Protein AF-0000000073380178 (afdb_homodimer)

InterPro domains:
  IPR007219 Xylanolytic transcriptional activator, regulatory domain [PF04082] (216-433)
  IPR036864 Zn(2)-C6 fungal-type DNA-binding domain superfamily [G3DSA:4.10.240.10] (5-34)

Radius of gyration: 38.29 Å; Cα contacts (8 Å, |Δi|>4): 1735; chains: 2; bounding box: 85×136×126 Å

Nearest PDB structures (foldseek):
  8cws-assembly1_A  TM=2.207E-01  e=1.247E-02  synthetic construct
  8cwy-assembly1_A  TM=1.959E-01  e=1.857E-02  synthetic construct
  5k7v-assembly1_B  TM=1.737E-01  e=4.680E-01  synthetic construct
  8cws-assembly1_A  TM=2.223E-01  e=2.313E-02  synthetic construct
  8cwy-assembly1_A  TM=2.024E-01  e=2.503E-02  synthetic construct

Foldseek 3Di:
DPPPDPDDCQQPDPPATVVCVPVPVVPVRGNCPPPDDDDDYDDDDDDDDDDDDPDDDDDDDDDDDDDDDDDDDDDPPPPPPPCPPPDDDPDDPVPDPDDDDDDDCCDPPPPPPPPPPPPPPDDQPQQFWLKFWFDDDPPIAIFGLLALCSVVLLVVLLLVLLQVLPVVDPLQLVLVVVLVVLVVVLVVVDDDDADQDLVLLLQLDDDPVLLVVLLVVLCQFVCLALVLDLVVVLVVLVVVCVVPVVPHDSLNSLLSLLSSLLCQLPPDDLLFARRLWTLSLLLSVSSLVNLVVNLVPDDPVDDDSSNLSSLLSSLNSCLLQVPVVSCSLVSLLVNLVVCVVVPLLEQCCVVPPPDAPLRSLSSLSSNLSSLVSNLQSCSNRLHQGPVVVDDGPHDHHQQAASVQRDRVDHPVSDDRPVPAHYSRNLSNLCVVCSVLLNVLSCQLSDPNHDDDLVVLVVSVVVLVVSLVVQDDPPPPPVPDPGDDRDLNSSLVSNLSSLSSLLSSLVSLCLDLDPDPSNLVSLVSNLVSLLSLLVSQLVCVVVPHLSVLSNDLSLLSSLLSLLSSLVSLVVNVVVCVVVVHDPPPRPPPPPVVSLVSLVSSLVSQLVVCSSTSDRLLSNLSSLSSSLSSVCVVPVPPSSVSSNVSSVVSSVSSVVNVVRHDDSVVSCCSSGPPSSCVVCPPPVPPPPPPPPPPVVPPVVVPPPDPPVPPPPCVVRPPVPSCSSSVPGGDNSD/DCPPDPPPPQCPDPPGGPVCVVVPVVVVRDPCPDPPDPPPPDDPDDDDDDDPDPDPPDDDDDDDDDDPDDDDDDDPPPDPPDPPDVPPPPVPPVPPPDPPDDPPPPDPPPPPPVPPPPPPPDPQPQQFWLKFWFDDDPPIAIFGLLALCSCVLLVVVLLVLLQVLPVVDPLQLVLVVVLVVLVVVLVVVDDDDADQDLVLLLQLDDDPVLLVVLLVVLCQFVCLALVLDLVVVLVVLVVVCVVPVVPHDSLNSLLSLLSSLLCQLPPDDLLFARRLWTLSLLLSLSSLVNLVVNLVPDDPVDDDSSNLSSLLSSLNSCLLSVPVVSCSLVSLLVNLVVCVVVPLLEQCCVVPPPDAPLRSLSSLSSNLSSLVSNLQSCSNRLHQGPVVVDDGPHDHHQQAASVQRDSVDHPVSDDRPVPAHYSRNLSNLCVVCSVLLNVLSCQLSDPNHDDDLVVLVVSVVVLVVSLVVQDDPPPPPVPDPGDDRNLNSSLVSNLSSLSSLLSSLVSLCLDLDPDPSNLVSLVSNLVSLLSLLVSQLVCVVVPHLSVLSNDLSLLSSLLSLLSSLVSLVVNVVVCVVVVHDPPPRPPPPPVVSLVSLVSSLVSQLVVCSSTSDRLLSNLSSLSSSLSSVCVVPVPPSSVSSNVSSVVSSVSSVVNVVRHDDSVVSCCSSGPPSSCVVCPPPPPPPPPPPPPPVVPPVVVPPPDPPVPPPPCVVRPPVPSCSSSVPGGDNSD

Secondary structure (DSSP, 8-state):
-------------SSS-HHHHHTS--TT--------------------------------------------------------TTS--------------------------------------------EEEEETTEEEEE-TTSGGGGGGG-HHHHHHHHHHHHH-THHHHHHHHHHHHHHHHHHHS-SPPP-SHHHHHTT---HHHHHHHHHHHHHTGGGTS--S-HHHHHHHHHHHHH-GGG--HHHHHHHHHHHHHHHHHH-SS--EETTEEHHHHHHHHHHHHHHHHHHTS-SSS--HHHHHHHHHHHHHHHHTTTTGGGHHHHHHHHHHHHHHTTTTS-GGGGGGGS-HHHHHHHHHHHHHHHHHHHHHHHHHT---GGGT----PPPPP---GGG--TT--GGG----TTS--TTHHHHHHHHHHHHHHHHHHHHT-TT----HHHHHHHHHHHHHHHHHSPPS----TT----PPPHHHHHHHHHHHHHHHHHHHHHHHT--S--HHHHHHHHHHHHHHHHHHHHHHHHHHTT--HHHHH--HHHHHHHHHHHHHHHHHHHHHHHHHTT--GGGS----HHHHHHHHHHHHHHHHHHHHHHS--HHHHHHHHHHHHHHHHHH-TT-HHHHHHHHHHHHHHHHHHHHHTBPPHHHHHHHHS-HHHHHHS----SS------TTSS-TTSS------TTS--GGGS--SSHHHHH-TT-----/-------------SSS-HHHHHTTTTTT------------------------------------------------------S--SS--------------------------------------------EEEEETTEEEEE-TTSGGGGGGG-HHHHHHHHHHHHH-THHHHHHHHHHHHHHHHHHHS--PPP-SHHHHHTT---HHHHHHHHHHHHHTGGGTS--S-HHHHHHHHHHHHH-GGG--HHHHHHHHHHHHHHHHHH-SS--EETTEEHHHHHHHHHHHHHHHHHHTS-SSS--HHHHHHHHHHHHHHHHTTTTGGGHHHHHHHHHHHHHHTTTTS-GGGGGGGS-HHHHHHHHHHHHHHHHHHHHHHHHHT---GGGT----PPPPP---GGG--TT--GGG----TTS--TTHHHHHHHHHHHHHHHHHHHHT-TT----HHHHHHHHHHHHHHHHTSPPS----TT----PPPHHHHHHHHHHHHHHHHHHHHHHHT--S--HHHHHHHHHHHHHHHHHHHHHHHHHHTT--HHHHH--HHHHHHHHHHHHHHHHHHHHHHHHHTT--GGGS----HHHHHHHHHHHHHHHHHHHHHHS--HHHHHHHHHHHHHHHHHH-TT-HHHHHHHHHHHHHHHHHHHHHTBPPHHHHHHHHS-HHHHHHS----SS------TTSS-TTSS------TTS--GGGS--SSHHHHH-TTB----

Organism: Aspergillus oryzae (strain ATCC 42149 / RIB 40) (NCBI:txid510516)

Solvent-accessible surface area (backbone atoms only — not comparable to full-atom values): 83700 Å² total; per-residue (Å²): 138,84,81,78,79,72,80,83,84,80,69,76,37,86,73,53,28,65,63,47,53,69,71,67,54,45,81,76,52,73,57,88,68,79,77,80,91,81,87,87,89,91,84,89,92,81,91,78,87,88,83,90,79,86,85,74,86,82,78,87,84,88,89,79,86,75,89,78,85,87,85,72,87,71,85,80,78,78,67,81,73,69,85,67,74,75,77,73,89,77,77,71,86,72,80,78,40,72,58,90,80,79,81,77,77,76,65,76,66,74,74,79,76,71,79,65,74,69,78,64,68,65,75,76,73,75,73,70,71,33,39,37,47,30,56,47,74,58,40,31,41,38,29,23,43,55,10,62,73,10,54,50,66,78,32,58,67,58,47,52,51,40,34,52,38,55,71,73,42,76,68,54,44,56,57,41,49,54,39,48,53,38,37,55,54,47,60,69,67,49,82,84,76,72,51,65,49,55,76,49,50,60,25,62,54,73,57,66,68,60,50,51,52,35,52,50,51,37,54,70,47,61,40,42,36,45,38,69,66,55,61,66,66,48,52,53,52,49,51,47,33,72,74,37,60,88,74,47,55,54,66,58,53,44,41,51,40,30,50,36,18,46,44,23,33,73,66,47,79,80,64,37,18,52,41,56,26,9,49,26,23,50,32,20,48,49,34,48,51,28,39,51,55,38,56,70,69,52,61,85,82,71,39,46,67,64,58,57,41,40,55,54,37,49,54,50,20,30,45,40,49,53,50,66,58,94,45,45,47,54,54,30,48,49,52,42,45,53,39,42,45,38,32,45,44,42,38,55,72,61,57,46,91,52,42,51,51,37,54,37,43,52,48,28,26,43,38,54,34,40,52,52,54,26,43,52,32,14,41,60,43,15,38,48,32,71,64,66,44,52,74,66,67,41,56,70,35,68,54,46,38,55,90,74,61,40,77,83,41,53,73,86,71,63,74,73,55,88,89,46,51,34,54,30,32,45,49,34,56,48,54,73,47,40,66,58,51,43,50,51,41,37,53,58,42,33,86,81,58,70,78,52,69,68,53,44,51,51,51,48,51,52,46,52,53,54,59,66,69,48,84,64,86,73,71,60,56,84,79,60,87,57,52,70,72,50,68,66,39,52,50,49,63,47,46,72,47,41,57,49,47,30,60,65,25,42,78,42,34,69,50,69,66,95,41,73,69,27,53,50,23,37,50,49,26,46,54,34,20,51,47,39,27,48,54,53,48,52,39,40,74,71,71,47,59,63,60,62,45,66,50,61,53,30,58,37,14,30,55,51,45,48,51,47,52,52,51,51,52,52,42,50,51,48,34,57,72,69,71,46,81,74,78,78,58,78,80,69,55,63,66,58,55,50,47,52,36,48,50,32,45,51,50,40,50,50,40,26,58,35,36,37,45,64,60,64,66,40,43,55,48,35,41,46,54,33,49,56,48,35,74,76,42,68,88,48,52,68,61,38,42,50,50,27,52,45,57,49,43,49,53,49,47,53,43,64,72,33,50,46,58,67,72,60,46,49,53,72,51,37,31,70,61,40,49,71,74,51,63,72,74,68,76,68,71,65,77,64,72,64,75,66,76,67,43,82,62,74,55,75,62,71,78,73,60,80,78,65,80,59,72,80,75,47,59,56,92,49,46,48,80,67,46,45,78,39,53,35,73,72,126,125,82,85,68,82,73,75,80,77,74,65,74,38,85,82,54,23,62,56,47,52,73,70,68,55,43,80,77,56,68,64,86,70,80,74,75,66,79,76,76,78,76,76,82,79,83,83,92,86,86,76,82,73,79,81,73,81,80,76,82,77,87,80,90,83,91,82,86,65,86,75,78,88,78,80,82,72,79,64,79,71,67,89,65,73,77,71,63,83,70,74,74,77,70,75,78,67,64,35,78,67,79,76,76,71,76,68,70,67,73,69,78,75,73,74,65,74,71,78,65,68,64,76,75,73,76,71,71,72,33,37,37,46,31,56,47,74,58,42,32,40,38,30,22,43,55,11,61,72,10,54,50,66,77,32,60,68,59,48,51,50,40,32,50,37,56,74,73,42,75,66,53,44,56,57,42,50,52,39,49,52,40,37,56,54,47,61,70,65,49,82,84,76,71,54,64,49,56,76,49,50,60,25,61,54,71,58,66,70,59,50,52,52,35,51,50,50,38,54,72,46,62,40,42,36,46,37,70,67,54,61,66,66,48,52,53,52,48,50,46,34,73,74,38,61,87,74,48,56,55,67,57,53,45,40,51,40,31,50,35,17,47,45,22,32,74,66,48,78,81,64,36,16,51,40,57,26,9,50,26,24,50,32,19,48,50,34,49,52,29,40,51,55,38,56,70,70,53,63,85,83,70,39,46,68,63,59,56,40,40,54,54,37,49,54,49,19,30,44,41,48,54,52,66,56,93,45,44,46,54,55,31,45,50,52,44,46,54,38,44,45,37,32,44,41,42,38,55,72,62,57,46,92,51,42,51,51,38,56,38,43,52,48,28,26,42,39,52,34,40,52,52,52,24,44,52,32,15,39,60,42,14,39,47,32,68,63,66,44,53,74,65,67,41,57,72,35,69,56,47,38,55,91,75,60,39,78,85,41,52,72,85,71,63,75,72,55,87,89,46,51,34,55,29,32,44,49,34,54,48,54,75,47,42,66,59,51,42,49,50,42,38,51,59,41,34,87,79,57,69,79,50,68,69,54,44,51,49,50,48,50,52,48,51,52,56,58,66,70,48,83,64,87,73,70,60,57,84,79,58,87,55,50,70,70,50,69,65,38,51,51,50,64,46,47,72,48,42,58,50,46,30,61,64,24,40,77,42,33,69,50,70,64,94,42,72,69,25,52,51,23,36,49,48,25,46,54,32,20,51,44,39,28,49,54,54,50,53,39,41,75,71,71,47,61,66,57,63,46,65,50,61,53,30,56,37,14,30,56,51,47,48,51,48,52,52,51,51,52,52,41,50,52,49,33,57,71,68,71,47,82,74,77,79,57,78,80,70,56,63,67,60,56,51,47,52,37,48,52,30,45,52,50,42,52,50,40,26,58,35,36,38,46,64,62,65,65,40,40,55,49,37,40,45,54,33,51,56,48,35,73,75,42,67,88,48,52,69,61,37,43,50,50,27,52,46,58,48,44,49,54,51,46,53,42,64,73,34,53,46,56,65,72,60,45,47,53,72,51,38,30,72,61,41,50,67,75,52,63,74,77,69,74,69,72,65,78,63,69,64,76,65,74,67,44,80,63,75,54,74,60,71,77,73,57,82,77,66,80,58,70,81,74,47,58,51,89,52,44,49,78,66,47,44,80,38,52,34,72,72,126

pLDDT: mean 75.04, std 28.07, range [15.7, 98.88]

Sequence (1462 aa):
MSDPTAKLACDREYPSCTRCRKTGNSDSCSYDDSPAPSRNKQQRSDVLGQNRPVLTAAPAPENAASSAFLESYRDNHNNRPIVSDLTEHAGTWQLIGGDVDGATTIKERPAIKADVTELTYPPEPKPTEAVVFRGENYKTQYYGSTNPTSLIGHFPELRSYMKETIKHHASLPGVQKELKALDTKWKYEKPHNLPVKTADLLLLLPDQAEMDAAIRLYFDTLETMYRILHRPTFMEEYEQLQQDRTAAKPGFIVLVLLIMATVSCTTATDRTYVGSSSIGRERGSLWIETAEAWLGKQSKKNIYLVIWQIRCLLVLAKQMCRYKKKRMWSVAGDLVREGMAAGFHRDPSRLGGKISFFDQEIRRRLWATMAELELQASVERGMPSALAAIRMDCAPPVDIDDEDLRPECDSTQIQESPSHNTSTSFLHLCRHSLDLRVSLNSRMNDLTSDLPYEDILRYEDMIMSELRKLPSPTESNEDTTDRKLSQMARVVLDLQLRQFLVLLHAPFARKTEINSRYAVSRMVCFNAAASLIDQHWRLVQSGNPMLLLLRHDYFRGALSLTHYAYVSSGIQAFRWLINMSADLCFPVDHNALLQYIQNALTMLEDSITYLGTGFTYHWYISAAISFLRSQSQPAKPSALKQEAINQVVRQYYRVLASQEQFPRAKERIYSSRFRQGNPSEAERHFDVLDPGEMSLDDVGFPQFDPTVPSMDQYFFGDPAAWTFDNLWEVAMSDPTAKLACDREYPSCTRCRKTGNSDSCSYDDSPAPSRNKQQRSDVLGQNRPVLTAAPAPENAASSAFLESYRDNHNNRPIVSDLTEHAGTWQLIGGDVDGATTIKERPAIKADVTELTYPPEPKPTEAVVFRGENYKTQYYGSTNPTSLIGHFPELRSYMKETIKHHASLPGVQKELKALDTKWKYEKPHNLPVKTADLLLLLPDQAEMDAAIRLYFDTLETMYRILHRPTFMEEYEQLQQDRTAAKPGFIVLVLLIMATVSCTTATDRTYVGSSSIGRERGSLWIETAEAWLGKQSKKNIYLVIWQIRCLLVLAKQMCRYKKKRMWSVAGDLVREGMAAGFHRDPSRLGGKISFFDQEIRRRLWATMAELELQASVERGMPSALAAIRMDCAPPVDIDDEDLRPECDSTQIQESPSHNTSTSFLHLCRHSLDLRVSLNSRMNDLTSDLPYEDILRYEDMIMSELRKLPSPTESNEDTTDRKLSQMARVVLDLQLRQFLVLLHAPFARKTEINSRYAVSRMVCFNAAASLIDQHWRLVQSGNPMLLLLRHDYFRGALSLTHYAYVSSGIQAFRWLINMSADLCFPVDHNALLQYIQNALTMLEDSITYLGTGFTYHWYISAAISFLRSQSQPAKPSALKQEAINQVVRQYYRVLASQEQFPRAKERIYSSRFRQGNPSEAERHFDVLDPGEMSLDDVGFPQFDPTVPSMDQYFFGDPAAWTFDNLWEVA

Structure (mmCIF, N/CA/C/O backbone):
data_AF-0000000073380178-model_v1
#
loop_
_entity.id
_entity.type
_entity.pdbx_description
1 polymer 'Transcription factor domain-containing protein'
#
loop_
_atom_site.group_PDB
_atom_site.id
_atom_site.type_symbol
_atom_site.label_atom_id
_atom_site.label_alt_id
_atom_site.label_comp_id
_atom_site.label_asym_id
_atom_site.label_entity_id
_atom_site.label_seq_id
_atom_site.pdbx_PDB_ins_code
_atom_site.Cartn_x
_atom_site.Cartn_y
_atom_site.Cartn_z
_atom_site.occupancy
_atom_site.B_iso_or_equiv
_atom_site.auth_seq_id
_atom_site.auth_comp_id
_atom_site.auth_asym_id
_atom_site.auth_atom_id
_atom_site.pdbx_PDB_model_num
ATOM 1 N N . MET A 1 1 ? -35.906 -56.625 16.297 1 19.55 1 MET A N 1
ATOM 2 C CA . MET A 1 1 ? -34.531 -56.219 16.625 1 19.55 1 MET A CA 1
ATOM 3 C C . MET A 1 1 ? -33.812 -55.75 15.367 1 19.55 1 MET A C 1
ATOM 5 O O . MET A 1 1 ? -32.688 -56.188 15.109 1 19.55 1 MET A O 1
ATOM 9 N N . SER A 1 2 ? -34.344 -55.188 14.391 1 21.64 2 SER A N 1
ATOM 10 C CA . SER A 1 2 ? -34.594 -55.031 12.961 1 21.64 2 SER A CA 1
ATOM 11 C C . SER A 1 2 ? -33.656 -53.969 12.367 1 21.64 2 SER A C 1
ATOM 13 O O . SER A 1 2 ? -33.938 -53.406 11.289 1 21.64 2 SER A O 1
ATOM 15 N N . ASP A 1 3 ? -32.469 -53.75 13.234 1 25.92 3 ASP A N 1
ATOM 16 C CA . ASP A 1 3 ? -31.844 -52.438 13.023 1 25.92 3 ASP A CA 1
ATOM 17 C C . ASP A 1 3 ? -30.797 -52.531 11.914 1 25.92 3 ASP A C 1
ATOM 19 O O . ASP A 1 3 ? -29.828 -53.25 12.023 1 25.92 3 ASP A O 1
ATOM 23 N N . PRO A 1 4 ? -31.016 -52.406 10.602 1 25.81 4 PRO A N 1
ATOM 24 C CA . PRO A 1 4 ? -30.484 -52.75 9.281 1 25.81 4 PRO A CA 1
ATOM 25 C C . PRO A 1 4 ? -29.094 -52.188 9.039 1 25.81 4 PRO A C 1
ATOM 27 O O . PRO A 1 4 ? -28.469 -52.469 8 1 25.81 4 PRO A O 1
ATOM 30 N N . THR A 1 5 ? -28.672 -51.125 9.562 1 25.41 5 THR A N 1
ATOM 31 C CA . THR A 1 5 ? -27.734 -50.219 8.914 1 25.41 5 THR A CA 1
ATOM 32 C C . THR A 1 5 ? -26.297 -50.656 9.125 1 25.41 5 THR A C 1
ATOM 34 O O . THR A 1 5 ? -25.359 -49.875 8.961 1 25.41 5 THR A O 1
ATOM 37 N N . ALA A 1 6 ? -25.984 -51.812 9.609 1 25.22 6 ALA A N 1
ATOM 38 C CA . ALA A 1 6 ? -24.656 -52.156 10.117 1 25.22 6 ALA A CA 1
ATOM 39 C C . ALA A 1 6 ? -23.656 -52.344 8.984 1 25.22 6 ALA A C 1
ATOM 41 O O . ALA A 1 6 ? -23.844 -53.156 8.094 1 25.22 6 ALA A O 1
ATOM 42 N N . LYS A 1 7 ? -22.875 -51.375 8.664 1 27.39 7 LYS A N 1
ATOM 43 C CA . LYS A 1 7 ? -21.875 -51.281 7.598 1 27.39 7 LYS A CA 1
ATOM 44 C C . LYS A 1 7 ? -20.875 -52.438 7.688 1 27.39 7 LYS A C 1
ATOM 46 O O . LYS A 1 7 ? -20.297 -52.688 8.75 1 27.39 7 LYS A O 1
ATOM 51 N N . LEU A 1 8 ? -20.906 -53.688 6.914 1 31.06 8 LEU A N 1
ATOM 52 C CA . LEU A 1 8 ? -20.219 -54.969 6.879 1 31.06 8 LEU A CA 1
ATOM 53 C C . LEU A 1 8 ? -18.734 -54.781 6.609 1 31.06 8 LEU A C 1
ATOM 55 O O . LEU A 1 8 ? -18.344 -54.188 5.59 1 31.06 8 LEU A O 1
ATOM 59 N N . ALA A 1 9 ? -17.766 -54.719 7.512 1 38.88 9 ALA A N 1
ATOM 60 C CA . ALA A 1 9 ? -16.328 -54.5 7.668 1 38.88 9 ALA A CA 1
ATOM 61 C C . ALA A 1 9 ? -15.531 -55.688 7.133 1 38.88 9 ALA A C 1
ATOM 63 O O . ALA A 1 9 ? -15.477 -56.75 7.766 1 38.88 9 ALA A O 1
ATOM 64 N N . CYS A 1 10 ? -15.453 -56.031 5.773 1 36.41 10 CYS A N 1
ATOM 65 C CA . CYS A 1 10 ? -14.758 -57.188 5.23 1 36.41 10 CYS A CA 1
ATOM 66 C C . CYS A 1 10 ? -13.25 -56.969 5.254 1 36.41 10 CYS A C 1
ATOM 68 O O . CYS A 1 10 ? -12.75 -55.938 4.801 1 36.41 10 CYS A O 1
ATOM 70 N N . ASP A 1 11 ? -12.297 -57.469 6.059 1 49.75 11 ASP A N 1
ATOM 71 C CA . ASP A 1 11 ? -10.922 -57.219 6.488 1 49.75 11 ASP A CA 1
ATOM 72 C C . ASP A 1 11 ? -9.922 -57.781 5.465 1 49.75 11 ASP A C 1
ATOM 74 O O . ASP A 1 11 ? -8.719 -57.812 5.727 1 49.75 11 ASP A O 1
ATOM 78 N N . ARG A 1 12 ? -10.109 -58.125 4.258 1 46.31 12 ARG A N 1
ATOM 79 C CA . ARG A 1 12 ? -9.5 -58.594 3.021 1 46.31 12 ARG A CA 1
ATOM 80 C C . ARG A 1 12 ? -8.172 -59.312 3.297 1 46.31 12 ARG A C 1
ATOM 82 O O . ARG A 1 12 ? -7.23 -59.188 2.516 1 46.31 12 ARG A O 1
ATOM 89 N N . GLU A 1 13 ? -7.91 -59.969 4.426 1 54.38 13 GLU A N 1
ATOM 90 C CA . GLU A 1 13 ? -6.695 -60.719 4.758 1 54.38 13 GLU A CA 1
ATOM 91 C C . GLU A 1 13 ? -6.602 -62 3.969 1 54.38 13 GLU A C 1
ATOM 93 O O . GLU A 1 13 ? -7.625 -62.625 3.625 1 54.38 13 GLU A O 1
ATOM 98 N N . TYR A 1 14 ? -5.289 -62.281 3.23 1 56 14 TYR A N 1
ATOM 99 C CA . TYR A 1 14 ? -5.051 -63.5 2.504 1 56 14 TYR A CA 1
ATOM 100 C C . TYR A 1 14 ? -4.82 -64.688 3.465 1 56 14 TYR A C 1
ATOM 102 O O . TYR A 1 14 ? -4.277 -64.5 4.555 1 56 14 TYR A O 1
ATOM 110 N N . PRO A 1 15 ? -5.27 -65.75 3.096 1 50.44 15 PRO A N 1
ATOM 111 C CA . PRO A 1 15 ? -6.039 -66.188 1.933 1 50.44 15 PRO A CA 1
ATOM 112 C C . PRO A 1 15 ? -7.539 -66 2.096 1 50.44 15 PRO A C 1
ATOM 114 O O . PRO A 1 15 ? -8.289 -66.062 1.12 1 50.44 15 PRO A O 1
ATOM 117 N N . SER A 1 16 ? -8.031 -65.938 3.223 1 52.88 16 SER A N 1
ATOM 118 C CA . SER A 1 16 ? -9.445 -65.75 3.516 1 52.88 16 SER A CA 1
ATOM 119 C C . SER A 1 16 ? -9.625 -64.688 4.59 1 52.88 16 SER A C 1
ATOM 121 O O . SER A 1 16 ? -8.742 -64.5 5.43 1 52.88 16 SER A O 1
ATOM 123 N N . CYS A 1 17 ? -10.602 -63.656 4.578 1 58 17 CYS A N 1
ATOM 124 C CA . CYS A 1 17 ? -10.742 -62.562 5.512 1 58 17 CYS A CA 1
ATOM 125 C C . CYS A 1 17 ? -11.07 -63.062 6.91 1 58 17 CYS A C 1
ATOM 127 O O . CYS A 1 17 ? -11.562 -64.188 7.074 1 58 17 CYS A O 1
ATOM 129 N N . THR A 1 18 ? -10.641 -62.5 7.965 1 62.16 18 THR A N 1
ATOM 130 C CA . THR A 1 18 ? -10.711 -62.938 9.359 1 62.16 18 THR A CA 1
ATOM 131 C C . THR A 1 18 ? -12.125 -63.375 9.711 1 62.16 18 THR A C 1
ATOM 133 O O . THR A 1 18 ? -12.312 -64.25 10.539 1 62.16 18 THR A O 1
ATOM 136 N N . ARG A 1 19 ? -13.109 -62.781 9.148 1 54.62 19 ARG A N 1
ATOM 137 C CA . ARG A 1 19 ? -14.492 -63.031 9.555 1 54.62 19 ARG A CA 1
ATOM 138 C C . ARG A 1 19 ? -14.953 -64.375 9.086 1 54.62 19 ARG A C 1
ATOM 140 O O . ARG A 1 19 ? -15.578 -65.125 9.844 1 54.62 19 ARG A O 1
ATOM 147 N N . CYS A 1 20 ? -14.664 -64.562 7.773 1 57.25 20 CYS A N 1
ATOM 148 C CA . CYS A 1 20 ? -15.016 -65.875 7.215 1 57.25 20 CYS A CA 1
ATOM 149 C C . CYS A 1 20 ? -14.328 -67 7.977 1 57.25 20 CYS A C 1
ATOM 151 O O . CYS A 1 20 ? -14.883 -68.062 8.117 1 57.25 20 CYS A O 1
ATOM 153 N N . ARG A 1 21 ? -13.117 -66.688 8.508 1 62.31 21 ARG A N 1
ATOM 154 C CA . ARG A 1 21 ? -12.344 -67.625 9.289 1 62.31 21 ARG A CA 1
ATOM 155 C C . ARG A 1 21 ? -13.102 -68.062 10.539 1 62.31 21 ARG A C 1
ATOM 157 O O . ARG A 1 21 ? -13.117 -69.25 10.883 1 62.31 21 ARG A O 1
ATOM 164 N N . LYS A 1 22 ? -13.602 -67.125 11.32 1 59.72 22 LYS A N 1
ATOM 165 C CA . LYS A 1 22 ? -14.141 -67.375 12.641 1 59.72 22 LYS A CA 1
ATOM 166 C C . LYS A 1 22 ? -15.469 -68.125 12.555 1 59.72 22 LYS A C 1
ATOM 168 O O . LYS A 1 22 ? -15.859 -68.812 13.484 1 59.72 22 LYS A O 1
ATOM 173 N N . THR A 1 23 ? -16.344 -67.688 11.633 1 57.19 23 THR A N 1
ATOM 174 C CA . THR A 1 23 ? -17.703 -68.188 11.625 1 57.19 23 THR A CA 1
ATOM 175 C C . THR A 1 23 ? -17.703 -69.625 11.047 1 57.19 23 THR A C 1
ATOM 177 O O . THR A 1 23 ? -18.766 -70.188 10.859 1 57.19 23 THR A O 1
ATOM 180 N N . GLY A 1 24 ? -16.859 -70.5 10.945 1 52.91 24 GLY A N 1
ATOM 181 C CA . GLY A 1 24 ? -16.656 -71.875 10.578 1 52.91 24 GLY A CA 1
ATOM 182 C C . GLY A 1 24 ? -16.672 -72.125 9.078 1 52.91 24 GLY A C 1
ATOM 183 O O . GLY A 1 24 ? -16.75 -73.25 8.617 1 52.91 24 GLY A O 1
ATOM 184 N N . ASN A 1 25 ? -17.5 -71.25 8.43 1 46.16 25 ASN A N 1
ATOM 185 C CA . ASN A 1 25 ? -17.672 -71.438 6.988 1 46.16 25 ASN A CA 1
ATOM 186 C C . ASN A 1 25 ? -16.375 -71.125 6.23 1 46.16 25 ASN A C 1
ATOM 188 O O . ASN A 1 25 ? -16.359 -70.375 5.281 1 46.16 25 ASN A O 1
ATOM 192 N N . SER A 1 26 ? -15.281 -71.438 6.906 1 48.16 26 SER A N 1
ATOM 193 C CA . SER A 1 26 ? -13.906 -71.188 6.477 1 48.16 26 SER A CA 1
ATOM 194 C C . SER A 1 26 ? -13.695 -71.625 5.027 1 48.16 26 SER A C 1
ATOM 196 O O . SER A 1 26 ? -12.945 -71 4.289 1 48.16 26 SER A O 1
ATOM 198 N N . ASP A 1 27 ? -14.344 -72.812 4.793 1 48.66 27 ASP A N 1
ATOM 199 C CA . ASP A 1 27 ? -14.031 -73.625 3.627 1 48.66 27 ASP A CA 1
ATOM 200 C C . ASP A 1 27 ? -14.523 -73 2.342 1 48.66 27 ASP A C 1
ATOM 202 O O . ASP A 1 27 ? -14.023 -73.312 1.255 1 48.66 27 ASP A O 1
ATOM 206 N N . SER A 1 28 ? -15.758 -72.438 2.451 1 44.97 28 SER A N 1
ATOM 207 C CA . SER A 1 28 ? 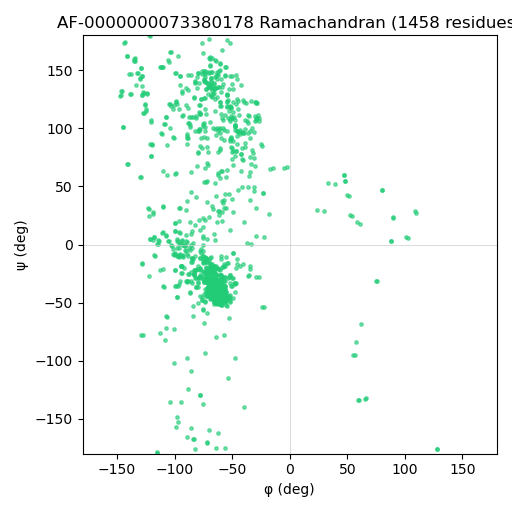-16.469 -72 1.246 1 44.97 28 SER A CA 1
ATOM 208 C C . SER A 1 28 ? -16 -70.625 0.788 1 44.97 28 SER A C 1
ATOM 210 O O . SER A 1 28 ? -16.641 -70 -0.054 1 44.97 28 SER A O 1
ATOM 212 N N . CYS A 1 29 ? -15.18 -69.875 1.589 1 40.22 29 CYS A N 1
ATOM 213 C CA . CYS A 1 29 ? -14.695 -68.5 1.384 1 40.22 29 CYS A CA 1
ATOM 214 C C . CYS A 1 29 ? -13.625 -68.5 0.294 1 40.22 29 CYS A C 1
ATOM 216 O O . CYS A 1 29 ? -12.531 -69 0.469 1 40.22 29 CYS A O 1
ATOM 218 N N . SER A 1 30 ? -13.805 -68.812 -1.072 1 39.34 30 SER A N 1
ATOM 219 C CA . SER A 1 30 ? -12.789 -69.125 -2.084 1 39.34 30 SER A CA 1
ATOM 220 C C . SER A 1 30 ? -12.078 -67.812 -2.51 1 39.34 30 SER A C 1
ATOM 222 O O . SER A 1 30 ? -12.695 -66.75 -2.613 1 39.34 30 SER A O 1
ATOM 224 N N . TYR A 1 31 ? -10.922 -67.5 -2.119 1 33.12 31 TYR A N 1
ATOM 225 C CA . TYR A 1 31 ? -10.148 -66.438 -2.807 1 33.12 31 TYR A CA 1
ATOM 226 C C . TYR A 1 31 ? -9.789 -66.875 -4.219 1 33.12 31 TYR A C 1
ATOM 228 O O . TYR A 1 31 ? -9.359 -68 -4.434 1 33.12 31 TYR A O 1
ATOM 236 N N . ASP A 1 32 ? -10.359 -66.562 -5.328 1 28.47 32 ASP A N 1
ATOM 237 C CA . ASP A 1 32 ? -10.016 -67.125 -6.629 1 28.47 32 ASP A CA 1
ATOM 238 C C . ASP A 1 32 ? -8.508 -67.062 -6.883 1 28.47 32 ASP A C 1
ATOM 240 O O . ASP A 1 32 ? -7.953 -66 -7.008 1 28.47 32 ASP A O 1
ATOM 244 N N . ASP A 1 33 ? -7.574 -67.938 -6.449 1 28 33 ASP A N 1
ATOM 245 C CA . ASP A 1 33 ? -6.152 -68.188 -6.719 1 28 33 ASP A CA 1
ATOM 246 C C . ASP A 1 33 ? -5.914 -68.5 -8.195 1 28 33 ASP A C 1
ATOM 248 O O . ASP A 1 33 ? -4.832 -68.938 -8.57 1 28 33 ASP A O 1
ATOM 252 N N . SER A 1 34 ? -6.574 -68.125 -9.125 1 20.86 34 SER A N 1
ATOM 253 C CA . SER A 1 34 ? -6.496 -69.062 -10.188 1 20.86 34 SER A CA 1
ATOM 254 C C . SER A 1 34 ? -5.047 -69.375 -10.602 1 20.86 34 SER A C 1
ATOM 256 O O . SER A 1 34 ? -4.254 -68.438 -10.703 1 20.86 34 SER A O 1
ATOM 258 N N . PRO A 1 35 ? -4.613 -70.625 -10.711 1 20.84 35 PRO A N 1
ATOM 259 C CA . PRO A 1 35 ? -3.363 -71.312 -11.102 1 20.84 35 PRO A CA 1
ATOM 260 C C . PRO A 1 35 ? -2.871 -70.875 -12.477 1 20.84 35 PRO A C 1
ATOM 262 O O . PRO A 1 35 ? -1.697 -71.062 -12.805 1 20.84 35 PRO A O 1
ATOM 265 N N . ALA A 1 36 ? -3.271 -70.312 -13.453 1 19.31 36 ALA A N 1
ATOM 266 C CA . ALA A 1 36 ? -3.547 -71.25 -14.555 1 19.31 36 ALA A CA 1
ATOM 267 C C . ALA A 1 36 ? -2.254 -71.812 -15.117 1 19.31 36 ALA A C 1
ATOM 269 O O . ALA A 1 36 ? -1.179 -71.25 -14.945 1 19.31 36 ALA A O 1
ATOM 270 N N . PRO A 1 37 ? -2.361 -72.812 -16.172 1 19.19 37 PRO A N 1
ATOM 271 C CA . PRO A 1 37 ? -1.705 -73.938 -16.828 1 19.19 37 PRO A CA 1
ATOM 272 C C . PRO A 1 37 ? -0.482 -73.5 -17.641 1 19.19 37 PRO A C 1
ATOM 274 O O . PRO A 1 37 ? -0.254 -72.312 -17.844 1 19.19 37 PRO A O 1
ATOM 277 N N . SER A 1 38 ? -0.125 -74.438 -18.609 1 17.31 38 SER A N 1
ATOM 278 C CA . SER A 1 38 ? 0.863 -75.125 -19.453 1 17.31 38 SER A CA 1
ATOM 279 C C . SER A 1 38 ? 1.21 -74.25 -20.672 1 17.31 38 SER A C 1
ATOM 281 O O . SER A 1 38 ? 2.287 -74.438 -21.25 1 17.31 38 SER A O 1
ATOM 283 N N . ARG A 1 39 ? 0.437 -73.625 -21.562 1 17.27 39 ARG A N 1
ATOM 284 C CA . ARG A 1 39 ? 0.466 -74.125 -22.922 1 17.27 39 ARG A CA 1
ATOM 285 C C . ARG A 1 39 ? 1.737 -73.688 -23.641 1 17.27 39 ARG A C 1
ATOM 287 O O . ARG A 1 39 ? 2.328 -72.688 -23.297 1 17.27 39 ARG A O 1
ATOM 294 N N . ASN A 1 40 ? 1.876 -74.25 -24.891 1 16.86 40 ASN A N 1
ATOM 295 C CA . ASN A 1 40 ? 2.807 -74.688 -25.906 1 16.86 40 ASN A CA 1
ATOM 296 C C . ASN A 1 40 ? 3.471 -73.562 -26.641 1 16.86 40 ASN A C 1
ATOM 298 O O . ASN A 1 40 ? 4.699 -73.5 -26.766 1 16.86 40 ASN A O 1
ATOM 302 N N . LYS A 1 41 ? 2.846 -73.062 -27.969 1 16.86 41 LYS A N 1
ATOM 303 C CA . LYS A 1 41 ? 3.258 -73.312 -29.344 1 16.86 41 LYS A CA 1
ATOM 304 C C . LYS A 1 41 ? 4.168 -72.188 -29.875 1 16.86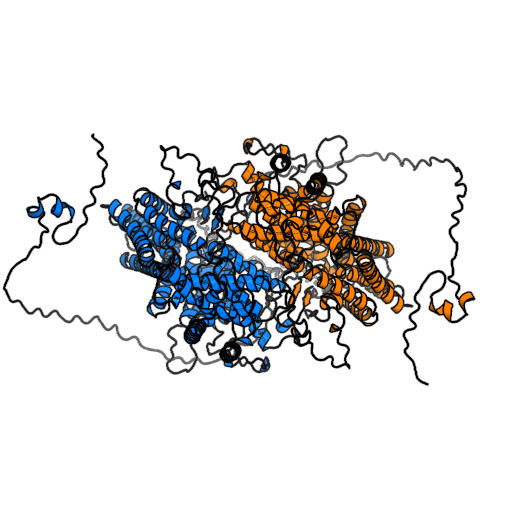 41 LYS A C 1
ATOM 306 O O . LYS A 1 41 ? 4.227 -71.125 -29.297 1 16.86 41 LYS A O 1
ATOM 311 N N . GLN A 1 42 ? 3.875 -71.688 -31.281 1 16.17 42 GLN A N 1
ATOM 312 C CA . GLN A 1 42 ? 4.543 -71.812 -32.562 1 16.17 42 GLN A CA 1
ATOM 313 C C . GLN A 1 42 ? 5.262 -70.5 -32.906 1 16.17 42 GLN A C 1
ATOM 315 O O . GLN A 1 42 ? 5.023 -69.438 -32.281 1 16.17 42 GLN A O 1
ATOM 320 N N . GLN A 1 43 ? 5.102 -70 -34.312 1 15.7 43 GLN A N 1
ATOM 321 C CA . GLN A 1 43 ? 5.961 -69.875 -35.5 1 15.7 43 GLN A CA 1
ATOM 322 C C . GLN A 1 43 ? 6.324 -68.438 -35.781 1 15.7 43 GLN A C 1
ATOM 324 O O . GLN A 1 43 ? 7.488 -68.125 -36.031 1 15.7 43 GLN A O 1
ATOM 329 N N . ARG A 1 44 ? 5.367 -67.375 -36.312 1 16 44 ARG A N 1
ATOM 330 C CA . ARG A 1 44 ? 5.492 -67 -37.719 1 16 44 ARG A CA 1
ATOM 331 C C . ARG A 1 44 ? 6.457 -65.875 -37.906 1 16 44 ARG A C 1
ATOM 333 O O . ARG A 1 44 ? 6.727 -65.125 -36.969 1 16 44 ARG A O 1
ATOM 340 N N . SER A 1 45 ? 6.41 -65.188 -39.25 1 16.77 45 SER A N 1
ATOM 341 C CA . SER A 1 45 ? 7.262 -64.812 -40.375 1 16.77 45 SER A CA 1
ATOM 342 C C . SER A 1 45 ? 7.723 -63.406 -40.312 1 16.77 45 SER A C 1
ATOM 344 O O . SER A 1 45 ? 7.18 -62.594 -39.531 1 16.77 45 SER A O 1
ATOM 346 N N . ASP A 1 46 ? 7.961 -62.625 -41.594 1 16.28 46 ASP A N 1
ATOM 347 C CA . ASP A 1 46 ? 9.008 -62.094 -42.438 1 16.28 46 ASP A CA 1
ATOM 348 C C . ASP A 1 46 ? 8.852 -60.562 -42.594 1 16.28 46 ASP A C 1
ATOM 350 O O . ASP A 1 46 ? 9.82 -59.875 -42.906 1 16.28 46 ASP A O 1
ATOM 354 N N . VAL A 1 47 ? 7.637 -59.812 -42.5 1 17.09 47 VAL A N 1
ATOM 355 C CA . VAL A 1 47 ? 7.43 -58.969 -43.656 1 17.09 47 VAL A CA 1
ATOM 356 C C . VAL A 1 47 ? 8.328 -57.719 -43.594 1 17.09 47 VAL A C 1
ATOM 358 O O . VAL A 1 47 ? 8.531 -57.156 -42.5 1 17.09 47 VAL A O 1
ATOM 361 N N . LEU A 1 48 ? 8.844 -57.062 -44.875 1 16.98 48 LEU A N 1
ATOM 362 C CA . LEU A 1 48 ? 9.883 -56.375 -45.625 1 16.98 48 LEU A CA 1
ATOM 363 C C . LEU A 1 48 ? 9.641 -54.875 -45.625 1 16.98 48 LEU A C 1
ATOM 365 O O . LEU A 1 48 ? 10.445 -54.094 -46.188 1 16.98 48 LEU A O 1
ATOM 369 N N . GLY A 1 49 ? 8.68 -54.188 -45 1 16.69 49 GLY A N 1
ATOM 370 C CA . GLY A 1 49 ? 8.109 -53.094 -45.75 1 16.69 49 GLY A CA 1
ATOM 371 C C . GLY A 1 49 ? 9.117 -52 -46.062 1 16.69 49 GLY A C 1
ATOM 372 O O . GLY A 1 49 ? 10.086 -51.812 -45.344 1 16.69 49 GLY A O 1
ATOM 373 N N . GLN A 1 50 ? 8.992 -51.219 -47.312 1 16.77 50 GLN A N 1
ATOM 374 C CA . GLN A 1 50 ? 9.586 -50.469 -48.406 1 16.77 50 GLN A CA 1
ATOM 375 C C . GLN A 1 50 ? 9.883 -49.031 -48 1 16.77 50 GLN A C 1
ATOM 377 O O . GLN A 1 50 ? 9.328 -48.531 -47.031 1 16.77 50 GLN A O 1
ATOM 382 N N . ASN A 1 51 ? 10.43 -48.031 -49 1 17.33 51 ASN A N 1
ATOM 383 C CA . ASN A 1 51 ? 11.484 -47.125 -49.438 1 17.33 51 ASN A CA 1
ATOM 384 C C . ASN A 1 51 ? 11.039 -45.656 -49.375 1 17.33 51 ASN A C 1
ATOM 386 O O . ASN A 1 51 ? 11.867 -44.75 -49.281 1 17.33 51 ASN A O 1
ATOM 390 N N . ARG A 1 52 ? 9.695 -45 -49.375 1 18.83 52 ARG A N 1
ATOM 391 C CA . ARG A 1 52 ? 9.492 -44.031 -50.469 1 18.83 52 ARG A CA 1
ATOM 392 C C . ARG A 1 52 ? 10.133 -42.688 -50.125 1 18.83 52 ARG A C 1
ATOM 394 O O . ARG A 1 52 ? 10.008 -42.188 -49 1 18.83 52 ARG A O 1
ATOM 401 N N . PRO A 1 53 ? 10.969 -41.906 -51.094 1 18.89 53 PRO A N 1
ATOM 402 C CA . PRO A 1 53 ? 11.977 -40.875 -51.281 1 18.89 53 PRO A CA 1
ATOM 403 C C . PRO A 1 53 ? 11.383 -39.469 -51.219 1 18.89 53 PRO A C 1
ATOM 405 O O . PRO A 1 53 ? 10.461 -39.125 -51.969 1 18.89 53 PRO A O 1
ATOM 408 N N . VAL A 1 54 ? 10.852 -38.844 -50.188 1 19.72 54 VAL A N 1
ATOM 409 C CA . VAL A 1 54 ? 10.141 -37.594 -50.312 1 19.72 54 VAL A CA 1
ATOM 410 C C . VAL A 1 54 ? 11.031 -36.562 -51.031 1 19.72 54 VAL A C 1
ATOM 412 O O . VAL A 1 54 ? 12.203 -36.406 -50.688 1 19.72 54 VAL A O 1
ATOM 415 N N . LEU A 1 55 ? 10.688 -35.906 -52.188 1 17.08 55 LEU A N 1
ATOM 416 C CA . LEU A 1 55 ? 11.188 -35.156 -53.312 1 17.08 55 LEU A CA 1
ATOM 417 C C . LEU A 1 55 ? 11.836 -33.844 -52.875 1 17.08 55 LEU A C 1
ATOM 419 O O . LEU A 1 55 ? 11.344 -33.188 -51.938 1 17.08 55 LEU A O 1
ATOM 423 N N . THR A 1 56 ? 13.156 -33.5 -53.281 1 17.8 56 THR A N 1
ATOM 424 C CA . THR A 1 56 ? 14.32 -32.594 -53.281 1 17.8 56 THR A CA 1
ATOM 425 C C . THR A 1 56 ? 13.992 -31.266 -53.938 1 17.8 56 THR A C 1
ATOM 427 O O . THR A 1 56 ? 14.875 -30.422 -54.094 1 17.8 56 THR A O 1
ATOM 430 N N . ALA A 1 57 ? 12.922 -30.453 -53.594 1 18.73 57 ALA A N 1
ATOM 431 C CA . ALA A 1 57 ? 12.711 -29.406 -54.594 1 18.73 57 ALA A CA 1
ATOM 432 C C . ALA A 1 57 ? 13.961 -28.547 -54.75 1 18.73 57 ALA A C 1
ATOM 434 O O . ALA A 1 57 ? 14.625 -28.203 -53.781 1 18.73 57 ALA A O 1
ATOM 435 N N . ALA A 1 58 ? 14.422 -28.188 -55.906 1 17.17 58 ALA A N 1
ATOM 436 C CA . ALA A 1 58 ? 15.609 -27.812 -56.688 1 17.17 58 ALA A CA 1
ATOM 437 C C . ALA A 1 58 ? 16 -26.375 -56.406 1 17.17 58 ALA A C 1
ATOM 439 O O . ALA A 1 58 ? 15.25 -25.625 -55.781 1 17.17 58 ALA A O 1
ATOM 440 N N . PRO A 1 59 ? 16.234 -25.406 -57.469 1 16.98 59 PRO A N 1
ATOM 441 C CA . PRO A 1 59 ? 17.469 -24.812 -57.969 1 16.98 59 PRO A CA 1
ATOM 442 C C . PRO A 1 59 ? 17.594 -23.328 -57.625 1 16.98 59 PRO A C 1
ATOM 444 O O . PRO A 1 59 ? 18.703 -22.797 -57.562 1 16.98 59 PRO A O 1
ATOM 447 N N . ALA A 1 60 ? 16.641 -22.375 -57.281 1 18.39 60 ALA A N 1
ATOM 448 C CA . ALA A 1 60 ? 16.719 -21.266 -58.219 1 18.39 60 ALA A CA 1
ATOM 449 C C . ALA A 1 60 ? 17.938 -20.391 -57.938 1 18.39 60 ALA A C 1
ATOM 451 O O . ALA A 1 60 ? 18.391 -20.297 -56.781 1 18.39 60 ALA A O 1
ATOM 452 N N . PRO A 1 61 ? 18.469 -19.453 -58.812 1 17.19 61 PRO A N 1
ATOM 453 C CA . PRO A 1 61 ? 19.797 -18.969 -59.219 1 17.19 61 PRO A CA 1
ATOM 454 C C . PRO A 1 61 ? 20.297 -17.812 -58.344 1 17.19 61 PRO A C 1
ATOM 456 O O . PRO A 1 61 ? 21.391 -17.875 -57.781 1 17.19 61 PRO A O 1
ATOM 459 N N . GLU A 1 62 ? 20.156 -16.453 -58.75 1 16.75 62 GLU A N 1
ATOM 460 C CA . GLU A 1 62 ? 21.25 -15.672 -59.344 1 16.75 62 GLU A CA 1
ATOM 461 C C . GLU A 1 62 ? 21.875 -14.75 -58.281 1 16.75 62 GLU A C 1
ATOM 463 O O . GLU A 1 62 ? 23.078 -14.781 -58.062 1 16.75 62 GLU A O 1
ATOM 468 N N . ASN A 1 63 ? 21.5 -13.289 -58.281 1 17.58 63 ASN A N 1
ATOM 469 C CA . ASN A 1 63 ? 22.406 -12.188 -58.562 1 17.58 63 ASN A CA 1
ATOM 470 C C . ASN A 1 63 ? 22.969 -11.547 -57.312 1 17.58 63 ASN A C 1
ATOM 472 O O . ASN A 1 63 ? 22.344 -11.617 -56.25 1 17.58 63 ASN A O 1
ATOM 476 N N . ALA A 1 64 ? 24.156 -10.703 -57.312 1 18.09 64 ALA A N 1
ATOM 477 C CA . ALA A 1 64 ? 25.391 -10.391 -56.625 1 18.09 64 ALA A CA 1
ATOM 478 C C . ALA A 1 64 ? 25.203 -9.219 -55.656 1 18.09 64 ALA A C 1
ATOM 480 O O . ALA A 1 64 ? 25.938 -9.078 -54.688 1 18.09 64 ALA A O 1
ATOM 481 N N . ALA A 1 65 ? 24.312 -8.133 -55.812 1 18.67 65 ALA A N 1
ATOM 482 C CA . ALA A 1 65 ? 25 -6.848 -55.812 1 18.67 65 ALA A CA 1
ATOM 483 C C . ALA A 1 65 ? 25.297 -6.359 -54.406 1 18.67 65 ALA A C 1
ATOM 485 O O . ALA A 1 65 ? 24.5 -6.559 -53.5 1 18.67 65 ALA A O 1
ATOM 486 N N . SER A 1 66 ? 26.484 -5.719 -54.031 1 17.64 66 SER A N 1
ATOM 487 C CA . SER A 1 66 ? 27.406 -5.441 -52.938 1 17.64 66 SER A CA 1
ATOM 488 C C . SER A 1 66 ? 26.938 -4.242 -52.094 1 17.64 66 SER A C 1
ATOM 490 O O . SER A 1 66 ? 27.578 -3.885 -51.094 1 17.64 66 SER A O 1
ATOM 492 N N . SER A 1 67 ? 25.766 -3.553 -52.344 1 17.52 67 SER A N 1
ATOM 493 C CA . SER A 1 67 ? 26 -2.125 -52.156 1 17.52 67 SER A CA 1
ATOM 494 C C . SER A 1 67 ? 26.266 -1.794 -50.688 1 17.52 67 SER A C 1
ATOM 496 O O . SER A 1 67 ? 25.562 -2.289 -49.781 1 17.52 67 SER A O 1
ATOM 498 N N . ALA A 1 68 ? 27.312 -1.135 -50.281 1 17.44 68 ALA A N 1
ATOM 499 C CA . ALA A 1 68 ? 28.266 -0.854 -49.219 1 17.44 68 ALA A CA 1
ATOM 500 C C . ALA A 1 68 ? 27.625 0.011 -48.125 1 17.44 68 ALA A C 1
ATOM 502 O O . ALA A 1 68 ? 27.766 -0.278 -46.938 1 17.44 68 ALA A O 1
ATOM 503 N N . PHE A 1 69 ? 27.234 1.398 -48.406 1 16.8 69 PHE A N 1
ATOM 504 C CA . PHE A 1 69 ? 27.984 2.482 -47.781 1 16.8 69 PHE A CA 1
ATOM 505 C C . PHE A 1 69 ? 27.438 2.785 -46.375 1 16.8 69 PHE A C 1
ATOM 507 O O . PHE A 1 69 ? 28.188 2.77 -45.406 1 16.8 69 PHE A O 1
ATOM 514 N N . LEU A 1 70 ? 26.688 4.055 -46.188 1 17.03 70 LEU A N 1
ATOM 515 C CA . LEU A 1 70 ? 27.156 5.277 -45.531 1 17.03 70 LEU A CA 1
ATOM 516 C C . LEU A 1 70 ? 26.688 5.348 -44.094 1 17.03 70 LEU A C 1
ATOM 518 O O . LEU A 1 70 ? 25.781 4.605 -43.688 1 17.03 70 LEU A O 1
ATOM 522 N N . GLU A 1 71 ? 26.5 6.625 -43.438 1 18.89 71 GLU A N 1
ATOM 523 C CA . GLU A 1 71 ? 27.031 7.566 -42.469 1 18.89 71 GLU A CA 1
ATOM 524 C C . GLU A 1 71 ? 26.031 7.781 -41.312 1 18.89 71 GLU A C 1
ATOM 526 O O . GLU A 1 71 ? 26.25 8.633 -40.469 1 18.89 71 GLU A O 1
ATOM 531 N N . SER A 1 72 ? 24.828 7.012 -41.281 1 16.94 72 SER A N 1
ATOM 532 C CA . SER A 1 72 ? 23.641 7.707 -40.812 1 16.94 72 SER A CA 1
ATOM 533 C C . SER A 1 72 ? 23.734 8.016 -39.312 1 16.94 72 SER A C 1
ATOM 535 O O . SER A 1 72 ? 23.078 8.938 -38.812 1 16.94 72 SER A O 1
ATOM 537 N N . TYR A 1 73 ? 24.109 7.113 -38.406 1 17.59 73 TYR A N 1
ATOM 538 C CA . TYR A 1 73 ? 23.203 6.961 -37.281 1 17.59 73 TYR A CA 1
ATOM 539 C C . TYR A 1 73 ? 23.5 7.977 -36.188 1 17.59 73 TYR A C 1
ATOM 541 O O . TYR A 1 73 ? 24.266 7.688 -35.25 1 17.59 73 TYR A O 1
ATOM 549 N N . ARG A 1 74 ? 23.703 9.242 -36.562 1 17.55 74 ARG A N 1
ATOM 550 C CA . ARG A 1 74 ? 24.344 10.156 -35.594 1 17.55 74 ARG A CA 1
ATOM 551 C C . ARG A 1 74 ? 23.609 10.156 -34.281 1 17.55 74 ARG A C 1
ATOM 553 O O . ARG A 1 74 ? 24.219 9.93 -33.219 1 17.55 74 ARG A O 1
ATOM 560 N N . ASP A 1 75 ? 22.906 11.43 -33.812 1 19.45 75 ASP A N 1
ATOM 561 C CA . ASP A 1 75 ? 23.047 12.32 -32.688 1 19.45 75 ASP A CA 1
ATOM 562 C C . ASP A 1 75 ? 22.047 11.961 -31.578 1 19.45 75 ASP A C 1
ATOM 564 O O . ASP A 1 75 ? 20.875 11.664 -31.875 1 19.45 75 ASP A O 1
ATOM 568 N N . ASN A 1 76 ? 22.469 11.578 -30.438 1 20.5 76 ASN A N 1
ATOM 569 C CA . ASN A 1 76 ? 21.969 11 -29.188 1 20.5 76 ASN A CA 1
ATOM 570 C C . ASN A 1 76 ? 21 11.945 -28.484 1 20.5 76 ASN A C 1
ATOM 572 O O . ASN A 1 76 ? 20.766 11.828 -27.281 1 20.5 76 ASN A O 1
ATOM 576 N N . HIS A 1 77 ? 20.391 12.977 -29.234 1 21.14 77 HIS A N 1
ATOM 577 C CA . HIS A 1 77 ? 19.859 14.047 -28.391 1 21.14 77 HIS A CA 1
ATOM 578 C C . HIS A 1 77 ? 18.719 13.547 -27.516 1 21.14 77 HIS A C 1
ATOM 580 O O . HIS A 1 77 ? 17.844 12.805 -27.984 1 21.14 77 HIS A O 1
ATOM 586 N N . ASN A 1 78 ? 18.953 13.555 -26.172 1 21.16 78 ASN A N 1
ATOM 587 C CA . ASN A 1 78 ? 18.25 13.078 -24.984 1 21.16 78 ASN A CA 1
ATOM 588 C C . ASN A 1 78 ? 16.828 13.625 -24.922 1 21.16 78 ASN A C 1
ATOM 590 O O . ASN A 1 78 ? 16.141 13.438 -23.922 1 21.16 78 ASN A O 1
ATOM 594 N N . ASN A 1 79 ? 16.531 14.703 -25.75 1 22.48 79 ASN A N 1
ATOM 595 C CA . ASN A 1 79 ? 15.477 15.547 -25.203 1 22.48 79 ASN A CA 1
ATOM 596 C C . ASN A 1 79 ? 14.102 14.906 -25.391 1 22.48 79 ASN A C 1
ATOM 598 O O . ASN A 1 79 ? 13.711 14.578 -26.516 1 22.48 79 ASN A O 1
ATOM 602 N N . ARG A 1 80 ? 13.711 14.18 -24.406 1 21.86 80 ARG A N 1
ATOM 603 C CA . ARG A 1 80 ? 12.406 13.547 -24.562 1 21.86 80 ARG A CA 1
ATOM 604 C C . ARG A 1 80 ? 11.352 14.562 -24.984 1 21.86 80 ARG A C 1
ATOM 606 O O . ARG A 1 80 ? 10.961 15.422 -24.188 1 21.86 80 ARG A O 1
ATOM 613 N N . PRO A 1 81 ? 11.453 15.047 -26.469 1 21.48 81 PRO A N 1
ATOM 614 C CA . PRO A 1 81 ? 10.578 16.156 -26.875 1 21.48 81 PRO A CA 1
ATOM 615 C C . PRO A 1 81 ? 9.117 15.906 -26.516 1 21.48 81 PRO A C 1
ATOM 617 O O . PRO A 1 81 ? 8.617 14.797 -26.688 1 21.48 81 PRO A O 1
ATOM 620 N N . ILE A 1 82 ? 8.656 16.594 -25.562 1 23.78 82 ILE A N 1
ATOM 621 C CA . ILE A 1 82 ? 7.23 16.688 -25.281 1 23.78 82 ILE A CA 1
ATOM 622 C C . ILE A 1 82 ? 6.477 17.078 -26.547 1 23.78 82 ILE A C 1
ATOM 624 O O . ILE A 1 82 ? 6.891 17.984 -27.266 1 23.78 82 ILE A O 1
ATOM 628 N N . VAL A 1 83 ? 5.789 16.297 -27.203 1 20.86 83 VAL A N 1
ATOM 629 C CA . VAL A 1 83 ? 4.977 16.438 -28.406 1 20.86 83 VAL A CA 1
ATOM 630 C C . VAL A 1 83 ? 4.18 17.734 -28.328 1 20.86 83 VAL A C 1
ATOM 632 O O . VAL A 1 83 ? 3.24 17.859 -27.547 1 20.86 83 VAL A O 1
ATOM 635 N N . SER A 1 84 ? 4.988 18.953 -28.297 1 21.16 84 SER A N 1
ATOM 636 C CA . SER A 1 84 ? 4.242 20.203 -28.391 1 21.16 84 SER A CA 1
ATOM 637 C C . SER A 1 84 ? 3.445 20.281 -29.688 1 21.16 84 SER A C 1
ATOM 639 O O . SER A 1 84 ? 2.912 21.328 -30.031 1 21.16 84 SER A O 1
ATOM 641 N N . ASP A 1 85 ? 3.662 19.328 -30.672 1 21.06 85 ASP A N 1
ATOM 642 C CA . ASP A 1 85 ? 3.559 19.875 -32.031 1 21.06 85 ASP A CA 1
ATOM 643 C C . ASP A 1 85 ? 2.131 20.328 -32.312 1 21.06 85 ASP A C 1
ATOM 645 O O . ASP A 1 85 ? 1.703 20.312 -33.469 1 21.06 85 ASP A O 1
ATOM 649 N N . LEU A 1 86 ? 1.188 20.391 -31.391 1 18.86 86 LEU A N 1
ATOM 650 C CA . LEU A 1 86 ? -0.086 20.375 -32.094 1 18.86 86 LEU A CA 1
ATOM 651 C C . LEU A 1 86 ? -0.204 21.562 -33.062 1 18.86 86 LEU A C 1
ATOM 653 O O . LEU A 1 86 ? -0.703 21.422 -34.188 1 18.86 86 LEU A O 1
ATOM 657 N N . THR A 1 87 ? 0.018 22.812 -32.625 1 18.86 87 THR A N 1
ATOM 658 C CA . THR A 1 87 ? -0.995 23.781 -33.062 1 18.86 87 THR A CA 1
ATOM 659 C C . THR A 1 87 ? -0.674 24.312 -34.469 1 18.86 87 THR A C 1
ATOM 661 O O . THR A 1 87 ? -1.576 24.5 -35.281 1 18.86 87 THR A O 1
ATOM 664 N N . GLU A 1 88 ? 0.562 24.875 -34.844 1 18.81 88 GLU A N 1
ATOM 665 C CA . GLU A 1 88 ? 0.399 26.203 -35.438 1 18.81 88 GLU A CA 1
ATOM 666 C C . GLU A 1 88 ? 0.074 26.109 -36.906 1 18.81 88 GLU A C 1
ATOM 668 O O . GLU A 1 88 ? -0.724 26.891 -37.438 1 18.81 88 GLU A O 1
ATOM 673 N N . HIS A 1 89 ? 0.906 25.531 -37.906 1 17.39 89 HIS A N 1
ATOM 674 C CA . HIS A 1 89 ? 1.074 26.344 -39.094 1 17.39 89 HIS A CA 1
ATOM 675 C C . HIS A 1 89 ? -0.14 26.234 -40 1 17.39 89 HIS A C 1
ATOM 677 O O . HIS A 1 89 ? -0.478 25.156 -40.469 1 17.39 89 HIS A O 1
ATOM 683 N N . ALA A 1 90 ? -1.111 27.219 -39.938 1 19.47 90 ALA A N 1
ATOM 684 C CA . ALA A 1 90 ? -2.264 27.625 -40.75 1 19.47 90 ALA A CA 1
ATOM 685 C C . ALA A 1 90 ? -1.852 27.938 -42.188 1 19.47 90 ALA A C 1
ATOM 687 O O . ALA A 1 90 ? -1.799 29.109 -42.594 1 19.47 90 ALA A O 1
ATOM 688 N N . GLY A 1 91 ? -0.71 27.203 -42.812 1 16.94 91 GLY A N 1
ATOM 689 C CA . GLY A 1 91 ? -0.335 27.719 -44.125 1 16.94 91 GLY A CA 1
ATOM 690 C C . GLY A 1 91 ? -1.495 27.766 -45.094 1 16.94 91 GLY A C 1
ATOM 691 O O . GLY A 1 91 ? -2.357 26.875 -45.094 1 16.94 91 GLY A O 1
ATOM 692 N N . THR A 1 92 ? -1.731 28.922 -45.75 1 19.83 92 THR A N 1
ATOM 693 C CA . THR A 1 92 ? -2.639 29.656 -46.656 1 19.83 92 THR A CA 1
ATOM 694 C C . THR A 1 92 ? -2.559 29.109 -48.062 1 19.83 92 THR A C 1
ATOM 696 O O . THR A 1 92 ? -2.639 29.875 -49.031 1 19.83 92 THR A O 1
ATOM 699 N N . TRP A 1 93 ? -2.385 27.719 -48.406 1 16.72 93 TRP A N 1
ATOM 700 C CA . TRP A 1 93 ? -2.273 27.453 -49.812 1 16.72 93 TRP A CA 1
ATOM 701 C C . TRP A 1 93 ? -3.492 27.969 -50.594 1 16.72 93 TRP A C 1
ATOM 703 O O . TRP A 1 93 ? -4.621 27.547 -50.312 1 16.72 93 TRP A O 1
ATOM 713 N N . GLN A 1 94 ? -3.383 29.234 -51.031 1 18.31 94 GLN A N 1
ATOM 714 C CA . GLN A 1 94 ? -4.281 30.031 -51.875 1 18.31 94 GLN A CA 1
ATOM 715 C C . GLN A 1 94 ? -4.406 29.453 -53.281 1 18.31 94 GLN A C 1
ATOM 717 O O . GLN A 1 94 ? -3.535 29.656 -54.125 1 18.31 94 GLN A O 1
ATOM 722 N N . LEU A 1 95 ? -4.527 28.094 -53.438 1 17.17 95 LEU A N 1
ATOM 723 C CA . LEU A 1 95 ? -4.664 27.672 -54.844 1 17.17 95 LEU A CA 1
ATOM 724 C C . LEU A 1 95 ? -5.758 28.484 -55.531 1 17.17 95 LEU A C 1
ATOM 726 O O . LEU A 1 95 ? -6.895 28.531 -55.062 1 17.17 95 LEU A O 1
ATOM 730 N N . ILE A 1 96 ? -5.375 29.422 -56.469 1 18.69 96 ILE A N 1
ATOM 731 C CA . ILE A 1 96 ? -5.934 30.406 -57.375 1 18.69 96 ILE A CA 1
ATOM 732 C C . ILE A 1 96 ? -6.793 29.719 -58.438 1 18.69 96 ILE A C 1
ATOM 734 O O . ILE A 1 96 ? -6.297 28.891 -59.188 1 18.69 96 ILE A O 1
ATOM 738 N N . GLY A 1 97 ? -8.156 29.547 -58.344 1 18.75 97 GLY A N 1
ATOM 739 C CA . GLY A 1 97 ? -9.172 29.016 -59.219 1 18.75 97 GLY A CA 1
ATOM 740 C C . GLY A 1 97 ? -9.273 29.781 -60.531 1 18.75 97 GLY A C 1
ATOM 741 O O . GLY A 1 97 ? -9.922 30.828 -60.594 1 18.75 97 GLY A O 1
ATOM 742 N N . GLY A 1 98 ? -8.141 29.938 -61.438 1 17.69 98 GLY A N 1
ATOM 743 C CA . GLY A 1 98 ? -8.398 30.547 -62.75 1 17.69 98 GLY A CA 1
ATOM 744 C C . GLY A 1 98 ? -9.531 29.891 -63.5 1 17.69 98 GLY A C 1
ATOM 745 O O . GLY A 1 98 ? -9.945 28.781 -63.156 1 17.69 98 GLY A O 1
ATOM 746 N N . ASP A 1 99 ? -9.992 30.578 -64.875 1 20.48 99 ASP A N 1
ATOM 747 C CA . ASP A 1 99 ? -11.203 30.609 -65.75 1 20.48 99 ASP A CA 1
ATOM 748 C C . ASP A 1 99 ? -11.305 29.375 -66.625 1 20.48 99 ASP A C 1
ATOM 750 O O . ASP A 1 99 ? -12.281 29.203 -67.312 1 20.48 99 ASP A O 1
ATOM 754 N N . VAL A 1 100 ? -10.148 28.828 -67.125 1 21.05 100 VAL A N 1
ATOM 755 C CA . VAL A 1 100 ? -10.266 28.281 -68.438 1 21.05 100 VAL A CA 1
ATOM 756 C C . VAL A 1 100 ? -11.461 27.344 -68.562 1 21.05 100 VAL A C 1
ATOM 758 O O . VAL A 1 100 ? -11.703 26.562 -67.625 1 21.05 100 VAL A O 1
ATOM 761 N N . ASP A 1 101 ? -12.266 27.422 -69.75 1 20.89 101 ASP A N 1
ATOM 762 C CA . ASP A 1 101 ? -13.578 27.062 -70.312 1 20.89 101 ASP A CA 1
ATOM 763 C C . ASP A 1 101 ? -13.688 25.562 -70.562 1 20.89 101 ASP A C 1
ATOM 765 O O . ASP A 1 1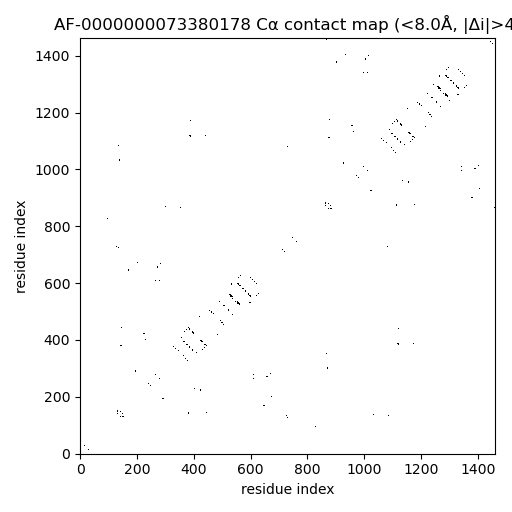01 ? -14.789 25 -70.5 1 20.89 101 ASP A O 1
ATOM 769 N N . GLY A 1 102 ? -12.664 25.219 -71.438 1 20.06 102 GLY A N 1
ATOM 770 C CA . GLY A 1 102 ? -13.016 24.219 -72.438 1 20.06 102 GLY A CA 1
ATOM 771 C C . GLY A 1 102 ? -13.727 23.016 -71.875 1 20.06 102 GLY A C 1
ATOM 772 O O . GLY A 1 102 ? -14.773 22.609 -72.375 1 20.06 102 GLY A O 1
ATOM 773 N N . ALA A 1 103 ? -12.812 22.047 -71.688 1 19.66 103 ALA A N 1
ATOM 774 C CA . ALA A 1 103 ? -12.742 20.656 -72.062 1 19.66 103 ALA A CA 1
ATOM 775 C C . ALA A 1 103 ? -13.836 19.828 -71.438 1 19.66 103 ALA A C 1
ATOM 777 O O . ALA A 1 103 ? -14.398 20.234 -70.375 1 19.66 103 ALA A O 1
ATOM 778 N N . THR A 1 104 ? -13.703 18.406 -71.375 1 21.36 104 THR A N 1
ATOM 779 C CA . THR A 1 104 ? -14.445 17.172 -71.625 1 21.36 104 THR A CA 1
ATOM 780 C C . THR A 1 104 ? -15.367 16.875 -70.438 1 21.36 104 THR A C 1
ATOM 782 O O . THR A 1 104 ? -15.094 17.312 -69.312 1 21.36 104 THR A O 1
ATOM 785 N N . THR A 1 105 ? -16.625 16.297 -70.688 1 23.14 105 THR A N 1
ATOM 786 C CA . THR A 1 105 ? -17.75 15.766 -69.938 1 23.14 105 THR A CA 1
ATOM 787 C C . THR A 1 105 ? -17.266 14.992 -68.75 1 23.14 105 THR A C 1
ATOM 789 O O . THR A 1 105 ? -17.156 13.766 -68.75 1 23.14 105 THR A O 1
ATOM 792 N N . ILE A 1 106 ? -16.141 15.156 -68.312 1 24.08 106 ILE A N 1
ATOM 793 C CA . ILE A 1 106 ? -15.547 13.922 -67.812 1 24.08 106 ILE A CA 1
ATOM 794 C C . ILE A 1 106 ? -16.547 13.172 -66.938 1 24.08 106 ILE A C 1
ATOM 796 O O . ILE A 1 106 ? -16.172 12.25 -66.188 1 24.08 106 ILE A O 1
ATOM 800 N N . LYS A 1 107 ? -17.703 13.75 -66.5 1 27.45 107 LYS A N 1
ATOM 801 C CA . LYS A 1 107 ? -17.812 15.094 -65.938 1 27.45 107 LYS A CA 1
ATOM 802 C C . LYS A 1 107 ? -17.578 15.078 -64.438 1 27.45 107 LYS A C 1
ATOM 804 O O . LYS A 1 107 ? -16.938 15.977 -63.906 1 27.45 107 LYS A O 1
ATOM 809 N N . GLU A 1 108 ? -18.438 15.539 -63.656 1 22.27 108 GLU A N 1
ATOM 810 C CA . GLU A 1 108 ? -18.703 15.281 -62.25 1 22.27 108 GLU A CA 1
ATOM 811 C C . GLU A 1 108 ? -18.891 13.789 -62 1 22.27 108 GLU A C 1
ATOM 813 O O . GLU A 1 108 ? -19.828 13.18 -62.5 1 22.27 108 GLU A O 1
ATOM 818 N N . ARG A 1 109 ? -18.078 12.742 -62.125 1 24.97 109 ARG A N 1
ATOM 819 C CA . ARG A 1 109 ? -18.594 11.383 -62.188 1 24.97 109 ARG A CA 1
ATOM 820 C C . ARG A 1 109 ? -19.5 11.078 -61 1 24.97 109 ARG A C 1
ATOM 822 O O . ARG A 1 109 ? -19.234 11.5 -59.875 1 24.97 109 ARG A O 1
ATOM 829 N N . PRO A 1 110 ? -20.734 10.656 -61.125 1 22.45 110 PRO A N 1
ATOM 830 C CA . PRO A 1 110 ? -21.719 10.375 -60.094 1 22.45 110 PRO A CA 1
ATOM 831 C C . PRO A 1 110 ? -21.141 9.547 -58.938 1 22.45 110 PRO A C 1
ATOM 833 O O . PRO A 1 110 ? -20.438 8.555 -59.156 1 22.45 110 PRO A O 1
ATOM 836 N N . ALA A 1 111 ? -20.609 10.031 -58.031 1 25.42 111 ALA A N 1
ATOM 837 C CA . ALA A 1 111 ? -20.094 9.211 -56.938 1 25.42 111 ALA A CA 1
ATOM 838 C C . ALA A 1 111 ? -20.984 8 -56.688 1 25.42 111 ALA A C 1
ATOM 840 O O . ALA A 1 111 ? -22.172 8.148 -56.344 1 25.42 111 ALA A O 1
ATOM 841 N N . ILE A 1 112 ? -21 7.004 -57.438 1 22.98 112 ILE A N 1
ATOM 842 C CA . ILE A 1 112 ? -21.844 5.836 -57.188 1 22.98 112 ILE A CA 1
ATOM 843 C C . ILE A 1 112 ? -21.938 5.578 -55.688 1 22.98 112 ILE A C 1
ATOM 845 O O . ILE A 1 112 ? -20.922 5.391 -55 1 22.98 112 ILE A O 1
ATOM 849 N N . LYS A 1 113 ? -22.953 6.035 -55 1 25 113 LYS A N 1
ATOM 850 C CA . LYS A 1 113 ? -23.781 5.609 -53.875 1 25 113 LYS A CA 1
ATOM 851 C C . LYS A 1 113 ? -23.875 4.09 -53.812 1 25 113 LYS A C 1
ATOM 853 O O . LYS A 1 113 ? -24.844 3.506 -54.312 1 25 113 LYS A O 1
ATOM 858 N N . ALA A 1 114 ? -22.875 3.344 -54.219 1 24.14 114 ALA A N 1
ATOM 859 C CA . ALA A 1 114 ? -23.125 1.907 -54.156 1 24.14 114 ALA A CA 1
ATOM 860 C C . ALA A 1 114 ? -23.719 1.511 -52.812 1 24.14 114 ALA A C 1
ATOM 862 O O . ALA A 1 114 ? -23.219 1.939 -51.781 1 24.14 114 ALA A O 1
ATOM 863 N N . ASP A 1 115 ? -24.969 1.264 -52.625 1 25.03 115 ASP A N 1
ATOM 864 C CA . ASP A 1 115 ? -25.875 0.527 -51.75 1 25.03 115 ASP A CA 1
ATOM 865 C C . ASP A 1 115 ? -25.188 -0.708 -51.188 1 25.03 115 ASP A C 1
ATOM 867 O O . ASP A 1 115 ? -25.781 -1.785 -51.125 1 25.03 115 ASP A O 1
ATOM 871 N N . VAL A 1 116 ? -23.953 -0.87 -51.406 1 28.8 116 VAL A N 1
ATOM 872 C CA . VAL A 1 116 ? -23.484 -2.096 -50.75 1 28.8 116 VAL A CA 1
ATOM 873 C C . VAL A 1 116 ? -23.875 -2.096 -49.281 1 28.8 116 VAL A C 1
ATOM 875 O O . VAL A 1 116 ? -23.781 -1.068 -48.594 1 28.8 116 VAL A O 1
ATOM 878 N N . THR A 1 117 ? -24.719 -3 -48.844 1 27.22 117 THR A N 1
ATOM 879 C CA . THR A 1 117 ? -25.125 -3.312 -47.469 1 27.22 117 THR A CA 1
ATOM 880 C C . THR A 1 117 ? -24.047 -2.902 -46.469 1 27.22 117 THR A C 1
ATOM 882 O O . THR A 1 117 ? -22.875 -3.219 -46.656 1 27.22 117 THR A O 1
ATOM 885 N N . GLU A 1 118 ? -24 -1.709 -46 1 31.31 118 GLU A N 1
ATOM 886 C CA . GLU A 1 118 ? -23.328 -1.246 -44.781 1 31.31 118 GLU A CA 1
ATOM 887 C C . GLU A 1 118 ? -22.75 -2.414 -44 1 31.31 118 GLU A C 1
ATOM 889 O O . GLU A 1 118 ? -23.5 -3.221 -43.438 1 31.31 118 GLU A O 1
ATOM 894 N N . LEU A 1 119 ? -21.828 -3.066 -44.5 1 32.75 119 LEU A N 1
ATOM 895 C CA . LEU A 1 119 ? -21.203 -4.07 -43.656 1 32.75 119 LEU A CA 1
ATOM 896 C C . LEU A 1 119 ? -21.25 -3.65 -42.188 1 32.75 119 LEU A C 1
ATOM 898 O O . LEU A 1 119 ? -20.484 -2.785 -41.75 1 32.75 119 LEU A O 1
ATOM 902 N N . THR A 1 120 ? -22.328 -3.242 -41.625 1 32.44 120 THR A N 1
ATOM 903 C CA . THR A 1 120 ? -22.688 -3.1 -40.219 1 32.44 120 THR A CA 1
ATOM 904 C C . THR A 1 120 ? -21.734 -3.896 -39.312 1 32.44 120 THR A C 1
ATOM 906 O O . THR A 1 120 ? -21.797 -5.129 -39.281 1 32.44 120 THR A O 1
ATOM 909 N N . TYR A 1 121 ? -20.484 -3.477 -39.312 1 35.44 121 TYR A N 1
ATOM 910 C CA . TYR A 1 121 ? -19.812 -4.141 -38.219 1 35.44 121 TYR A CA 1
ATOM 911 C C . TYR A 1 121 ? -20.734 -4.238 -37 1 35.44 121 TYR A C 1
ATOM 913 O O . TYR A 1 121 ? -21.391 -3.266 -36.625 1 35.44 121 TYR A O 1
ATOM 921 N N . PRO A 1 122 ? -21.328 -5.305 -36.781 1 38.5 122 PRO A N 1
ATOM 922 C CA . PRO A 1 122 ? -22.141 -5.426 -35.562 1 38.5 122 PRO A CA 1
ATOM 923 C C . PRO A 1 122 ? -21.609 -4.582 -34.406 1 38.5 122 PRO A C 1
ATOM 925 O O . PRO A 1 122 ? -20.422 -4.281 -34.375 1 38.5 122 PRO A O 1
ATOM 928 N N . PRO A 1 123 ? -22.422 -3.684 -33.875 1 41.25 123 PRO A N 1
ATOM 929 C CA . PRO A 1 123 ? -22 -2.984 -32.656 1 41.25 123 PRO A CA 1
ATOM 930 C C . PRO A 1 123 ? -21.016 -3.791 -31.812 1 41.25 123 PRO A C 1
ATOM 932 O O . PRO A 1 123 ? -21.156 -5.008 -31.672 1 41.25 123 PRO A O 1
ATOM 935 N N . GLU A 1 124 ? -19.781 -3.379 -31.844 1 44.34 124 GLU A N 1
ATOM 936 C CA . GLU A 1 124 ? -18.797 -4.031 -30.984 1 44.34 124 GLU A CA 1
ATOM 937 C C . GLU A 1 124 ? -19.406 -4.391 -29.641 1 44.34 124 GLU A C 1
ATOM 939 O O . GLU A 1 124 ? -20.141 -3.592 -29.047 1 44.34 124 GLU A O 1
ATOM 944 N N . PRO A 1 125 ? -19.672 -5.559 -29.375 1 44.34 125 PRO A N 1
ATOM 945 C CA . PRO A 1 125 ? -20.219 -5.992 -28.094 1 44.34 125 PRO A CA 1
ATOM 946 C C . PRO A 1 125 ? -19.578 -5.277 -26.906 1 44.34 125 PRO A C 1
ATOM 948 O O . PRO A 1 125 ? -18.391 -4.941 -26.953 1 44.34 125 PRO A O 1
ATOM 951 N N . LYS A 1 126 ? -20.375 -4.66 -26.109 1 47.19 126 LYS A N 1
ATOM 952 C CA . LYS A 1 126 ? -19.969 -4.07 -24.844 1 47.19 126 LYS A CA 1
ATOM 953 C C . LYS A 1 126 ? -19.125 -5.051 -24.031 1 47.19 126 LYS A C 1
ATOM 955 O O . LYS A 1 126 ? -19.562 -6.176 -23.781 1 47.19 126 LYS A O 1
ATOM 960 N N . PRO A 1 127 ? -17.859 -4.824 -24.047 1 51.41 127 PRO A N 1
ATOM 961 C CA . PRO A 1 127 ? -17 -5.758 -23.328 1 51.41 127 PRO A CA 1
ATOM 962 C C . PRO A 1 127 ? -17.5 -6.078 -21.922 1 51.41 127 PRO A C 1
ATOM 964 O O . PRO A 1 127 ? -17.828 -5.168 -21.156 1 51.41 127 PRO A O 1
ATOM 967 N N . THR A 1 128 ? -18.125 -7.289 -21.75 1 56.78 128 THR A N 1
ATOM 968 C CA . THR A 1 128 ? -18.453 -7.754 -20.406 1 56.78 128 THR A CA 1
ATOM 969 C C . THR A 1 128 ? -17.203 -7.898 -19.562 1 56.78 128 THR A C 1
ATOM 971 O O . THR A 1 128 ? -16.203 -8.461 -20.016 1 56.78 128 THR A O 1
ATOM 974 N N . GLU A 1 129 ? -17.078 -7.195 -18.484 1 65.69 129 GLU A N 1
ATOM 975 C CA . GLU A 1 129 ? -15.961 -7.246 -17.531 1 65.69 129 GLU A CA 1
ATOM 976 C C . GLU A 1 129 ? -15.68 -8.68 -17.094 1 65.69 129 GLU A C 1
ATOM 978 O O . GLU A 1 129 ? -16.594 -9.445 -16.828 1 65.69 129 GLU A O 1
ATOM 983 N N . ALA A 1 130 ? -14.484 -9.18 -17.406 1 74.38 130 ALA A N 1
ATOM 984 C CA . ALA A 1 130 ? -14.039 -10.445 -16.844 1 74.38 130 ALA A CA 1
ATOM 985 C C . ALA A 1 130 ? -13.516 -10.266 -15.43 1 74.38 130 ALA A C 1
ATOM 987 O O . ALA A 1 130 ? -12.32 -10.047 -15.219 1 74.38 130 ALA A O 1
ATOM 988 N N . VAL A 1 131 ? -14.477 -10.156 -14.477 1 83.06 131 VAL A N 1
ATOM 989 C CA . VAL A 1 131 ? -14.094 -9.914 -13.094 1 83.06 131 VAL A CA 1
ATOM 990 C C . VAL A 1 131 ? -14.766 -10.945 -12.18 1 83.06 131 VAL A C 1
ATOM 992 O O . VAL A 1 131 ? -15.82 -11.484 -12.516 1 83.06 131 VAL A O 1
ATOM 995 N N . VAL A 1 132 ? -13.977 -11.258 -11.188 1 82.69 132 VAL A N 1
ATOM 996 C CA . VAL A 1 132 ? -14.57 -12.039 -10.109 1 82.69 132 VAL A CA 1
ATOM 997 C C . VAL A 1 132 ? -14.758 -11.164 -8.867 1 82.69 132 VAL A C 1
ATOM 999 O O . VAL A 1 132 ? -13.781 -10.664 -8.305 1 82.69 132 VAL A O 1
ATOM 1002 N N . PHE A 1 133 ? -15.93 -10.867 -8.555 1 84.5 133 PHE A N 1
ATOM 1003 C CA . PHE A 1 133 ? -16.328 -10.172 -7.332 1 84.5 133 PHE A CA 1
ATOM 1004 C C . PHE A 1 133 ? -17.281 -11.031 -6.516 1 84.5 133 PHE A C 1
ATOM 1006 O O . PHE A 1 133 ? -18.453 -11.188 -6.887 1 84.5 133 PHE A O 1
ATOM 1013 N N . ARG A 1 134 ? -16.703 -11.57 -5.441 1 82.31 134 ARG A N 1
ATOM 1014 C CA . ARG A 1 134 ? -17.516 -12.555 -4.727 1 82.31 134 ARG A CA 1
ATOM 1015 C C . ARG A 1 134 ? -17.469 -12.312 -3.221 1 82.31 134 ARG A C 1
ATOM 1017 O O . ARG A 1 134 ? -16.562 -11.625 -2.727 1 82.31 134 ARG A O 1
ATOM 1024 N N . GLY A 1 135 ? -18.438 -12.852 -2.516 1 81.75 135 GLY A N 1
ATOM 1025 C CA . GLY A 1 135 ? -18.516 -12.773 -1.064 1 81.75 135 GLY A CA 1
ATOM 1026 C C . GLY A 1 135 ? -19.859 -12.25 -0.566 1 81.75 135 GLY A C 1
ATOM 1027 O O . GLY A 1 135 ? -20.812 -12.117 -1.341 1 81.75 135 GLY A O 1
ATOM 1028 N N . GLU A 1 136 ? -19.812 -12.125 0.784 1 80.12 136 GLU A N 1
ATOM 1029 C CA . GLU A 1 136 ? -21.016 -11.641 1.448 1 80.12 136 GLU A CA 1
ATOM 1030 C C . GLU A 1 136 ? -20.703 -10.469 2.377 1 80.12 136 GLU A C 1
ATOM 1032 O O . GLU A 1 136 ? -19.766 -10.539 3.174 1 80.12 136 GLU A O 1
ATOM 1037 N N . ASN A 1 137 ? -21.422 -9.398 2.232 1 84 137 ASN A N 1
ATOM 1038 C CA . ASN A 1 137 ? -21.344 -8.211 3.082 1 84 137 ASN A CA 1
ATOM 1039 C C . ASN A 1 137 ? -19.938 -7.645 3.123 1 84 137 ASN A C 1
ATOM 1041 O O . ASN A 1 137 ? -19.5 -6.965 2.188 1 84 137 ASN A O 1
ATOM 1045 N N . TYR A 1 138 ? -19.219 -8.039 4.117 1 88.94 138 TYR A N 1
ATOM 1046 C CA . TYR A 1 138 ? -17.922 -7.402 4.285 1 88.94 138 TYR A CA 1
ATOM 1047 C C . TYR A 1 138 ? -16.797 -8.406 4.086 1 88.94 138 TYR A C 1
ATOM 1049 O O . TYR A 1 138 ? -15.617 -8.047 4.156 1 88.94 138 TYR A O 1
ATOM 1057 N N . LYS A 1 139 ? -17.156 -9.656 3.783 1 87 139 LYS A N 1
ATOM 1058 C CA . LYS A 1 139 ? -16.203 -10.711 3.438 1 87 139 LYS A CA 1
ATOM 1059 C C . LYS A 1 139 ? -16.125 -10.898 1.926 1 87 139 LYS A C 1
ATOM 1061 O O . LYS A 1 139 ? -16.422 -11.984 1.417 1 87 139 LYS A O 1
ATOM 1066 N N . THR A 1 140 ? -15.742 -9.883 1.259 1 89.81 140 THR A N 1
ATOM 1067 C CA . THR A 1 140 ? -15.719 -9.93 -0.198 1 89.81 140 THR A CA 1
ATOM 1068 C C . THR A 1 140 ? -14.289 -9.938 -0.717 1 89.81 140 THR A C 1
ATOM 1070 O O . THR A 1 140 ? -13.359 -9.555 -0.003 1 89.81 140 THR A O 1
ATOM 1073 N N . GLN A 1 141 ? -14.086 -10.492 -1.85 1 90.25 141 GLN A N 1
ATOM 1074 C CA . GLN A 1 141 ? -12.82 -10.523 -2.578 1 90.25 141 GLN A CA 1
ATOM 1075 C C . GLN A 1 141 ? -13.008 -10.086 -4.027 1 90.25 141 GLN A C 1
ATOM 1077 O O . GLN A 1 141 ? -14.023 -10.406 -4.648 1 90.25 141 GLN A O 1
ATOM 1082 N N . TYR A 1 142 ? -12.062 -9.391 -4.52 1 92.94 142 TYR A N 1
ATOM 1083 C CA . TYR A 1 142 ? -12.125 -8.891 -5.891 1 92.94 142 TYR A CA 1
ATOM 1084 C C . TYR A 1 142 ? -10.914 -9.352 -6.691 1 92.94 142 TYR A C 1
ATOM 1086 O O . TYR A 1 142 ? -9.773 -9.188 -6.254 1 92.94 142 TYR A O 1
ATOM 1094 N N . TYR A 1 143 ? -11.094 -9.906 -7.848 1 93.56 143 TYR A N 1
ATOM 1095 C CA . TYR A 1 143 ? -10.102 -10.258 -8.859 1 93.56 143 TYR A CA 1
ATOM 1096 C C . TYR A 1 143 ? -10.461 -9.648 -10.211 1 93.56 143 TYR A C 1
ATOM 1098 O O . TYR A 1 143 ? -11.516 -9.953 -10.773 1 93.56 143 TYR A O 1
ATOM 1106 N N . GLY A 1 144 ? -9.578 -8.812 -10.758 1 93.81 144 GLY A N 1
ATOM 1107 C CA . GLY A 1 144 ? -9.867 -8.094 -11.992 1 93.81 144 GLY A CA 1
ATOM 1108 C C . GLY A 1 144 ? -9.594 -8.914 -13.234 1 93.81 144 GLY A C 1
ATOM 1109 O O . GLY A 1 144 ? -9.406 -10.133 -13.156 1 93.81 144 GLY A O 1
ATOM 1110 N N . SER A 1 145 ? -9.578 -8.32 -14.289 1 92 145 SER A N 1
ATOM 1111 C CA . SER A 1 145 ? -9.617 -8.969 -15.594 1 92 145 SER A CA 1
ATOM 1112 C C . SER A 1 145 ? -8.328 -9.734 -15.875 1 92 145 SER A C 1
ATOM 1114 O O . SER A 1 145 ? -8.336 -10.734 -16.594 1 92 145 SER A O 1
ATOM 1116 N N . THR A 1 146 ? -7.258 -9.258 -15.336 1 96.06 146 THR A N 1
ATOM 1117 C CA . THR A 1 146 ? -6 -9.906 -15.688 1 96.06 146 THR A CA 1
ATOM 1118 C C . THR A 1 146 ? -5.754 -11.133 -14.82 1 96.06 146 THR A C 1
ATOM 1120 O O . THR A 1 146 ? -4.82 -11.898 -15.062 1 96.06 146 THR A O 1
ATOM 1123 N N . ASN A 1 147 ? -6.516 -11.289 -13.773 1 95.75 147 ASN A N 1
ATOM 1124 C CA . ASN A 1 147 ? -6.434 -12.547 -13.031 1 95.75 147 ASN A CA 1
ATOM 1125 C C . ASN A 1 147 ? -6.895 -13.727 -13.875 1 95.75 147 ASN A C 1
ATOM 1127 O O . ASN A 1 147 ? -7.93 -13.656 -14.539 1 95.75 147 ASN A O 1
ATOM 1131 N N . PRO A 1 148 ? -6.184 -14.789 -13.859 1 94.69 148 PRO A N 1
ATOM 1132 C CA . PRO A 1 148 ? -6.527 -15.906 -14.75 1 94.69 148 PRO A CA 1
ATOM 1133 C C . PRO A 1 148 ? -7.895 -16.5 -14.438 1 94.69 148 PRO A C 1
ATOM 1135 O O . PRO A 1 148 ? -8.594 -16.969 -15.344 1 94.69 148 PRO A O 1
ATOM 1138 N N . THR A 1 149 ? -8.32 -16.484 -13.234 1 92.88 149 THR A N 1
ATOM 1139 C CA . THR A 1 149 ? -9.578 -17.109 -12.852 1 92.88 149 THR A CA 1
ATOM 1140 C C . THR A 1 149 ? -10.766 -16.281 -13.352 1 92.88 149 THR A C 1
ATOM 1142 O O . THR A 1 149 ? -11.891 -16.797 -13.422 1 92.88 149 THR A O 1
ATOM 1145 N N . SER A 1 150 ? -10.547 -15.094 -13.727 1 90.38 150 SER A N 1
ATOM 1146 C CA . SER A 1 150 ? -11.641 -14.211 -14.133 1 90.38 150 SER A CA 1
ATOM 1147 C C . SER A 1 150 ? -12.258 -14.672 -15.453 1 90.38 150 SER A C 1
ATOM 1149 O O . SER A 1 150 ? -13.406 -14.344 -15.75 1 90.38 150 SER A O 1
ATOM 1151 N N . LEU A 1 151 ? -11.523 -15.461 -16.172 1 91.94 151 LEU A N 1
ATOM 1152 C CA . LEU A 1 151 ? -12.031 -16.016 -17.422 1 91.94 151 LEU A CA 1
ATOM 1153 C C . LEU A 1 151 ? -13.281 -16.844 -17.172 1 91.94 151 LEU A C 1
ATOM 1155 O O . LEU A 1 151 ? -14.148 -16.953 -18.047 1 91.94 151 LEU A O 1
ATOM 1159 N N . ILE A 1 152 ? -13.414 -17.375 -16 1 89.56 152 ILE A N 1
ATOM 1160 C CA . ILE A 1 152 ? -14.531 -18.25 -15.656 1 89.56 152 ILE A CA 1
ATOM 1161 C C . ILE A 1 152 ? -15.836 -17.453 -15.727 1 89.56 152 ILE A C 1
ATOM 1163 O O . ILE A 1 152 ? -16.891 -18.031 -16 1 89.56 152 ILE A O 1
ATOM 1167 N N . GLY A 1 153 ? -15.727 -16.172 -15.547 1 84.5 153 GLY A N 1
ATOM 1168 C CA . GLY A 1 153 ? -16.891 -15.32 -15.695 1 84.5 153 GLY A CA 1
ATOM 1169 C C . GLY A 1 153 ? -17.5 -15.359 -17.078 1 84.5 153 GLY A C 1
ATOM 1170 O O . GLY A 1 153 ? -18.703 -15.172 -17.25 1 84.5 153 GLY A O 1
ATOM 1171 N N . HIS A 1 154 ? -16.734 -15.742 -18.047 1 88.12 154 HIS A N 1
ATOM 1172 C CA . HIS A 1 154 ? -17.172 -15.805 -19.438 1 88.12 154 HIS A CA 1
ATOM 1173 C C . HIS A 1 154 ? -17.297 -17.25 -19.906 1 88.12 154 HIS A C 1
ATOM 1175 O O . HIS A 1 154 ? -17.406 -17.5 -21.109 1 88.12 154 HIS A O 1
ATOM 1181 N N . PHE A 1 155 ? -17.219 -18.109 -19 1 91.56 155 PHE A N 1
ATOM 1182 C CA . PHE A 1 155 ? -17.25 -19.531 -19.312 1 91.56 155 PHE A CA 1
ATOM 1183 C C . PHE A 1 155 ? -18.281 -20.25 -18.438 1 91.56 155 PHE A C 1
ATOM 1185 O O . PHE A 1 155 ? -17.938 -21.188 -17.703 1 91.56 155 PHE A O 1
ATOM 1192 N N . PRO A 1 156 ? -19.547 -19.797 -18.531 1 90.06 156 PRO A N 1
ATOM 1193 C CA . PRO A 1 156 ? -20.578 -20.359 -17.656 1 90.06 156 PRO A CA 1
ATOM 1194 C C . PRO A 1 156 ? -20.75 -21.875 -17.828 1 90.06 156 PRO A C 1
ATOM 1196 O O . PRO A 1 156 ? -21.125 -22.562 -16.875 1 90.06 156 PRO A O 1
ATOM 1199 N N . GLU A 1 157 ? -20.484 -22.438 -19.016 1 91.94 157 GLU A N 1
ATOM 1200 C CA . GLU A 1 157 ? -20.625 -23.875 -19.266 1 91.94 157 GLU A CA 1
ATOM 1201 C C . GLU A 1 157 ? -19.672 -24.688 -18.375 1 91.94 157 GLU A C 1
ATOM 1203 O O . GLU A 1 157 ? -20.078 -25.672 -17.781 1 91.94 157 GLU A O 1
ATOM 1208 N N . LEU A 1 158 ? -18.453 -24.188 -18.359 1 93.94 158 LEU A N 1
ATOM 1209 C CA . LEU A 1 158 ? -17.5 -24.875 -17.484 1 93.94 158 LEU A CA 1
ATOM 1210 C C . LEU A 1 158 ? -17.891 -24.719 -16.016 1 93.94 158 LEU A C 1
ATOM 1212 O O . LEU A 1 158 ? -17.766 -25.656 -15.234 1 93.94 158 LEU A O 1
ATOM 1216 N N . ARG A 1 159 ? -18.297 -23.531 -15.625 1 90.12 159 ARG A N 1
ATOM 1217 C CA . ARG A 1 159 ? -18.719 -23.266 -14.25 1 90.12 159 ARG A CA 1
ATOM 1218 C C . ARG A 1 159 ? -19.828 -24.219 -13.828 1 90.12 159 ARG A C 1
ATOM 1220 O O . ARG A 1 159 ? -19.781 -24.781 -12.734 1 90.12 159 ARG A O 1
ATOM 1227 N N . SER A 1 160 ? -20.812 -24.312 -14.695 1 90.69 160 SER A N 1
ATOM 1228 C CA . SER A 1 160 ? -21.938 -25.203 -14.414 1 90.69 160 SER A CA 1
ATOM 1229 C C . SER A 1 160 ? -21.469 -26.656 -14.305 1 90.69 160 SER A C 1
ATOM 1231 O O . SER A 1 160 ? -21.938 -27.406 -13.453 1 90.69 160 SER A O 1
ATOM 1233 N N . TYR A 1 161 ? -20.594 -27.016 -15.242 1 92.31 161 TYR A N 1
ATOM 1234 C CA . TYR A 1 161 ? -20.031 -28.375 -15.219 1 92.31 161 TYR A CA 1
ATOM 1235 C C . TYR A 1 161 ? -19.328 -28.641 -13.898 1 92.31 161 TYR A C 1
ATOM 1237 O O . TYR A 1 161 ? -19.484 -29.719 -13.312 1 92.31 161 TYR A O 1
ATOM 1245 N N . MET A 1 162 ? -18.531 -27.703 -13.383 1 92.31 162 MET A N 1
ATOM 1246 C CA . MET A 1 162 ? -17.781 -27.812 -12.133 1 92.31 162 MET A CA 1
ATOM 1247 C C . MET A 1 162 ? -18.734 -27.938 -10.945 1 92.31 162 MET A C 1
ATOM 1249 O O . MET A 1 162 ? -18.562 -28.797 -10.086 1 92.31 162 MET A O 1
ATOM 1253 N N . LYS A 1 163 ? -19.688 -27.062 -10.875 1 87.56 163 LYS A N 1
ATOM 1254 C CA . LYS A 1 163 ? -20.672 -27.047 -9.789 1 87.56 163 LYS A CA 1
ATOM 1255 C C . LYS A 1 163 ? -21.406 -28.375 -9.711 1 87.56 163 LYS A C 1
ATOM 1257 O O . LYS A 1 163 ? -21.547 -28.953 -8.625 1 87.56 163 LYS A O 1
ATOM 1262 N N . GLU A 1 164 ? -21.844 -28.844 -10.836 1 88.62 164 GLU A N 1
ATOM 1263 C CA . GLU A 1 164 ? -22.578 -30.109 -10.898 1 88.62 164 GLU A CA 1
ATOM 1264 C C . GLU A 1 164 ? -21.703 -31.281 -10.477 1 88.62 164 GLU A C 1
ATOM 1266 O O . GLU A 1 164 ? -22.188 -32.219 -9.805 1 88.62 164 GLU A O 1
ATOM 1271 N N . THR A 1 165 ? -20.5 -31.188 -10.914 1 89.56 165 THR A N 1
ATOM 1272 C CA . THR A 1 165 ? -19.594 -32.281 -10.609 1 89.56 165 THR A CA 1
ATOM 1273 C C . THR A 1 165 ? -19.359 -32.375 -9.109 1 89.56 165 THR A C 1
ATOM 1275 O O . THR A 1 165 ? -19.375 -33.469 -8.539 1 89.56 165 THR A O 1
ATOM 1278 N N . ILE A 1 166 ? -19.156 -31.297 -8.469 1 87.44 166 ILE A N 1
ATOM 1279 C CA . ILE A 1 166 ? -18.875 -31.281 -7.035 1 87.44 166 ILE A CA 1
ATOM 1280 C C . ILE A 1 166 ? -20.125 -31.688 -6.262 1 87.44 166 ILE A C 1
ATOM 1282 O O . ILE A 1 166 ? -20.031 -32.375 -5.246 1 87.44 166 ILE A O 1
ATOM 1286 N N . LYS A 1 167 ? -21.25 -31.312 -6.699 1 82.12 167 LYS A N 1
ATOM 1287 C CA . LYS A 1 167 ? -22.516 -31.625 -6.035 1 82.12 167 LYS A CA 1
ATOM 1288 C C . LYS A 1 167 ? -22.812 -33.125 -6.078 1 82.12 167 LYS A C 1
ATOM 1290 O O . LYS A 1 167 ? -23.359 -33.656 -5.133 1 82.12 167 LYS A O 1
ATOM 1295 N N . HIS A 1 168 ? -22.406 -33.75 -7.105 1 82.81 168 HIS A N 1
ATOM 1296 C CA . HIS A 1 168 ? -22.828 -35.125 -7.332 1 82.81 168 HIS A CA 1
ATOM 1297 C C . HIS A 1 168 ? -21.781 -36.125 -6.816 1 82.81 168 HIS A C 1
ATOM 1299 O O . HIS A 1 168 ? -22.062 -37.312 -6.684 1 82.81 168 HIS A O 1
ATOM 1305 N N . HIS A 1 169 ? -20.672 -35.625 -6.492 1 77.94 169 HIS A N 1
ATOM 1306 C CA . HIS A 1 169 ? -19.594 -36.531 -6.074 1 77.94 169 HIS A CA 1
ATOM 1307 C C . HIS A 1 169 ? -19.062 -36.156 -4.695 1 77.94 169 HIS A C 1
ATOM 1309 O O . HIS A 1 169 ? -18.406 -35.125 -4.547 1 77.94 169 HIS A O 1
ATOM 1315 N N . ALA A 1 170 ? -19.234 -37.062 -3.732 1 77.62 170 ALA A N 1
ATOM 1316 C CA . ALA A 1 170 ? -19.047 -36.719 -2.322 1 77.62 170 ALA A CA 1
ATOM 1317 C C . ALA A 1 170 ? -17.641 -37.094 -1.854 1 77.62 170 ALA A C 1
ATOM 1319 O O . ALA A 1 170 ? -17.312 -36.938 -0.674 1 77.62 170 ALA A O 1
ATOM 1320 N N . SER A 1 171 ? -16.766 -37.438 -2.684 1 83.38 171 SER A N 1
ATOM 1321 C CA . SER A 1 171 ? -15.469 -37.906 -2.238 1 83.38 171 SER A CA 1
ATOM 1322 C C . SER A 1 171 ? -14.562 -36.75 -1.826 1 83.38 171 SER A C 1
ATOM 1324 O O . SER A 1 171 ? -13.695 -36.906 -0.968 1 83.38 171 SER A O 1
ATOM 1326 N N . LEU A 1 172 ? -14.719 -35.625 -2.357 1 88.06 172 LEU A N 1
ATOM 1327 C CA . LEU A 1 172 ? -13.828 -34.5 -2.166 1 88.06 172 LEU A CA 1
ATOM 1328 C C . LEU A 1 172 ? -13.977 -33.906 -0.759 1 88.06 172 LEU A C 1
ATOM 1330 O O . LEU A 1 172 ? -12.977 -33.719 -0.067 1 88.06 172 LEU A O 1
ATOM 1334 N N . PRO A 1 173 ? -15.117 -33.75 -0.146 1 84.19 173 PRO A N 1
ATOM 1335 C CA . PRO A 1 173 ? -15.266 -33.188 1.197 1 84.19 173 PRO A CA 1
ATOM 1336 C C . PRO A 1 173 ? -14.562 -34 2.268 1 84.19 173 PRO A C 1
ATOM 1338 O O . PRO A 1 173 ? -14.008 -33.469 3.221 1 84.19 173 PRO A O 1
ATOM 1341 N N . GLY A 1 174 ? -14.617 -35.281 2.127 1 85.44 174 GLY A N 1
ATOM 1342 C CA . GLY A 1 174 ? -14 -36.125 3.119 1 85.44 174 GLY A CA 1
ATOM 1343 C C . GLY A 1 174 ? -12.508 -35.906 3.264 1 85.44 174 GLY A C 1
ATOM 1344 O O . GLY A 1 174 ? -12.008 -35.719 4.375 1 85.44 174 GLY A O 1
ATOM 1345 N N . VAL A 1 175 ? -11.844 -35.938 2.164 1 90.62 175 VAL A N 1
ATOM 1346 C CA . VAL A 1 175 ? -10.391 -35.75 2.197 1 90.62 175 VAL A CA 1
ATOM 1347 C C . VAL A 1 175 ? -10.047 -34.344 2.602 1 90.62 175 VAL A C 1
ATOM 1349 O O . VAL A 1 175 ? -8.992 -34.094 3.188 1 90.62 175 VAL A O 1
ATOM 1352 N N . GLN A 1 176 ? -10.844 -33.375 2.244 1 90 176 GLN A N 1
ATOM 1353 C CA . GLN A 1 176 ? -10.633 -31.984 2.639 1 90 176 GLN A CA 1
ATOM 1354 C C . GLN A 1 176 ? -10.758 -31.812 4.148 1 90 176 GLN A C 1
ATOM 1356 O O . GLN A 1 176 ? -9.969 -31.094 4.77 1 90 176 GLN A O 1
ATOM 1361 N N . LYS A 1 177 ? -11.758 -32.406 4.719 1 87.88 177 LYS A N 1
ATOM 1362 C CA . LYS A 1 177 ? -11.969 -32.375 6.164 1 87.88 177 LYS A CA 1
ATOM 1363 C C . LYS A 1 177 ? -10.797 -32.969 6.914 1 87.88 177 LYS A C 1
ATOM 1365 O O . LYS A 1 177 ? -10.375 -32.469 7.953 1 87.88 177 LYS A O 1
ATOM 1370 N N . GLU A 1 178 ? -10.383 -34.062 6.355 1 91.38 178 GLU A N 1
ATOM 1371 C CA . GLU A 1 178 ? -9.258 -34.719 6.992 1 91.38 178 GLU A CA 1
ATOM 1372 C C . GLU A 1 178 ? -8.008 -33.844 6.996 1 91.38 178 GLU A C 1
ATOM 1374 O O . GLU A 1 178 ? -7.305 -33.75 8 1 91.38 178 GLU A O 1
ATOM 1379 N N . LEU A 1 179 ? -7.738 -33.281 5.891 1 93.31 179 LEU A N 1
ATOM 1380 C CA . LEU A 1 179 ? -6.566 -32.438 5.789 1 93.31 179 LEU A CA 1
ATOM 1381 C C . LEU A 1 179 ? -6.719 -31.203 6.68 1 93.31 179 LEU A C 1
ATOM 1383 O O . LEU A 1 179 ? -5.75 -30.766 7.309 1 93.31 179 LEU A O 1
ATOM 1387 N N . LYS A 1 180 ? -7.867 -30.625 6.73 1 90.75 180 LYS A N 1
ATOM 1388 C CA . LYS A 1 180 ? -8.133 -29.469 7.586 1 90.75 180 LYS A CA 1
ATOM 1389 C C . LYS A 1 180 ? -7.926 -29.812 9.055 1 90.75 180 LYS A C 1
ATOM 1391 O O . LYS A 1 180 ? -7.434 -28.984 9.828 1 90.75 180 LYS A O 1
ATOM 1396 N N . ALA A 1 181 ? -8.375 -30.953 9.445 1 91.31 181 ALA A N 1
ATOM 1397 C CA . ALA A 1 181 ? -8.18 -31.406 10.82 1 91.31 181 ALA A CA 1
ATOM 1398 C C . ALA A 1 181 ? -6.699 -31.453 11.18 1 91.31 181 ALA A C 1
ATOM 1400 O O . ALA A 1 181 ? -6.309 -31.078 12.289 1 91.31 181 ALA A O 1
ATOM 1401 N N . LEU A 1 182 ? -5.918 -31.953 10.242 1 93.69 182 LEU A N 1
ATOM 1402 C CA . LEU A 1 182 ? -4.477 -32 10.461 1 93.69 182 LEU A CA 1
ATOM 1403 C C . LEU A 1 182 ? -3.893 -30.609 10.562 1 93.69 182 LEU A C 1
ATOM 1405 O O . LEU A 1 182 ? -3.002 -30.359 11.383 1 93.69 182 LEU A O 1
ATOM 1409 N N . ASP A 1 183 ? -4.344 -29.703 9.727 1 92.44 183 ASP A N 1
ATOM 1410 C CA . ASP A 1 183 ? -3.908 -28.312 9.781 1 92.44 183 ASP A CA 1
ATOM 1411 C C . ASP A 1 183 ? -4.191 -27.719 11.156 1 92.44 183 ASP A C 1
ATOM 1413 O O . ASP A 1 183 ? -3.35 -27 11.711 1 92.44 183 ASP A O 1
ATOM 1417 N N . THR A 1 184 ? -5.371 -27.922 11.656 1 89.5 184 THR A N 1
ATOM 1418 C CA . THR A 1 184 ? -5.789 -27.375 12.938 1 89.5 184 THR A CA 1
ATOM 1419 C C . THR A 1 184 ? -4.922 -27.922 14.07 1 89.5 184 THR A C 1
ATOM 1421 O O . THR A 1 184 ? -4.5 -27.172 14.953 1 89.5 184 THR A O 1
ATOM 1424 N N . LYS A 1 185 ? -4.68 -29.156 14.039 1 91.06 185 LYS A N 1
ATOM 1425 C CA . LYS A 1 185 ? -3.83 -29.781 15.055 1 91.06 185 LYS A CA 1
ATOM 1426 C C . LYS A 1 185 ? -2.416 -29.219 15.008 1 91.06 185 LYS A C 1
ATOM 1428 O O . LYS A 1 185 ? -1.806 -28.969 16.047 1 91.06 185 LYS A O 1
ATOM 1433 N N . TRP A 1 186 ? -1.943 -29.078 13.797 1 92.06 186 TRP A N 1
ATOM 1434 C CA . TRP A 1 186 ? -0.594 -28.547 13.633 1 92.06 186 TRP A CA 1
ATOM 1435 C C . TRP A 1 186 ? -0.503 -27.125 14.156 1 92.06 186 TRP A C 1
ATOM 1437 O O . TRP A 1 186 ? 0.514 -26.734 14.734 1 92.06 186 TRP A O 1
ATOM 1447 N N . LYS A 1 187 ? -1.495 -26.328 13.914 1 86.69 187 LYS A N 1
ATOM 1448 C CA . LYS A 1 187 ? -1.531 -24.953 14.391 1 86.69 187 LYS A CA 1
ATOM 1449 C C . LYS A 1 187 ? -1.366 -24.891 15.906 1 86.69 187 LYS A C 1
ATOM 1451 O O . LYS A 1 187 ? -0.74 -23.969 16.422 1 86.69 187 LYS A O 1
ATOM 1456 N N . TYR A 1 188 ? -1.867 -25.766 16.547 1 83.69 188 TYR A N 1
ATOM 1457 C CA . TYR A 1 188 ? -1.793 -25.797 18 1 83.69 188 TYR A CA 1
ATOM 1458 C C . TYR A 1 188 ? -0.415 -26.266 18.469 1 83.69 188 TYR A C 1
ATOM 1460 O O . TYR A 1 188 ? 0.044 -25.875 19.547 1 83.69 188 TYR A O 1
ATOM 1468 N N . GLU A 1 189 ? 0.173 -27.047 17.609 1 82.12 189 GLU A N 1
ATOM 1469 C CA . GLU A 1 189 ? 1.466 -27.625 17.969 1 82.12 189 GLU A CA 1
ATOM 1470 C C . GLU A 1 189 ? 2.602 -26.641 17.703 1 82.12 189 GLU A C 1
ATOM 1472 O O . GLU A 1 189 ? 3.67 -26.734 18.312 1 82.12 189 GLU A O 1
ATOM 1477 N N . LYS A 1 190 ? 2.373 -25.703 16.828 1 79.81 190 LYS A N 1
ATOM 1478 C CA . LYS A 1 190 ? 3.414 -24.766 16.422 1 79.81 190 LYS A CA 1
ATOM 1479 C C . LYS A 1 190 ? 3.762 -23.812 17.562 1 79.81 190 LYS A C 1
ATOM 1481 O O . LYS A 1 190 ? 2.875 -23.344 18.281 1 79.81 190 LYS A O 1
ATOM 1486 N N . PRO A 1 191 ? 5.066 -23.609 17.703 1 71.44 191 PRO A N 1
ATOM 1487 C CA . PRO A 1 191 ? 5.438 -22.625 18.734 1 71.44 191 PRO A CA 1
ATOM 1488 C C . PRO A 1 191 ? 4.922 -21.234 18.422 1 71.44 191 PRO A C 1
ATOM 1490 O O . PRO A 1 191 ? 4.855 -20.828 17.25 1 71.44 191 PRO A O 1
ATOM 1493 N N . HIS A 1 192 ? 4.582 -20.5 19.453 1 68.38 192 HIS A N 1
ATOM 1494 C CA . HIS A 1 192 ? 3.963 -19.188 19.281 1 68.38 192 HIS A CA 1
ATOM 1495 C C . HIS A 1 192 ? 5.008 -18.078 19.297 1 68.38 192 HIS A C 1
ATOM 1497 O O . HIS A 1 192 ? 4.766 -16.984 18.797 1 68.38 192 HIS A O 1
ATOM 1503 N N . ASN A 1 193 ? 6.145 -18.328 19.781 1 67.75 193 ASN A N 1
ATOM 1504 C CA . ASN A 1 193 ? 7.102 -17.25 19.938 1 67.75 193 ASN A CA 1
ATOM 1505 C C . ASN A 1 193 ? 8.172 -17.297 18.844 1 67.75 193 ASN A C 1
ATOM 1507 O O . ASN A 1 193 ? 8.914 -18.266 18.734 1 67.75 193 ASN A O 1
ATOM 1511 N N . LEU A 1 194 ? 8.164 -16.203 18.109 1 74.88 194 LEU A N 1
ATOM 1512 C CA . LEU A 1 194 ? 9.156 -16.109 17.047 1 74.88 194 LEU A CA 1
ATOM 1513 C C . LEU A 1 194 ? 10.445 -15.461 17.562 1 74.88 194 LEU A C 1
ATOM 1515 O O . LEU A 1 194 ? 10.398 -14.523 18.359 1 74.88 194 LEU A O 1
ATOM 1519 N N . PRO A 1 195 ? 11.539 -16 17.25 1 73.75 195 PRO A N 1
ATOM 1520 C CA . PRO A 1 195 ? 12.82 -15.43 17.672 1 73.75 195 PRO A CA 1
ATOM 1521 C C . PRO A 1 195 ? 13.117 -14.086 17 1 73.75 195 PRO A C 1
ATOM 1523 O O . PRO A 1 195 ? 12.984 -13.961 15.781 1 73.75 195 PRO A O 1
ATOM 1526 N N . VAL A 1 196 ? 13.508 -13.148 17.766 1 75.25 196 VAL A N 1
ATOM 1527 C CA . VAL A 1 196 ? 13.891 -11.859 17.203 1 75.25 196 VAL A CA 1
ATOM 1528 C C . VAL A 1 196 ? 15.281 -11.469 17.719 1 75.25 196 VAL A C 1
ATOM 1530 O O . VAL A 1 196 ? 15.984 -10.68 17.078 1 75.25 196 VAL A O 1
ATOM 1533 N N . LYS A 1 197 ? 15.695 -12.102 18.75 1 81.56 197 LYS A N 1
ATOM 1534 C CA . LYS A 1 197 ? 17.016 -11.812 19.281 1 81.56 197 LYS A CA 1
ATOM 1535 C C . LYS A 1 197 ? 18.109 -12.523 18.469 1 81.56 197 LYS A C 1
ATOM 1537 O O . LYS A 1 197 ? 17.891 -13.625 17.969 1 81.56 197 LYS A O 1
ATOM 1542 N N . THR A 1 198 ? 19.25 -11.938 18.359 1 82.69 198 THR A N 1
ATOM 1543 C CA . THR A 1 198 ? 20.328 -12.438 17.516 1 82.69 198 THR A CA 1
ATOM 1544 C C . THR A 1 198 ? 20.688 -13.875 17.875 1 82.69 198 THR A C 1
ATOM 1546 O O . THR A 1 198 ? 20.844 -14.719 16.984 1 82.69 198 THR A O 1
ATOM 1549 N N . ALA A 1 199 ? 20.812 -14.125 19.156 1 81.62 199 ALA A N 1
ATOM 1550 C CA . ALA A 1 199 ? 21.188 -15.453 19.609 1 81.62 199 ALA A CA 1
ATOM 1551 C C . ALA A 1 199 ? 20.172 -16.5 19.141 1 81.62 199 ALA A C 1
ATOM 1553 O O . ALA A 1 199 ? 20.547 -17.609 18.781 1 81.62 199 ALA A O 1
ATOM 1554 N N . ASP A 1 200 ? 18.969 -16.094 19.094 1 85.31 200 ASP A N 1
ATOM 1555 C CA . ASP A 1 200 ? 17.922 -17.016 18.672 1 85.31 200 ASP A CA 1
ATOM 1556 C C . ASP A 1 200 ? 17.891 -17.156 17.156 1 85.31 200 ASP A C 1
ATOM 1558 O O . ASP A 1 200 ? 17.562 -18.234 16.641 1 85.31 200 ASP A O 1
ATOM 1562 N N . LEU A 1 201 ? 18.234 -16.094 16.484 1 91.88 201 LEU A N 1
ATOM 1563 C CA . LEU A 1 201 ? 18.266 -16.141 15.023 1 91.88 201 LEU A CA 1
ATOM 1564 C C . LEU A 1 201 ? 19.297 -17.141 14.539 1 91.88 201 LEU A C 1
ATOM 1566 O O . LEU A 1 201 ? 19.062 -17.859 13.57 1 91.88 201 LEU A O 1
ATOM 1570 N N . LEU A 1 202 ? 20.422 -17.188 15.258 1 90.69 202 LEU A N 1
ATOM 1571 C CA . LEU A 1 202 ? 21.516 -18.078 14.883 1 90.69 202 LEU A CA 1
ATOM 1572 C C . LEU A 1 202 ? 21.094 -19.531 14.984 1 90.69 202 LEU A C 1
ATOM 1574 O O . LEU A 1 202 ? 21.562 -20.375 14.227 1 90.69 202 LEU A O 1
ATOM 1578 N N . LEU A 1 203 ? 20.172 -19.75 15.836 1 87.88 203 LEU A N 1
ATOM 1579 C CA . LEU A 1 203 ? 19.734 -21.125 16.078 1 87.88 203 LEU A CA 1
ATOM 1580 C C . LEU A 1 203 ? 18.859 -21.625 14.938 1 87.88 203 LEU A C 1
ATOM 1582 O O . LEU A 1 203 ? 18.625 -22.828 14.805 1 87.88 203 LEU A O 1
ATOM 1586 N N . LEU A 1 204 ? 18.391 -20.75 14.117 1 91.75 204 LEU A N 1
ATOM 1587 C CA . LEU A 1 204 ? 17.516 -21.109 13.016 1 91.75 204 LEU A CA 1
ATOM 1588 C C . LEU A 1 204 ? 18.328 -21.531 11.797 1 91.75 204 LEU A C 1
ATOM 1590 O O . LEU A 1 204 ? 17.781 -22.125 10.859 1 91.75 204 LEU A O 1
ATOM 1594 N N . LEU A 1 205 ? 19.609 -21.219 11.805 1 92.19 205 LEU A N 1
ATOM 1595 C CA . LEU A 1 205 ? 20.453 -21.547 10.648 1 92.19 205 LEU A CA 1
ATOM 1596 C C . LEU A 1 205 ? 20.734 -23.031 10.586 1 92.19 205 LEU A C 1
ATOM 1598 O O . LEU A 1 205 ? 21.188 -23.625 11.57 1 92.19 205 LEU A O 1
ATOM 1602 N N . PRO A 1 206 ? 20.453 -23.656 9.469 1 90.62 206 PRO A N 1
ATOM 1603 C CA . PRO A 1 206 ? 20.812 -25.062 9.328 1 90.62 206 PRO A CA 1
ATOM 1604 C C . PRO A 1 206 ? 22.312 -25.281 9.18 1 90.62 206 PRO A C 1
ATOM 1606 O O . PRO A 1 206 ? 23.094 -24.375 9.438 1 90.62 206 PRO A O 1
ATOM 1609 N N . ASP A 1 207 ? 22.672 -26.562 8.836 1 90.06 207 ASP A N 1
ATOM 1610 C CA . ASP A 1 207 ? 24.094 -26.859 8.664 1 90.06 207 ASP A CA 1
ATOM 1611 C C . ASP A 1 207 ? 24.656 -26.172 7.418 1 90.06 207 ASP A C 1
ATOM 1613 O O . ASP A 1 207 ? 23.891 -25.766 6.535 1 90.06 207 ASP A O 1
ATOM 1617 N N . GLN A 1 208 ? 25.906 -26.047 7.355 1 93.31 208 GLN A N 1
ATOM 1618 C CA . GLN A 1 208 ? 26.594 -25.266 6.328 1 93.31 208 GLN A CA 1
ATOM 1619 C C . GLN A 1 208 ? 26.328 -25.828 4.938 1 93.31 208 GLN A C 1
ATOM 1621 O O . GLN A 1 208 ? 26.172 -25.078 3.975 1 93.31 208 GLN A O 1
ATOM 1626 N N . ALA A 1 209 ? 26.328 -27.141 4.863 1 93.62 209 ALA A N 1
ATOM 1627 C CA . ALA A 1 209 ? 26.125 -27.766 3.562 1 93.62 209 ALA A CA 1
ATOM 1628 C C . ALA A 1 209 ? 24.766 -27.391 2.988 1 93.62 209 ALA A C 1
ATOM 1630 O O . ALA A 1 209 ? 24.641 -27.109 1.793 1 93.62 209 ALA A O 1
ATOM 1631 N N . GLU A 1 210 ? 23.766 -27.422 3.838 1 92.12 210 GLU A N 1
ATOM 1632 C CA . GLU A 1 210 ? 22.422 -27.031 3.424 1 92.12 210 GLU A CA 1
ATOM 1633 C C . GLU A 1 210 ? 22.359 -25.562 3.033 1 92.12 210 GLU A C 1
ATOM 1635 O O . GLU A 1 210 ? 21.719 -25.188 2.053 1 92.12 210 GLU A O 1
ATOM 1640 N N . MET A 1 211 ? 22.969 -24.688 3.797 1 95.81 211 MET A N 1
ATOM 1641 C CA . MET A 1 211 ? 23 -23.266 3.49 1 95.81 211 MET A CA 1
ATOM 1642 C C . MET A 1 211 ? 23.703 -23 2.16 1 95.81 211 MET A C 1
ATOM 1644 O O . MET A 1 211 ? 23.203 -22.25 1.324 1 95.81 211 MET A O 1
ATOM 1648 N N . ASP A 1 212 ? 24.828 -23.688 1.968 1 97.25 212 ASP A N 1
ATOM 1649 C CA . ASP A 1 212 ? 25.594 -23.531 0.726 1 97.25 212 ASP A CA 1
ATOM 1650 C C . ASP A 1 212 ? 24.734 -23.922 -0.481 1 97.25 212 ASP A C 1
ATOM 1652 O O . ASP A 1 212 ? 24.734 -23.234 -1.502 1 97.25 212 ASP A O 1
ATOM 1656 N N . ALA A 1 213 ? 24.094 -25.047 -0.339 1 96.56 213 ALA A N 1
ATOM 1657 C CA . ALA A 1 213 ? 23.266 -25.547 -1.437 1 96.56 213 ALA A CA 1
ATOM 1658 C C . ALA A 1 213 ? 22.125 -24.578 -1.748 1 96.56 213 ALA A C 1
ATOM 1660 O O . ALA A 1 213 ? 21.828 -24.297 -2.916 1 96.56 213 ALA A O 1
ATOM 1661 N N . ALA A 1 214 ? 21.469 -24.125 -0.716 1 97.38 214 ALA A N 1
ATOM 1662 C CA . ALA A 1 214 ? 20.359 -23.188 -0.892 1 97.38 214 ALA A CA 1
ATOM 1663 C C . ALA A 1 214 ? 20.828 -21.875 -1.517 1 97.38 214 ALA A C 1
ATOM 1665 O O . ALA A 1 214 ? 20.188 -21.344 -2.42 1 97.38 214 ALA A O 1
ATOM 1666 N N . ILE A 1 215 ? 21.891 -21.344 -1.033 1 98.25 215 ILE A N 1
ATOM 1667 C CA . ILE A 1 215 ? 22.453 -20.094 -1.532 1 98.25 215 ILE A CA 1
ATOM 1668 C C . ILE A 1 215 ? 22.859 -20.25 -2.994 1 98.25 215 ILE A C 1
ATOM 1670 O O . ILE A 1 215 ? 22.609 -19.375 -3.822 1 98.25 215 ILE A O 1
ATOM 1674 N N . ARG A 1 216 ? 23.469 -21.359 -3.277 1 97.62 216 ARG A N 1
ATOM 1675 C CA . ARG A 1 216 ? 23.859 -21.641 -4.656 1 97.62 216 ARG A CA 1
ATOM 1676 C C . ARG A 1 216 ? 22.641 -21.688 -5.57 1 97.62 216 ARG A C 1
ATOM 1678 O O . ARG A 1 216 ? 22.641 -21.109 -6.656 1 97.62 216 ARG A O 1
ATOM 1685 N N . LEU A 1 217 ? 21.656 -22.391 -5.117 1 97.44 217 LEU A N 1
ATOM 1686 C CA . LEU A 1 217 ? 20.453 -22.5 -5.926 1 97.44 217 LEU A CA 1
ATOM 1687 C C . LEU A 1 217 ? 19.812 -21.141 -6.148 1 97.44 217 LEU A C 1
ATOM 1689 O O . LEU A 1 217 ? 19.359 -20.828 -7.254 1 97.44 217 LEU A O 1
ATOM 1693 N N . TYR A 1 218 ? 19.766 -20.375 -5.098 1 98.12 218 TYR A N 1
ATOM 1694 C CA . TYR A 1 218 ? 19.219 -19.016 -5.203 1 98.12 218 TYR A CA 1
ATOM 1695 C C . TYR A 1 218 ? 19.969 -18.219 -6.262 1 98.12 218 TYR A C 1
ATOM 1697 O O . TYR A 1 218 ? 19.344 -17.609 -7.137 1 98.12 218 TYR A O 1
ATOM 1705 N N . PHE A 1 219 ? 21.234 -18.188 -6.27 1 97.38 219 PHE A N 1
ATOM 1706 C CA . PHE A 1 219 ? 22.062 -17.391 -7.176 1 97.38 219 PHE A CA 1
ATOM 1707 C C . PHE A 1 219 ? 21.969 -17.938 -8.594 1 97.38 219 PHE A C 1
ATOM 1709 O O . PHE A 1 219 ? 22.078 -17.172 -9.562 1 97.38 219 PHE A O 1
ATOM 1716 N N . ASP A 1 220 ? 21.641 -19.188 -8.727 1 95.5 220 ASP A N 1
ATOM 1717 C CA . ASP A 1 220 ? 21.594 -19.812 -10.047 1 95.5 220 ASP A CA 1
ATOM 1718 C C . ASP A 1 220 ? 20.219 -19.641 -10.688 1 95.5 220 ASP A C 1
ATOM 1720 O O . ASP A 1 220 ? 20.047 -19.906 -11.875 1 95.5 220 ASP A O 1
ATOM 1724 N N . THR A 1 221 ? 19.312 -19.188 -9.953 1 96.69 221 THR A N 1
ATOM 1725 C CA . THR A 1 221 ? 17.969 -19.109 -10.484 1 96.69 221 THR A CA 1
ATOM 1726 C C . THR A 1 221 ? 17.391 -17.703 -10.305 1 96.69 221 THR A C 1
ATOM 1728 O O . THR A 1 221 ? 17.609 -16.828 -11.148 1 96.69 221 THR A O 1
ATOM 1731 N N . LEU A 1 222 ? 16.938 -17.359 -9.047 1 98 222 LEU A N 1
ATOM 1732 C CA . LEU A 1 222 ? 16.203 -16.125 -8.805 1 98 222 LEU A CA 1
ATOM 1733 C C . LEU A 1 222 ? 17.125 -14.914 -8.953 1 98 222 LEU A C 1
ATOM 1735 O O . LEU A 1 222 ? 16.703 -13.875 -9.469 1 98 222 LEU A O 1
ATOM 1739 N N . GLU A 1 223 ? 18.344 -15.031 -8.508 1 97.69 223 GLU A N 1
ATOM 1740 C CA . GLU A 1 223 ? 19.297 -13.922 -8.555 1 97.69 223 GLU A CA 1
ATOM 1741 C C . GLU A 1 223 ? 19.766 -13.648 -9.984 1 97.69 223 GLU A C 1
ATOM 1743 O O . GLU A 1 223 ? 20.359 -12.609 -10.266 1 97.69 223 GLU A O 1
ATOM 1748 N N . THR A 1 224 ? 19.484 -14.547 -10.898 1 95.19 224 THR A N 1
ATOM 1749 C CA . THR A 1 224 ? 19.781 -14.297 -12.305 1 95.19 224 THR A CA 1
ATOM 1750 C C . THR A 1 224 ? 18.797 -13.305 -12.906 1 95.19 224 THR A C 1
ATOM 1752 O O . THR A 1 224 ? 19.031 -12.758 -13.977 1 95.19 224 THR A O 1
ATOM 1755 N N . MET A 1 225 ? 17.703 -13.039 -12.211 1 96.38 225 MET A N 1
ATOM 1756 C CA . MET A 1 225 ? 16.672 -12.125 -12.68 1 96.38 225 MET A CA 1
ATOM 1757 C C . MET A 1 225 ? 16.688 -10.82 -11.883 1 96.38 225 MET A C 1
ATOM 1759 O O . MET A 1 225 ? 17.078 -9.773 -12.414 1 96.38 225 MET A O 1
ATOM 1763 N N . TYR A 1 226 ? 16.469 -10.75 -10.578 1 95.31 226 TYR A N 1
ATOM 1764 C CA . TYR A 1 226 ? 16.125 -9.562 -9.812 1 95.31 226 TYR A CA 1
ATOM 1765 C C . TYR A 1 226 ? 17.359 -8.914 -9.219 1 95.31 226 TYR A C 1
ATOM 1767 O O . TYR A 1 226 ? 17.359 -7.719 -8.914 1 95.31 226 TYR A O 1
ATOM 1775 N N . ARG A 1 227 ? 18.406 -9.539 -9.102 1 94.88 227 ARG A N 1
ATOM 1776 C CA . ARG A 1 227 ? 19.688 -9.016 -8.633 1 94.88 227 ARG A CA 1
ATOM 1777 C C . ARG A 1 227 ? 19.516 -8.219 -7.348 1 94.88 227 ARG A C 1
ATOM 1779 O O . ARG A 1 227 ? 19.906 -7.051 -7.273 1 94.88 227 ARG A O 1
ATOM 1786 N N . ILE A 1 228 ? 18.953 -8.734 -6.324 1 98.5 228 ILE A N 1
ATOM 1787 C CA . ILE A 1 228 ? 18.719 -8.117 -5.023 1 98.5 228 ILE A CA 1
ATOM 1788 C C . ILE A 1 228 ? 20.031 -7.988 -4.258 1 98.5 228 ILE A C 1
ATOM 1790 O O . ILE A 1 228 ? 20.25 -7.004 -3.553 1 98.5 228 ILE A O 1
ATOM 1794 N N . LEU A 1 229 ? 20.938 -8.938 -4.496 1 98.12 229 LEU A N 1
ATOM 1795 C CA . LEU A 1 229 ? 22.219 -8.992 -3.801 1 98.12 229 LEU A CA 1
ATOM 1796 C C . LEU A 1 229 ? 23.359 -8.719 -4.762 1 98.12 229 LEU A C 1
ATOM 1798 O O . LEU A 1 229 ? 23.219 -8.875 -5.977 1 98.12 229 LEU A O 1
ATOM 1802 N N . HIS A 1 230 ? 24.406 -8.211 -4.262 1 96.75 230 HIS A N 1
ATOM 1803 C CA . HIS A 1 230 ? 25.703 -8.203 -4.934 1 96.75 230 HIS A CA 1
ATOM 1804 C C . HIS A 1 230 ? 26.531 -9.414 -4.531 1 96.75 230 HIS A C 1
ATOM 1806 O O . HIS A 1 230 ? 27 -9.5 -3.391 1 96.75 230 HIS A O 1
ATOM 1812 N N . ARG A 1 231 ? 26.766 -10.328 -5.395 1 96.62 231 ARG A N 1
ATOM 1813 C CA . ARG A 1 231 ? 27.297 -11.656 -5.086 1 96.62 231 ARG A CA 1
ATOM 1814 C C . ARG A 1 231 ? 28.641 -11.562 -4.367 1 96.62 231 ARG A C 1
ATOM 1816 O O . ARG A 1 231 ? 28.828 -12.172 -3.311 1 96.62 231 ARG A O 1
ATOM 1823 N N . PRO A 1 232 ? 29.625 -10.727 -4.844 1 95.69 232 PRO A N 1
ATOM 1824 C CA . PRO A 1 232 ? 30.922 -10.711 -4.172 1 95.69 232 PRO A CA 1
ATOM 1825 C C . PRO A 1 232 ? 30.828 -10.219 -2.73 1 95.69 232 PRO A C 1
ATOM 1827 O O . PRO A 1 232 ? 31.406 -10.844 -1.828 1 95.69 232 PRO A O 1
ATOM 1830 N N . THR A 1 233 ? 30.094 -9.133 -2.521 1 95.94 233 THR A N 1
ATOM 1831 C CA . THR A 1 233 ? 30.016 -8.594 -1.17 1 95.94 233 THR A CA 1
ATOM 1832 C C . THR A 1 233 ? 29.234 -9.531 -0.253 1 95.94 233 THR A C 1
ATOM 1834 O O . THR A 1 233 ? 29.562 -9.672 0.927 1 95.94 233 THR A O 1
ATOM 1837 N N . PHE A 1 234 ? 28.25 -10.219 -0.724 1 97.69 234 PHE A N 1
ATOM 1838 C CA . PHE A 1 234 ? 27.5 -11.18 0.054 1 97.69 234 PHE A CA 1
ATOM 1839 C C . PHE A 1 234 ? 28.359 -12.367 0.451 1 97.69 234 PHE A C 1
ATOM 1841 O O . PHE A 1 234 ? 28.344 -12.797 1.606 1 97.69 234 PHE A O 1
ATOM 1848 N N . MET A 1 235 ? 29.031 -12.898 -0.571 1 97.5 235 MET A N 1
ATOM 1849 C CA . MET A 1 235 ? 29.828 -14.094 -0.319 1 97.5 235 MET A CA 1
ATOM 1850 C C . MET A 1 235 ? 30.938 -13.797 0.694 1 97.5 235 MET A C 1
ATOM 1852 O O . MET A 1 235 ? 31.297 -14.664 1.488 1 97.5 235 MET A O 1
ATOM 1856 N N . GLU A 1 236 ? 31.453 -12.57 0.655 1 96.31 236 GLU A N 1
ATOM 1857 C CA . GLU A 1 236 ? 32.438 -12.164 1.646 1 96.31 236 GLU A CA 1
ATOM 1858 C C . GLU A 1 236 ? 31.844 -12.18 3.055 1 96.31 236 GLU A C 1
ATOM 1860 O O . GLU A 1 236 ? 32.469 -12.719 3.98 1 96.31 236 GLU A O 1
ATOM 1865 N N . GLU A 1 237 ? 30.688 -11.602 3.182 1 96.75 237 GLU A N 1
ATOM 1866 C CA . GLU A 1 237 ? 30.031 -11.578 4.488 1 96.75 237 GLU A CA 1
ATOM 1867 C C . GLU A 1 237 ? 29.609 -12.977 4.918 1 96.75 237 GLU A C 1
ATOM 1869 O O . GLU A 1 237 ? 29.625 -13.305 6.105 1 96.75 237 GLU A O 1
ATOM 1874 N N . TYR A 1 238 ? 29.219 -13.805 4.004 1 97.88 238 TYR A N 1
ATOM 1875 C CA . TYR A 1 238 ? 28.812 -15.172 4.285 1 97.88 238 TYR A CA 1
ATOM 1876 C C . TYR A 1 238 ? 29.984 -16 4.781 1 97.88 238 TYR A C 1
ATOM 1878 O O . TYR A 1 238 ? 29.844 -16.812 5.691 1 97.88 238 TYR A O 1
ATOM 1886 N N . GLU A 1 239 ? 31.125 -15.789 4.195 1 97 239 GLU A N 1
ATOM 1887 C CA . GLU A 1 239 ? 32.344 -16.453 4.66 1 97 239 GLU A CA 1
ATOM 1888 C C . GLU A 1 239 ? 32.656 -16.047 6.09 1 97 239 GLU A C 1
ATOM 1890 O O . GLU A 1 239 ? 33.094 -16.875 6.895 1 97 239 GLU A O 1
ATOM 1895 N N . GLN A 1 240 ? 32.469 -14.797 6.359 1 96.38 240 GLN A N 1
ATOM 1896 C CA . GLN A 1 240 ? 32.719 -14.312 7.719 1 96.38 240 GLN A CA 1
ATOM 1897 C C . GLN A 1 240 ? 31.734 -14.969 8.703 1 96.38 240 GLN A C 1
ATOM 1899 O O . GLN A 1 240 ? 32.125 -15.312 9.82 1 96.38 240 GLN A O 1
ATOM 1904 N N . LEU A 1 241 ? 30.484 -15.086 8.273 1 95.75 241 LEU A N 1
ATOM 1905 C CA . LEU A 1 241 ? 29.484 -15.758 9.094 1 95.75 241 LEU A CA 1
ATOM 1906 C C . LEU A 1 241 ? 29.906 -17.203 9.383 1 95.75 241 LEU A C 1
ATOM 1908 O O . LEU A 1 241 ? 29.734 -17.688 10.5 1 95.75 241 LEU A O 1
ATOM 1912 N N . GLN A 1 242 ? 30.438 -17.891 8.398 1 94.44 242 GLN A N 1
ATOM 1913 C CA . GLN A 1 242 ? 30.875 -19.281 8.555 1 94.44 242 GLN A CA 1
ATOM 1914 C C . GLN A 1 242 ? 32.062 -19.391 9.484 1 94.44 242 GLN A C 1
ATOM 1916 O O . GLN A 1 242 ? 32.219 -20.375 10.203 1 94.44 242 GLN A O 1
ATOM 1921 N N . GLN A 1 243 ? 32.875 -18.344 9.477 1 94.12 243 GLN A N 1
ATOM 1922 C CA . GLN A 1 243 ? 34.062 -18.328 10.312 1 94.12 243 GLN A CA 1
ATOM 1923 C C . GLN A 1 243 ? 33.688 -18.062 11.773 1 94.12 243 GLN A C 1
ATOM 1925 O O . GLN A 1 243 ? 34.25 -18.688 12.68 1 94.12 243 GLN A O 1
ATOM 1930 N N . ASP A 1 244 ? 32.781 -17.047 11.922 1 93.12 244 ASP A N 1
ATOM 1931 C CA . ASP A 1 244 ? 32.344 -16.672 13.266 1 93.12 244 ASP A CA 1
ATOM 1932 C C . ASP A 1 244 ? 30.891 -16.25 13.273 1 93.12 244 ASP A C 1
ATOM 1934 O O . ASP A 1 244 ? 30.562 -15.086 13.078 1 93.12 244 ASP A O 1
ATOM 1938 N N . ARG A 1 245 ? 30.109 -17.125 13.688 1 88.75 245 ARG A N 1
ATOM 1939 C CA . ARG A 1 245 ? 28.672 -16.891 13.664 1 88.75 245 ARG A CA 1
ATOM 1940 C C . ARG A 1 245 ? 28.266 -15.898 14.742 1 88.75 245 ARG A C 1
ATOM 1942 O O . ARG A 1 245 ? 27.297 -15.164 14.578 1 88.75 245 ARG A O 1
ATOM 1949 N N . THR A 1 246 ? 28.922 -15.836 15.781 1 87 246 THR A N 1
ATOM 1950 C CA . THR A 1 246 ? 28.547 -15 16.922 1 87 246 THR A CA 1
ATOM 1951 C C . THR A 1 246 ? 28.797 -13.523 16.594 1 87 246 THR A C 1
ATOM 1953 O O . THR A 1 246 ? 28.188 -12.641 17.203 1 87 246 THR A O 1
ATOM 1956 N N . ALA A 1 247 ? 29.641 -13.305 15.594 1 90.75 247 ALA A N 1
ATOM 1957 C CA . ALA A 1 247 ? 29.969 -11.93 15.227 1 90.75 247 ALA A CA 1
ATOM 1958 C C . ALA A 1 247 ? 29.047 -11.422 14.125 1 90.75 247 ALA A C 1
ATOM 1960 O O . ALA A 1 247 ? 29.078 -10.234 13.773 1 90.75 247 ALA A O 1
ATOM 1961 N N . ALA A 1 248 ? 28.188 -12.219 13.711 1 91.44 248 ALA A N 1
ATOM 1962 C CA . ALA A 1 248 ? 27.375 -11.867 12.555 1 91.44 248 ALA A CA 1
ATOM 1963 C C . ALA A 1 248 ? 26.312 -10.828 12.93 1 91.44 248 ALA A C 1
ATOM 1965 O O . ALA A 1 248 ? 25.734 -10.875 14.016 1 91.44 248 ALA A O 1
ATOM 1966 N N . LYS A 1 249 ? 26.109 -9.914 12.023 1 92.81 249 LYS A N 1
ATOM 1967 C CA . LYS A 1 249 ? 25.031 -8.938 12.195 1 92.81 249 LYS A CA 1
ATOM 1968 C C . LYS A 1 249 ? 23.656 -9.594 12.039 1 92.81 249 LYS A C 1
ATOM 1970 O O . LYS A 1 249 ? 23.453 -10.406 11.133 1 92.81 249 LYS A O 1
ATOM 1975 N N . PRO A 1 250 ? 22.703 -9.297 12.898 1 93.88 250 PRO A N 1
ATOM 1976 C CA . PRO A 1 250 ? 21.391 -9.938 12.828 1 93.88 250 PRO A CA 1
ATOM 1977 C C . PRO A 1 250 ? 20.719 -9.758 11.469 1 93.88 250 PRO A C 1
ATOM 1979 O O . PRO A 1 250 ? 20.062 -10.68 10.969 1 93.88 250 PRO A O 1
ATOM 1982 N N . GLY A 1 251 ? 20.891 -8.562 10.93 1 95.25 251 GLY A N 1
ATOM 1983 C CA . GLY A 1 251 ? 20.312 -8.328 9.617 1 95.25 251 GLY A CA 1
ATOM 1984 C C . GLY A 1 251 ? 20.812 -9.305 8.562 1 95.25 251 GLY A C 1
ATOM 1985 O O . GLY A 1 251 ? 20.062 -9.734 7.699 1 95.25 251 GLY A O 1
ATOM 1986 N N . PHE A 1 252 ? 22.094 -9.602 8.641 1 96.88 252 PHE A N 1
ATOM 1987 C CA . PHE A 1 252 ? 22.656 -10.531 7.664 1 96.88 252 PHE A CA 1
ATOM 1988 C C . PHE A 1 252 ? 22.125 -11.938 7.883 1 96.88 252 PHE A C 1
ATOM 1990 O O . PHE A 1 252 ? 21.891 -12.68 6.922 1 96.88 252 PHE A O 1
ATOM 1997 N N . ILE A 1 253 ? 21.953 -12.344 9.133 1 97.12 253 ILE A N 1
ATOM 1998 C CA . ILE A 1 253 ? 21.375 -13.648 9.438 1 97.12 253 ILE A CA 1
ATOM 1999 C C . ILE A 1 253 ? 19.969 -13.75 8.836 1 97.12 253 ILE A C 1
ATOM 2001 O O . ILE A 1 253 ? 19.641 -14.742 8.18 1 97.12 253 ILE A O 1
ATOM 2005 N N . VAL A 1 254 ? 19.141 -12.703 9.047 1 97.81 254 VAL A N 1
ATOM 2006 C CA . VAL A 1 254 ? 17.781 -12.656 8.516 1 97.81 254 VAL A CA 1
ATOM 2007 C C . VAL A 1 254 ? 17.828 -12.727 6.988 1 97.81 254 VAL A C 1
ATOM 2009 O O . VAL A 1 254 ? 16.984 -13.391 6.371 1 97.81 254 VAL A O 1
ATOM 2012 N N . LEU A 1 255 ? 18.781 -12.062 6.414 1 98.44 255 LEU A N 1
ATOM 2013 C CA . LEU A 1 255 ? 18.969 -12.086 4.969 1 98.44 255 LEU A CA 1
ATOM 2014 C C . LEU A 1 255 ? 19.219 -13.508 4.473 1 98.44 255 LEU A C 1
ATOM 2016 O O . LEU A 1 255 ? 18.609 -13.938 3.488 1 98.44 255 LEU A O 1
ATOM 2020 N N . VAL A 1 256 ? 20.062 -14.211 5.137 1 98.38 256 VAL A N 1
ATOM 2021 C CA . VAL A 1 256 ? 20.375 -15.578 4.766 1 98.38 256 VAL A CA 1
ATOM 2022 C C . VAL A 1 256 ? 19.141 -16.469 4.918 1 98.38 256 VAL A C 1
ATOM 2024 O O . VAL A 1 256 ? 18.859 -17.297 4.051 1 98.38 256 VAL A O 1
ATOM 2027 N N . LEU A 1 257 ? 18.438 -16.281 6.02 1 97.69 257 LEU A N 1
ATOM 2028 C CA . LEU A 1 257 ? 17.219 -17.047 6.23 1 97.69 257 LEU A CA 1
ATOM 2029 C C . LEU A 1 257 ? 16.234 -16.828 5.074 1 97.69 257 LEU A C 1
ATOM 2031 O O . LEU A 1 257 ? 15.625 -17.797 4.594 1 97.69 257 LEU A O 1
ATOM 2035 N N . LEU A 1 258 ? 16.094 -15.633 4.625 1 98.75 258 LEU A N 1
ATOM 2036 C CA . LEU A 1 258 ? 15.148 -15.328 3.561 1 98.75 258 LEU A CA 1
ATOM 2037 C C . LEU A 1 258 ? 15.617 -15.906 2.23 1 98.75 258 LEU A C 1
ATOM 2039 O O . LEU A 1 258 ? 14.797 -16.359 1.428 1 98.75 258 LEU A O 1
ATOM 2043 N N . ILE A 1 259 ? 16.906 -15.805 2.014 1 98.75 259 ILE A N 1
ATOM 2044 C CA . ILE A 1 259 ? 17.438 -16.438 0.812 1 98.75 259 ILE A CA 1
ATOM 2045 C C . ILE A 1 259 ? 17.062 -17.922 0.797 1 98.75 259 ILE A C 1
ATOM 2047 O O . ILE A 1 259 ? 16.562 -18.438 -0.21 1 98.75 259 ILE A O 1
ATOM 2051 N N . MET A 1 260 ? 17.266 -18.547 1.869 1 98.12 260 MET A N 1
ATOM 2052 C CA . MET A 1 260 ? 16.922 -19.953 1.964 1 98.12 260 MET A CA 1
ATOM 2053 C C . MET A 1 260 ? 15.414 -20.172 1.831 1 98.12 260 MET A C 1
ATOM 2055 O O . MET A 1 260 ? 14.977 -21.156 1.239 1 98.12 260 MET A O 1
ATOM 2059 N N . ALA A 1 261 ? 14.602 -19.281 2.354 1 98.44 261 ALA A N 1
ATOM 2060 C CA . ALA A 1 261 ? 13.148 -19.391 2.266 1 98.44 261 ALA A CA 1
ATOM 2061 C C . ALA A 1 261 ? 12.688 -19.391 0.812 1 98.44 261 ALA A C 1
ATOM 2063 O O . ALA A 1 261 ? 11.703 -20.047 0.464 1 98.44 261 ALA A O 1
ATOM 2064 N N . THR A 1 262 ? 13.352 -18.734 -0.051 1 98.62 262 THR A N 1
ATOM 2065 C CA . THR A 1 262 ? 12.93 -18.609 -1.442 1 98.62 262 THR A CA 1
ATOM 2066 C C . THR A 1 262 ? 13.07 -19.938 -2.166 1 98.62 262 THR A C 1
ATOM 2068 O O . THR A 1 262 ? 12.43 -20.172 -3.197 1 98.62 262 THR A O 1
ATOM 2071 N N . VAL A 1 263 ? 13.914 -20.812 -1.649 1 98.25 263 VAL A N 1
ATOM 2072 C CA . VAL A 1 263 ? 14.164 -22.047 -2.389 1 98.25 263 VAL A CA 1
ATOM 2073 C C . VAL A 1 263 ? 13.805 -23.25 -1.525 1 98.25 263 VAL A C 1
ATOM 2075 O O . VAL A 1 263 ? 13.961 -24.391 -1.951 1 98.25 263 VAL A O 1
ATOM 2078 N N . SER A 1 264 ? 13.273 -23.031 -0.357 1 96.94 264 SER A N 1
ATOM 2079 C CA . SER A 1 264 ? 13.055 -24.094 0.622 1 96.94 264 SER A CA 1
ATOM 2080 C C . SER A 1 264 ? 12.062 -25.125 0.105 1 96.94 264 SER A C 1
ATOM 2082 O O . SER A 1 264 ? 12.195 -26.312 0.387 1 96.94 264 SER A O 1
ATOM 2084 N N . CYS A 1 265 ? 11.094 -24.75 -0.671 1 96.81 265 CYS A N 1
ATOM 2085 C CA . CYS A 1 265 ? 10.055 -25.656 -1.151 1 96.81 265 CYS A CA 1
ATOM 2086 C C . CYS A 1 265 ? 10.609 -26.625 -2.182 1 96.81 265 CYS A C 1
ATOM 2088 O O . CYS A 1 265 ? 10.109 -27.75 -2.322 1 96.81 265 CYS A O 1
ATOM 2090 N N . THR A 1 266 ? 11.633 -26.266 -2.879 1 95 266 THR A N 1
ATOM 2091 C CA . THR A 1 266 ? 12.148 -27.109 -3.959 1 95 266 THR A CA 1
ATOM 2092 C C . THR A 1 266 ? 13.367 -27.906 -3.498 1 95 266 THR A C 1
ATOM 2094 O O . THR A 1 266 ? 13.703 -28.922 -4.09 1 95 266 THR A O 1
ATOM 2097 N N . THR A 1 267 ? 14.016 -27.453 -2.492 1 89 267 THR A N 1
ATOM 2098 C CA . THR A 1 267 ? 15.242 -28.109 -2.055 1 89 267 THR A CA 1
ATOM 2099 C C . THR A 1 267 ? 14.922 -29.312 -1.163 1 89 267 THR A C 1
ATOM 2101 O O . THR A 1 267 ? 15.727 -30.234 -1.039 1 89 267 THR A O 1
ATOM 2104 N N . ALA A 1 268 ? 13.805 -29.344 -0.585 1 75.44 268 ALA A N 1
ATOM 2105 C CA . ALA A 1 268 ? 13.461 -30.484 0.265 1 75.44 268 ALA A CA 1
ATOM 2106 C C . ALA A 1 268 ? 13.266 -31.75 -0.564 1 75.44 268 ALA A C 1
ATOM 2108 O O . ALA A 1 268 ? 12.492 -31.75 -1.53 1 75.44 268 ALA A O 1
ATOM 2109 N N . THR A 1 269 ? 13.906 -32.781 -0.231 1 72.25 269 THR A N 1
ATOM 2110 C CA . THR A 1 269 ? 13.945 -33.969 -1.067 1 72.25 269 THR A CA 1
ATOM 2111 C C . THR A 1 269 ? 12.906 -34.969 -0.608 1 72.25 269 THR A C 1
ATOM 2113 O O . THR A 1 269 ? 12.406 -35.781 -1.412 1 72.25 269 THR A O 1
ATOM 2116 N N . ASP A 1 270 ? 12.609 -35.094 0.618 1 77.44 270 ASP A N 1
ATOM 2117 C CA . ASP A 1 270 ? 11.742 -36.156 1.136 1 77.44 270 ASP A CA 1
ATOM 2118 C C . ASP A 1 270 ? 10.281 -35.875 0.824 1 77.44 270 ASP A C 1
ATOM 2120 O O . ASP A 1 270 ? 9.438 -36.781 0.875 1 77.44 270 ASP A O 1
ATOM 2124 N N . ARG A 1 271 ? 9.922 -34.844 0.304 1 88.06 271 ARG A N 1
ATOM 2125 C CA . ARG A 1 271 ? 8.57 -34.469 -0.097 1 88.06 271 ARG A CA 1
ATOM 2126 C C . ARG A 1 271 ? 7.539 -34.938 0.926 1 88.06 271 ARG A C 1
ATOM 2128 O O . ARG A 1 271 ? 6.555 -35.594 0.57 1 88.06 271 ARG A O 1
ATOM 2135 N N . THR A 1 272 ? 7.684 -34.656 2.174 1 95.06 272 THR A N 1
ATOM 2136 C CA . THR A 1 272 ? 6.734 -34.938 3.246 1 95.06 272 THR A CA 1
ATOM 2137 C C . THR A 1 272 ? 5.996 -33.656 3.654 1 95.06 272 THR A C 1
ATOM 2139 O O . THR A 1 272 ? 6.395 -32.562 3.268 1 95.06 272 THR A O 1
ATOM 2142 N N . TYR A 1 273 ? 4.918 -33.906 4.395 1 96.94 273 TYR A N 1
ATOM 2143 C CA . TYR A 1 273 ? 4.016 -32.812 4.676 1 96.94 273 TYR A CA 1
ATOM 2144 C C . TYR A 1 273 ? 3.613 -32.781 6.148 1 96.94 273 TYR A C 1
ATOM 2146 O O . TYR A 1 273 ? 3.791 -33.781 6.855 1 96.94 273 TYR A O 1
ATOM 2154 N N . VAL A 1 274 ? 3.211 -31.734 6.605 1 95.56 274 VAL A N 1
ATOM 2155 C CA . VAL A 1 274 ? 2.455 -31.562 7.84 1 95.56 274 VAL A CA 1
ATOM 2156 C C . VAL A 1 274 ? 1.188 -30.75 7.562 1 95.56 274 VAL A C 1
ATOM 2158 O O . VAL A 1 274 ? 1.261 -29.562 7.227 1 95.56 274 VAL A O 1
ATOM 2161 N N . GLY A 1 275 ? 0.051 -31.438 7.711 1 94.69 275 GLY A N 1
ATOM 2162 C CA . GLY A 1 275 ? -1.168 -30.844 7.199 1 94.69 275 GLY A CA 1
ATOM 2163 C C . GLY A 1 275 ? -1.117 -30.562 5.707 1 94.69 275 GLY A C 1
ATOM 2164 O O . GLY A 1 275 ? -0.749 -31.453 4.926 1 94.69 275 GLY A O 1
ATOM 2165 N N . SER A 1 276 ? -1.54 -29.391 5.328 1 94.88 276 SER A N 1
ATOM 2166 C CA . SER A 1 276 ? -1.565 -29 3.92 1 94.88 276 SER A CA 1
ATOM 2167 C C . SER A 1 276 ? -0.319 -28.219 3.543 1 94.88 276 SER A C 1
ATOM 2169 O O . SER A 1 276 ? -0.401 -27.234 2.789 1 94.88 276 SER A O 1
ATOM 2171 N N . SER A 1 277 ? 0.783 -28.516 4.176 1 96 277 SER A N 1
ATOM 2172 C CA . SER A 1 277 ? 2.029 -27.797 3.922 1 96 277 SER A CA 1
ATOM 2173 C C . SER A 1 277 ? 3.217 -28.75 3.877 1 96 277 SER A C 1
ATOM 2175 O O . SER A 1 277 ? 3.363 -29.609 4.75 1 96 277 SER A O 1
ATOM 2177 N N . SER A 1 278 ? 4.039 -28.656 2.811 1 97 278 SER A N 1
ATOM 2178 C CA . SER A 1 278 ? 5.277 -29.422 2.801 1 97 278 SER A CA 1
ATOM 2179 C C . SER A 1 278 ? 6.223 -28.969 3.904 1 97 278 SER A C 1
ATOM 2181 O O . SER A 1 278 ? 6.113 -27.844 4.398 1 97 278 SER A O 1
ATOM 2183 N N . ILE A 1 279 ? 7.105 -29.812 4.273 1 95.12 279 ILE A N 1
ATOM 2184 C CA . ILE A 1 279 ? 8.07 -29.469 5.312 1 95.12 279 ILE A CA 1
ATOM 2185 C C . ILE A 1 279 ? 8.922 -28.281 4.848 1 95.12 279 ILE A C 1
ATOM 2187 O O . ILE A 1 279 ? 9.234 -27.391 5.637 1 95.12 279 ILE A O 1
ATOM 2191 N N . GLY A 1 280 ? 9.344 -28.312 3.541 1 95.31 280 GLY A N 1
ATOM 2192 C CA . GLY A 1 280 ? 10.086 -27.203 2.986 1 95.31 280 GLY A CA 1
ATOM 2193 C C . GLY A 1 280 ? 9.328 -25.891 3.066 1 95.31 280 GLY A C 1
ATOM 2194 O O . GLY A 1 280 ? 9.922 -24.844 3.35 1 95.31 280 GLY A O 1
ATOM 2195 N N . ARG A 1 281 ? 8.062 -25.906 2.832 1 96.81 281 ARG A N 1
ATOM 2196 C CA . ARG A 1 281 ? 7.227 -24.719 2.898 1 96.81 281 ARG A CA 1
ATOM 2197 C C . ARG A 1 281 ? 7.082 -24.234 4.336 1 96.81 281 ARG A C 1
ATOM 2199 O O . ARG A 1 281 ? 7.117 -23.016 4.59 1 96.81 281 ARG A O 1
ATOM 2206 N N . GLU A 1 282 ? 6.918 -25.141 5.293 1 94.75 282 GLU A N 1
ATOM 2207 C CA . GLU A 1 282 ? 6.805 -24.781 6.699 1 94.75 282 GLU A CA 1
ATOM 2208 C C . GLU A 1 282 ? 8.086 -24.125 7.207 1 94.75 282 GLU A C 1
ATOM 2210 O O . GLU A 1 282 ? 8.039 -23.172 7.984 1 94.75 282 GLU A O 1
ATOM 2215 N N . ARG A 1 283 ? 9.164 -24.672 6.773 1 93.81 283 ARG A N 1
ATOM 2216 C CA . ARG A 1 283 ? 10.445 -24.078 7.129 1 93.81 283 ARG A CA 1
ATOM 2217 C C . ARG A 1 283 ? 10.57 -22.672 6.555 1 93.81 283 ARG A C 1
ATOM 2219 O O . ARG A 1 283 ? 10.984 -21.75 7.254 1 93.81 283 ARG A O 1
ATOM 2226 N N . GLY A 1 284 ? 10.281 -22.594 5.262 1 96.56 284 GLY A N 1
ATOM 2227 C CA . GLY A 1 284 ? 10.273 -21.266 4.648 1 96.56 284 GLY A CA 1
ATOM 2228 C C . GLY A 1 284 ? 9.352 -20.297 5.352 1 96.56 284 GLY A C 1
ATOM 2229 O O . GLY A 1 284 ? 9.719 -19.125 5.559 1 96.56 284 GLY A O 1
ATOM 2230 N N . SER A 1 285 ? 8.148 -20.734 5.773 1 95.94 285 SER A N 1
ATOM 2231 C CA . SER A 1 285 ? 7.184 -19.875 6.469 1 95.94 285 SER A CA 1
ATOM 2232 C C . SER A 1 285 ? 7.734 -19.406 7.809 1 95.94 285 SER A C 1
ATOM 2234 O O . SER A 1 285 ? 7.527 -18.25 8.188 1 95.94 285 SER A O 1
ATOM 2236 N N . LEU A 1 286 ? 8.375 -20.281 8.484 1 94.69 286 LEU A N 1
ATOM 2237 C CA . LEU A 1 286 ? 9.016 -19.906 9.734 1 94.69 286 LEU A CA 1
ATOM 2238 C C . LEU A 1 286 ? 10.031 -18.797 9.523 1 94.69 286 LEU A C 1
ATOM 2240 O O . LEU A 1 286 ? 10.062 -17.828 10.273 1 94.69 286 LEU A O 1
ATOM 2244 N N . TRP A 1 287 ? 10.898 -18.969 8.539 1 96.81 287 TRP A N 1
ATOM 2245 C CA . TRP A 1 287 ? 11.93 -17.984 8.242 1 96.81 287 TRP A CA 1
ATOM 2246 C C . TRP A 1 287 ? 11.305 -16.656 7.82 1 96.81 287 TRP A C 1
ATOM 2248 O O . TRP A 1 287 ? 11.797 -15.594 8.188 1 96.81 287 TRP A O 1
ATOM 2258 N N . ILE A 1 288 ? 10.219 -16.688 7.039 1 97.69 288 ILE A N 1
ATOM 2259 C CA . ILE A 1 288 ? 9.484 -15.492 6.629 1 97.69 288 ILE A CA 1
ATOM 2260 C C . ILE A 1 288 ? 8.93 -14.781 7.855 1 97.69 288 ILE A C 1
ATOM 2262 O O . ILE A 1 288 ? 9.109 -13.57 8.016 1 97.69 288 ILE A O 1
ATOM 2266 N N . GLU A 1 289 ? 8.258 -15.523 8.734 1 95 289 GLU A N 1
ATOM 2267 C CA . GLU A 1 289 ? 7.664 -14.953 9.938 1 95 289 GLU A CA 1
ATOM 2268 C C . GLU A 1 289 ? 8.727 -14.336 10.844 1 95 289 GLU A C 1
ATOM 2270 O O . GLU A 1 289 ? 8.516 -13.266 11.422 1 95 289 GLU A O 1
ATOM 2275 N N . THR A 1 290 ? 9.812 -15.016 10.945 1 95.19 290 THR A N 1
ATOM 2276 C CA . THR A 1 290 ? 10.93 -14.508 11.727 1 95.19 290 THR A CA 1
ATOM 2277 C C . THR A 1 290 ? 11.445 -13.195 11.148 1 95.19 290 THR A C 1
ATOM 2279 O O . THR A 1 290 ? 11.695 -12.234 11.883 1 95.19 290 THR A O 1
ATOM 2282 N N . ALA A 1 291 ? 11.641 -13.203 9.828 1 97.12 291 ALA A N 1
ATOM 2283 C CA . ALA A 1 291 ? 12.125 -12 9.156 1 97.12 291 ALA A CA 1
ATOM 2284 C C . ALA A 1 291 ? 11.148 -10.836 9.344 1 97.12 291 ALA A C 1
ATOM 2286 O O . ALA A 1 291 ? 11.57 -9.703 9.594 1 97.12 291 ALA A O 1
ATOM 2287 N N . GLU A 1 292 ? 9.859 -11.086 9.266 1 95.12 292 GLU A N 1
ATOM 2288 C CA . GLU A 1 292 ? 8.844 -10.055 9.461 1 95.12 292 GLU A CA 1
ATOM 2289 C C . GLU A 1 292 ? 8.883 -9.508 10.883 1 95.12 292 GLU A C 1
ATOM 2291 O O . GLU A 1 292 ? 8.789 -8.297 11.094 1 95.12 292 GLU A O 1
ATOM 2296 N N . ALA A 1 293 ? 8.977 -10.43 11.82 1 91.44 293 ALA A N 1
ATOM 2297 C CA . ALA A 1 293 ? 9.031 -10.023 13.227 1 91.44 293 ALA A CA 1
ATOM 2298 C C . ALA A 1 293 ? 10.266 -9.164 13.492 1 91.44 293 ALA A C 1
ATOM 2300 O O . ALA A 1 293 ? 10.18 -8.133 14.164 1 91.44 293 ALA A O 1
ATOM 2301 N N . TRP A 1 294 ? 11.383 -9.602 12.977 1 93.81 294 TRP A N 1
ATOM 2302 C CA . TRP A 1 294 ? 12.625 -8.844 13.148 1 93.81 294 TRP A CA 1
ATOM 2303 C C . TRP A 1 294 ? 12.523 -7.477 12.477 1 93.81 294 TRP A C 1
ATOM 2305 O O . TRP A 1 294 ? 12.906 -6.461 13.07 1 93.81 294 TRP A O 1
ATOM 2315 N N . LEU A 1 295 ? 12.086 -7.438 11.219 1 93.69 295 LEU A N 1
ATOM 2316 C CA . LEU A 1 295 ? 11.961 -6.195 10.469 1 93.69 295 LEU A CA 1
ATOM 2317 C C . LEU A 1 295 ? 11.039 -5.215 11.18 1 93.69 295 LEU A C 1
ATOM 2319 O O . LEU A 1 295 ? 11.289 -4.008 11.188 1 93.69 295 LEU A O 1
ATOM 2323 N N . GLY A 1 296 ? 9.977 -5.758 11.781 1 87.81 296 GLY A N 1
ATOM 2324 C CA . GLY A 1 296 ? 9.023 -4.93 12.492 1 87.81 296 GLY A CA 1
ATOM 2325 C C . GLY A 1 296 ? 9.625 -4.227 13.695 1 87.81 296 GLY A C 1
ATOM 2326 O O . GLY A 1 296 ? 9.125 -3.182 14.125 1 87.81 296 GLY A O 1
ATOM 2327 N N . LYS A 1 297 ? 10.703 -4.695 14.148 1 85.62 297 LYS A N 1
ATOM 2328 C CA . LYS A 1 297 ? 11.344 -4.137 15.336 1 85.62 297 LYS A CA 1
ATOM 2329 C C . LYS A 1 297 ? 12.453 -3.162 14.945 1 85.62 297 LYS A C 1
ATOM 2331 O O . LYS A 1 297 ? 13.023 -2.48 15.805 1 85.62 297 LYS A O 1
ATOM 2336 N N . GLN A 1 298 ? 12.672 -3.043 13.625 1 86.88 298 GLN A N 1
ATOM 2337 C CA . GLN A 1 298 ? 13.75 -2.158 13.18 1 86.88 298 GLN A CA 1
ATOM 2338 C C . GLN A 1 298 ? 13.281 -0.707 13.133 1 86.88 298 GLN A C 1
ATOM 2340 O O . GLN A 1 298 ? 12.141 -0.43 12.766 1 86.88 298 GLN A O 1
ATOM 2345 N N . SER A 1 299 ? 14.234 0.145 13.586 1 80.25 299 SER A N 1
ATOM 2346 C CA . SER A 1 299 ? 13.953 1.573 13.484 1 80.25 299 SER A CA 1
ATOM 2347 C C . SER A 1 299 ? 13.984 2.045 12.031 1 80.25 299 SER A C 1
ATOM 2349 O O . SER A 1 299 ? 14.805 1.567 11.242 1 80.25 299 SER A O 1
ATOM 2351 N N . LYS A 1 300 ? 13.195 2.99 11.703 1 77.44 300 LYS A N 1
ATOM 2352 C CA . LYS A 1 300 ? 13.203 3.562 10.359 1 77.44 300 LYS A CA 1
ATOM 2353 C C . LYS A 1 300 ? 14.188 4.727 10.266 1 77.44 300 LYS A C 1
ATOM 2355 O O . LYS A 1 300 ? 14.367 5.309 9.195 1 77.44 300 LYS A O 1
ATOM 2360 N N . LYS A 1 301 ? 14.828 4.957 11.305 1 74.75 301 LYS A N 1
ATOM 2361 C CA . LYS A 1 301 ? 15.805 6.043 11.32 1 74.75 301 LYS A CA 1
ATOM 2362 C C . LYS A 1 301 ? 17.172 5.559 10.844 1 74.75 301 LYS A C 1
ATOM 2364 O O . LYS A 1 301 ? 18.016 6.359 10.422 1 74.75 301 LYS A O 1
ATOM 2369 N N . ASN A 1 302 ? 17.406 4.258 11.016 1 77.56 302 ASN A N 1
ATOM 2370 C CA . ASN A 1 302 ? 18.688 3.703 10.594 1 77.56 302 ASN A CA 1
ATOM 2371 C C . ASN A 1 302 ? 18.5 2.604 9.547 1 77.56 302 ASN A C 1
ATOM 2373 O O . ASN A 1 302 ? 18.672 1.422 9.852 1 77.56 302 ASN A O 1
ATOM 2377 N N . ILE A 1 303 ? 18.234 3.066 8.438 1 86.12 303 ILE A N 1
ATOM 2378 C CA . ILE A 1 303 ? 18.016 2.121 7.348 1 86.12 303 ILE A CA 1
ATOM 2379 C C . ILE A 1 303 ? 19.281 1.987 6.512 1 86.12 303 ILE A C 1
ATOM 2381 O O . ILE A 1 303 ? 19.891 2.99 6.129 1 86.12 303 ILE A O 1
ATOM 2385 N N . TYR A 1 304 ? 19.734 0.839 6.418 1 90.19 304 TYR A N 1
ATOM 2386 C CA . TYR A 1 304 ? 20.891 0.55 5.574 1 90.19 304 TYR A CA 1
ATOM 2387 C C . TYR A 1 304 ? 20.531 -0.483 4.512 1 90.19 304 TYR A C 1
ATOM 2389 O O . TYR A 1 304 ? 19.391 -0.909 4.402 1 90.19 304 TYR A O 1
ATOM 2397 N N . LEU A 1 305 ? 21.438 -0.82 3.697 1 95.25 305 LEU A N 1
ATOM 2398 C CA . LEU A 1 305 ? 21.234 -1.602 2.482 1 95.25 305 LEU A CA 1
ATOM 2399 C C . LEU A 1 305 ? 20.484 -2.896 2.791 1 95.25 305 LEU A C 1
ATOM 2401 O O . LEU A 1 305 ? 19.5 -3.232 2.119 1 95.25 305 LEU A O 1
ATOM 2405 N N . VAL A 1 306 ? 20.828 -3.594 3.812 1 96.5 306 VAL A N 1
ATOM 2406 C CA . VAL A 1 306 ? 20.344 -4.934 4.117 1 96.5 306 VAL A CA 1
ATOM 2407 C C . VAL A 1 306 ? 18.828 -4.883 4.379 1 96.5 306 VAL A C 1
ATOM 2409 O O . VAL A 1 306 ? 18.109 -5.824 4.043 1 96.5 306 VAL A O 1
ATOM 2412 N N . ILE A 1 307 ? 18.344 -3.797 4.898 1 96.69 307 ILE A N 1
ATOM 2413 C CA . ILE A 1 307 ? 16.922 -3.654 5.18 1 96.69 307 ILE A CA 1
ATOM 2414 C C . ILE A 1 307 ? 16.125 -3.701 3.875 1 96.69 307 ILE A C 1
ATOM 2416 O O . ILE A 1 307 ? 15.078 -4.348 3.801 1 96.69 307 ILE A O 1
ATOM 2420 N N . TRP A 1 308 ? 16.609 -3.041 2.883 1 97.56 308 TRP A N 1
ATOM 2421 C CA . TRP A 1 308 ? 15.93 -3.014 1.595 1 97.56 308 TRP A CA 1
ATOM 2422 C C . TRP A 1 308 ? 16.016 -4.371 0.903 1 97.56 308 TRP A C 1
ATOM 2424 O O . TRP A 1 308 ? 15.07 -4.801 0.244 1 97.56 308 TRP A O 1
ATOM 2434 N N . GLN A 1 309 ? 17.172 -4.988 1.023 1 98.62 309 GLN A N 1
ATOM 2435 C CA . GLN A 1 309 ? 17.312 -6.336 0.482 1 98.62 309 GLN A CA 1
ATOM 2436 C C . GLN A 1 309 ? 16.328 -7.305 1.146 1 98.62 309 GLN A C 1
ATOM 2438 O O . GLN A 1 309 ? 15.703 -8.117 0.469 1 98.62 309 GLN A O 1
ATOM 2443 N N . ILE A 1 310 ? 16.203 -7.184 2.428 1 98.31 310 ILE A N 1
ATOM 2444 C CA . ILE A 1 310 ? 15.281 -8.016 3.188 1 98.31 310 ILE A CA 1
ATOM 2445 C C . ILE A 1 310 ? 13.852 -7.758 2.717 1 98.31 310 ILE A C 1
ATOM 2447 O O . ILE A 1 310 ? 13.078 -8.695 2.521 1 98.31 310 ILE A O 1
ATOM 2451 N N . ARG A 1 311 ? 13.492 -6.551 2.512 1 98.06 311 ARG A N 1
ATOM 2452 C CA . ARG A 1 311 ? 12.148 -6.211 2.053 1 98.06 311 ARG A CA 1
ATOM 2453 C C . ARG A 1 311 ? 11.859 -6.852 0.699 1 98.06 311 ARG A C 1
ATOM 2455 O O . ARG A 1 311 ? 10.766 -7.391 0.485 1 98.06 311 ARG A O 1
ATOM 2462 N N . CYS A 1 312 ? 12.758 -6.793 -0.208 1 98.75 312 CYS A N 1
ATOM 2463 C CA . CYS A 1 312 ? 12.586 -7.402 -1.521 1 98.75 312 CYS A CA 1
ATOM 2464 C C . CYS A 1 312 ? 12.492 -8.922 -1.412 1 98.75 312 CYS A C 1
ATOM 2466 O O . CYS A 1 312 ? 11.602 -9.539 -2.008 1 98.75 312 CYS A O 1
ATOM 2468 N N . LEU A 1 313 ? 13.383 -9.461 -0.62 1 98.88 313 LEU A N 1
ATOM 2469 C CA . LEU A 1 313 ? 13.422 -10.914 -0.479 1 98.88 313 LEU A CA 1
ATOM 2470 C C . LEU A 1 313 ? 12.164 -11.43 0.216 1 98.88 313 LEU A C 1
ATOM 2472 O O . LEU A 1 313 ? 11.695 -12.531 -0.067 1 98.88 313 LEU A O 1
ATOM 2476 N N . LEU A 1 314 ? 11.633 -10.641 1.085 1 98.69 314 LEU A N 1
ATOM 2477 C CA . LEU A 1 314 ? 10.398 -11.031 1.756 1 98.69 314 LEU A CA 1
ATOM 2478 C C . LEU A 1 314 ? 9.273 -11.227 0.749 1 98.69 314 LEU A C 1
ATOM 2480 O O . LEU A 1 314 ? 8.516 -12.195 0.831 1 98.69 314 LEU A O 1
ATOM 2484 N N . VAL A 1 315 ? 9.133 -10.352 -0.2 1 98.56 315 VAL A N 1
ATOM 2485 C CA . VAL A 1 315 ? 8.094 -10.461 -1.218 1 98.56 315 VAL A CA 1
ATOM 2486 C C . VAL A 1 315 ? 8.32 -11.719 -2.057 1 98.56 315 VAL A C 1
ATOM 2488 O O . VAL A 1 315 ? 7.391 -12.484 -2.316 1 98.56 315 VAL A O 1
ATOM 2491 N N . LEU A 1 316 ? 9.555 -11.922 -2.367 1 98.56 316 LEU A N 1
ATOM 2492 C CA . LEU A 1 316 ? 9.906 -13.062 -3.201 1 98.56 316 LEU A CA 1
ATOM 2493 C C . LEU A 1 316 ? 9.672 -14.375 -2.457 1 98.56 316 LEU A C 1
ATOM 2495 O O . LEU A 1 316 ? 9.102 -15.312 -3.012 1 98.56 316 LEU A O 1
ATOM 2499 N N . ALA A 1 317 ? 10.133 -14.414 -1.223 1 98.75 317 ALA A N 1
ATOM 2500 C CA . ALA A 1 317 ? 9.977 -15.617 -0.419 1 98.75 317 ALA A CA 1
ATOM 2501 C C . ALA A 1 317 ? 8.5 -15.938 -0.194 1 98.75 317 ALA A C 1
ATOM 2503 O O . ALA A 1 317 ? 8.094 -17.094 -0.251 1 98.75 317 ALA A O 1
ATOM 2504 N N . LYS A 1 318 ? 7.719 -14.945 0.049 1 98.56 318 LYS A N 1
ATOM 2505 C CA . LYS A 1 318 ? 6.281 -15.148 0.232 1 98.56 318 LYS A CA 1
ATOM 2506 C C . LYS A 1 318 ? 5.641 -15.711 -1.033 1 98.56 318 LYS A C 1
ATOM 2508 O O . LYS A 1 318 ? 4.754 -16.562 -0.958 1 98.56 318 LYS A O 1
ATOM 2513 N N . GLN A 1 319 ? 6.062 -15.227 -2.119 1 98.06 319 GLN A N 1
ATOM 2514 C CA . GLN A 1 319 ? 5.547 -15.734 -3.387 1 98.06 319 GLN A CA 1
ATOM 2515 C C . GLN A 1 319 ? 5.938 -17.188 -3.594 1 98.06 319 GLN A C 1
ATOM 2517 O O . GLN A 1 319 ? 5.098 -18.016 -3.959 1 98.06 319 GLN A O 1
ATOM 2522 N N . MET A 1 320 ? 7.172 -17.484 -3.297 1 98.31 320 MET A N 1
ATOM 2523 C CA . MET A 1 320 ? 7.695 -18.828 -3.537 1 98.31 320 MET A CA 1
ATOM 2524 C C . MET A 1 320 ? 7.047 -19.844 -2.6 1 98.31 320 MET A C 1
ATOM 2526 O O . MET A 1 320 ? 6.797 -20.984 -2.988 1 98.31 320 MET A O 1
ATOM 2530 N N . CYS A 1 321 ? 6.719 -19.406 -1.421 1 98 321 CYS A N 1
ATOM 2531 C CA . CYS A 1 321 ? 6.141 -20.297 -0.428 1 98 321 CYS A CA 1
ATOM 2532 C C . CYS A 1 321 ? 4.621 -20.203 -0.431 1 98 321 CYS A C 1
ATOM 2534 O O . CYS A 1 321 ? 3.953 -20.875 0.359 1 98 321 CYS A O 1
ATOM 2536 N N . ARG A 1 322 ? 4.109 -19.406 -1.278 1 97.06 322 ARG A N 1
ATOM 2537 C CA . ARG A 1 322 ? 2.676 -19.156 -1.28 1 97.06 322 ARG A CA 1
ATOM 2538 C C . ARG A 1 322 ? 2.184 -18.781 0.115 1 97.06 322 ARG A C 1
ATOM 2540 O O . ARG A 1 322 ? 1.201 -19.344 0.602 1 97.06 322 ARG A O 1
ATOM 2547 N N . TYR A 1 323 ? 2.973 -17.969 0.746 1 96.5 323 TYR A N 1
ATOM 2548 C CA . TYR A 1 323 ? 2.672 -17.516 2.1 1 96.5 323 TYR A CA 1
ATOM 2549 C C . TYR A 1 323 ? 1.616 -16.422 2.088 1 96.5 323 TYR A C 1
ATOM 2551 O O . TYR A 1 323 ? 1.865 -15.32 1.596 1 96.5 323 TYR A O 1
ATOM 2559 N N . LYS A 1 324 ? 0.448 -16.688 2.59 1 93.06 324 LYS A N 1
ATOM 2560 C CA . LYS A 1 324 ? -0.664 -15.742 2.57 1 93.06 324 LYS A CA 1
ATOM 2561 C C . LYS A 1 324 ? -0.836 -15.125 1.186 1 93.06 324 LYS A C 1
ATOM 2563 O O . LYS A 1 324 ? -0.833 -13.898 1.041 1 93.06 324 LYS A O 1
ATOM 2568 N N . LYS A 1 325 ? -1.08 -15.992 0.264 1 92.44 325 LYS A N 1
ATOM 2569 C CA . LYS A 1 325 ? -1.056 -15.68 -1.163 1 92.44 325 LYS A CA 1
ATOM 2570 C C . LYS A 1 325 ? -2.066 -14.586 -1.505 1 92.44 325 LYS A C 1
ATOM 2572 O O . LYS A 1 325 ? -1.827 -13.773 -2.396 1 92.44 325 LYS A O 1
ATOM 2577 N N . LYS A 1 326 ? -3.221 -14.484 -0.877 1 90.62 326 LYS A N 1
ATOM 2578 C CA . LYS A 1 326 ? -4.266 -13.508 -1.193 1 90.62 326 LYS A CA 1
ATOM 2579 C C . LYS A 1 326 ? -3.826 -12.094 -0.835 1 90.62 326 LYS A C 1
ATOM 2581 O O . LYS A 1 326 ? -4.453 -11.117 -1.253 1 90.62 326 LYS A O 1
ATOM 2586 N N . ARG A 1 327 ? -2.732 -11.961 -0.116 1 93.75 327 ARG A N 1
ATOM 2587 C CA . ARG A 1 327 ? -2.252 -10.648 0.327 1 93.75 327 ARG A CA 1
ATOM 2588 C C . ARG A 1 327 ? -1.079 -10.18 -0.527 1 93.75 327 ARG A C 1
ATOM 2590 O O . ARG A 1 327 ? -0.565 -9.078 -0.33 1 93.75 327 ARG A O 1
ATOM 2597 N N . MET A 1 328 ? -0.677 -10.945 -1.453 1 96.38 328 MET A N 1
ATOM 2598 C CA . MET A 1 328 ? 0.563 -10.695 -2.182 1 96.38 328 MET A CA 1
ATOM 2599 C C . MET A 1 328 ? 0.517 -9.344 -2.891 1 96.38 328 MET A C 1
ATOM 2601 O O . MET A 1 328 ? 1.522 -8.633 -2.947 1 96.38 328 MET A O 1
ATOM 2605 N N . TRP A 1 329 ? -0.619 -9.008 -3.467 1 97 329 TRP A N 1
ATOM 2606 C CA . TRP A 1 329 ? -0.734 -7.734 -4.168 1 97 329 TRP A CA 1
ATOM 2607 C C . TRP A 1 329 ? -0.491 -6.562 -3.221 1 97 329 TRP A C 1
ATOM 2609 O O . TRP A 1 329 ? 0.237 -5.625 -3.557 1 97 329 TRP A O 1
ATOM 2619 N N . SER A 1 330 ? -1.06 -6.602 -2.025 1 94.81 330 SER A N 1
ATOM 2620 C CA . SER A 1 330 ? -0.884 -5.547 -1.032 1 94.81 330 SER A CA 1
ATOM 2621 C C . SER A 1 330 ? 0.553 -5.496 -0.525 1 94.81 330 SER A C 1
ATOM 2623 O O . SER A 1 330 ? 1.116 -4.418 -0.342 1 94.81 330 SER A O 1
ATOM 2625 N N . VAL A 1 331 ? 1.146 -6.652 -0.337 1 96.5 331 VAL A N 1
ATOM 2626 C CA . VAL A 1 331 ? 2.518 -6.73 0.156 1 96.5 331 VAL A CA 1
ATOM 2627 C C . VAL A 1 331 ? 3.471 -6.105 -0.861 1 96.5 331 VAL A C 1
ATOM 2629 O O . VAL A 1 331 ? 4.348 -5.32 -0.498 1 96.5 331 VAL A O 1
ATOM 2632 N N . ALA A 1 332 ? 3.305 -6.449 -2.094 1 97.88 332 ALA A N 1
ATOM 2633 C CA . ALA A 1 332 ? 4.152 -5.898 -3.146 1 97.88 332 ALA A CA 1
ATOM 2634 C C . ALA A 1 332 ? 3.932 -4.395 -3.297 1 97.88 332 ALA A C 1
ATOM 2636 O O . ALA A 1 332 ? 4.879 -3.643 -3.539 1 97.88 332 ALA A O 1
ATOM 2637 N N . GLY A 1 333 ? 2.674 -3.973 -3.215 1 96.75 333 GLY A N 1
ATOM 2638 C CA . GLY A 1 333 ? 2.373 -2.551 -3.271 1 96.75 333 GLY A CA 1
ATOM 2639 C C . GLY A 1 333 ? 3.027 -1.758 -2.156 1 96.75 333 GLY A C 1
ATOM 2640 O O . GLY A 1 333 ? 3.514 -0.646 -2.379 1 96.75 333 GLY A O 1
ATOM 2641 N N . ASP A 1 334 ? 2.988 -2.307 -0.968 1 95.69 334 ASP A N 1
ATOM 2642 C CA . ASP A 1 334 ? 3.625 -1.668 0.18 1 95.69 334 ASP A CA 1
ATOM 2643 C C . ASP A 1 334 ? 5.125 -1.493 -0.05 1 95.69 334 ASP A C 1
ATOM 2645 O O . ASP A 1 334 ? 5.711 -0.492 0.369 1 95.69 334 ASP A O 1
ATOM 2649 N N . LEU A 1 335 ? 5.742 -2.473 -0.624 1 97.69 335 LEU A N 1
ATOM 2650 C CA . LEU A 1 335 ? 7.164 -2.404 -0.937 1 97.69 335 LEU A CA 1
ATOM 2651 C C . LEU A 1 335 ? 7.469 -1.204 -1.826 1 97.69 335 LEU A C 1
ATOM 2653 O O . LEU A 1 335 ? 8.391 -0.436 -1.546 1 97.69 335 LEU A O 1
ATOM 2657 N N . VAL A 1 336 ? 6.703 -0.995 -2.854 1 97.62 336 VAL A N 1
ATOM 2658 C CA . VAL A 1 336 ? 6.906 0.099 -3.797 1 97.62 336 VAL A CA 1
ATOM 2659 C C . VAL A 1 336 ? 6.652 1.435 -3.104 1 97.62 336 VAL A C 1
ATOM 2661 O O . VAL A 1 336 ? 7.391 2.4 -3.311 1 97.62 336 VAL A O 1
ATOM 2664 N N . ARG A 1 337 ? 5.652 1.497 -2.281 1 96.19 337 ARG A N 1
ATOM 2665 C CA . ARG A 1 337 ? 5.34 2.738 -1.581 1 96.19 337 ARG A CA 1
ATOM 2666 C C . ARG A 1 337 ? 6.461 3.121 -0.62 1 96.19 337 ARG A C 1
ATOM 2668 O O . ARG A 1 337 ? 6.824 4.297 -0.518 1 96.19 337 ARG A O 1
ATOM 2675 N N . GLU A 1 338 ? 6.984 2.117 0.071 1 95.69 338 GLU A N 1
ATOM 2676 C CA . GLU A 1 338 ? 8.125 2.383 0.944 1 95.69 338 GLU A CA 1
ATOM 2677 C C . GLU A 1 338 ? 9.336 2.855 0.144 1 95.69 338 GLU A C 1
ATOM 2679 O O . GLU A 1 338 ? 10.062 3.746 0.583 1 95.69 338 GLU A O 1
ATOM 2684 N N . GLY A 1 339 ? 9.562 2.201 -0.98 1 96.94 339 GLY A N 1
ATOM 2685 C CA . GLY A 1 339 ? 10.641 2.643 -1.851 1 96.94 339 GLY A CA 1
ATOM 2686 C C . GLY A 1 339 ? 10.477 4.074 -2.322 1 96.94 339 GLY A C 1
ATOM 2687 O O . GLY A 1 339 ? 11.438 4.844 -2.334 1 96.94 339 GLY A O 1
ATOM 2688 N N . MET A 1 340 ? 9.281 4.453 -2.641 1 96.5 340 MET A N 1
ATOM 2689 C CA . MET A 1 340 ? 9.008 5.809 -3.104 1 96.5 340 MET A CA 1
ATOM 2690 C C . MET A 1 340 ? 9.211 6.82 -1.98 1 96.5 340 MET A C 1
ATOM 2692 O O . MET A 1 340 ? 9.773 7.895 -2.199 1 96.5 340 MET A O 1
ATOM 2696 N N . ALA A 1 341 ? 8.719 6.457 -0.793 1 94.94 341 ALA A N 1
ATOM 2697 C CA . ALA A 1 341 ? 8.891 7.34 0.357 1 94.94 341 ALA A CA 1
ATOM 2698 C C . ALA A 1 341 ? 10.367 7.605 0.624 1 94.94 341 ALA A C 1
ATOM 2700 O O . ALA A 1 341 ? 10.734 8.688 1.091 1 94.94 341 ALA A O 1
ATOM 2701 N N . ALA A 1 342 ? 11.18 6.625 0.258 1 94.62 342 ALA A N 1
ATOM 2702 C CA . ALA A 1 342 ? 12.625 6.762 0.432 1 94.62 342 ALA A CA 1
ATOM 2703 C C . ALA A 1 342 ? 13.273 7.363 -0.813 1 94.62 342 ALA A C 1
ATOM 2705 O O . ALA A 1 342 ? 14.484 7.566 -0.852 1 94.62 342 ALA A O 1
ATOM 2706 N N . GLY A 1 343 ? 12.555 7.59 -1.886 1 95.06 343 GLY A N 1
ATOM 2707 C CA . GLY A 1 343 ? 13.047 8.289 -3.064 1 95.06 343 GLY A CA 1
ATOM 2708 C C . GLY A 1 343 ? 13.688 7.367 -4.082 1 95.06 343 GLY A C 1
ATOM 2709 O O . GLY A 1 343 ? 14.461 7.816 -4.93 1 95.06 343 GLY A O 1
ATOM 2710 N N . PHE A 1 344 ? 13.344 6.074 -4.062 1 97.06 344 PHE A N 1
ATOM 2711 C CA . PHE A 1 344 ? 13.969 5.117 -4.973 1 97.06 344 PHE A CA 1
ATOM 2712 C C . PHE A 1 344 ? 13.531 5.375 -6.41 1 97.06 344 PHE A C 1
ATOM 2714 O O . PHE A 1 344 ? 14.211 4.957 -7.352 1 97.06 344 PHE A O 1
ATOM 2721 N N . HIS A 1 345 ? 12.375 5.977 -6.648 1 96 345 HIS A N 1
ATOM 2722 C CA . HIS A 1 345 ? 11.891 6.262 -7.996 1 96 345 HIS A CA 1
ATOM 2723 C C . HIS A 1 345 ? 12.672 7.406 -8.633 1 96 345 HIS A C 1
ATOM 2725 O O . HIS A 1 345 ? 12.547 7.656 -9.828 1 96 345 HIS A O 1
ATOM 2731 N N . ARG A 1 346 ? 13.453 8.078 -7.797 1 94.31 346 ARG A N 1
ATOM 2732 C CA . ARG A 1 346 ? 14.352 9.117 -8.273 1 94.31 346 ARG A CA 1
ATOM 2733 C C . ARG A 1 346 ? 15.758 8.562 -8.508 1 94.31 346 ARG A C 1
ATOM 2735 O O . ARG A 1 346 ? 16.234 7.742 -7.727 1 94.31 346 ARG A O 1
ATOM 2742 N N . ASP A 1 347 ? 16.438 9.086 -9.539 1 94.25 347 ASP A N 1
ATOM 2743 C CA . ASP A 1 347 ? 17.781 8.586 -9.805 1 94.25 347 ASP A CA 1
ATOM 2744 C C . ASP A 1 347 ? 18.75 8.945 -8.672 1 94.25 347 ASP A C 1
ATOM 2746 O O . ASP A 1 347 ? 18.828 10.109 -8.266 1 94.25 347 ASP A O 1
ATOM 2750 N N . PRO A 1 348 ? 19.453 7.996 -8.188 1 92.88 348 PRO A N 1
ATOM 2751 C CA . PRO A 1 348 ? 20.312 8.242 -7.027 1 92.88 348 PRO A CA 1
ATOM 2752 C C . PRO A 1 348 ? 21.469 9.195 -7.34 1 92.88 348 PRO A C 1
ATOM 2754 O O . PRO A 1 348 ? 22.078 9.742 -6.422 1 92.88 348 PRO A O 1
ATOM 2757 N N . SER A 1 349 ? 21.812 9.391 -8.641 1 89.44 349 SER A N 1
ATOM 2758 C CA . SER A 1 349 ? 22.844 10.352 -8.984 1 89.44 349 SER A CA 1
ATOM 2759 C C . SER A 1 349 ? 22.5 11.75 -8.5 1 89.44 349 SER A C 1
ATOM 2761 O O . SER A 1 349 ? 23.375 12.602 -8.336 1 89.44 349 SER A O 1
ATOM 2763 N N . ARG A 1 350 ? 21.219 11.969 -8.219 1 86.62 350 ARG A N 1
ATOM 2764 C CA . ARG A 1 350 ? 20.75 13.25 -7.719 1 86.62 350 ARG A CA 1
ATOM 2765 C C . ARG A 1 350 ? 21.266 13.516 -6.309 1 86.62 350 ARG A C 1
ATOM 2767 O O . ARG A 1 350 ? 21.266 14.656 -5.84 1 86.62 350 ARG A O 1
ATOM 2774 N N . LEU A 1 351 ? 21.625 12.414 -5.613 1 84.88 351 LEU A N 1
ATOM 2775 C CA . LEU A 1 351 ? 22.156 12.555 -4.266 1 84.88 351 LEU A CA 1
ATOM 2776 C C . LEU A 1 351 ? 23.594 13.055 -4.305 1 84.88 351 LEU A C 1
ATOM 2778 O O . LEU A 1 351 ? 24.172 13.406 -3.266 1 84.88 351 LEU A O 1
ATOM 2782 N N . GLY A 1 352 ? 24.203 13.086 -5.461 1 78.81 352 GLY A N 1
ATOM 2783 C CA . GLY A 1 352 ? 25.531 13.664 -5.645 1 78.81 352 GLY A CA 1
ATOM 2784 C C . GLY A 1 352 ? 26.625 12.883 -4.926 1 78.81 352 GLY A C 1
ATOM 2785 O O . GLY A 1 352 ? 26.688 11.664 -5.043 1 78.81 352 GLY A O 1
ATOM 2786 N N . GLY A 1 353 ? 27.438 13.609 -4.234 1 77.31 353 GLY A N 1
ATOM 2787 C CA . GLY A 1 353 ? 28.594 13.047 -3.566 1 77.31 353 GLY A CA 1
ATOM 2788 C C . GLY A 1 353 ? 28.234 12.273 -2.311 1 77.31 353 GLY A C 1
ATOM 2789 O O . GLY A 1 353 ? 29.109 11.633 -1.704 1 77.31 353 GLY A O 1
ATOM 2790 N N . LYS A 1 354 ? 27.031 12.086 -2.027 1 80.12 354 LYS A N 1
ATOM 2791 C CA . LYS A 1 354 ? 26.625 11.461 -0.772 1 80.12 354 LYS A CA 1
ATOM 2792 C C . LYS A 1 354 ? 26.344 9.977 -0.965 1 80.12 354 LYS A C 1
ATOM 2794 O O . LYS A 1 354 ? 25.875 9.297 -0.048 1 80.12 354 LYS A O 1
ATOM 2799 N N . ILE A 1 355 ? 26.594 9.508 -2.145 1 89 355 ILE A N 1
ATOM 2800 C CA . ILE A 1 355 ? 26.391 8.102 -2.445 1 89 355 ILE A CA 1
ATOM 2801 C C . ILE A 1 355 ? 27.438 7.629 -3.453 1 89 355 ILE A C 1
ATOM 2803 O O . ILE A 1 355 ? 27.766 8.352 -4.398 1 89 355 ILE A O 1
ATOM 2807 N N . SER A 1 356 ? 28.031 6.551 -3.178 1 91.06 356 SER A N 1
ATOM 2808 C CA . SER A 1 356 ? 29.016 5.984 -4.082 1 91.06 356 SER A CA 1
ATOM 2809 C C . SER A 1 356 ? 28.375 5.465 -5.359 1 91.06 356 SER A C 1
ATOM 2811 O O . SER A 1 356 ? 27.172 5.223 -5.395 1 91.06 356 SER A O 1
ATOM 2813 N N . PHE A 1 357 ? 29.188 5.336 -6.352 1 91.81 357 PHE A N 1
ATOM 2814 C CA . PHE A 1 357 ? 28.672 4.781 -7.598 1 91.81 357 PHE A CA 1
ATOM 2815 C C . PHE A 1 357 ? 28.125 3.371 -7.379 1 91.81 357 PHE A C 1
ATOM 2817 O O . PHE A 1 357 ? 27.094 3.002 -7.945 1 91.81 357 PHE A O 1
ATOM 2824 N N . PHE A 1 358 ? 28.875 2.529 -6.582 1 93.62 358 PHE A N 1
ATOM 2825 C CA . PHE A 1 358 ? 28.422 1.188 -6.219 1 93.62 358 PHE A CA 1
ATOM 2826 C C . PHE A 1 358 ? 27.016 1.222 -5.637 1 93.62 358 PHE A C 1
ATOM 2828 O O . PHE A 1 358 ? 26.141 0.48 -6.082 1 93.62 358 PHE A O 1
ATOM 2835 N N . ASP A 1 359 ? 26.781 2.143 -4.738 1 94.25 359 ASP A N 1
ATOM 2836 C CA . ASP A 1 359 ? 25.5 2.213 -4.062 1 94.25 359 ASP A CA 1
ATOM 2837 C C . ASP A 1 359 ? 24.422 2.77 -4.988 1 94.25 359 ASP A C 1
ATOM 2839 O O . ASP A 1 359 ? 23.25 2.42 -4.859 1 94.25 359 ASP A O 1
ATOM 2843 N N . GLN A 1 360 ? 24.781 3.619 -5.852 1 94.88 360 GLN A N 1
ATOM 2844 C CA . GLN A 1 360 ? 23.828 4.09 -6.855 1 94.88 360 GLN A CA 1
ATOM 2845 C C . GLN A 1 360 ? 23.281 2.93 -7.684 1 94.88 360 GLN A C 1
ATOM 2847 O O . GLN A 1 360 ? 22.078 2.809 -7.867 1 94.88 360 GLN A O 1
ATOM 2852 N N . GLU A 1 361 ? 24.203 2.07 -8.086 1 94.44 361 GLU A N 1
ATOM 2853 C CA . GLU A 1 361 ? 23.812 0.946 -8.93 1 94.44 361 GLU A CA 1
ATOM 2854 C C . GLU A 1 361 ? 22.969 -0.059 -8.148 1 94.44 361 GLU A C 1
ATOM 2856 O O . GLU A 1 361 ? 22 -0.601 -8.672 1 94.44 361 GLU A O 1
ATOM 2861 N N . ILE A 1 362 ? 23.344 -0.321 -6.949 1 96.56 362 ILE A N 1
ATOM 2862 C CA . ILE A 1 362 ? 22.578 -1.244 -6.121 1 96.56 362 ILE A CA 1
ATOM 2863 C C . ILE A 1 362 ? 21.172 -0.689 -5.902 1 96.56 362 ILE A C 1
ATOM 2865 O O . ILE A 1 362 ? 20.188 -1.435 -5.938 1 96.56 362 ILE A O 1
ATOM 2869 N N . ARG A 1 363 ? 21.078 0.594 -5.664 1 96.56 363 ARG A N 1
ATOM 2870 C CA . ARG A 1 363 ? 19.781 1.245 -5.488 1 96.56 363 ARG A CA 1
ATOM 2871 C C . ARG A 1 363 ? 18.922 1.115 -6.746 1 96.56 363 ARG A C 1
ATOM 2873 O O . ARG A 1 363 ? 17.719 0.852 -6.664 1 96.56 363 ARG A O 1
ATOM 2880 N N . ARG A 1 364 ? 19.547 1.326 -7.918 1 97.06 364 ARG A N 1
ATOM 2881 C CA . ARG A 1 364 ? 18.844 1.166 -9.18 1 97.06 364 ARG A CA 1
ATOM 2882 C C . ARG A 1 364 ? 18.312 -0.257 -9.336 1 97.06 364 ARG A C 1
ATOM 2884 O O . ARG A 1 364 ? 17.172 -0.46 -9.758 1 97.06 364 ARG A O 1
ATOM 2891 N N . ARG A 1 365 ? 19.125 -1.214 -8.992 1 97.69 365 ARG A N 1
ATOM 2892 C CA . ARG A 1 365 ? 18.734 -2.619 -9.086 1 97.69 365 ARG A CA 1
ATOM 2893 C C . ARG A 1 365 ? 17.562 -2.93 -8.164 1 97.69 365 ARG A C 1
ATOM 2895 O O . ARG A 1 365 ? 16.625 -3.625 -8.562 1 97.69 365 ARG A O 1
ATOM 2902 N N . LEU A 1 366 ? 17.625 -2.418 -7 1 98.31 366 LEU A N 1
ATOM 2903 C CA . LEU A 1 366 ? 16.562 -2.658 -6.031 1 98.31 366 LEU A CA 1
ATOM 2904 C C . LEU A 1 366 ? 15.25 -2.043 -6.504 1 98.31 366 LEU A C 1
ATOM 2906 O O . LEU A 1 366 ? 14.195 -2.682 -6.43 1 98.31 366 LEU A O 1
ATOM 2910 N N . TRP A 1 367 ? 15.305 -0.82 -6.988 1 98 367 TRP A N 1
ATOM 2911 C CA . TRP A 1 367 ? 14.086 -0.184 -7.473 1 98 367 TRP A CA 1
ATOM 2912 C C . TRP A 1 367 ? 13.5 -0.958 -8.648 1 98 367 TRP A C 1
ATOM 2914 O O . TRP A 1 367 ? 12.281 -1.169 -8.719 1 98 367 TRP A O 1
ATOM 2924 N N . ALA A 1 368 ? 14.383 -1.344 -9.555 1 98.19 368 ALA A N 1
ATOM 2925 C CA . ALA A 1 368 ? 13.922 -2.141 -10.695 1 98.19 368 ALA A CA 1
ATOM 2926 C C . ALA A 1 368 ? 13.25 -3.426 -10.227 1 98.19 368 ALA A C 1
ATOM 2928 O O . ALA A 1 368 ? 12.219 -3.832 -10.781 1 98.19 368 ALA A O 1
ATOM 2929 N N . THR A 1 369 ? 13.812 -4.043 -9.258 1 98.62 369 THR A N 1
ATOM 2930 C CA . THR A 1 369 ? 13.258 -5.266 -8.695 1 98.62 369 THR A CA 1
ATOM 2931 C C . THR A 1 369 ? 11.883 -5.004 -8.078 1 98.62 369 THR A C 1
ATOM 2933 O O . THR A 1 369 ? 10.938 -5.754 -8.32 1 98.62 369 THR A O 1
ATOM 2936 N N . MET A 1 370 ? 11.805 -3.93 -7.309 1 98.44 370 MET A N 1
ATOM 2937 C CA . MET A 1 370 ? 10.531 -3.572 -6.691 1 98.44 370 MET A CA 1
ATOM 2938 C C . MET A 1 370 ? 9.445 -3.383 -7.75 1 98.44 370 MET A C 1
ATOM 2940 O O . MET A 1 370 ? 8.328 -3.879 -7.594 1 98.44 370 MET A O 1
ATOM 2944 N N . ALA A 1 371 ? 9.773 -2.709 -8.766 1 98 371 ALA A N 1
ATOM 2945 C CA . ALA A 1 371 ? 8.828 -2.416 -9.836 1 98 371 ALA A CA 1
ATOM 2946 C C . ALA A 1 371 ? 8.344 -3.699 -10.508 1 98 371 ALA A C 1
ATOM 2948 O O . ALA A 1 371 ? 7.145 -3.871 -10.734 1 98 371 ALA A O 1
ATOM 2949 N N . GLU A 1 372 ? 9.25 -4.605 -10.742 1 98.38 372 GLU A N 1
ATOM 2950 C CA . GLU A 1 372 ? 8.914 -5.852 -11.422 1 98.38 372 GLU A CA 1
ATOM 2951 C C . GLU A 1 372 ? 8.016 -6.73 -10.547 1 98.38 372 GLU A C 1
ATOM 2953 O O . GLU A 1 372 ? 7.051 -7.316 -11.031 1 98.38 372 GLU A O 1
ATOM 2958 N N . LEU A 1 373 ? 8.383 -6.82 -9.32 1 98.31 373 LEU A N 1
ATOM 2959 C CA . LEU A 1 373 ? 7.605 -7.641 -8.398 1 98.31 373 LEU A CA 1
ATOM 2960 C C . LEU A 1 373 ? 6.188 -7.098 -8.25 1 98.31 373 LEU A C 1
ATOM 2962 O O . LEU A 1 373 ? 5.223 -7.867 -8.258 1 98.31 373 LEU A O 1
ATOM 2966 N N . GLU A 1 374 ? 6.082 -5.832 -8.148 1 98.12 374 GLU A N 1
ATOM 2967 C CA . GLU A 1 374 ? 4.77 -5.215 -7.965 1 98.12 374 GLU A CA 1
ATOM 2968 C C . GLU A 1 374 ? 3.918 -5.34 -9.227 1 98.12 374 GLU A C 1
ATOM 2970 O O . GLU A 1 374 ? 2.715 -5.59 -9.141 1 98.12 374 GLU A O 1
ATOM 2975 N N . LEU A 1 375 ? 4.469 -5.117 -10.344 1 98.44 375 LEU A N 1
ATOM 2976 C CA . LEU A 1 375 ? 3.725 -5.219 -11.594 1 98.44 375 LEU A CA 1
ATOM 2977 C C . LEU A 1 375 ? 3.188 -6.633 -11.797 1 98.44 375 LEU A C 1
ATOM 2979 O O . LEU A 1 375 ? 2.021 -6.812 -12.148 1 98.44 375 LEU A O 1
ATOM 2983 N N . GLN A 1 376 ? 4.047 -7.578 -11.547 1 98.19 376 GLN A N 1
ATOM 2984 C CA . GLN A 1 376 ? 3.594 -8.953 -11.742 1 98.19 376 GLN A CA 1
ATOM 2985 C C . GLN A 1 376 ? 2.516 -9.32 -10.727 1 98.19 376 GLN A C 1
ATOM 2987 O O . GLN A 1 376 ? 1.565 -10.039 -11.055 1 98.19 376 GLN A O 1
ATOM 2992 N N . ALA A 1 377 ? 2.684 -8.898 -9.508 1 98.19 377 ALA A N 1
ATOM 2993 C CA . ALA A 1 377 ? 1.646 -9.125 -8.508 1 98.19 377 ALA A CA 1
ATOM 2994 C C . ALA A 1 377 ? 0.322 -8.5 -8.938 1 98.19 377 ALA A C 1
ATOM 2996 O O . ALA A 1 377 ? -0.746 -9.07 -8.695 1 98.19 377 ALA A O 1
ATOM 2997 N N . SER A 1 378 ? 0.369 -7.344 -9.539 1 97.88 378 SER A N 1
ATOM 2998 C CA . SER A 1 378 ? -0.827 -6.656 -10.016 1 97.88 378 SER A CA 1
ATOM 2999 C C . SER A 1 378 ? -1.505 -7.438 -11.133 1 97.88 378 SER A C 1
ATOM 3001 O O . SER A 1 378 ? -2.73 -7.562 -11.156 1 97.88 378 SER A O 1
ATOM 3003 N N . VAL A 1 379 ? -0.741 -8.008 -12.008 1 97.94 379 VAL A N 1
ATOM 3004 C CA . VAL A 1 379 ? -1.287 -8.82 -13.086 1 97.94 379 VAL A CA 1
ATOM 3005 C C . VAL A 1 379 ? -1.983 -10.055 -12.5 1 97.94 379 VAL A C 1
ATOM 3007 O O . VAL A 1 379 ? -3.104 -10.383 -12.898 1 97.94 379 VAL A O 1
ATOM 3010 N N . GLU A 1 380 ? -1.341 -10.664 -11.578 1 97.06 380 GLU A N 1
ATOM 3011 C CA . GLU A 1 380 ? -1.853 -11.906 -11.008 1 97.06 380 GLU A CA 1
ATOM 3012 C C . GLU A 1 380 ? -3.135 -11.664 -10.219 1 97.06 380 GLU A C 1
ATOM 3014 O O . GLU A 1 380 ? -4.023 -12.523 -10.188 1 97.06 380 GLU A O 1
ATOM 3019 N N . ARG A 1 381 ? -3.209 -10.531 -9.602 1 96.62 381 ARG A N 1
ATOM 3020 C CA . ARG A 1 381 ? -4.398 -10.203 -8.82 1 96.62 381 ARG A CA 1
ATOM 3021 C C . ARG A 1 381 ? -5.504 -9.648 -9.711 1 96.62 381 ARG A C 1
ATOM 3023 O O . ARG A 1 381 ? -6.688 -9.797 -9.406 1 96.62 381 ARG A O 1
ATOM 3030 N N . GLY A 1 382 ? -5.18 -9.094 -10.789 1 96.31 382 GLY A N 1
ATOM 3031 C CA . GLY A 1 382 ? -6.133 -8.367 -11.617 1 96.31 382 GLY A CA 1
ATOM 3032 C C . GLY A 1 382 ? -6.406 -6.965 -11.117 1 96.31 382 GLY A C 1
ATOM 3033 O O . GLY A 1 382 ? -7.566 -6.574 -10.945 1 96.31 382 GLY A O 1
ATOM 3034 N N . MET A 1 383 ? -5.324 -6.273 -10.805 1 96.69 383 MET A N 1
ATOM 3035 C CA . MET A 1 383 ? -5.414 -4.902 -10.305 1 96.69 383 MET A CA 1
ATOM 3036 C C . MET A 1 383 ? -4.492 -3.979 -11.094 1 96.69 383 MET A C 1
ATOM 3038 O O . MET A 1 383 ? -3.502 -4.426 -11.672 1 96.69 383 MET A O 1
ATOM 3042 N N . PRO A 1 384 ? -4.852 -2.703 -11.172 1 94.69 384 PRO A N 1
ATOM 3043 C CA . PRO A 1 384 ? -3.889 -1.783 -11.781 1 94.69 384 PRO A CA 1
ATOM 3044 C C . PRO A 1 384 ? -2.611 -1.63 -10.961 1 94.69 384 PRO A C 1
ATOM 3046 O O . PRO A 1 384 ? -2.67 -1.586 -9.727 1 94.69 384 PRO A O 1
ATOM 3049 N N . SER A 1 385 ? -1.529 -1.619 -11.68 1 96.94 385 SER A N 1
ATOM 3050 C CA . SER A 1 385 ? -0.246 -1.397 -11.016 1 96.94 385 SER A CA 1
ATOM 3051 C C . SER A 1 385 ? -0.141 0.024 -10.477 1 96.94 385 SER A C 1
ATOM 3053 O O . SER A 1 385 ? -0.61 0.972 -11.109 1 96.94 385 SER A O 1
ATOM 3055 N N . ALA A 1 386 ? 0.492 0.189 -9.32 1 94.69 386 ALA A N 1
ATOM 3056 C CA . ALA A 1 386 ? 0.786 1.506 -8.758 1 94.69 386 ALA A CA 1
ATOM 3057 C C . ALA A 1 386 ? 1.679 2.314 -9.695 1 94.69 386 ALA A C 1
ATOM 3059 O O . ALA A 1 386 ? 1.647 3.547 -9.688 1 94.69 386 ALA A O 1
ATOM 3060 N N . LEU A 1 387 ? 2.453 1.641 -10.516 1 95.5 387 LEU A N 1
ATOM 3061 C CA . LEU A 1 387 ? 3.422 2.271 -11.406 1 95.5 387 LEU A CA 1
ATOM 3062 C C . LEU A 1 387 ? 2.721 3.123 -12.461 1 95.5 387 LEU A C 1
ATOM 3064 O O . LEU A 1 387 ? 3.344 3.984 -13.086 1 95.5 387 LEU A O 1
ATOM 3068 N N . ALA A 1 388 ? 1.471 2.861 -12.641 1 93.56 388 ALA A N 1
ATOM 3069 C CA . ALA A 1 388 ? 0.718 3.631 -13.625 1 93.56 388 ALA A CA 1
ATOM 3070 C C . ALA A 1 388 ? 0.596 5.094 -13.203 1 93.56 388 ALA A C 1
ATOM 3072 O O . ALA A 1 388 ? 0.497 5.984 -14.055 1 93.56 388 ALA A O 1
ATOM 3073 N N . ALA A 1 389 ? 0.616 5.328 -11.883 1 89.81 389 ALA A N 1
ATOM 3074 C CA . ALA A 1 389 ? 0.484 6.688 -11.359 1 89.81 389 ALA A CA 1
ATOM 3075 C C . ALA A 1 389 ? 1.845 7.262 -10.984 1 89.81 389 ALA A C 1
ATOM 3077 O O . ALA A 1 389 ? 1.948 8.438 -10.617 1 89.81 389 ALA A O 1
ATOM 3078 N N . ILE A 1 390 ? 2.828 6.488 -11.039 1 88.31 390 ILE A N 1
ATOM 3079 C CA . ILE A 1 390 ? 4.145 6.891 -10.555 1 88.31 390 ILE A CA 1
ATOM 3080 C C . ILE A 1 390 ? 5.012 7.348 -11.727 1 88.31 390 ILE A C 1
ATOM 3082 O O . ILE A 1 390 ? 5.211 6.602 -12.688 1 88.31 390 ILE A O 1
ATOM 3086 N N . ARG A 1 391 ? 5.41 8.531 -11.625 1 87.81 391 ARG A N 1
ATOM 3087 C CA . ARG A 1 391 ? 6.449 9 -12.539 1 87.81 391 ARG A CA 1
ATOM 3088 C C . ARG A 1 391 ? 7.832 8.844 -11.922 1 87.81 391 ARG A C 1
ATOM 3090 O O . ARG A 1 391 ? 8.023 9.133 -10.734 1 87.81 391 ARG A O 1
ATOM 3097 N N . MET A 1 392 ? 8.727 8.25 -12.695 1 92.31 392 MET A N 1
ATOM 3098 C CA . MET A 1 392 ? 10.07 8.008 -12.164 1 92.31 392 MET A CA 1
ATOM 3099 C C . MET A 1 392 ? 11.133 8.461 -13.148 1 92.31 392 MET A C 1
ATOM 3101 O O . MET A 1 392 ? 10.906 8.461 -14.359 1 92.31 392 MET A O 1
ATOM 3105 N N . ASP A 1 393 ? 12.281 8.93 -12.664 1 92.44 393 ASP A N 1
ATOM 3106 C CA . ASP A 1 393 ? 13.43 9.258 -13.5 1 92.44 393 ASP A CA 1
ATOM 3107 C C . ASP A 1 393 ? 14.633 8.383 -13.141 1 92.44 393 ASP A C 1
ATOM 3109 O O . ASP A 1 393 ? 15.75 8.633 -13.602 1 92.44 393 ASP A O 1
ATOM 3113 N N . CYS A 1 394 ? 14.398 7.441 -12.281 1 95.06 394 CYS A N 1
ATOM 3114 C CA . CYS A 1 394 ? 15.469 6.504 -11.945 1 95.06 394 CYS A CA 1
ATOM 3115 C C . CYS A 1 394 ? 15.93 5.742 -13.18 1 95.06 394 CYS A C 1
ATOM 3117 O O . CYS A 1 394 ? 15.133 5.055 -13.828 1 95.06 394 CYS A O 1
ATOM 3119 N N . ALA A 1 395 ? 17.172 5.828 -13.477 1 94.44 395 ALA A N 1
ATOM 3120 C CA . ALA A 1 395 ? 17.734 5.164 -14.648 1 94.44 395 ALA A CA 1
ATOM 3121 C C . ALA A 1 395 ? 17.734 3.65 -14.477 1 94.44 395 ALA A C 1
ATOM 3123 O O . ALA A 1 395 ? 17.734 3.15 -13.344 1 94.44 395 ALA A O 1
ATOM 3124 N N . PRO A 1 396 ? 17.703 2.885 -15.617 1 94.44 396 PRO A N 1
ATOM 3125 C CA . PRO A 1 396 ? 17.891 1.438 -15.5 1 94.44 396 PRO A CA 1
ATOM 3126 C C . PRO A 1 396 ? 19.25 1.062 -14.922 1 94.44 396 PRO A C 1
ATOM 3128 O O . PRO A 1 396 ? 20.219 1.807 -15.078 1 94.44 396 PRO A O 1
ATOM 3131 N N . PRO A 1 397 ? 19.281 -0.062 -14.227 1 94 397 PRO A N 1
ATOM 3132 C CA . PRO A 1 397 ? 20.609 -0.522 -13.797 1 94 397 PRO A CA 1
ATOM 3133 C C . PRO A 1 397 ? 21.578 -0.696 -14.961 1 94 397 PRO A C 1
ATOM 3135 O O . PRO A 1 397 ? 21.172 -1.121 -16.047 1 94 397 PRO A O 1
ATOM 3138 N N . VAL A 1 398 ? 22.812 -0.41 -14.695 1 91.19 398 VAL A N 1
ATOM 3139 C CA . VAL A 1 398 ? 23.844 -0.613 -15.711 1 91.19 398 VAL A CA 1
ATOM 3140 C C . VAL A 1 398 ? 24.031 -2.107 -15.961 1 91.19 398 VAL A C 1
ATOM 3142 O O . VAL A 1 398 ? 24 -2.908 -15.023 1 91.19 398 VAL A O 1
ATOM 3145 N N . ASP A 1 399 ? 24.125 -2.502 -17.203 1 90.56 399 ASP A N 1
ATOM 3146 C CA . ASP A 1 399 ? 24.312 -3.902 -17.562 1 90.56 399 ASP A CA 1
ATOM 3147 C C . ASP A 1 399 ? 25.75 -4.352 -17.328 1 90.56 399 ASP A C 1
ATOM 3149 O O . ASP A 1 399 ? 26.547 -4.422 -18.266 1 90.56 399 ASP A O 1
ATOM 3153 N N . ILE A 1 400 ? 26.062 -4.707 -16.125 1 89.62 400 ILE A N 1
ATOM 3154 C CA . ILE A 1 400 ? 27.422 -5.039 -15.688 1 89.62 400 ILE A CA 1
ATOM 3155 C C . ILE A 1 400 ? 27.375 -6.266 -14.773 1 89.62 400 ILE A C 1
ATOM 3157 O O . ILE A 1 400 ? 26.391 -6.488 -14.062 1 89.62 400 ILE A O 1
ATOM 3161 N N . ASP A 1 401 ? 28.406 -7.051 -14.859 1 90.25 401 ASP A N 1
ATOM 3162 C CA . ASP A 1 401 ? 28.531 -8.195 -13.961 1 90.25 401 ASP A CA 1
ATOM 3163 C C . ASP A 1 401 ? 28.891 -7.746 -12.547 1 90.25 401 ASP A C 1
ATOM 3165 O O . ASP A 1 401 ? 29.609 -6.762 -12.367 1 90.25 401 ASP A O 1
ATOM 3169 N N . ASP A 1 402 ? 28.469 -8.469 -11.586 1 91.25 402 ASP A N 1
ATOM 3170 C CA . ASP A 1 402 ? 28.75 -8.156 -10.188 1 91.25 402 ASP A CA 1
ATOM 3171 C C . ASP A 1 402 ? 30.25 -8.07 -9.93 1 91.25 402 ASP A C 1
ATOM 3173 O O . ASP A 1 402 ? 30.703 -7.246 -9.133 1 91.25 402 ASP A O 1
ATOM 3177 N N . GLU A 1 403 ? 30.984 -8.898 -10.578 1 89.19 403 GLU A N 1
ATOM 3178 C CA . GLU A 1 403 ? 32.438 -8.969 -10.375 1 89.19 403 GLU A CA 1
ATOM 3179 C C . GLU A 1 403 ? 33.125 -7.688 -10.852 1 89.19 403 GLU A C 1
ATOM 3181 O O . GLU A 1 403 ? 34.188 -7.34 -10.375 1 89.19 403 GLU A O 1
ATOM 3186 N N . ASP A 1 404 ? 32.406 -7.031 -11.703 1 89 404 ASP A N 1
ATOM 3187 C CA . ASP A 1 404 ? 32.969 -5.816 -12.258 1 89 404 ASP A CA 1
ATOM 3188 C C . ASP A 1 404 ? 32.469 -4.574 -11.531 1 89 404 ASP A C 1
ATOM 3190 O O . ASP A 1 404 ? 32.938 -3.467 -11.758 1 89 404 ASP A O 1
ATOM 3194 N N . LEU A 1 405 ? 31.516 -4.734 -10.703 1 91.06 405 LEU A N 1
ATOM 3195 C CA . LEU A 1 405 ? 30.984 -3.646 -9.891 1 91.06 405 LEU A CA 1
ATOM 3196 C C . LEU A 1 405 ? 31.531 -3.705 -8.469 1 91.06 405 LEU A C 1
ATOM 3198 O O . LEU A 1 405 ? 30.953 -4.344 -7.594 1 91.06 405 LEU A O 1
ATOM 3202 N N . ARG A 1 406 ? 32.656 -2.99 -8.266 1 87.81 406 ARG A N 1
ATOM 3203 C CA . ARG A 1 406 ? 33.281 -2.998 -6.953 1 87.81 406 ARG A CA 1
ATOM 3204 C C . ARG A 1 406 ? 32.906 -1.757 -6.152 1 87.81 406 ARG A C 1
ATOM 3206 O O . ARG A 1 406 ? 32.625 -0.702 -6.73 1 87.81 406 ARG A O 1
ATOM 3213 N N . PRO A 1 407 ? 32.812 -1.933 -4.82 1 85.81 407 PRO A N 1
ATOM 3214 C CA . PRO A 1 407 ? 32.438 -0.797 -3.977 1 85.81 407 PRO A CA 1
ATOM 3215 C C . PRO A 1 407 ? 33.281 0.434 -4.219 1 85.81 407 PRO A C 1
ATOM 3217 O O . PRO A 1 407 ? 32.844 1.564 -4.027 1 85.81 407 PRO A O 1
ATOM 3220 N N . GLU A 1 408 ? 34.469 0.223 -4.672 1 80.88 408 GLU A N 1
ATOM 3221 C CA . GLU A 1 408 ? 35.406 1.333 -4.887 1 80.88 408 GLU A CA 1
ATOM 3222 C C . GLU A 1 408 ? 35.281 1.877 -6.309 1 80.88 408 GLU A C 1
ATOM 3224 O O . GLU A 1 408 ? 35.938 2.883 -6.645 1 80.88 408 GLU A O 1
ATOM 3229 N N . CYS A 1 409 ? 34.438 1.309 -7.09 1 73.56 409 CYS A N 1
ATOM 3230 C CA . CYS A 1 409 ? 34.312 1.652 -8.5 1 73.56 409 CYS A CA 1
ATOM 3231 C C . CYS A 1 409 ? 33.75 3.051 -8.68 1 73.56 409 CYS A C 1
ATOM 3233 O O . CYS A 1 409 ? 32.906 3.492 -7.879 1 73.56 409 CYS A O 1
ATOM 3235 N N . ASP A 1 410 ? 34.281 3.76 -9.648 1 72.62 410 ASP A N 1
ATOM 3236 C CA . ASP A 1 410 ? 33.719 5.02 -10.109 1 72.62 410 ASP A CA 1
ATOM 3237 C C . ASP A 1 410 ? 33 4.852 -11.453 1 72.62 410 ASP A C 1
ATOM 3239 O O . ASP A 1 410 ? 33.219 3.852 -12.141 1 72.62 410 ASP A O 1
ATOM 3243 N N . SER A 1 411 ? 32.094 5.719 -11.781 1 68 411 SER A N 1
ATOM 3244 C CA . SER A 1 411 ? 31.25 5.645 -12.977 1 68 411 SER A CA 1
ATOM 3245 C C . SER A 1 411 ? 32.094 5.559 -14.242 1 68 411 SER A C 1
ATOM 3247 O O . SER A 1 411 ? 31.672 4.969 -15.234 1 68 411 SER A O 1
ATOM 3249 N N . THR A 1 412 ? 33.156 6.141 -14.172 1 60.66 412 THR A N 1
ATOM 3250 C CA . THR A 1 412 ? 34.031 6.242 -15.344 1 60.66 412 THR A CA 1
ATOM 3251 C C . THR A 1 412 ? 34.594 4.883 -15.703 1 60.66 412 THR A C 1
ATOM 3253 O O . THR A 1 412 ? 35.094 4.684 -16.828 1 60.66 412 THR A O 1
ATOM 3256 N N . GLN A 1 413 ? 34.562 4.027 -14.859 1 59.22 413 GLN A N 1
ATOM 3257 C CA . GLN A 1 413 ? 35.25 2.744 -15.031 1 59.22 413 GLN A CA 1
ATOM 3258 C C . GLN A 1 413 ? 34.312 1.708 -15.633 1 59.22 413 GLN A C 1
ATOM 3260 O O . GLN A 1 413 ? 34.719 0.59 -15.945 1 59.22 413 GLN A O 1
ATOM 3265 N N . ILE A 1 414 ? 33.062 2.062 -15.719 1 64.62 414 ILE A N 1
ATOM 3266 C CA . ILE A 1 414 ? 32.094 1.063 -16.172 1 64.62 414 ILE A CA 1
ATOM 3267 C C . ILE A 1 414 ? 31.984 1.11 -17.688 1 64.62 414 ILE A C 1
ATOM 3269 O O . ILE A 1 414 ? 31.688 2.162 -18.266 1 64.62 414 ILE A O 1
ATOM 3273 N N . GLN A 1 415 ? 32.781 0.251 -18.406 1 56.44 415 GLN A N 1
ATOM 3274 C CA . GLN A 1 415 ? 32.625 0.091 -19.844 1 56.44 415 GLN A CA 1
ATOM 3275 C C . GLN A 1 415 ? 31.422 -0.804 -20.172 1 56.44 415 GLN A C 1
ATOM 3277 O O . GLN A 1 415 ? 31.344 -1.932 -19.688 1 56.44 415 GLN A O 1
ATOM 3282 N N . GLU A 1 416 ? 30.312 -0.19 -20.516 1 58.47 416 GLU A N 1
ATOM 3283 C CA . GLU A 1 416 ? 29.203 -1.013 -20.984 1 58.47 416 GLU A CA 1
ATOM 3284 C C . GLU A 1 416 ? 29.578 -1.797 -22.25 1 58.47 416 GLU A C 1
ATOM 3286 O O . GLU A 1 416 ? 30.188 -1.245 -23.172 1 58.47 416 GLU A O 1
ATOM 3291 N N . SER A 1 417 ? 29.922 -3.016 -22.188 1 54.69 417 SER A N 1
ATOM 3292 C CA . SER A 1 417 ? 30.047 -3.74 -23.438 1 54.69 417 SER A CA 1
ATOM 3293 C C . SER A 1 417 ? 28.703 -4.188 -23.969 1 54.69 417 SER A C 1
ATOM 3295 O O . SER A 1 417 ? 28.031 -5.02 -23.359 1 54.69 417 SER A O 1
ATOM 3297 N N . PRO A 1 418 ? 28.156 -3.426 -24.891 1 54.03 418 PRO A N 1
ATOM 3298 C CA . PRO A 1 418 ? 26.812 -3.693 -25.406 1 54.03 418 PRO A CA 1
ATOM 3299 C C . PRO A 1 418 ? 26.625 -5.145 -25.844 1 54.03 418 PRO A C 1
ATOM 3301 O O . PRO A 1 418 ? 25.484 -5.609 -25.984 1 54.03 418 PRO A O 1
ATOM 3304 N N . SER A 1 419 ? 27.688 -5.781 -26.266 1 55.19 419 SER A N 1
ATOM 3305 C CA . SER A 1 419 ? 27.469 -6.984 -27.062 1 55.19 419 SER A CA 1
ATOM 3306 C C . SER A 1 419 ? 27.328 -8.219 -26.172 1 55.19 419 SER A C 1
ATOM 3308 O O . SER A 1 419 ? 26.938 -9.289 -26.656 1 55.19 419 SER A O 1
ATOM 3310 N N . HIS A 1 420 ? 27.5 -8.008 -24.812 1 66.62 420 HIS A N 1
ATOM 3311 C CA . HIS A 1 420 ? 27.5 -9.234 -24.031 1 66.62 420 HIS A CA 1
ATOM 3312 C C . HIS A 1 420 ? 26.5 -9.156 -22.875 1 66.62 420 HIS A C 1
ATOM 3314 O O . HIS A 1 420 ? 26.328 -8.094 -22.281 1 66.62 420 HIS A O 1
ATOM 3320 N N . ASN A 1 421 ? 25.672 -10.266 -22.781 1 79.38 421 ASN A N 1
ATOM 3321 C CA . ASN A 1 421 ? 24.75 -10.359 -21.641 1 79.38 421 ASN A CA 1
ATOM 3322 C C . ASN A 1 421 ? 25.5 -10.5 -20.328 1 79.38 421 ASN A C 1
ATOM 3324 O O . ASN A 1 421 ? 26.516 -11.188 -20.25 1 79.38 421 ASN A O 1
ATOM 3328 N N . THR A 1 422 ? 25.062 -9.75 -19.391 1 84.56 422 THR A N 1
ATOM 3329 C CA . THR A 1 422 ? 25.672 -9.766 -18.062 1 84.56 422 THR A CA 1
ATOM 3330 C C . THR A 1 422 ? 24.688 -10.281 -17.016 1 84.56 422 THR A C 1
ATOM 3332 O O . THR A 1 422 ? 23.578 -10.695 -17.359 1 84.56 422 THR A O 1
ATOM 3335 N N . SER A 1 423 ? 25.141 -10.312 -15.773 1 83.56 423 SER A N 1
ATOM 3336 C CA . SER A 1 423 ? 24.312 -10.742 -14.656 1 83.56 423 SER A CA 1
ATOM 3337 C C . SER A 1 423 ? 23.125 -9.805 -14.469 1 83.56 423 SER A C 1
ATOM 3339 O O . SER A 1 423 ? 22.094 -10.203 -13.922 1 83.56 423 SER A O 1
ATOM 3341 N N . THR A 1 424 ? 23.188 -8.625 -14.969 1 90.69 424 THR A N 1
ATOM 3342 C CA . THR A 1 424 ? 22.156 -7.641 -14.719 1 90.69 424 THR A CA 1
ATOM 3343 C C . THR A 1 424 ? 21.312 -7.422 -15.969 1 90.69 424 THR A C 1
ATOM 3345 O O . THR A 1 424 ? 20.422 -6.562 -15.984 1 90.69 424 THR A O 1
ATOM 3348 N N . SER A 1 425 ? 21.516 -8.203 -16.984 1 92.06 425 SER A N 1
ATOM 3349 C CA . SER A 1 425 ? 20.859 -8.016 -18.266 1 92.06 425 SER A CA 1
ATOM 3350 C C . SER A 1 425 ? 19.344 -8.164 -18.141 1 92.06 425 SER A C 1
ATOM 3352 O O . SER A 1 425 ? 18.594 -7.453 -18.812 1 92.06 425 SER A O 1
ATOM 3354 N N . PHE A 1 426 ? 18.938 -9.117 -17.312 1 95.81 426 PHE A N 1
ATOM 3355 C CA . PHE A 1 426 ? 17.5 -9.336 -17.141 1 95.81 426 PHE A CA 1
ATOM 3356 C C . PHE A 1 426 ? 16.812 -8.039 -16.734 1 95.81 426 PHE A C 1
ATOM 3358 O O . PHE A 1 426 ? 15.844 -7.621 -17.375 1 95.81 426 PHE A O 1
ATOM 3365 N N . LEU A 1 427 ? 17.266 -7.348 -15.695 1 95.31 427 LEU A N 1
ATOM 3366 C CA . LEU A 1 427 ? 16.641 -6.125 -15.195 1 95.31 427 LEU A CA 1
ATOM 3367 C C . LEU A 1 427 ? 16.766 -5 -16.219 1 95.31 427 LEU A C 1
ATOM 3369 O O . LEU A 1 427 ? 15.852 -4.18 -16.344 1 95.31 427 LEU A O 1
ATOM 3373 N N . HIS A 1 428 ? 17.875 -5.023 -16.797 1 89.88 428 HIS A N 1
ATOM 3374 C CA . HIS A 1 428 ? 18.094 -4.004 -17.828 1 89.88 428 HIS A CA 1
ATOM 3375 C C . HIS A 1 428 ? 17.062 -4.129 -18.953 1 89.88 428 HIS A C 1
ATOM 3377 O O . HIS A 1 428 ? 16.469 -3.135 -19.375 1 89.88 428 HIS A O 1
ATOM 3383 N N . LEU A 1 429 ? 16.844 -5.301 -19.406 1 91.81 429 LEU A N 1
ATOM 3384 C CA . LEU A 1 429 ? 15.906 -5.566 -20.5 1 91.81 429 LEU A CA 1
ATOM 3385 C C . LEU A 1 429 ? 14.461 -5.352 -20.047 1 91.81 429 LEU A C 1
ATOM 3387 O O . LEU A 1 429 ? 13.633 -4.883 -20.828 1 91.81 429 LEU A O 1
ATOM 3391 N N . CYS A 1 430 ? 14.172 -5.707 -18.797 1 95.69 430 CYS A N 1
ATOM 3392 C CA . CYS A 1 430 ? 12.844 -5.484 -18.25 1 95.69 430 CYS A CA 1
ATOM 3393 C C . CYS A 1 430 ? 12.461 -4.008 -18.312 1 95.69 430 CYS A C 1
ATOM 3395 O O . CYS A 1 430 ? 11.305 -3.67 -18.562 1 95.69 430 CYS A O 1
ATOM 3397 N N . ARG A 1 431 ? 13.43 -3.18 -18.094 1 94.06 431 ARG A N 1
ATOM 3398 C CA . ARG A 1 431 ? 13.172 -1.744 -18.062 1 94.06 431 ARG A CA 1
ATOM 3399 C C . ARG A 1 431 ? 12.727 -1.235 -19.438 1 94.06 431 ARG A C 1
ATOM 3401 O O . ARG A 1 431 ? 11.914 -0.312 -19.516 1 94.06 431 ARG A O 1
ATOM 3408 N N . HIS A 1 432 ? 13.094 -1.89 -20.453 1 91.5 432 HIS A N 1
ATOM 3409 C CA . HIS A 1 432 ? 12.773 -1.444 -21.797 1 91.5 432 HIS A CA 1
ATOM 3410 C C . HIS A 1 432 ? 11.289 -1.634 -22.109 1 91.5 432 HIS A C 1
ATOM 3412 O O . HIS A 1 432 ? 10.703 -0.857 -22.859 1 91.5 432 HIS A O 1
ATOM 3418 N N . SER A 1 433 ? 10.727 -2.607 -21.578 1 96.56 433 SER A N 1
ATOM 3419 C CA . SER A 1 433 ? 9.328 -2.898 -21.875 1 96.56 433 SER A CA 1
ATOM 3420 C C . SER A 1 433 ? 8.422 -2.508 -20.703 1 96.56 433 SER A C 1
ATOM 3422 O O . SER A 1 433 ? 7.215 -2.74 -20.75 1 96.56 433 SER A O 1
ATOM 3424 N N . LEU A 1 434 ? 8.961 -1.944 -19.688 1 97.5 434 LEU A N 1
ATOM 3425 C CA . LEU A 1 434 ? 8.219 -1.697 -18.453 1 97.5 434 LEU A CA 1
ATOM 3426 C C . LEU A 1 434 ? 7.02 -0.789 -18.719 1 97.5 434 LEU A C 1
ATOM 3428 O O . LEU A 1 434 ? 5.906 -1.083 -18.281 1 97.5 434 LEU A O 1
ATOM 3432 N N . ASP A 1 435 ? 7.184 0.316 -19.406 1 95.94 435 ASP A N 1
ATOM 3433 C CA . ASP A 1 435 ? 6.109 1.274 -19.641 1 95.94 435 ASP A CA 1
ATOM 3434 C C . ASP A 1 435 ? 4.969 0.632 -20.438 1 95.94 435 ASP A C 1
ATOM 3436 O O . ASP A 1 435 ? 3.793 0.878 -20.141 1 95.94 435 ASP A O 1
ATOM 3440 N N . LEU A 1 436 ? 5.371 -0.134 -21.422 1 97.69 436 LEU A N 1
ATOM 3441 C CA . LEU A 1 436 ? 4.363 -0.844 -22.203 1 97.69 436 LEU A CA 1
ATOM 3442 C C . LEU A 1 436 ? 3.562 -1.796 -21.312 1 97.69 436 LEU A C 1
ATOM 3444 O O . LEU A 1 436 ? 2.33 -1.807 -21.375 1 97.69 436 LEU A O 1
ATOM 3448 N N . ARG A 1 437 ? 4.227 -2.576 -20.531 1 98.38 437 ARG A N 1
ATOM 3449 C CA . ARG A 1 437 ? 3.562 -3.564 -19.688 1 98.38 437 ARG A CA 1
ATOM 3450 C C . ARG A 1 437 ? 2.674 -2.889 -18.641 1 98.38 437 ARG A C 1
ATOM 3452 O O . ARG A 1 437 ? 1.575 -3.367 -18.359 1 98.38 437 ARG A O 1
ATOM 3459 N N . VAL A 1 438 ? 3.139 -1.798 -18.078 1 97.81 438 VAL A N 1
ATOM 3460 C CA . VAL A 1 438 ? 2.342 -1.039 -17.125 1 97.81 438 VAL A CA 1
ATOM 3461 C C . VAL A 1 438 ? 1.085 -0.502 -17.812 1 97.81 438 VAL A C 1
ATOM 3463 O O . VAL A 1 438 ? -0.013 -0.583 -17.25 1 97.81 438 VAL A O 1
ATOM 3466 N N . SER A 1 439 ? 1.232 0.023 -18.984 1 96.19 439 SER A N 1
ATOM 3467 C CA . SER A 1 439 ? 0.102 0.551 -19.75 1 96.19 439 SER A CA 1
ATOM 3468 C C . SER A 1 439 ? -0.908 -0.546 -20.062 1 96.19 439 SER A C 1
ATOM 3470 O O . SER A 1 439 ? -2.115 -0.346 -19.922 1 96.19 439 SER A O 1
ATOM 3472 N N . LEU A 1 440 ? -0.402 -1.638 -20.5 1 97 440 LEU A N 1
ATOM 3473 C CA . LEU A 1 440 ? -1.265 -2.77 -20.828 1 97 440 LEU A CA 1
ATOM 3474 C C . LEU A 1 440 ? -2.029 -3.236 -19.594 1 97 440 LEU A C 1
ATOM 3476 O O . LEU A 1 440 ? -3.238 -3.469 -19.656 1 97 440 LEU A O 1
ATOM 3480 N N . ASN A 1 441 ? -1.313 -3.373 -18.469 1 96.94 441 ASN A N 1
ATOM 3481 C CA . ASN A 1 441 ? -1.956 -3.77 -17.234 1 96.94 441 ASN A CA 1
ATOM 3482 C C . ASN A 1 441 ? -3.084 -2.814 -16.844 1 96.94 441 ASN A C 1
ATOM 3484 O O . ASN A 1 441 ? -4.16 -3.25 -16.438 1 96.94 441 ASN A O 1
ATOM 3488 N N . SER A 1 442 ? -2.785 -1.524 -17 1 93.81 442 SER A N 1
ATOM 3489 C CA . SER A 1 442 ? -3.771 -0.501 -16.672 1 93.81 442 SER A CA 1
ATOM 3490 C C . SER A 1 442 ? -4.992 -0.593 -17.578 1 93.81 442 SER A C 1
ATOM 3492 O O . SER A 1 442 ? -6.129 -0.544 -17.109 1 93.81 442 SER A O 1
ATOM 3494 N N . ARG A 1 443 ? -4.777 -0.756 -18.797 1 92.38 443 ARG A N 1
ATOM 3495 C CA . ARG A 1 443 ? -5.863 -0.795 -19.781 1 92.38 443 ARG A CA 1
ATOM 3496 C C . ARG A 1 443 ? -6.727 -2.039 -19.578 1 92.38 443 ARG A C 1
ATOM 3498 O O . ARG A 1 443 ? -7.953 -1.975 -19.703 1 92.38 443 ARG A O 1
ATOM 3505 N N . MET A 1 444 ? -6.109 -3.072 -19.297 1 93.12 444 MET A N 1
ATOM 3506 C CA . MET A 1 444 ? -6.832 -4.336 -19.172 1 93.12 444 MET A CA 1
ATOM 3507 C C . MET A 1 444 ? -7.66 -4.375 -17.891 1 93.12 444 MET A C 1
ATOM 3509 O O . MET A 1 444 ? -8.672 -5.074 -17.828 1 93.12 444 MET A O 1
ATOM 3513 N N . ASN A 1 445 ? -7.199 -3.676 -16.906 1 92.94 445 ASN A N 1
ATOM 3514 C CA . ASN A 1 445 ? -7.918 -3.676 -15.633 1 92.94 445 ASN A CA 1
ATOM 3515 C C . ASN A 1 445 ? -8.781 -2.426 -15.484 1 92.94 445 ASN A C 1
ATOM 3517 O O . ASN A 1 445 ? -9.25 -2.121 -14.383 1 92.94 445 ASN A O 1
ATOM 3521 N N . ASP A 1 446 ? -8.922 -1.735 -16.562 1 88 446 ASP A N 1
ATOM 3522 C CA . ASP A 1 446 ? -9.828 -0.592 -16.594 1 88 446 ASP A CA 1
ATOM 3523 C C . ASP A 1 446 ? -11.281 -1.048 -16.703 1 88 446 ASP A C 1
ATOM 3525 O O . ASP A 1 446 ? -11.633 -1.79 -17.625 1 88 446 ASP A O 1
ATOM 3529 N N . LEU A 1 447 ? -12.141 -0.648 -15.852 1 81.69 447 LEU A N 1
ATOM 3530 C CA . LEU A 1 447 ? -13.523 -1.1 -15.766 1 81.69 447 LEU A CA 1
ATOM 3531 C C . LEU A 1 447 ? -14.328 -0.608 -16.969 1 81.69 447 LEU A C 1
ATOM 3533 O O . LEU A 1 447 ? -15.367 -1.185 -17.297 1 81.69 447 LEU A O 1
ATOM 3537 N N . THR A 1 448 ? -13.898 0.438 -17.641 1 74.44 448 THR A N 1
ATOM 3538 C CA . THR A 1 448 ? -14.672 1.081 -18.688 1 74.44 448 THR A CA 1
ATOM 3539 C C . THR A 1 448 ? -14 0.896 -20.047 1 74.44 448 THR A C 1
ATOM 3541 O O . THR A 1 448 ? -14.508 1.359 -21.078 1 74.44 448 THR A O 1
ATOM 3544 N N . SER A 1 449 ? -12.961 0.181 -20.016 1 69.38 449 SER A N 1
ATOM 3545 C CA . SER A 1 449 ? -12.148 0.18 -21.234 1 69.38 449 SER A CA 1
ATOM 3546 C C . SER A 1 449 ? -12.742 -0.736 -22.297 1 69.38 449 SER A C 1
ATOM 3548 O O . SER A 1 449 ? -13.07 -1.892 -22.016 1 69.38 449 SER A O 1
ATOM 3550 N N . ASP A 1 450 ? -13.125 -0.137 -23.266 1 78.69 450 ASP A N 1
ATOM 3551 C CA . ASP A 1 450 ? -13.438 -0.853 -24.5 1 78.69 450 ASP A CA 1
ATOM 3552 C C . ASP A 1 450 ? -12.43 -0.52 -25.594 1 78.69 450 ASP A C 1
ATOM 3554 O O . ASP A 1 450 ? -12.609 0.451 -26.328 1 78.69 450 ASP A O 1
ATOM 3558 N N . LEU A 1 451 ? -11.469 -1.414 -25.672 1 85.06 451 LEU A N 1
ATOM 3559 C CA . LEU A 1 451 ? -10.414 -1.158 -26.656 1 85.06 451 LEU A CA 1
ATOM 3560 C C . LEU A 1 451 ? -10.891 -1.505 -28.062 1 85.06 451 LEU A C 1
ATOM 3562 O O . LEU A 1 451 ? -11.281 -2.645 -28.328 1 85.06 451 LEU A O 1
ATOM 3566 N N . PRO A 1 452 ? -10.891 -0.5 -28.922 1 89.56 452 PRO A N 1
ATOM 3567 C CA . PRO A 1 452 ? -11.18 -0.843 -30.312 1 89.56 452 PRO A CA 1
ATOM 3568 C C . PRO A 1 452 ? -10.172 -1.827 -30.891 1 89.56 452 PRO A C 1
ATOM 3570 O O . PRO A 1 452 ? -9.039 -1.912 -30.422 1 89.56 452 PRO A O 1
ATOM 3573 N N . TYR A 1 453 ? -10.578 -2.553 -31.875 1 92.5 453 TYR A N 1
ATOM 3574 C CA . TYR A 1 453 ? -9.734 -3.598 -32.438 1 92.5 453 TYR A CA 1
ATOM 3575 C C . TYR A 1 453 ? -8.43 -3.016 -32.969 1 92.5 453 TYR A C 1
ATOM 3577 O O . TYR A 1 453 ? -7.379 -3.652 -32.906 1 92.5 453 TYR A O 1
ATOM 3585 N N . GLU A 1 454 ? -8.477 -1.746 -33.469 1 92.81 454 GLU A N 1
ATOM 3586 C CA . GLU A 1 454 ? -7.281 -1.096 -34 1 92.81 454 GLU A CA 1
ATOM 3587 C C . GLU A 1 454 ? -6.234 -0.911 -32.906 1 92.81 454 GLU A C 1
ATOM 3589 O O . GLU A 1 454 ? -5.035 -1.062 -33.156 1 92.81 454 GLU A O 1
ATOM 3594 N N . ASP A 1 455 ? -6.723 -0.604 -31.781 1 93.31 455 ASP A N 1
ATOM 3595 C CA . ASP A 1 455 ? -5.816 -0.447 -30.656 1 93.31 455 ASP A CA 1
ATOM 3596 C C . ASP A 1 455 ? -5.227 -1.79 -30.219 1 93.31 455 ASP A C 1
ATOM 3598 O O . ASP A 1 455 ? -4.07 -1.863 -29.812 1 93.31 455 ASP A O 1
ATOM 3602 N N . ILE A 1 456 ? -6.008 -2.838 -30.328 1 95.62 456 ILE A N 1
ATOM 3603 C CA . ILE A 1 456 ? -5.535 -4.18 -30 1 95.62 456 ILE A CA 1
ATOM 3604 C C . ILE A 1 456 ? -4.375 -4.551 -30.922 1 95.62 456 ILE A C 1
ATOM 3606 O O . ILE A 1 456 ? -3.344 -5.047 -30.469 1 95.62 456 ILE A O 1
ATOM 3610 N N . LEU A 1 457 ? -4.574 -4.238 -32.156 1 96.19 457 LEU A N 1
ATOM 3611 C CA . LEU A 1 457 ? -3.535 -4.551 -33.125 1 96.19 457 LEU A CA 1
ATOM 3612 C C . LEU A 1 457 ? -2.289 -3.707 -32.906 1 96.19 457 LEU A C 1
ATOM 3614 O O . LEU A 1 457 ? -1.166 -4.191 -33.031 1 96.19 457 LEU A O 1
ATOM 3618 N N . ARG A 1 458 ? -2.527 -2.469 -32.531 1 96.62 458 ARG A N 1
ATOM 3619 C CA . ARG A 1 458 ? -1.399 -1.591 -32.25 1 96.62 458 ARG A CA 1
ATOM 3620 C C . ARG A 1 458 ? -0.597 -2.111 -31.047 1 96.62 458 ARG A C 1
ATOM 3622 O O . ARG A 1 458 ? 0.633 -2.18 -31.109 1 96.62 458 ARG A O 1
ATOM 3629 N N . TYR A 1 459 ? -1.249 -2.461 -30.016 1 97 459 TYR A N 1
ATOM 3630 C CA . TYR A 1 459 ? -0.579 -3.004 -28.844 1 97 459 TYR A CA 1
ATOM 3631 C C . TYR A 1 459 ? 0.105 -4.324 -29.172 1 97 459 TYR A C 1
ATOM 3633 O O . TYR A 1 459 ? 1.188 -4.613 -28.656 1 97 459 TYR A O 1
ATOM 3641 N N . GLU A 1 460 ? -0.544 -5.184 -29.922 1 97.62 460 GLU A N 1
ATOM 3642 C CA . GLU A 1 460 ? 0.084 -6.434 -30.344 1 97.62 460 GLU A CA 1
ATOM 3643 C C . GLU A 1 460 ? 1.413 -6.168 -31.047 1 97.62 460 GLU A C 1
ATOM 3645 O O . GLU A 1 460 ? 2.41 -6.836 -30.766 1 97.62 460 GLU A O 1
ATOM 3650 N N . ASP A 1 461 ? 1.342 -5.195 -31.906 1 97.38 461 ASP A N 1
ATOM 3651 C CA . ASP A 1 461 ? 2.557 -4.844 -32.625 1 97.38 461 ASP A CA 1
ATOM 3652 C C . ASP A 1 461 ? 3.66 -4.395 -31.672 1 97.38 461 ASP A C 1
ATOM 3654 O O . ASP A 1 461 ? 4.828 -4.738 -31.859 1 97.38 461 ASP A O 1
ATOM 3658 N N . MET A 1 462 ? 3.27 -3.633 -30.75 1 97.56 462 MET A N 1
ATOM 3659 C CA . MET A 1 462 ? 4.238 -3.162 -29.766 1 97.56 462 MET A CA 1
ATOM 3660 C C . MET A 1 462 ? 4.816 -4.328 -28.969 1 97.56 462 MET A C 1
ATOM 3662 O O . MET A 1 462 ? 6.02 -4.379 -28.719 1 97.56 462 MET A O 1
ATOM 3666 N N . ILE A 1 463 ? 3.992 -5.27 -28.562 1 98.12 463 ILE A N 1
ATOM 3667 C CA . ILE A 1 463 ? 4.426 -6.445 -27.812 1 98.12 463 ILE A CA 1
ATOM 3668 C C . ILE A 1 463 ? 5.387 -7.273 -28.656 1 98.12 463 ILE A C 1
ATOM 3670 O O . ILE A 1 463 ? 6.457 -7.668 -28.188 1 98.12 463 ILE A O 1
ATOM 3674 N N . MET A 1 464 ? 4.953 -7.473 -29.875 1 97.44 464 MET A N 1
ATOM 3675 C CA . MET A 1 464 ? 5.77 -8.281 -30.781 1 97.44 464 MET A CA 1
ATOM 3676 C C . MET A 1 464 ? 7.113 -7.617 -31.047 1 97.44 464 MET A C 1
ATOM 3678 O O . MET A 1 464 ? 8.133 -8.297 -31.172 1 97.44 464 MET A O 1
ATOM 3682 N N . SER A 1 465 ? 7.086 -6.316 -31.156 1 96.44 465 SER A N 1
ATOM 3683 C CA . SER A 1 465 ? 8.328 -5.578 -31.344 1 96.44 465 SER A CA 1
ATOM 3684 C C . SER A 1 465 ? 9.266 -5.781 -30.156 1 96.44 465 SER A C 1
ATOM 3686 O O . SER A 1 465 ? 10.469 -6.004 -30.328 1 96.44 465 SER A O 1
ATOM 3688 N N . GLU A 1 466 ? 8.75 -5.738 -28.969 1 96.5 466 GLU A N 1
ATOM 3689 C CA . GLU A 1 466 ? 9.562 -5.957 -27.781 1 96.5 466 GLU A CA 1
ATOM 3690 C C . GLU A 1 466 ? 10.062 -7.398 -27.703 1 96.5 466 GLU A C 1
ATOM 3692 O O . GLU A 1 466 ? 11.188 -7.648 -27.266 1 96.5 466 GLU A O 1
ATOM 3697 N N . LEU A 1 467 ? 9.258 -8.383 -28.078 1 96.06 467 LEU A N 1
ATOM 3698 C CA . LEU A 1 467 ? 9.641 -9.789 -28.078 1 96.06 467 LEU A CA 1
ATOM 3699 C C . LEU A 1 467 ? 10.789 -10.039 -29.047 1 96.06 467 LEU A C 1
ATOM 3701 O O . LEU A 1 467 ? 11.695 -10.82 -28.75 1 96.06 467 LEU A O 1
ATOM 3705 N N . ARG A 1 468 ? 10.781 -9.32 -30.109 1 93.94 468 ARG A N 1
ATOM 3706 C CA . ARG A 1 468 ? 11.82 -9.492 -31.125 1 93.94 468 ARG A CA 1
ATOM 3707 C C . ARG A 1 468 ? 13.156 -8.945 -30.641 1 93.94 468 ARG A C 1
ATOM 3709 O O . ARG A 1 468 ? 14.219 -9.406 -31.062 1 93.94 468 ARG A O 1
ATOM 3716 N N . LYS A 1 469 ? 13.078 -8 -29.719 1 90.12 469 LYS A N 1
ATOM 3717 C CA . LYS A 1 469 ? 14.289 -7.387 -29.188 1 90.12 469 LYS A CA 1
ATOM 3718 C C . LYS A 1 469 ? 14.969 -8.297 -28.172 1 90.12 469 LYS A C 1
ATOM 3720 O O . LYS A 1 469 ? 16.141 -8.086 -27.828 1 90.12 469 LYS A O 1
ATOM 3725 N N . LEU A 1 470 ? 14.273 -9.336 -27.75 1 90.88 470 LEU A N 1
ATOM 3726 C CA . LEU A 1 470 ? 14.836 -10.227 -26.734 1 90.88 470 LEU A CA 1
ATOM 3727 C C . LEU A 1 470 ? 15.938 -11.102 -27.328 1 90.88 470 LEU A C 1
ATOM 3729 O O . LEU A 1 470 ? 15.875 -11.461 -28.516 1 90.88 470 LEU A O 1
ATOM 3733 N N . PRO A 1 471 ? 16.922 -11.422 -26.562 1 83.25 471 PRO A N 1
ATOM 3734 C CA . PRO A 1 471 ? 18 -12.289 -27.062 1 83.25 471 PRO A CA 1
ATOM 3735 C C . PRO A 1 471 ? 17.5 -13.672 -27.484 1 83.25 471 PRO A C 1
ATOM 3737 O O . PRO A 1 471 ? 16.625 -14.227 -26.828 1 83.25 471 PRO A O 1
ATOM 3740 N N . SER A 1 472 ? 17.938 -14.18 -28.609 1 76.5 472 SER A N 1
ATOM 3741 C CA . SER A 1 472 ? 17.516 -15.477 -29.156 1 76.5 472 SER A CA 1
ATOM 3742 C C . SER A 1 472 ? 18.109 -16.625 -28.344 1 76.5 472 SER A C 1
ATOM 3744 O O . SER A 1 472 ? 19.219 -16.5 -27.797 1 76.5 472 SER A O 1
ATOM 3746 N N . PRO A 1 473 ? 17.234 -17.656 -28.125 1 67.5 473 PRO A N 1
ATOM 3747 C CA . PRO A 1 473 ? 17.766 -18.812 -27.391 1 67.5 473 PRO A CA 1
ATOM 3748 C C . PRO A 1 473 ? 18.984 -19.422 -28.078 1 67.5 473 PRO A C 1
ATOM 3750 O O . PRO A 1 473 ? 19.828 -20.031 -27.422 1 67.5 473 PRO A O 1
ATOM 3753 N N . THR A 1 474 ? 18.969 -19.609 -29.5 1 58.06 474 THR A N 1
ATOM 3754 C CA . THR A 1 474 ? 19.969 -20.312 -30.281 1 58.06 474 THR A CA 1
ATOM 3755 C C . THR A 1 474 ? 21.266 -19.531 -30.328 1 58.06 474 THR A C 1
ATOM 3757 O O . THR A 1 474 ? 22.266 -20 -30.875 1 58.06 474 THR A O 1
ATOM 3760 N N . GLU A 1 475 ? 21.219 -18.406 -30.016 1 51.03 475 GLU A N 1
ATOM 3761 C CA . GLU A 1 475 ? 22.484 -17.734 -30.203 1 51.03 475 GLU A CA 1
ATOM 3762 C C . GLU A 1 475 ? 23.578 -18.359 -29.344 1 51.03 475 GLU A C 1
ATOM 3764 O O . GLU A 1 475 ? 23.828 -17.906 -28.219 1 51.03 475 GLU A O 1
ATOM 3769 N N . SER A 1 476 ? 23.469 -19.594 -29.062 1 43.16 476 SER A N 1
ATOM 3770 C CA . SER A 1 476 ? 24.688 -20.297 -28.656 1 43.16 476 SER A CA 1
ATOM 3771 C C . SER A 1 476 ? 25.797 -20.094 -29.672 1 43.16 476 SER A C 1
ATOM 3773 O O . SER A 1 476 ? 25.906 -20.844 -30.641 1 43.16 476 SER A O 1
ATOM 3775 N N . ASN A 1 477 ? 26.047 -19.094 -30.156 1 40.53 477 ASN A N 1
ATOM 3776 C CA . ASN A 1 477 ? 27.344 -19.141 -30.828 1 40.53 477 ASN A CA 1
ATOM 3777 C C . ASN A 1 477 ? 28.391 -19.859 -29.984 1 40.53 477 ASN A C 1
ATOM 3779 O O . ASN A 1 477 ? 28.672 -19.438 -28.859 1 40.53 477 ASN A O 1
ATOM 3783 N N . GLU A 1 478 ? 28.641 -21.125 -30.203 1 43.91 478 GLU A N 1
ATOM 3784 C CA . GLU A 1 478 ? 29.75 -21.906 -29.672 1 43.91 478 GLU A CA 1
ATOM 3785 C C . GLU A 1 478 ? 30.922 -21.016 -29.25 1 43.91 478 GLU A C 1
ATOM 3787 O O . GLU A 1 478 ? 31.688 -21.375 -28.359 1 43.91 478 GLU A O 1
ATOM 3792 N N . ASP A 1 479 ? 31.391 -20.203 -30.078 1 40.25 479 ASP A N 1
ATOM 3793 C CA . ASP A 1 479 ? 32.719 -19.641 -29.922 1 40.25 479 ASP A CA 1
ATOM 3794 C C . ASP A 1 479 ? 32.75 -18.594 -28.812 1 40.25 479 ASP A C 1
ATOM 3796 O O . ASP A 1 479 ? 33.781 -18.016 -28.5 1 40.25 479 ASP A O 1
ATOM 3800 N N . THR A 1 480 ? 31.734 -17.688 -28.703 1 43.5 480 THR A N 1
ATOM 3801 C CA . THR A 1 480 ? 32.062 -16.547 -27.859 1 43.5 480 THR A CA 1
ATOM 3802 C C . THR A 1 480 ? 31.719 -16.844 -26.406 1 43.5 480 THR A C 1
ATOM 3804 O O . THR A 1 480 ? 30.719 -17.484 -26.109 1 43.5 480 THR A O 1
ATOM 3807 N N . THR A 1 481 ? 32.656 -16.859 -25.531 1 43.34 481 THR A N 1
ATOM 3808 C CA . THR A 1 481 ? 32.75 -16.812 -24.078 1 43.34 481 THR A CA 1
ATOM 3809 C C . THR A 1 481 ? 31.625 -15.945 -23.484 1 43.34 481 THR A C 1
ATOM 3811 O O . THR A 1 481 ? 31.672 -15.578 -22.312 1 43.34 481 THR A O 1
ATOM 3814 N N . ASP A 1 482 ? 30.828 -15.445 -24.266 1 50.28 482 ASP A N 1
ATOM 3815 C CA . ASP A 1 482 ? 29.891 -14.453 -23.766 1 50.28 482 ASP A CA 1
ATOM 3816 C C . ASP A 1 482 ? 28.812 -15.094 -22.906 1 50.28 482 ASP A C 1
ATOM 3818 O O . ASP A 1 482 ? 28.219 -16.094 -23.297 1 50.28 482 ASP A O 1
ATOM 3822 N N . ARG A 1 483 ? 28.875 -14.773 -21.641 1 59.19 483 ARG A N 1
ATOM 3823 C CA . ARG A 1 483 ? 27.938 -15.281 -20.641 1 59.19 483 ARG A CA 1
ATOM 3824 C C . ARG A 1 483 ? 26.5 -15.109 -21.109 1 59.19 483 ARG A C 1
ATOM 3826 O O . ARG A 1 483 ? 26.094 -14.008 -21.484 1 59.19 483 ARG A O 1
ATOM 3833 N N . LYS A 1 484 ? 25.75 -16.141 -21.375 1 68.81 484 LYS A N 1
ATOM 3834 C CA . LYS A 1 484 ? 24.375 -16.234 -21.844 1 68.81 484 LYS A CA 1
ATOM 3835 C C . LYS A 1 484 ? 23.391 -16 -20.703 1 68.81 484 LYS A C 1
ATOM 3837 O O . LYS A 1 484 ? 23.719 -16.219 -19.531 1 68.81 484 LYS A O 1
ATOM 3842 N N . LEU A 1 485 ? 22.297 -15.227 -21.047 1 85.94 485 LEU A N 1
ATOM 3843 C CA . LEU A 1 485 ? 21.172 -15.141 -20.125 1 85.94 485 LEU A CA 1
ATOM 3844 C C . LEU A 1 485 ? 20.734 -16.531 -19.672 1 85.94 485 LEU A C 1
ATOM 3846 O O . LEU A 1 485 ? 20.703 -17.469 -20.484 1 85.94 485 LEU A O 1
ATOM 3850 N N . SER A 1 486 ? 20.547 -16.609 -18.406 1 90.06 486 SER A N 1
ATOM 3851 C CA . SER A 1 486 ? 20.016 -17.891 -17.938 1 90.06 486 SER A CA 1
ATOM 3852 C C . SER A 1 486 ? 18.719 -18.266 -18.656 1 90.06 486 SER A C 1
ATOM 3854 O O . SER A 1 486 ? 17.984 -17.375 -19.094 1 90.06 486 SER A O 1
ATOM 3856 N N . GLN A 1 487 ? 18.469 -19.516 -18.75 1 92 487 GLN A N 1
ATOM 3857 C CA . GLN A 1 487 ? 17.25 -19.984 -19.391 1 92 487 GLN A CA 1
ATOM 3858 C C . GLN A 1 487 ? 16.016 -19.406 -18.688 1 92 487 GLN A C 1
ATOM 3860 O O . GLN A 1 487 ? 15.062 -18.969 -19.344 1 92 487 GLN A O 1
ATOM 3865 N N . MET A 1 488 ? 16.047 -19.422 -17.406 1 94.69 488 MET A N 1
ATOM 3866 C CA . MET A 1 488 ? 14.914 -18.906 -16.641 1 94.69 488 MET A CA 1
ATOM 3867 C C . MET A 1 488 ? 14.688 -17.422 -16.922 1 94.69 488 MET A C 1
ATOM 3869 O O . MET A 1 488 ? 13.555 -16.984 -17.109 1 94.69 488 MET A O 1
ATOM 3873 N N . ALA A 1 489 ? 15.727 -16.641 -16.922 1 95.38 489 ALA A N 1
ATOM 3874 C CA . ALA A 1 489 ? 15.625 -15.203 -17.203 1 95.38 489 ALA A CA 1
ATOM 3875 C C . ALA A 1 489 ? 15.023 -14.961 -18.578 1 95.38 489 ALA A C 1
ATOM 3877 O O . ALA A 1 489 ? 14.172 -14.086 -18.75 1 95.38 489 ALA A O 1
ATOM 3878 N N . ARG A 1 490 ? 15.445 -15.711 -19.531 1 93.88 490 ARG A N 1
ATOM 3879 C CA . ARG A 1 490 ? 14.938 -15.57 -20.891 1 93.88 490 ARG A CA 1
ATOM 3880 C C . ARG A 1 490 ? 13.453 -15.898 -20.969 1 93.88 490 ARG A C 1
ATOM 3882 O O . ARG A 1 490 ? 12.688 -15.18 -21.625 1 93.88 490 ARG A O 1
ATOM 3889 N N . VAL A 1 491 ? 13.117 -16.984 -20.328 1 96.12 491 VAL A N 1
ATOM 3890 C CA . VAL A 1 491 ? 11.727 -17.422 -20.328 1 96.12 491 VAL A CA 1
ATOM 3891 C C . VAL A 1 491 ? 10.844 -16.344 -19.703 1 96.12 491 VAL A C 1
ATOM 3893 O O . VAL A 1 491 ? 9.789 -16 -20.234 1 96.12 491 VAL A O 1
ATOM 3896 N N . VAL A 1 492 ? 11.273 -15.758 -18.609 1 97.56 492 VAL A N 1
ATOM 3897 C CA . VAL A 1 492 ? 10.461 -14.781 -17.906 1 97.56 492 VAL A CA 1
ATOM 3898 C C . VAL A 1 492 ? 10.352 -13.5 -18.734 1 97.56 492 VAL A C 1
ATOM 3900 O O . VAL A 1 492 ? 9.305 -12.859 -18.75 1 97.56 492 VAL A O 1
ATOM 3903 N N . LEU A 1 493 ? 11.438 -13.094 -19.406 1 96.94 493 LEU A N 1
ATOM 3904 C CA . LEU A 1 493 ? 11.398 -11.93 -20.281 1 96.94 493 LEU A CA 1
ATOM 3905 C C . LEU A 1 493 ? 10.336 -12.094 -21.359 1 96.94 493 LEU A C 1
ATOM 3907 O O . LEU A 1 493 ? 9.633 -11.133 -21.688 1 96.94 493 LEU A O 1
ATOM 3911 N N . ASP A 1 494 ? 10.234 -13.273 -21.812 1 97 494 ASP A N 1
ATOM 3912 C CA . ASP A 1 494 ? 9.258 -13.562 -22.859 1 97 494 ASP A CA 1
ATOM 3913 C C . ASP A 1 494 ? 7.844 -13.633 -22.297 1 97 494 ASP A C 1
ATOM 3915 O O . ASP A 1 494 ? 6.926 -12.992 -22.812 1 97 494 ASP A O 1
ATOM 3919 N N . LEU A 1 495 ? 7.672 -14.359 -21.203 1 98.06 495 LEU A N 1
ATOM 3920 C CA . LEU A 1 495 ? 6.371 -14.617 -20.594 1 98.06 495 LEU A CA 1
ATOM 3921 C C . LEU A 1 495 ? 5.699 -13.305 -20.188 1 98.06 495 LEU A C 1
ATOM 3923 O O . LEU A 1 495 ? 4.484 -13.164 -20.312 1 98.06 495 LEU A O 1
ATOM 3927 N N . GLN A 1 496 ? 6.465 -12.383 -19.688 1 97.69 496 GLN A N 1
ATOM 3928 C CA . GLN A 1 496 ? 5.887 -11.156 -19.141 1 97.69 496 GLN A CA 1
ATOM 3929 C C . GLN A 1 496 ? 5.277 -10.305 -20.266 1 97.69 496 GLN A C 1
ATOM 3931 O O . GLN A 1 496 ? 4.465 -9.422 -20 1 97.69 496 GLN A O 1
ATOM 3936 N N . LEU A 1 497 ? 5.641 -10.586 -21.5 1 97.94 497 LEU A N 1
ATOM 3937 C CA . LEU A 1 497 ? 5.062 -9.898 -22.656 1 97.94 497 LEU A CA 1
ATOM 3938 C C . LEU A 1 497 ? 3.947 -10.734 -23.281 1 97.94 497 LEU A C 1
ATOM 3940 O O . LEU A 1 497 ? 2.857 -10.219 -23.547 1 97.94 497 LEU A O 1
ATOM 3944 N N . ARG A 1 498 ? 4.168 -12 -23.453 1 97.88 498 ARG A N 1
ATOM 3945 C CA . ARG A 1 498 ? 3.236 -12.883 -24.156 1 97.88 498 ARG A CA 1
ATOM 3946 C C . ARG A 1 498 ? 1.928 -13.016 -23.391 1 97.88 498 ARG A C 1
ATOM 3948 O O . ARG A 1 498 ? 0.864 -13.188 -23.984 1 97.88 498 ARG A O 1
ATOM 3955 N N . GLN A 1 499 ? 1.98 -12.969 -22.078 1 98.19 499 GLN A N 1
ATOM 3956 C CA . GLN A 1 499 ? 0.759 -13.062 -21.281 1 98.19 499 GLN A CA 1
ATOM 3957 C C . GLN A 1 499 ? -0.236 -11.977 -21.672 1 98.19 499 GLN A C 1
ATOM 3959 O O . GLN A 1 499 ? -1.449 -12.188 -21.625 1 98.19 499 GLN A O 1
ATOM 3964 N N . PHE A 1 500 ? 0.262 -10.844 -22.156 1 98 500 PHE A N 1
ATOM 3965 C CA . PHE A 1 500 ? -0.615 -9.734 -22.516 1 98 500 PHE A CA 1
ATOM 3966 C C . PHE A 1 500 ? -1.237 -9.961 -23.891 1 98 500 PHE A C 1
ATOM 3968 O O . PHE A 1 500 ? -2.258 -9.352 -24.234 1 98 500 PHE A O 1
ATOM 3975 N N . LEU A 1 501 ? -0.637 -10.805 -24.719 1 98.12 501 LEU A N 1
ATOM 3976 C CA . LEU A 1 501 ? -1.28 -11.156 -25.984 1 98.12 501 LEU A CA 1
ATOM 3977 C C . LEU A 1 501 ? -2.574 -11.93 -25.734 1 98.12 501 LEU A C 1
ATOM 3979 O O . LEU A 1 501 ? -3.586 -11.68 -26.391 1 98.12 501 LEU A O 1
ATOM 3983 N N . VAL A 1 502 ? -2.492 -12.828 -24.766 1 97.19 502 VAL A N 1
ATOM 3984 C CA . VAL A 1 502 ? -3.68 -13.594 -24.406 1 97.19 502 VAL A CA 1
ATOM 3985 C C . VAL A 1 502 ? -4.766 -12.656 -23.891 1 97.19 502 VAL A C 1
ATOM 3987 O O . VAL A 1 502 ? -5.922 -12.734 -24.328 1 97.19 502 VAL A O 1
ATOM 3990 N N . LEU A 1 503 ? -4.383 -11.734 -23.078 1 95.69 503 LEU A N 1
ATOM 3991 C CA . LEU A 1 503 ? -5.324 -10.844 -22.391 1 95.69 503 LEU A CA 1
ATOM 3992 C C . LEU A 1 503 ? -5.91 -9.828 -23.375 1 95.69 503 LEU A C 1
ATOM 3994 O O . LEU A 1 503 ? -7.109 -9.547 -23.328 1 95.69 503 LEU A O 1
ATOM 3998 N N . LEU A 1 504 ? -5.078 -9.32 -24.219 1 95.31 504 LEU A N 1
ATOM 3999 C CA . LEU A 1 504 ? -5.457 -8.273 -25.172 1 95.31 504 LEU A CA 1
ATOM 4000 C C . LEU A 1 504 ? -6.492 -8.789 -26.172 1 95.31 504 LEU A C 1
ATOM 4002 O O . LEU A 1 504 ? -7.445 -8.078 -26.5 1 95.31 504 LEU A O 1
ATOM 4006 N N . HIS A 1 505 ? -6.391 -9.984 -26.609 1 95.31 505 HIS A N 1
ATOM 4007 C CA . HIS A 1 505 ? -7.215 -10.523 -27.688 1 95.31 505 HIS A CA 1
ATOM 4008 C C . HIS A 1 505 ? -8.414 -11.289 -27.125 1 95.31 505 HIS A C 1
ATOM 4010 O O . HIS A 1 505 ? -9.352 -11.602 -27.859 1 95.31 505 HIS A O 1
ATOM 4016 N N . ALA A 1 506 ? -8.461 -11.523 -25.828 1 93.25 506 ALA A N 1
ATOM 4017 C CA . ALA A 1 506 ? -9.461 -12.383 -25.203 1 93.25 506 ALA A CA 1
ATOM 4018 C C . ALA A 1 506 ? -10.875 -11.883 -25.484 1 93.25 506 ALA A C 1
ATOM 4020 O O . ALA A 1 506 ? -11.766 -12.672 -25.812 1 93.25 506 ALA A O 1
ATOM 4021 N N . PRO A 1 507 ? -11.117 -10.531 -25.422 1 91 507 PRO A N 1
ATOM 4022 C CA . PRO A 1 507 ? -12.484 -10.062 -25.641 1 91 507 PRO A CA 1
ATOM 4023 C C . PRO A 1 507 ? -12.992 -10.375 -27.047 1 91 507 PRO A C 1
ATOM 4025 O O . PRO A 1 507 ? -14.18 -10.672 -27.219 1 91 507 PRO A O 1
ATOM 4028 N N . PHE A 1 508 ? -12.172 -10.422 -28.047 1 92.31 508 PHE A N 1
ATOM 4029 C CA . PHE A 1 508 ? -12.562 -10.719 -29.422 1 92.31 508 PHE A CA 1
ATOM 4030 C C . PHE A 1 508 ? -12.531 -12.219 -29.688 1 92.31 508 PHE A C 1
ATOM 4032 O O . PHE A 1 508 ? -13.328 -12.734 -30.469 1 92.31 508 PHE A O 1
ATOM 4039 N N . ALA A 1 509 ? -11.625 -12.859 -29 1 92.94 509 ALA A N 1
ATOM 4040 C CA . ALA A 1 509 ? -11.477 -14.305 -29.188 1 92.94 509 ALA A CA 1
ATOM 4041 C C . ALA A 1 509 ? -12.703 -15.055 -28.656 1 92.94 509 ALA A C 1
ATOM 4043 O O . ALA A 1 509 ? -13.016 -16.141 -29.125 1 92.94 509 ALA A O 1
ATOM 4044 N N . ARG A 1 510 ? -13.43 -14.477 -27.75 1 90.81 510 ARG A N 1
ATOM 4045 C CA . ARG A 1 510 ? -14.547 -15.156 -27.109 1 90.81 510 ARG A CA 1
ATOM 4046 C C . ARG A 1 510 ? -15.82 -15.039 -27.953 1 90.81 510 ARG A C 1
ATOM 4048 O O . ARG A 1 510 ? -16.781 -15.789 -27.75 1 90.81 510 ARG A O 1
ATOM 4055 N N . LYS A 1 511 ? -15.75 -14.18 -28.906 1 88.44 511 LYS A N 1
ATOM 4056 C CA . LYS A 1 511 ? -16.922 -13.992 -29.75 1 88.44 511 LYS A CA 1
ATOM 4057 C C . LYS A 1 511 ? -17.125 -15.172 -30.688 1 88.44 511 LYS A C 1
ATOM 4059 O O . LYS A 1 511 ? -16.156 -15.719 -31.219 1 88.44 511 LYS A O 1
ATOM 4064 N N . THR A 1 512 ? -18.344 -15.547 -30.859 1 87.38 512 THR A N 1
ATOM 4065 C CA . THR A 1 512 ? -18.641 -16.781 -31.578 1 87.38 512 THR A CA 1
ATOM 4066 C C . THR A 1 512 ? -19.062 -16.484 -33 1 87.38 512 THR A C 1
ATOM 4068 O O . THR A 1 512 ? -19.156 -17.391 -33.844 1 87.38 512 THR A O 1
ATOM 4071 N N . GLU A 1 513 ? -19.266 -15.258 -33.312 1 85 513 GLU A N 1
ATOM 4072 C CA . GLU A 1 513 ? -19.672 -14.891 -34.656 1 85 513 GLU A CA 1
ATOM 4073 C C . GLU A 1 513 ? -18.547 -15.156 -35.656 1 85 513 GLU A C 1
ATOM 4075 O O . GLU A 1 513 ? -17.359 -15.102 -35.312 1 85 513 GLU A O 1
ATOM 4080 N N . ILE A 1 514 ? -19 -15.484 -36.844 1 83.12 514 ILE A N 1
ATOM 4081 C CA . ILE A 1 514 ? -18.031 -15.656 -37.938 1 83.12 514 ILE A CA 1
ATOM 4082 C C . ILE A 1 514 ? -17.531 -14.289 -38.375 1 83.12 514 ILE A C 1
ATOM 4084 O O . ILE A 1 514 ? -18.25 -13.562 -39.062 1 83.12 514 ILE A O 1
ATOM 4088 N N . ASN A 1 515 ? -16.406 -13.969 -37.938 1 87.38 515 ASN A N 1
ATOM 4089 C CA . ASN A 1 515 ? -15.742 -12.695 -38.188 1 87.38 515 ASN A CA 1
ATOM 4090 C C . ASN A 1 515 ? -14.227 -12.867 -38.281 1 87.38 515 ASN A C 1
ATOM 4092 O O . ASN A 1 515 ? -13.633 -13.547 -37.438 1 87.38 515 ASN A O 1
ATOM 4096 N N . SER A 1 516 ? -13.672 -12.352 -39.344 1 88.38 516 SER A N 1
ATOM 4097 C CA . SER A 1 516 ? -12.242 -12.523 -39.594 1 88.38 516 SER A CA 1
ATOM 4098 C C . SER A 1 516 ? -11.422 -11.977 -38.406 1 88.38 516 SER A C 1
ATOM 4100 O O . SER A 1 516 ? -10.398 -12.547 -38.062 1 88.38 516 SER A O 1
ATOM 4102 N N . ARG A 1 517 ? -11.828 -10.836 -37.844 1 91.81 517 ARG A N 1
ATOM 4103 C CA . ARG A 1 517 ? -11.133 -10.242 -36.719 1 91.81 517 ARG A CA 1
ATOM 4104 C C . ARG A 1 517 ? -11.164 -11.18 -35.5 1 91.81 517 ARG A C 1
ATOM 4106 O O . ARG A 1 517 ? -10.164 -11.32 -34.812 1 91.81 517 ARG A O 1
ATOM 4113 N N . TYR A 1 518 ? -12.242 -11.773 -35.312 1 92.88 518 TYR A N 1
ATOM 4114 C CA . TYR A 1 518 ? -12.383 -12.695 -34.188 1 92.88 518 TYR A CA 1
ATOM 4115 C C . TYR A 1 518 ? -11.523 -13.938 -34.406 1 92.88 518 TYR A C 1
ATOM 4117 O O . TYR A 1 518 ? -10.93 -14.453 -33.438 1 92.88 518 TYR A O 1
ATOM 4125 N N . ALA A 1 519 ? -11.477 -14.406 -35.625 1 90.38 519 ALA A N 1
ATOM 4126 C CA . ALA A 1 519 ? -10.68 -15.594 -35.938 1 90.38 519 ALA A CA 1
ATOM 4127 C C . ALA A 1 519 ? -9.195 -15.328 -35.719 1 90.38 519 ALA A C 1
ATOM 4129 O O . ALA A 1 519 ? -8.484 -16.188 -35.188 1 90.38 519 ALA A O 1
ATOM 4130 N N . VAL A 1 520 ? -8.766 -14.156 -36.125 1 93.06 520 VAL A N 1
ATOM 4131 C CA . VAL A 1 520 ? -7.371 -13.789 -35.906 1 93.06 520 VAL A CA 1
ATOM 4132 C C . VAL A 1 520 ? -7.066 -13.719 -34.438 1 93.06 520 VAL A C 1
ATOM 4134 O O . VAL A 1 520 ? -6.039 -14.227 -33.969 1 93.06 520 VAL A O 1
ATOM 4137 N N . SER A 1 521 ? -7.934 -13.07 -33.688 1 95.56 521 SER A N 1
ATOM 4138 C CA . SER A 1 521 ? -7.754 -12.969 -32.25 1 95.56 521 SER A CA 1
ATOM 4139 C C . SER A 1 521 ? -7.719 -14.344 -31.594 1 95.56 521 SER A C 1
ATOM 4141 O O . SER A 1 521 ? -6.949 -14.578 -30.656 1 95.56 521 SER A O 1
ATOM 4143 N N . ARG A 1 522 ? -8.547 -15.266 -32 1 94.06 522 ARG A N 1
ATOM 4144 C CA . ARG A 1 522 ? -8.523 -16.625 -31.484 1 94.06 522 ARG A CA 1
ATOM 4145 C C . ARG A 1 522 ? -7.18 -17.297 -31.75 1 94.06 522 ARG A C 1
ATOM 4147 O O . ARG A 1 522 ? -6.637 -17.984 -30.891 1 94.06 522 ARG A O 1
ATOM 4154 N N . MET A 1 523 ? -6.699 -17.016 -32.906 1 93.56 523 MET A N 1
ATOM 4155 C CA . MET A 1 523 ? -5.422 -17.609 -33.281 1 93.56 523 MET A CA 1
ATOM 4156 C C . MET A 1 523 ? -4.289 -17.062 -32.406 1 93.56 523 MET A C 1
ATOM 4158 O O . MET A 1 523 ? -3.43 -17.812 -31.953 1 93.56 523 MET A O 1
ATOM 4162 N N . VAL A 1 524 ? -4.297 -15.789 -32.25 1 95.69 524 VAL A N 1
ATOM 4163 C CA . VAL A 1 524 ? -3.26 -15.148 -31.453 1 95.69 524 VAL A CA 1
ATOM 4164 C C . VAL A 1 524 ? -3.346 -15.656 -30.016 1 95.69 524 VAL A C 1
ATOM 4166 O O . VAL A 1 524 ? -2.324 -15.969 -29.406 1 95.69 524 VAL A O 1
ATOM 4169 N N . CYS A 1 525 ? -4.523 -15.75 -29.5 1 95.12 525 CYS A N 1
ATOM 4170 C CA . CYS A 1 525 ? -4.734 -16.25 -28.141 1 95.12 525 CYS A CA 1
ATOM 4171 C C . CYS A 1 525 ? -4.238 -17.688 -28 1 95.12 525 CYS A C 1
ATOM 4173 O O . CYS A 1 525 ? -3.59 -18.031 -27.016 1 95.12 525 CYS A O 1
ATOM 4175 N N . PHE A 1 526 ? -4.578 -18.469 -29 1 94.31 526 PHE A N 1
ATOM 4176 C CA . PHE A 1 526 ? -4.164 -19.875 -28.984 1 94.31 526 PHE A CA 1
ATOM 4177 C C . PHE A 1 526 ? -2.645 -19.984 -28.938 1 94.31 526 PHE A C 1
ATOM 4179 O O . PHE A 1 526 ? -2.094 -20.672 -28.078 1 94.31 526 PHE A O 1
ATOM 4186 N N . ASN A 1 527 ? -2.035 -19.281 -29.844 1 95.62 527 ASN A N 1
ATOM 4187 C CA . ASN A 1 527 ? -0.583 -19.375 -29.953 1 95.62 527 ASN A CA 1
ATOM 4188 C C . ASN A 1 527 ? 0.105 -18.875 -28.688 1 95.62 527 ASN A C 1
ATOM 4190 O O . ASN A 1 527 ? 1.062 -19.484 -28.219 1 95.62 527 ASN A O 1
ATOM 4194 N N . ALA A 1 528 ? -0.351 -17.781 -28.219 1 97.94 528 ALA A N 1
ATOM 4195 C CA . ALA A 1 528 ? 0.242 -17.219 -27 1 97.94 528 ALA A CA 1
ATOM 4196 C C . ALA A 1 528 ? 0.022 -18.141 -25.797 1 97.94 528 ALA A C 1
ATOM 4198 O O . ALA A 1 528 ? 0.948 -18.391 -25.031 1 97.94 528 ALA A O 1
ATOM 4199 N N . ALA A 1 529 ? -1.17 -18.625 -25.625 1 98 529 ALA A N 1
ATOM 4200 C CA . ALA A 1 529 ? -1.5 -19.516 -24.516 1 98 529 ALA A CA 1
ATOM 4201 C C . ALA A 1 529 ? -0.672 -20.797 -24.562 1 98 529 ALA A C 1
ATOM 4203 O O . ALA A 1 529 ? -0.149 -21.234 -23.547 1 98 529 ALA A O 1
ATOM 4204 N N . ALA A 1 530 ? -0.626 -21.359 -25.719 1 97.44 530 ALA A N 1
ATOM 4205 C CA . ALA A 1 530 ? 0.179 -22.562 -25.906 1 97.44 530 ALA A CA 1
ATOM 4206 C C . ALA A 1 530 ? 1.643 -22.312 -25.562 1 97.44 530 ALA A C 1
ATOM 4208 O O . ALA A 1 530 ? 2.293 -23.141 -24.922 1 97.44 530 ALA A O 1
ATOM 4209 N N . SER A 1 531 ? 2.107 -21.188 -25.969 1 97.62 531 SER A N 1
ATOM 4210 C CA . SER A 1 531 ? 3.498 -20.828 -25.703 1 97.62 531 SER A CA 1
ATOM 4211 C C . SER A 1 531 ? 3.758 -20.656 -24.219 1 97.62 531 SER A C 1
ATOM 4213 O O . SER A 1 531 ? 4.824 -21.016 -23.719 1 97.62 531 SER A O 1
ATOM 4215 N N . LEU A 1 532 ? 2.85 -20.031 -23.469 1 98.38 532 LEU A N 1
ATOM 4216 C CA . LEU A 1 532 ? 2.984 -19.891 -22.031 1 98.38 532 LEU A CA 1
ATOM 4217 C C . LEU A 1 532 ? 3.203 -21.25 -21.359 1 98.38 532 LEU A C 1
ATOM 4219 O O . LEU A 1 532 ? 4.102 -21.391 -20.531 1 98.38 532 LEU A O 1
ATOM 4223 N N . ILE A 1 533 ? 2.412 -22.203 -21.766 1 98.5 533 ILE A N 1
ATOM 4224 C CA . ILE A 1 533 ? 2.486 -23.547 -21.172 1 98.5 533 ILE A CA 1
ATOM 4225 C C . ILE A 1 533 ? 3.797 -24.219 -21.578 1 98.5 533 ILE A C 1
ATOM 4227 O O . ILE A 1 533 ? 4.508 -24.766 -20.734 1 98.5 533 ILE A O 1
ATOM 4231 N N . ASP A 1 534 ? 4.09 -24.094 -22.844 1 97.81 534 ASP A N 1
ATOM 4232 C CA . ASP A 1 534 ? 5.242 -24.781 -23.406 1 97.81 534 ASP A CA 1
ATOM 4233 C C . ASP A 1 534 ? 6.543 -24.297 -22.766 1 97.81 534 ASP A C 1
ATOM 4235 O O . ASP A 1 534 ? 7.438 -25.109 -22.484 1 97.81 534 ASP A O 1
ATOM 4239 N N . GLN A 1 535 ? 6.676 -23.062 -22.562 1 97.38 535 GLN A N 1
ATOM 4240 C CA . GLN A 1 535 ? 7.898 -22.516 -21.984 1 97.38 535 GLN A CA 1
ATOM 4241 C C . GLN A 1 535 ? 8.094 -22.984 -20.547 1 97.38 535 GLN A C 1
ATOM 4243 O O . GLN A 1 535 ? 9.203 -23.312 -20.141 1 97.38 535 GLN A O 1
ATOM 4248 N N . HIS A 1 536 ? 7.066 -22.953 -19.75 1 98.06 536 HIS A N 1
ATOM 4249 C CA . HIS A 1 536 ? 7.16 -23.516 -18.406 1 98.06 536 HIS A CA 1
ATOM 4250 C C . HIS A 1 536 ? 7.531 -25 -18.453 1 98.06 536 HIS A C 1
ATOM 4252 O O . HIS A 1 536 ? 8.367 -25.453 -17.672 1 98.06 536 HIS A O 1
ATOM 4258 N N . TRP A 1 537 ? 6.867 -25.703 -19.375 1 97.75 537 TRP A N 1
ATOM 4259 C CA . TRP A 1 537 ? 7.062 -27.141 -19.5 1 97.75 537 TRP A CA 1
ATOM 4260 C C . TRP A 1 537 ? 8.516 -27.469 -19.828 1 97.75 537 TRP A C 1
ATOM 4262 O O . TRP A 1 537 ? 9.117 -28.344 -19.203 1 97.75 537 TRP A O 1
ATOM 4272 N N . ARG A 1 538 ? 9.062 -26.766 -20.75 1 96.62 538 ARG A N 1
ATOM 4273 C CA . ARG A 1 538 ? 10.453 -26.984 -21.156 1 96.62 538 ARG A CA 1
ATOM 4274 C C . ARG A 1 538 ? 11.406 -26.688 -20 1 96.62 538 ARG A C 1
ATOM 4276 O O . ARG A 1 538 ? 12.398 -27.391 -19.812 1 96.62 538 ARG A O 1
ATOM 4283 N N . LEU A 1 539 ? 11.109 -25.641 -19.266 1 95.88 539 LEU A N 1
ATOM 4284 C CA . LEU A 1 539 ? 11.953 -25.297 -18.125 1 95.88 539 LEU A CA 1
ATOM 4285 C C . LEU A 1 539 ? 11.906 -26.391 -17.062 1 95.88 539 LEU A C 1
ATOM 4287 O O . LEU A 1 539 ? 12.938 -26.75 -16.5 1 95.88 539 LEU A O 1
ATOM 4291 N N . VAL A 1 540 ? 10.773 -26.938 -16.781 1 96.44 540 VAL A N 1
ATOM 4292 C CA . VAL A 1 540 ? 10.617 -28.016 -15.812 1 96.44 540 VAL A CA 1
ATOM 4293 C C . VAL A 1 540 ? 11.344 -29.266 -16.312 1 96.44 540 VAL A C 1
ATOM 4295 O O . VAL A 1 540 ? 12.023 -29.953 -15.539 1 96.44 540 VAL A O 1
ATOM 4298 N N . GLN A 1 541 ? 11.203 -29.516 -17.625 1 95.75 541 GLN A N 1
ATOM 4299 C CA . GLN A 1 541 ? 11.844 -30.688 -18.203 1 95.75 541 GLN A CA 1
ATOM 4300 C C . GLN A 1 541 ? 13.359 -30.578 -18.156 1 95.75 541 GLN A C 1
ATOM 4302 O O . GLN A 1 541 ? 14.062 -31.594 -18.125 1 95.75 541 GLN A O 1
ATOM 4307 N N . SER A 1 542 ? 13.82 -29.344 -18.078 1 94.25 542 SER A N 1
ATOM 4308 C CA . SER A 1 542 ? 15.258 -29.125 -17.984 1 94.25 542 SER A CA 1
ATOM 4309 C C . SER A 1 542 ? 15.727 -29.203 -16.531 1 94.25 542 SER A C 1
ATOM 4311 O O . SER A 1 542 ? 16.906 -28.984 -16.25 1 94.25 542 SER A O 1
ATOM 4313 N N . GLY A 1 543 ? 14.836 -29.422 -15.664 1 93.31 543 GLY A N 1
ATOM 4314 C CA . GLY A 1 543 ? 15.203 -29.672 -14.273 1 93.31 543 GLY A CA 1
ATOM 4315 C C . GLY A 1 543 ? 15.016 -28.469 -13.375 1 93.31 543 GLY A C 1
ATOM 4316 O O . GLY A 1 543 ? 15.414 -28.484 -12.211 1 93.31 543 GLY A O 1
ATOM 4317 N N . ASN A 1 544 ? 14.445 -27.406 -13.875 1 95.62 544 ASN A N 1
ATOM 4318 C CA . ASN A 1 544 ? 14.234 -26.188 -13.086 1 95.62 544 ASN A CA 1
ATOM 4319 C C . ASN A 1 544 ? 12.758 -25.984 -12.773 1 95.62 544 ASN A C 1
ATOM 4321 O O . ASN A 1 544 ? 12.016 -25.422 -13.594 1 95.62 544 ASN A O 1
ATOM 4325 N N . PRO A 1 545 ? 12.32 -26.25 -11.578 1 95.94 545 PRO A N 1
ATOM 4326 C CA . PRO A 1 545 ? 10.898 -26.094 -11.234 1 95.94 545 PRO A CA 1
ATOM 4327 C C . PRO A 1 545 ? 10.57 -24.734 -10.641 1 95.94 545 PRO A C 1
ATOM 4329 O O . PRO A 1 545 ? 9.422 -24.469 -10.273 1 95.94 545 PRO A O 1
ATOM 4332 N N . MET A 1 546 ? 11.5 -23.812 -10.539 1 96.94 546 MET A N 1
ATOM 4333 C CA . MET A 1 546 ? 11.359 -22.578 -9.758 1 96.94 546 MET A CA 1
ATOM 4334 C C . MET A 1 546 ? 10.211 -21.719 -10.281 1 96.94 546 MET A C 1
ATOM 4336 O O . MET A 1 546 ? 9.453 -21.156 -9.508 1 96.94 546 MET A O 1
ATOM 4340 N N . LEU A 1 547 ? 10.039 -21.656 -11.523 1 97 547 LEU A N 1
ATOM 4341 C CA . LEU A 1 547 ? 9.047 -20.781 -12.125 1 97 547 LEU A CA 1
ATOM 4342 C C . LEU A 1 547 ? 7.637 -21.281 -11.859 1 97 547 LEU A C 1
ATOM 4344 O O . LEU A 1 547 ? 6.68 -20.5 -11.875 1 97 547 LEU A O 1
ATOM 4348 N N . LEU A 1 548 ? 7.465 -22.609 -11.547 1 96.44 548 LEU A N 1
ATOM 4349 C CA . LEU A 1 548 ? 6.168 -23.188 -11.195 1 96.44 548 LEU A CA 1
ATOM 4350 C C . LEU A 1 548 ? 5.605 -22.562 -9.938 1 96.44 548 LEU A C 1
ATOM 4352 O O . LEU A 1 548 ? 4.391 -22.453 -9.773 1 96.44 548 LEU A O 1
ATOM 4356 N N . LEU A 1 549 ? 6.531 -22.172 -9.125 1 97.25 549 LEU A N 1
ATOM 4357 C CA . LEU A 1 549 ? 6.117 -21.609 -7.844 1 97.25 549 LEU A CA 1
ATOM 4358 C C . LEU A 1 549 ? 6.02 -20.094 -7.922 1 97.25 549 LEU A C 1
ATOM 4360 O O . LEU A 1 549 ? 5.23 -19.469 -7.203 1 97.25 549 LEU A O 1
ATOM 4364 N N . LEU A 1 550 ? 6.73 -19.516 -8.812 1 97.44 550 LEU A N 1
ATOM 4365 C CA . LEU A 1 550 ? 6.848 -18.062 -8.891 1 97.44 550 LEU A CA 1
ATOM 4366 C C . LEU A 1 550 ? 5.695 -17.469 -9.688 1 97.44 550 LEU A C 1
ATOM 4368 O O . LEU A 1 550 ? 5.234 -16.359 -9.398 1 97.44 550 LEU A O 1
ATOM 4372 N N . ARG A 1 551 ? 5.145 -18.156 -10.719 1 96.62 551 ARG A N 1
ATOM 4373 C CA . ARG A 1 551 ? 4.172 -17.594 -11.641 1 96.62 551 ARG A CA 1
ATOM 4374 C C . ARG A 1 551 ? 3.1 -18.609 -12.016 1 96.62 551 ARG A C 1
ATOM 4376 O O . ARG A 1 551 ? 3.301 -19.812 -11.852 1 96.62 551 ARG A O 1
ATOM 4383 N N . HIS A 1 552 ? 1.947 -18.094 -12.555 1 94.81 552 HIS A N 1
ATOM 4384 C CA . HIS A 1 552 ? 0.822 -18.969 -12.883 1 94.81 552 HIS A CA 1
ATOM 4385 C C . HIS A 1 552 ? 0.447 -18.844 -14.359 1 94.81 552 HIS A C 1
ATOM 4387 O O . HIS A 1 552 ? -0.712 -19.047 -14.727 1 94.81 552 HIS A O 1
ATOM 4393 N N . ASP A 1 553 ? 1.416 -18.578 -15.188 1 96.62 553 ASP A N 1
ATOM 4394 C CA . ASP A 1 553 ? 1.192 -18.438 -16.625 1 96.62 553 ASP A CA 1
ATOM 4395 C C . ASP A 1 553 ? 0.632 -19.719 -17.219 1 96.62 553 ASP A C 1
ATOM 4397 O O . ASP A 1 553 ? -0.201 -19.688 -18.125 1 96.62 553 ASP A O 1
ATOM 4401 N N . TYR A 1 554 ? 1.188 -20.844 -16.797 1 98.12 554 TYR A N 1
ATOM 4402 C CA . TYR A 1 554 ? 0.758 -22.125 -17.344 1 98.12 554 TYR A CA 1
ATOM 4403 C C . TYR A 1 554 ? -0.699 -22.406 -17 1 98.12 554 TYR A C 1
ATOM 4405 O O . TYR A 1 554 ? -1.428 -23 -17.797 1 98.12 554 TYR A O 1
ATOM 4413 N N . PHE A 1 555 ? -1.159 -22.031 -15.914 1 98.19 555 PHE A N 1
ATOM 4414 C CA . PHE A 1 555 ? -2.57 -22.125 -15.562 1 98.19 555 PHE A CA 1
ATOM 4415 C C . PHE A 1 555 ? -3.412 -21.234 -16.469 1 98.19 555 PHE A C 1
ATOM 4417 O O . PHE A 1 555 ? -4.441 -21.656 -17 1 98.19 555 PHE A O 1
ATOM 4424 N N . ARG A 1 556 ? -2.975 -19.953 -16.594 1 97.75 556 ARG A N 1
ATOM 4425 C CA . ARG A 1 556 ? -3.641 -19.016 -17.5 1 97.75 556 ARG A CA 1
ATOM 4426 C C . ARG A 1 556 ? -3.766 -19.625 -18.891 1 97.75 556 ARG A C 1
ATOM 4428 O O . ARG A 1 556 ? -4.832 -19.562 -19.5 1 97.75 556 ARG A O 1
ATOM 4435 N N . GLY A 1 557 ? -2.627 -20.125 -19.344 1 98.31 557 GLY A N 1
ATOM 4436 C CA . GLY A 1 557 ? -2.625 -20.719 -20.672 1 98.31 557 GLY A CA 1
ATOM 4437 C C . GLY A 1 557 ? -3.609 -21.859 -20.812 1 98.31 557 GLY A C 1
ATOM 4438 O O . GLY A 1 557 ? -4.34 -21.953 -21.797 1 98.31 557 GLY A O 1
ATOM 4439 N N . ALA A 1 558 ? -3.654 -22.688 -19.828 1 98.44 558 ALA A N 1
ATOM 4440 C CA . ALA A 1 558 ? -4.508 -23.875 -19.891 1 98.44 558 ALA A CA 1
ATOM 4441 C C . ALA A 1 558 ? -5.984 -23.5 -19.891 1 98.44 558 ALA A C 1
ATOM 4443 O O . ALA A 1 558 ? -6.773 -24.047 -20.656 1 98.44 558 ALA A O 1
ATOM 4444 N N . LEU A 1 559 ? -6.336 -22.594 -19.031 1 97 559 LEU A N 1
ATOM 4445 C CA . LEU A 1 559 ? -7.727 -22.156 -18.984 1 97 559 LEU A CA 1
ATOM 4446 C C . LEU A 1 559 ? -8.125 -21.453 -20.281 1 97 559 LEU A C 1
ATOM 4448 O O . LEU A 1 559 ? -9.234 -21.656 -20.781 1 97 559 LEU A O 1
ATOM 4452 N N . SER A 1 560 ? -7.285 -20.656 -20.844 1 96.75 560 SER A N 1
ATOM 4453 C CA . SER A 1 560 ? -7.539 -19.953 -22.109 1 96.75 560 SER A CA 1
ATOM 4454 C C . SER A 1 560 ? -7.699 -20.953 -23.25 1 96.75 560 SER A C 1
ATOM 4456 O O . SER A 1 560 ? -8.562 -20.781 -24.109 1 96.75 560 SER A O 1
ATOM 4458 N N . LEU A 1 561 ? -6.852 -21.969 -23.25 1 96.94 561 LEU A N 1
ATOM 4459 C CA . LEU A 1 561 ? -6.934 -22.984 -24.297 1 96.94 561 LEU A CA 1
ATOM 4460 C C . LEU A 1 561 ? -8.234 -23.781 -24.188 1 96.94 561 LEU A C 1
ATOM 4462 O O . LEU A 1 561 ? -8.805 -24.188 -25.203 1 96.94 561 LEU A O 1
ATOM 4466 N N . THR A 1 562 ? -8.633 -24.031 -22.984 1 96.19 562 THR A N 1
ATOM 4467 C CA . THR A 1 562 ? -9.906 -24.703 -22.781 1 96.19 562 THR A CA 1
ATOM 4468 C C . THR A 1 562 ? -11.055 -23.891 -23.359 1 96.19 562 THR A C 1
ATOM 4470 O O . THR A 1 562 ? -11.922 -24.438 -24.047 1 96.19 562 THR A O 1
ATOM 4473 N N . HIS A 1 563 ? -11.086 -22.656 -23.062 1 94.38 563 HIS A N 1
ATOM 4474 C CA . HIS A 1 563 ? -12.125 -21.781 -23.594 1 94.38 563 HIS A CA 1
ATOM 4475 C C . HIS A 1 563 ? -12.055 -21.719 -25.125 1 94.38 563 HIS A C 1
ATOM 4477 O O . HIS A 1 563 ? -13.094 -21.734 -25.797 1 94.38 563 HIS A O 1
ATOM 4483 N N . TYR A 1 564 ? -10.852 -21.641 -25.609 1 93.19 564 TYR A N 1
ATOM 4484 C CA . TYR A 1 564 ? -10.633 -21.641 -27.047 1 93.19 564 TYR A CA 1
ATOM 4485 C C . TYR A 1 564 ? -11.227 -22.891 -27.688 1 93.19 564 TYR A C 1
ATOM 4487 O O . TYR A 1 564 ? -11.906 -22.797 -28.719 1 93.19 564 TYR A O 1
ATOM 4495 N N . ALA A 1 565 ? -10.922 -23.984 -27.141 1 92.38 565 ALA A N 1
ATOM 4496 C CA . ALA A 1 565 ? -11.422 -25.266 -27.672 1 92.38 565 ALA A CA 1
ATOM 4497 C C . ALA A 1 565 ? -12.945 -25.281 -27.688 1 92.38 565 ALA A C 1
ATOM 4499 O O . ALA A 1 565 ? -13.555 -25.75 -28.656 1 92.38 565 ALA A O 1
ATOM 4500 N N . TYR A 1 566 ? -13.531 -24.844 -26.688 1 92 566 TYR A N 1
ATOM 4501 C CA . TYR A 1 566 ? -14.984 -24.812 -26.578 1 92 566 TYR A CA 1
ATOM 4502 C C . TYR A 1 566 ? -15.594 -23.906 -27.641 1 92 566 TYR A C 1
ATOM 4504 O O . TYR A 1 566 ? -16.531 -24.312 -28.344 1 92 566 TYR A O 1
ATOM 4512 N N . VAL A 1 567 ? -15.07 -22.688 -27.703 1 90.06 567 VAL A N 1
ATOM 4513 C CA . VAL A 1 567 ? -15.586 -21.703 -28.656 1 90.06 567 VAL A CA 1
ATOM 4514 C C . VAL A 1 567 ? -15.398 -22.219 -30.078 1 90.06 567 VAL A C 1
ATOM 4516 O O . VAL A 1 567 ? -16.312 -22.125 -30.906 1 90.06 567 VAL A O 1
ATOM 4519 N N . SER A 1 568 ? -14.281 -22.797 -30.391 1 86.06 568 SER A N 1
ATOM 4520 C CA . SER A 1 568 ? -13.977 -23.297 -31.719 1 86.06 568 SER A CA 1
ATOM 4521 C C . SER A 1 568 ? -14.891 -24.453 -32.094 1 86.06 568 SER A C 1
ATOM 4523 O O . SER A 1 568 ? -15.312 -24.578 -33.25 1 86.06 568 SER A O 1
ATOM 4525 N N . SER A 1 569 ? -15.156 -25.328 -31.172 1 83 569 SER A N 1
ATOM 4526 C CA . SER A 1 569 ? -16.062 -26.438 -31.406 1 83 569 SER A CA 1
ATOM 4527 C C . SER A 1 569 ? -17.484 -25.938 -31.703 1 83 569 SER A C 1
ATOM 4529 O O . SER A 1 569 ? -18.172 -26.5 -32.562 1 83 569 SER A O 1
ATOM 4531 N N . GLY A 1 570 ? -17.859 -24.906 -31.031 1 78.69 570 GLY A N 1
ATOM 4532 C CA . GLY A 1 570 ? -19.156 -24.312 -31.312 1 78.69 570 GLY A CA 1
ATOM 4533 C C . GLY A 1 570 ? -19.25 -23.703 -32.688 1 78.69 570 GLY A C 1
ATOM 4534 O O . GLY A 1 570 ? -20.266 -23.844 -33.375 1 78.69 570 GLY A O 1
ATOM 4535 N N . ILE A 1 571 ? -18.281 -23.094 -33.062 1 75.06 571 ILE A N 1
ATOM 4536 C CA . ILE A 1 571 ? -18.25 -22.469 -34.375 1 75.06 571 ILE A CA 1
ATOM 4537 C C . ILE A 1 571 ? -18.266 -23.531 -35.469 1 75.06 571 ILE A C 1
ATOM 4539 O O . ILE A 1 571 ? -18.984 -23.406 -36.469 1 75.06 571 ILE A O 1
ATOM 4543 N N . GLN A 1 572 ? -17.5 -24.594 -35.312 1 76.06 572 GLN A N 1
ATOM 4544 C CA . GLN A 1 572 ? -17.453 -25.688 -36.281 1 76.06 572 GLN A CA 1
ATOM 4545 C C . GLN A 1 572 ? -18.812 -26.375 -36.406 1 76.06 572 GLN A C 1
ATOM 4547 O O . GLN A 1 572 ? -19.25 -26.719 -37.531 1 76.06 572 GLN A O 1
ATOM 4552 N N . ALA A 1 573 ? -19.328 -26.516 -35.25 1 71.19 573 ALA A N 1
ATOM 4553 C CA . ALA A 1 573 ? -20.656 -27.109 -35.281 1 71.19 573 ALA A CA 1
ATOM 4554 C C . ALA A 1 573 ? -21.641 -26.234 -36.031 1 71.19 573 ALA A C 1
ATOM 4556 O O . ALA A 1 573 ? -22.469 -26.734 -36.781 1 71.19 573 ALA A O 1
ATOM 4557 N N . PHE A 1 574 ? -21.531 -25.031 -35.844 1 66.69 574 PHE A N 1
ATOM 4558 C CA . PHE A 1 574 ? -22.422 -24.109 -36.5 1 66.69 574 PHE A CA 1
ATOM 4559 C C . PHE A 1 574 ? -22.156 -24.078 -38 1 66.69 574 PHE A C 1
ATOM 4561 O O . PHE A 1 574 ? -23.078 -24.078 -38.812 1 66.69 574 PHE A O 1
ATOM 4568 N N . ARG A 1 575 ? -20.969 -24.031 -38.375 1 69.75 575 ARG A N 1
ATOM 4569 C CA . ARG A 1 575 ? -20.609 -24.031 -39.781 1 69.75 575 ARG A CA 1
ATOM 4570 C C . ARG A 1 575 ? -21.094 -25.297 -40.5 1 69.75 575 ARG A C 1
ATOM 4572 O O . ARG A 1 575 ? -21.547 -25.25 -41.625 1 69.75 575 ARG A O 1
ATOM 4579 N N . TRP A 1 576 ? -20.906 -26.406 -39.812 1 67.69 576 TRP A N 1
ATOM 4580 C CA . TRP A 1 576 ? -21.406 -27.672 -40.344 1 67.69 576 TRP A CA 1
ATOM 4581 C C . TRP A 1 576 ? -22.922 -27.609 -40.562 1 67.69 576 TRP A C 1
ATOM 4583 O O . TRP A 1 576 ? -23.422 -28.062 -41.594 1 67.69 576 TRP A O 1
ATOM 4593 N N . LEU A 1 577 ? -23.5 -26.938 -39.688 1 64.06 577 LEU A N 1
ATOM 4594 C CA . LEU A 1 577 ? -24.953 -26.828 -39.75 1 64.06 577 LEU A CA 1
ATOM 4595 C C . LEU A 1 577 ? -25.375 -25.984 -40.969 1 64.06 577 LEU A C 1
ATOM 4597 O O . LEU A 1 577 ? -26.391 -26.266 -41.594 1 64.06 577 LEU A O 1
ATOM 4601 N N . ILE A 1 578 ? -24.516 -24.984 -41.312 1 67.06 578 ILE A N 1
ATOM 4602 C CA . ILE A 1 578 ? -24.906 -24.125 -42.406 1 67.06 578 ILE A CA 1
ATOM 4603 C C . ILE A 1 578 ? -24.188 -24.562 -43.688 1 67.06 578 ILE A C 1
ATOM 4605 O O . ILE A 1 578 ? -24.141 -23.812 -44.656 1 67.06 578 ILE A O 1
ATOM 4609 N N . ASN A 1 579 ? -23.625 -25.828 -43.812 1 61.62 579 ASN A N 1
ATOM 4610 C CA . ASN A 1 579 ? -22.969 -26.438 -44.938 1 61.62 579 ASN A CA 1
ATOM 4611 C C . ASN A 1 579 ? -21.828 -25.578 -45.469 1 61.62 579 ASN A C 1
ATOM 4613 O O . ASN A 1 579 ? -21.703 -25.391 -46.688 1 61.62 579 ASN A O 1
ATOM 4617 N N . MET A 1 580 ? -21.328 -24.797 -44.625 1 57.28 580 MET A N 1
ATOM 4618 C CA . MET A 1 580 ? -20.203 -23.984 -45.062 1 57.28 580 MET A CA 1
ATOM 4619 C C . MET A 1 580 ? -18.891 -24.781 -44.969 1 57.28 580 MET A C 1
ATOM 4621 O O . MET A 1 580 ? -18.734 -25.609 -44.094 1 57.28 580 MET A O 1
ATOM 4625 N N . SER A 1 581 ? -18.047 -24.875 -46.188 1 50.19 581 SER A N 1
ATOM 4626 C CA . SER A 1 581 ? -16.781 -25.578 -46.312 1 50.19 581 SER A CA 1
ATOM 4627 C C . SER A 1 581 ? -15.859 -25.312 -45.125 1 50.19 581 SER A C 1
ATOM 4629 O O . SER A 1 581 ? -15.82 -24.188 -44.625 1 50.19 581 SER A O 1
ATOM 4631 N N . ALA A 1 582 ? -15.43 -26.312 -44.469 1 49.12 582 ALA A N 1
ATOM 4632 C CA . ALA A 1 582 ? -14.547 -26.469 -43.312 1 49.12 582 ALA A CA 1
ATOM 4633 C C . ALA A 1 582 ? -13.258 -25.672 -43.5 1 49.12 582 ALA A C 1
ATOM 4635 O O . ALA A 1 582 ? -12.398 -25.672 -42.625 1 49.12 582 ALA A O 1
ATOM 4636 N N . ASP A 1 583 ? -12.953 -25.062 -44.625 1 44.09 583 ASP A N 1
ATOM 4637 C CA . ASP A 1 583 ? -11.609 -24.703 -45.062 1 44.09 583 ASP A CA 1
ATOM 4638 C C . ASP A 1 583 ? -11.008 -23.641 -44.156 1 44.09 583 ASP A C 1
ATOM 4640 O O . ASP A 1 583 ? -9.789 -23.453 -44.125 1 44.09 583 ASP A O 1
ATOM 4644 N N . LEU A 1 584 ? -11.734 -22.75 -43.594 1 43.53 584 LEU A N 1
ATOM 4645 C CA . LEU A 1 584 ? -11.008 -21.594 -43.062 1 43.53 584 LEU A CA 1
ATOM 4646 C C . LEU A 1 584 ? -10.672 -21.797 -41.594 1 43.53 584 LEU A C 1
ATOM 4648 O O . LEU A 1 584 ? -10.156 -20.891 -40.938 1 43.53 584 LEU A O 1
ATOM 4652 N N . CYS A 1 585 ? -11.211 -22.812 -40.969 1 47.69 585 CYS A N 1
ATOM 4653 C CA . CYS A 1 585 ? -10.844 -22.891 -39.562 1 47.69 585 CYS A CA 1
ATOM 4654 C C . CYS A 1 585 ? -9.562 -23.672 -39.375 1 47.69 585 CYS A C 1
ATOM 4656 O O . CYS A 1 585 ? -9.375 -24.734 -39.969 1 47.69 585 CYS A O 1
ATOM 4658 N N . PHE A 1 586 ? -8.469 -23.125 -39.125 1 49.28 586 PHE A N 1
ATOM 4659 C CA . PHE A 1 586 ? -7.223 -23.781 -38.75 1 49.28 586 PHE A CA 1
ATOM 4660 C C . PHE A 1 586 ? -7.5 -25.016 -37.906 1 49.28 586 PHE A C 1
ATOM 4662 O O . PHE A 1 586 ? -8.102 -24.922 -36.844 1 49.28 586 PHE A O 1
ATOM 4669 N N . PRO A 1 587 ? -7.52 -26.266 -38.5 1 50.97 587 PRO A N 1
ATOM 4670 C CA . PRO A 1 587 ? -7.77 -27.469 -37.719 1 50.97 587 PRO A CA 1
ATOM 4671 C C . PRO A 1 587 ? -6.887 -27.547 -36.469 1 50.97 587 PRO A C 1
ATOM 4673 O O . PRO A 1 587 ? -5.66 -27.594 -36.594 1 50.97 587 PRO A O 1
ATOM 4676 N N . VAL A 1 588 ? -7.266 -26.828 -35.406 1 60.25 588 VAL A N 1
ATOM 4677 C CA . VAL A 1 588 ? -6.484 -27.094 -34.219 1 60.25 588 VAL A CA 1
ATOM 4678 C C . VAL A 1 588 ? -6.582 -28.562 -33.844 1 60.25 588 VAL A C 1
ATOM 4680 O O . VAL A 1 588 ? -7.684 -29.125 -33.781 1 60.25 588 VAL A O 1
ATOM 4683 N N . ASP A 1 589 ? -5.441 -29.281 -34.062 1 76.38 589 ASP A N 1
ATOM 4684 C CA . ASP A 1 589 ? -5.34 -30.656 -33.594 1 76.38 589 ASP A CA 1
ATOM 4685 C C . ASP A 1 589 ? -5.805 -30.766 -32.125 1 76.38 589 ASP A C 1
ATOM 4687 O O . ASP A 1 589 ? -5.105 -30.344 -31.219 1 76.38 589 ASP A O 1
ATOM 4691 N N . HIS A 1 590 ? -7.035 -31.188 -32 1 79.69 590 HIS A N 1
ATOM 4692 C CA . HIS A 1 590 ? -7.641 -31.344 -30.688 1 79.69 590 HIS A CA 1
ATOM 4693 C C . HIS A 1 590 ? -6.723 -32.094 -29.734 1 79.69 590 HIS A C 1
ATOM 4695 O O . HIS A 1 590 ? -6.656 -31.797 -28.547 1 79.69 590 HIS A O 1
ATOM 4701 N N . ASN A 1 591 ? -5.988 -33 -30.312 1 84.25 591 ASN A N 1
ATOM 4702 C CA . ASN A 1 591 ? -5.09 -33.781 -29.469 1 84.25 591 ASN A CA 1
ATOM 4703 C C . ASN A 1 591 ? -3.914 -32.938 -28.969 1 84.25 591 ASN A C 1
ATOM 4705 O O . ASN A 1 591 ? -3.498 -33.062 -27.812 1 84.25 591 ASN A O 1
ATOM 4709 N N . ALA A 1 592 ? -3.461 -32.188 -29.828 1 88.25 592 ALA A N 1
ATOM 4710 C CA . ALA A 1 592 ? -2.359 -31.312 -29.438 1 88.25 592 ALA A CA 1
ATOM 4711 C C . ALA A 1 592 ? -2.807 -30.312 -28.375 1 88.25 592 ALA A C 1
ATOM 4713 O O . ALA A 1 592 ? -2.068 -30.031 -27.422 1 88.25 592 ALA A O 1
ATOM 4714 N N . LEU A 1 593 ? -3.939 -29.797 -28.578 1 92.44 593 LEU A N 1
ATOM 4715 C CA . LEU A 1 593 ? -4.5 -28.844 -27.625 1 92.44 593 LEU A CA 1
ATOM 4716 C C . LEU A 1 593 ? -4.68 -29.484 -26.25 1 92.44 593 LEU A C 1
ATOM 4718 O O . LEU A 1 593 ? -4.297 -28.906 -25.234 1 92.44 593 LEU A O 1
ATOM 4722 N N . LEU A 1 594 ? -5.184 -30.641 -26.203 1 93.25 594 LEU A N 1
ATOM 4723 C CA . LEU A 1 594 ? -5.398 -31.359 -24.953 1 93.25 594 LEU A CA 1
ATOM 4724 C C . LEU A 1 594 ? -4.07 -31.703 -24.281 1 93.25 594 LEU A C 1
ATOM 4726 O O . LEU A 1 594 ? -3.979 -31.719 -23.047 1 93.25 594 LEU A O 1
ATOM 4730 N N . GLN A 1 595 ? -3.074 -31.906 -25.125 1 95.5 595 GLN A N 1
ATOM 4731 C CA . GLN A 1 595 ? -1.76 -32.219 -24.562 1 95.5 595 GLN A CA 1
ATOM 4732 C C . GLN A 1 595 ? -1.195 -31 -23.797 1 95.5 595 GLN A C 1
ATOM 4734 O O . GLN A 1 595 ? -0.588 -31.172 -22.734 1 95.5 595 GLN A O 1
ATOM 4739 N N . TYR A 1 596 ? -1.352 -29.812 -24.375 1 97.31 596 TYR A N 1
ATOM 4740 C CA . TYR A 1 596 ? -0.921 -28.625 -23.672 1 97.31 596 TYR A CA 1
ATOM 4741 C C . TYR A 1 596 ? -1.618 -28.5 -22.312 1 97.31 596 TYR A C 1
ATOM 4743 O O . TYR A 1 596 ? -0.974 -28.25 -21.297 1 97.31 596 TYR A O 1
ATOM 4751 N N . ILE A 1 597 ? -2.893 -28.672 -22.297 1 98.19 597 ILE A N 1
ATOM 4752 C CA . ILE A 1 597 ? -3.682 -28.547 -21.078 1 98.19 597 ILE A CA 1
ATOM 4753 C C . ILE A 1 597 ? -3.268 -29.625 -20.078 1 98.19 597 ILE A C 1
ATOM 4755 O O . ILE A 1 597 ? -3.156 -29.375 -18.875 1 98.19 597 ILE A O 1
ATOM 4759 N N . GLN A 1 598 ? -2.982 -30.812 -20.594 1 97.81 598 GLN A N 1
ATOM 4760 C CA . GLN A 1 598 ? -2.523 -31.906 -19.75 1 97.81 598 GLN A CA 1
ATOM 4761 C C . GLN A 1 598 ? -1.16 -31.594 -19.141 1 97.81 598 GLN A C 1
ATOM 4763 O O . GLN A 1 598 ? -0.899 -31.938 -17.984 1 97.81 598 GLN A O 1
ATOM 4768 N N . ASN A 1 599 ? -0.284 -31.031 -19.953 1 98.31 599 ASN A N 1
ATOM 4769 C CA . ASN A 1 599 ? 1.006 -30.609 -19.422 1 98.31 599 ASN A CA 1
ATOM 4770 C C . ASN A 1 599 ? 0.841 -29.625 -18.266 1 98.31 599 ASN A C 1
ATOM 4772 O O . ASN A 1 599 ? 1.559 -29.703 -17.266 1 98.31 599 ASN A O 1
ATOM 4776 N N . ALA A 1 600 ? -0.067 -28.688 -18.438 1 98.69 600 ALA A N 1
ATOM 4777 C CA . ALA A 1 600 ? -0.34 -27.734 -17.375 1 98.69 600 ALA A CA 1
ATOM 4778 C C . ALA A 1 600 ? -0.849 -28.438 -16.125 1 98.69 600 ALA A C 1
ATOM 4780 O O . ALA A 1 600 ? -0.472 -28.078 -15.008 1 98.69 600 ALA A O 1
ATOM 4781 N N . LEU A 1 601 ? -1.735 -29.422 -16.25 1 98.56 601 LEU A N 1
ATOM 4782 C CA . LEU A 1 601 ? -2.238 -30.188 -15.117 1 98.56 601 LEU A CA 1
ATOM 4783 C C . LEU A 1 601 ? -1.097 -30.875 -14.383 1 98.56 601 LEU A C 1
ATOM 4785 O O . LEU A 1 601 ? -1.055 -30.891 -13.156 1 98.56 601 LEU A O 1
ATOM 4789 N N . THR A 1 602 ? -0.206 -31.453 -15.188 1 98.25 602 THR A N 1
ATOM 4790 C CA . THR A 1 602 ? 0.954 -32.125 -14.609 1 98.25 602 THR A CA 1
ATOM 4791 C C . THR A 1 602 ? 1.807 -31.141 -13.812 1 98.25 602 THR A C 1
ATOM 4793 O O . THR A 1 602 ? 2.283 -31.453 -12.727 1 98.25 602 THR A O 1
ATOM 4796 N N . MET A 1 603 ? 1.988 -30 -14.352 1 98.44 603 MET A N 1
ATOM 4797 C CA . MET A 1 603 ? 2.777 -28.969 -13.672 1 98.44 603 MET A CA 1
ATOM 4798 C C . MET A 1 603 ? 2.09 -28.516 -12.391 1 98.44 603 MET A C 1
ATOM 4800 O O . MET A 1 603 ? 2.756 -28.219 -11.391 1 98.44 603 MET A O 1
ATOM 4804 N N . LEU A 1 604 ? 0.753 -28.438 -12.406 1 98.38 604 LEU A N 1
ATOM 4805 C CA . LEU A 1 604 ? 0.014 -28.109 -11.188 1 98.38 604 LEU A CA 1
ATOM 4806 C C . LEU A 1 604 ? 0.193 -29.188 -10.133 1 98.38 604 LEU A C 1
ATOM 4808 O O . LEU A 1 604 ? 0.285 -28.891 -8.945 1 98.38 604 LEU A O 1
ATOM 4812 N N . GLU A 1 605 ? 0.238 -30.406 -10.539 1 98 605 GLU A N 1
ATOM 4813 C CA . GLU A 1 605 ? 0.508 -31.516 -9.617 1 98 605 GLU A CA 1
ATOM 4814 C C . GLU A 1 605 ? 1.901 -31.391 -9.008 1 98 605 GLU A C 1
ATOM 4816 O O . GLU A 1 605 ? 2.08 -31.625 -7.809 1 98 605 GLU A O 1
ATOM 4821 N N . ASP A 1 606 ? 2.863 -31.047 -9.875 1 96.81 606 ASP A N 1
ATOM 4822 C CA . ASP A 1 606 ? 4.215 -30.828 -9.367 1 96.81 606 ASP A CA 1
ATOM 4823 C C . ASP A 1 606 ? 4.227 -29.703 -8.32 1 96.81 606 ASP A C 1
ATOM 4825 O O . ASP A 1 606 ? 4.891 -29.828 -7.289 1 96.81 606 ASP A O 1
ATOM 4829 N N . SER A 1 607 ? 3.561 -28.672 -8.617 1 97.19 607 SER A N 1
ATOM 4830 C CA . SER A 1 607 ? 3.479 -27.562 -7.684 1 97.19 607 SER A CA 1
ATOM 4831 C C . SER A 1 607 ? 2.904 -28 -6.34 1 97.19 607 SER A C 1
ATOM 4833 O O . SER A 1 607 ? 3.402 -27.609 -5.285 1 97.19 607 SER A O 1
ATOM 4835 N N . ILE A 1 608 ? 1.826 -28.828 -6.344 1 97.12 608 ILE A N 1
ATOM 4836 C CA . ILE A 1 608 ? 1.232 -29.344 -5.117 1 97.12 608 ILE A CA 1
ATOM 4837 C C . ILE A 1 608 ? 2.258 -30.203 -4.375 1 97.12 608 ILE A C 1
ATOM 4839 O O . ILE A 1 608 ? 2.336 -30.156 -3.145 1 97.12 608 ILE A O 1
ATOM 4843 N N . THR A 1 609 ? 3.043 -30.922 -5.129 1 96.62 609 THR A N 1
ATOM 4844 C CA . THR A 1 609 ? 4.066 -31.781 -4.523 1 96.62 609 THR A CA 1
ATOM 4845 C C . THR A 1 609 ? 5.09 -30.938 -3.768 1 96.62 609 THR A C 1
ATOM 4847 O O . THR A 1 609 ? 5.527 -31.312 -2.68 1 96.62 609 THR A O 1
ATOM 4850 N N . TYR A 1 610 ? 5.473 -29.812 -4.316 1 97.25 610 TYR A N 1
ATOM 4851 C CA . TYR A 1 610 ? 6.469 -28.953 -3.693 1 97.25 610 TYR A CA 1
ATOM 4852 C C . TYR A 1 610 ? 5.879 -28.203 -2.504 1 97.25 610 TYR A C 1
ATOM 4854 O O . TYR A 1 610 ? 6.582 -27.922 -1.532 1 97.25 610 TYR A O 1
ATOM 4862 N N . LEU A 1 611 ? 4.578 -27.891 -2.539 1 97.06 611 LEU A N 1
ATOM 4863 C CA . LEU A 1 611 ? 4.016 -26.938 -1.58 1 97.06 611 LEU A CA 1
ATOM 4864 C C . LEU A 1 611 ? 3.105 -27.656 -0.584 1 97.06 611 LEU A C 1
ATOM 4866 O O . LEU A 1 611 ? 2.986 -27.234 0.568 1 97.06 611 LEU A O 1
ATOM 4870 N N . GLY A 1 612 ? 2.379 -28.672 -1.035 1 96.38 612 GLY A N 1
ATOM 4871 C CA . GLY A 1 612 ? 1.355 -29.328 -0.24 1 96.38 612 GLY A CA 1
ATOM 4872 C C . GLY A 1 612 ? -0.005 -28.672 -0.348 1 96.38 612 GLY A C 1
ATOM 4873 O O . GLY A 1 612 ? -0.957 -29.078 0.32 1 96.38 612 GLY A O 1
ATOM 4874 N N . THR A 1 613 ? -0.109 -27.609 -1.204 1 94.31 613 THR A N 1
ATOM 4875 C CA . THR A 1 613 ? -1.348 -26.859 -1.416 1 94.31 613 THR A CA 1
ATOM 4876 C C . THR A 1 613 ? -1.476 -26.438 -2.875 1 94.31 613 THR A C 1
ATOM 4878 O O . THR A 1 613 ? -0.608 -26.734 -3.695 1 94.31 613 THR A O 1
ATOM 4881 N N . GLY A 1 614 ? -2.615 -25.844 -3.283 1 93.94 614 GLY A N 1
ATOM 4882 C CA . GLY A 1 614 ? -2.867 -25.422 -4.652 1 93.94 614 GLY A CA 1
ATOM 4883 C C . GLY A 1 614 ? -3.895 -26.297 -5.359 1 93.94 614 GLY A C 1
ATOM 4884 O O . GLY A 1 614 ? -3.943 -26.328 -6.594 1 93.94 614 GLY A O 1
ATOM 4885 N N . PHE A 1 615 ? -4.773 -26.859 -4.703 1 95.31 615 PHE A N 1
ATOM 4886 C CA . PHE A 1 615 ? -5.719 -27.844 -5.227 1 95.31 615 PHE A CA 1
ATOM 4887 C C . PHE A 1 615 ? -6.777 -27.156 -6.082 1 95.31 615 PHE A C 1
ATOM 4889 O O . PHE A 1 615 ? -7.32 -27.766 -7.008 1 95.31 615 PHE A O 1
ATOM 4896 N N . THR A 1 616 ? -7.051 -25.906 -5.809 1 93.06 616 THR A N 1
ATOM 4897 C CA . THR A 1 616 ? -8.125 -25.219 -6.512 1 93.06 616 THR A CA 1
ATOM 4898 C C . THR A 1 616 ? -7.789 -25.062 -7.992 1 93.06 616 THR A C 1
ATOM 4900 O O . THR A 1 616 ? -8.617 -25.344 -8.859 1 93.06 616 THR A O 1
ATOM 4903 N N . TYR A 1 617 ? -6.59 -24.609 -8.305 1 95.56 617 TYR A N 1
ATOM 4904 C CA . TYR A 1 617 ? -6.18 -24.469 -9.703 1 95.56 617 TYR A CA 1
ATOM 4905 C C . TYR A 1 617 ? -6.137 -25.828 -10.391 1 95.56 617 TYR A C 1
ATOM 4907 O O . TYR A 1 617 ? -6.48 -25.938 -11.57 1 95.56 617 TYR A O 1
ATOM 4915 N N . HIS A 1 618 ? -5.668 -26.812 -9.617 1 97.19 618 HIS A N 1
ATOM 4916 C CA . HIS A 1 618 ? -5.676 -28.172 -10.156 1 97.19 618 HIS A CA 1
ATOM 4917 C C . HIS A 1 618 ? -7.094 -28.625 -10.508 1 97.19 618 HIS A C 1
ATOM 4919 O O . HIS A 1 618 ? -7.312 -29.219 -11.562 1 97.19 618 HIS A O 1
ATOM 4925 N N . TRP A 1 619 ? -8.039 -28.312 -9.672 1 96.12 619 TRP A N 1
ATOM 4926 C CA . TRP A 1 619 ? -9.445 -28.641 -9.914 1 96.12 619 TRP A CA 1
ATOM 4927 C C . TRP A 1 619 ? -9.945 -27.969 -11.188 1 96.12 619 TRP A C 1
ATOM 4929 O O . TRP A 1 619 ? -10.625 -28.594 -12.008 1 96.12 619 TRP A O 1
ATOM 4939 N N . TYR A 1 620 ? -9.625 -26.688 -11.383 1 96.12 620 TYR A N 1
ATOM 4940 C CA . TYR A 1 620 ? -10.07 -25.938 -12.555 1 96.12 620 TYR A CA 1
ATOM 4941 C C . TYR A 1 620 ? -9.656 -26.656 -13.836 1 96.12 620 TYR A C 1
ATOM 4943 O O . TYR A 1 620 ? -10.469 -26.828 -14.75 1 96.12 620 TYR A O 1
ATOM 4951 N N . ILE A 1 621 ? -8.422 -27.109 -13.852 1 97.94 621 ILE A N 1
ATOM 4952 C CA . ILE A 1 621 ? -7.898 -27.672 -15.094 1 97.94 621 ILE A CA 1
ATOM 4953 C C . ILE A 1 621 ? -8.367 -29.125 -15.234 1 97.94 621 ILE A C 1
ATOM 4955 O O . ILE A 1 621 ? -8.648 -29.578 -16.344 1 97.94 621 ILE A O 1
ATOM 4959 N N . SER A 1 622 ? -8.438 -29.859 -14.125 1 97.5 622 SER A N 1
ATOM 4960 C CA . SER A 1 622 ? -9 -31.203 -14.18 1 97.5 622 SER A CA 1
ATOM 4961 C C . SER A 1 622 ? -10.43 -31.188 -14.711 1 97.5 622 SER A C 1
ATOM 4963 O O . SER A 1 622 ? -10.773 -31.984 -15.586 1 97.5 622 SER A O 1
ATOM 4965 N N . ALA A 1 623 ? -11.25 -30.281 -14.18 1 96.31 623 ALA A N 1
ATOM 4966 C CA . ALA A 1 623 ? -12.625 -30.141 -14.641 1 96.31 623 ALA A CA 1
ATOM 4967 C C . ALA A 1 623 ? -12.672 -29.703 -16.094 1 96.31 623 ALA A C 1
ATOM 4969 O O . ALA A 1 623 ? -13.539 -30.141 -16.859 1 96.31 623 ALA A O 1
ATOM 4970 N N . ALA A 1 624 ? -11.789 -28.828 -16.484 1 96.62 624 ALA A N 1
ATOM 4971 C CA . ALA A 1 624 ? -11.734 -28.328 -17.859 1 96.62 624 ALA A CA 1
ATOM 4972 C C . ALA A 1 624 ? -11.469 -29.469 -18.844 1 96.62 624 ALA A C 1
ATOM 4974 O O . ALA A 1 624 ? -12.117 -29.562 -19.891 1 96.62 624 ALA A O 1
ATOM 4975 N N . ILE A 1 625 ? -10.516 -30.359 -18.516 1 96.44 625 ILE A N 1
ATOM 4976 C CA . ILE A 1 625 ? -10.195 -31.484 -19.359 1 96.44 625 ILE A CA 1
ATOM 4977 C C . ILE A 1 625 ? -11.406 -32.406 -19.484 1 96.44 625 ILE A C 1
ATOM 4979 O O . ILE A 1 625 ? -11.773 -32.844 -20.578 1 96.44 625 ILE A O 1
ATOM 4983 N N . SER A 1 626 ? -11.977 -32.719 -18.344 1 95.56 626 SER A N 1
ATOM 4984 C CA . SER A 1 626 ? -13.156 -33.562 -18.312 1 95.56 626 SER A CA 1
ATOM 4985 C C . SER A 1 626 ? -14.297 -32.938 -19.125 1 95.56 626 SER A C 1
ATOM 4987 O O . SER A 1 626 ? -15 -33.656 -19.859 1 95.56 626 SER A O 1
ATOM 4989 N N . PHE A 1 627 ? -14.547 -31.672 -19.094 1 95.19 627 PHE A N 1
ATOM 4990 C CA . PHE A 1 627 ? -15.578 -30.938 -19.812 1 95.19 627 PHE A CA 1
ATOM 4991 C C . PHE A 1 627 ? -15.367 -31.062 -21.312 1 95.19 627 PHE A C 1
ATOM 4993 O O . PHE A 1 627 ? -16.297 -31.375 -22.062 1 95.19 627 PHE A O 1
ATOM 5000 N N . LEU A 1 628 ? -14.125 -30.828 -21.703 1 92.88 628 LEU A N 1
ATOM 5001 C CA . LEU A 1 628 ? -13.82 -30.906 -23.125 1 92.88 628 LEU A CA 1
ATOM 5002 C C . LEU A 1 628 ? -14.039 -32.312 -23.656 1 92.88 628 LEU A C 1
ATOM 5004 O O . LEU A 1 628 ? -14.57 -32.5 -24.75 1 92.88 628 LEU A O 1
ATOM 5008 N N . ARG A 1 629 ? -13.656 -33.281 -22.859 1 91.56 629 ARG A N 1
ATOM 5009 C CA . ARG A 1 629 ? -13.852 -34.656 -23.234 1 91.56 629 ARG A CA 1
ATOM 5010 C C . ARG A 1 629 ? -15.336 -35 -23.297 1 91.56 629 ARG A C 1
ATOM 5012 O O . ARG A 1 629 ? -15.766 -35.812 -24.156 1 91.56 629 ARG A O 1
ATOM 5019 N N . SER A 1 630 ? -16.094 -34.438 -22.406 1 91.38 630 SER A N 1
ATOM 5020 C CA . SER A 1 630 ? -17.516 -34.719 -22.375 1 91.38 630 SER A CA 1
ATOM 5021 C C . SER A 1 630 ? -18.219 -34.125 -23.609 1 91.38 630 SER A C 1
ATOM 5023 O O . SER A 1 630 ? -19.266 -34.625 -24.016 1 91.38 630 SER A O 1
ATOM 5025 N N . GLN A 1 631 ? -17.703 -33.062 -24.156 1 85.38 631 GLN A N 1
ATOM 5026 C CA . GLN A 1 631 ? -18.266 -32.5 -25.375 1 85.38 631 GLN A CA 1
ATOM 5027 C C . GLN A 1 631 ? -18.047 -33.406 -26.562 1 85.38 631 GLN A C 1
ATOM 5029 O O . GLN A 1 631 ? -18.875 -33.469 -27.484 1 85.38 631 GLN A O 1
ATOM 5034 N N . SER A 1 632 ? -16.938 -34.156 -26.531 1 79.06 632 SER A N 1
ATOM 5035 C CA . SER A 1 632 ? -16.609 -35.062 -27.641 1 79.06 632 SER A CA 1
ATOM 5036 C C . SER A 1 632 ? -17.219 -36.438 -27.438 1 79.06 632 SER A C 1
ATOM 5038 O O . SER A 1 632 ? -17.422 -37.156 -28.422 1 79.06 632 SER A O 1
ATOM 5040 N N . GLN A 1 633 ? -17.344 -36.844 -26.141 1 79.88 633 GLN A N 1
ATOM 5041 C CA . GLN A 1 633 ? -17.906 -38.156 -25.812 1 79.88 633 GLN A CA 1
ATOM 5042 C C . GLN A 1 633 ? -19.156 -38 -24.953 1 79.88 633 GLN A C 1
ATOM 5044 O O . GLN A 1 633 ? -19.125 -38.25 -23.75 1 79.88 633 GLN A O 1
ATOM 5049 N N . PRO A 1 634 ? -20.234 -37.844 -25.562 1 73.12 634 PRO A N 1
ATOM 5050 C CA . PRO A 1 634 ? -21.438 -37.562 -24.766 1 73.12 634 PRO A CA 1
ATOM 5051 C C . PRO A 1 634 ? -22.016 -38.812 -24.109 1 73.12 634 PRO A C 1
ATOM 5053 O O . PRO A 1 634 ? -22.875 -38.719 -23.219 1 73.12 634 PRO A O 1
ATOM 5056 N N . ALA A 1 635 ? -21.547 -39.906 -24.344 1 73.25 635 ALA A N 1
ATOM 5057 C CA . ALA A 1 635 ? -22.203 -41.156 -23.922 1 73.25 635 ALA A CA 1
ATOM 5058 C C . ALA A 1 635 ? -21.969 -41.406 -22.438 1 73.25 635 ALA A C 1
ATOM 5060 O O . ALA A 1 635 ? -22.75 -42.125 -21.797 1 73.25 635 ALA A O 1
ATOM 5061 N N . LYS A 1 636 ? -20.984 -40.844 -21.828 1 79.38 636 LYS A N 1
ATOM 5062 C CA . LYS A 1 636 ? -20.75 -41.188 -20.438 1 79.38 636 LYS A CA 1
ATOM 5063 C C . LYS A 1 636 ? -20.328 -39.969 -19.625 1 79.38 636 LYS A C 1
ATOM 5065 O O . LYS A 1 636 ? -19.25 -39.969 -19 1 79.38 636 LYS A O 1
ATOM 5070 N N . PRO A 1 637 ? -21.203 -39.062 -19.422 1 81.69 637 PRO A N 1
ATOM 5071 C CA . PRO A 1 637 ? -20.812 -37.812 -18.734 1 81.69 637 PRO A CA 1
ATOM 5072 C C . PRO A 1 637 ? -20.578 -38.031 -17.234 1 81.69 637 PRO A C 1
ATOM 5074 O O . PRO A 1 637 ? -19.656 -37.438 -16.672 1 81.69 637 PRO A O 1
ATOM 5077 N N . SER A 1 638 ? -21.219 -38.875 -16.609 1 85.69 638 SER A N 1
ATOM 5078 C CA . SER A 1 638 ? -21.078 -39.094 -15.172 1 85.69 638 SER A CA 1
ATOM 5079 C C . SER A 1 638 ? -19.719 -39.719 -14.836 1 85.69 638 SER A C 1
ATOM 5081 O O . SER A 1 638 ? -19.109 -39.375 -13.828 1 85.69 638 SER A O 1
ATOM 5083 N N . ALA A 1 639 ? -19.297 -40.594 -15.703 1 89.75 639 ALA A N 1
ATOM 5084 C CA . ALA A 1 639 ? -18 -41.219 -15.484 1 89.75 639 ALA A CA 1
ATOM 5085 C C . ALA A 1 639 ? -16.859 -40.219 -15.625 1 89.75 639 ALA A C 1
ATOM 5087 O O . ALA A 1 639 ? -15.867 -40.281 -14.891 1 89.75 639 ALA A O 1
ATOM 5088 N N . LEU A 1 640 ? -16.953 -39.312 -16.531 1 93.25 640 LEU A N 1
ATOM 5089 C CA . LEU A 1 640 ? -15.938 -38.281 -16.75 1 93.25 640 LEU A CA 1
ATOM 5090 C C . LEU A 1 640 ? -15.891 -37.312 -15.57 1 93.25 640 LEU A C 1
ATOM 5092 O O . LEU A 1 640 ? -14.805 -36.906 -15.141 1 93.25 640 LEU A O 1
ATOM 5096 N N . LYS A 1 641 ? -17.031 -36.938 -15.102 1 92.31 641 LYS A N 1
ATOM 5097 C CA . LYS A 1 641 ? -17.109 -36.062 -13.922 1 92.31 641 LYS A CA 1
ATOM 5098 C C . LYS A 1 641 ? -16.453 -36.719 -12.711 1 92.31 641 LYS A C 1
ATOM 5100 O O . LYS A 1 641 ? -15.711 -36.094 -11.977 1 92.31 641 LYS A O 1
ATOM 5105 N N . GLN A 1 642 ? -16.734 -37.969 -12.547 1 91.38 642 GLN A N 1
ATOM 5106 C CA . GLN A 1 642 ? -16.141 -38.719 -11.445 1 91.38 642 GLN A CA 1
ATOM 5107 C C . GLN A 1 642 ? -14.625 -38.781 -11.586 1 91.38 642 GLN A C 1
ATOM 5109 O O . GLN A 1 642 ? -13.898 -38.656 -10.602 1 91.38 642 GLN A O 1
ATOM 5114 N N . GLU A 1 643 ? -14.211 -39 -12.781 1 92.81 643 GLU A N 1
ATOM 5115 C CA . GLU A 1 643 ? -12.773 -39.062 -13.023 1 92.81 643 GLU A CA 1
ATOM 5116 C C . GLU A 1 643 ? -12.094 -37.719 -12.695 1 92.81 643 GLU A C 1
ATOM 5118 O O . GLU A 1 643 ? -10.977 -37.719 -12.18 1 92.81 643 GLU A O 1
ATOM 5123 N N . ALA A 1 644 ? -12.734 -36.656 -13.062 1 94.56 644 ALA A N 1
ATOM 5124 C CA . ALA A 1 644 ? -12.188 -35.344 -12.789 1 94.56 644 ALA A CA 1
ATOM 5125 C C . ALA A 1 644 ? -12.008 -35.094 -11.289 1 94.56 644 ALA A C 1
ATOM 5127 O O . ALA A 1 644 ? -10.977 -34.594 -10.852 1 94.56 644 ALA A O 1
ATOM 5128 N N . ILE A 1 645 ? -12.945 -35.438 -10.5 1 93.19 645 ILE A N 1
ATOM 5129 C CA . ILE A 1 645 ? -12.891 -35.312 -9.047 1 93.19 645 ILE A CA 1
ATOM 5130 C C . ILE A 1 645 ? -11.828 -36.25 -8.477 1 93.19 645 ILE A C 1
ATOM 5132 O O . ILE A 1 645 ? -11.109 -35.875 -7.547 1 93.19 645 ILE A O 1
ATOM 5136 N N . ASN A 1 646 ? -11.789 -37.438 -9.031 1 94 646 ASN A N 1
ATOM 5137 C CA . ASN A 1 646 ? -10.812 -38.406 -8.547 1 94 646 ASN A CA 1
ATOM 5138 C C . ASN A 1 646 ? -9.383 -37.938 -8.75 1 94 646 ASN A C 1
ATOM 5140 O O . ASN A 1 646 ? -8.5 -38.219 -7.945 1 94 646 ASN A O 1
ATOM 5144 N N . GLN A 1 647 ? -9.203 -37.219 -9.812 1 95.88 647 GLN A N 1
ATOM 5145 C CA . GLN A 1 647 ? -7.875 -36.656 -10.062 1 95.88 647 GLN A CA 1
ATOM 5146 C C . GLN A 1 647 ? -7.457 -35.719 -8.945 1 95.88 647 GLN A C 1
ATOM 5148 O O . GLN A 1 647 ? -6.297 -35.719 -8.531 1 95.88 647 GLN A O 1
ATOM 5153 N N . VAL A 1 648 ? -8.367 -34.906 -8.461 1 95.5 648 VAL A N 1
ATOM 5154 C CA . VAL A 1 648 ? -8.094 -33.969 -7.383 1 95.5 648 VAL A CA 1
ATOM 5155 C C . VAL A 1 648 ? -7.934 -34.719 -6.066 1 95.5 648 VAL A C 1
ATOM 5157 O O . VAL A 1 648 ? -7.016 -34.438 -5.289 1 95.5 648 VAL A O 1
ATOM 5160 N N . VAL A 1 649 ? -8.82 -35.656 -5.828 1 94.88 649 VAL A N 1
ATOM 5161 C CA . VAL A 1 649 ? -8.805 -36.469 -4.605 1 94.88 649 VAL A CA 1
ATOM 5162 C C . VAL A 1 649 ? -7.48 -37.219 -4.504 1 94.88 649 VAL A C 1
ATOM 5164 O O . VAL A 1 649 ? -6.93 -37.375 -3.408 1 94.88 649 VAL A O 1
ATOM 5167 N N . ARG A 1 650 ? -7.004 -37.688 -5.594 1 96.69 650 ARG A N 1
ATOM 5168 C CA . ARG A 1 650 ? -5.719 -38.375 -5.617 1 96.69 650 ARG A CA 1
ATOM 5169 C C . ARG A 1 650 ? -4.605 -37.469 -5.082 1 96.69 650 ARG A C 1
ATOM 5171 O O . ARG A 1 650 ? -3.691 -37.938 -4.406 1 96.69 650 ARG A O 1
ATOM 5178 N N . GLN A 1 651 ? -4.633 -36.219 -5.438 1 96.56 651 GLN A N 1
ATOM 5179 C CA . GLN A 1 651 ? -3.631 -35.281 -4.922 1 96.56 651 GLN A CA 1
ATOM 5180 C C . GLN A 1 651 ? -3.766 -35.125 -3.412 1 96.56 651 GLN A C 1
ATOM 5182 O O . GLN A 1 651 ? -2.762 -35.031 -2.701 1 96.56 651 GLN A O 1
ATOM 5187 N N . TYR A 1 652 ? -5 -35 -2.91 1 95.38 652 TYR A N 1
ATOM 5188 C CA . TYR A 1 652 ? -5.219 -34.938 -1.47 1 95.38 652 TYR A CA 1
ATOM 5189 C C . TYR A 1 652 ? -4.648 -36.188 -0.782 1 95.38 652 TYR A C 1
ATOM 5191 O O . TYR A 1 652 ? -3.98 -36.062 0.25 1 95.38 652 TYR A O 1
ATOM 5199 N N . TYR A 1 653 ? -4.914 -37.344 -1.369 1 96 653 TYR A N 1
ATOM 5200 C CA . TYR A 1 653 ? -4.43 -38.562 -0.778 1 96 653 TYR A CA 1
ATOM 5201 C C . TYR A 1 653 ? -2.906 -38.625 -0.79 1 96 653 TYR A C 1
ATOM 5203 O O . TYR A 1 653 ? -2.291 -39.156 0.138 1 96 653 TYR A O 1
ATOM 5211 N N . ARG A 1 654 ? -2.336 -38.188 -1.828 1 95.81 654 ARG A N 1
ATOM 5212 C CA . ARG A 1 654 ? -0.879 -38.125 -1.882 1 95.81 654 ARG A CA 1
ATOM 5213 C C . ARG A 1 654 ? -0.317 -37.344 -0.71 1 95.81 654 ARG A C 1
ATOM 5215 O O . ARG A 1 654 ? 0.636 -37.75 -0.058 1 95.81 654 ARG A O 1
ATOM 5222 N N . VAL A 1 655 ? -0.887 -36.156 -0.41 1 96.81 655 VAL A N 1
ATOM 5223 C CA . VAL A 1 655 ? -0.44 -35.312 0.686 1 96.81 655 VAL A CA 1
ATOM 5224 C C . VAL A 1 655 ? -0.744 -36 2.023 1 96.81 655 VAL A C 1
ATOM 5226 O O . VAL A 1 655 ? 0.096 -36 2.926 1 96.81 655 VAL A O 1
ATOM 5229 N N . LEU A 1 656 ? -1.925 -36.625 2.17 1 96.38 656 LEU A N 1
ATOM 5230 C CA . LEU A 1 656 ? -2.346 -37.281 3.402 1 96.38 656 LEU A CA 1
ATOM 5231 C C . LEU A 1 656 ? -1.476 -38.5 3.691 1 96.38 656 LEU A C 1
ATOM 5233 O O . LEU A 1 656 ? -1.155 -38.781 4.848 1 96.38 656 LEU A O 1
ATOM 5237 N N . ALA A 1 657 ? -1.085 -39.156 2.625 1 95.88 657 ALA A N 1
ATOM 5238 C CA . ALA A 1 657 ? -0.305 -40.375 2.768 1 95.88 657 ALA A CA 1
ATOM 5239 C C . ALA A 1 657 ? 1.135 -40.062 3.168 1 95.88 657 ALA A C 1
ATOM 5241 O O . ALA A 1 657 ? 1.825 -40.938 3.732 1 95.88 657 ALA A O 1
ATOM 5242 N N . SER A 1 658 ? 1.582 -38.938 2.904 1 96.25 658 SER A N 1
ATOM 5243 C CA . SER A 1 658 ? 2.977 -38.594 3.145 1 96.25 658 SER A CA 1
ATOM 5244 C C . SER A 1 658 ? 3.107 -37.594 4.301 1 96.25 658 SER A C 1
ATOM 5246 O O . SER A 1 658 ? 3.977 -36.719 4.285 1 96.25 658 SER A O 1
ATOM 5248 N N . GLN A 1 659 ? 2.236 -37.656 5.324 1 96.19 659 GLN A N 1
ATOM 5249 C CA . GLN A 1 659 ? 2.289 -36.812 6.508 1 96.19 659 GLN A CA 1
ATOM 5250 C C . GLN A 1 659 ? 3.441 -37.219 7.426 1 96.19 659 GLN A C 1
ATOM 5252 O O . GLN A 1 659 ? 3.707 -38.406 7.613 1 96.19 659 GLN A O 1
ATOM 5257 N N . GLU A 1 660 ? 4.145 -36.281 7.855 1 93.56 660 GLU A N 1
ATOM 5258 C CA . GLU A 1 660 ? 5.168 -36.5 8.875 1 93.56 660 GLU A CA 1
ATOM 5259 C C . GLU A 1 660 ? 4.574 -36.375 10.281 1 93.56 660 GLU A C 1
ATOM 5261 O O . GLU A 1 660 ? 3.695 -35.562 10.523 1 93.56 660 GLU A O 1
ATOM 5266 N N . GLN A 1 661 ? 5.168 -37.25 11.195 1 92.81 661 GLN A N 1
ATOM 5267 C CA . GLN A 1 661 ? 4.754 -37.094 12.586 1 92.81 661 GLN A CA 1
ATOM 5268 C C . GLN A 1 661 ? 5.145 -35.719 13.141 1 92.81 661 GLN A C 1
ATOM 5270 O O . GLN A 1 661 ? 6.219 -35.219 12.82 1 92.81 661 GLN A O 1
ATOM 5275 N N . PHE A 1 662 ? 4.293 -35.188 13.93 1 91.75 662 PHE A N 1
ATOM 5276 C CA . PHE A 1 662 ? 4.449 -33.812 14.398 1 91.75 662 PHE A CA 1
ATOM 5277 C C . PHE A 1 662 ? 5.797 -33.625 15.078 1 91.75 662 PHE A C 1
ATOM 5279 O O . PHE A 1 662 ? 6.52 -32.688 14.789 1 91.75 662 PHE A O 1
ATOM 5286 N N . PRO A 1 663 ? 6.27 -34.531 16 1 89.25 663 PRO A N 1
ATOM 5287 C CA . PRO A 1 663 ? 7.574 -34.344 16.625 1 89.25 663 PRO A CA 1
ATOM 5288 C C . PRO A 1 663 ? 8.719 -34.312 15.625 1 89.25 663 PRO A C 1
ATOM 5290 O O . PRO A 1 663 ? 9.648 -33.531 15.758 1 89.25 663 PRO A O 1
ATOM 5293 N N . ARG A 1 664 ? 8.648 -35.219 14.641 1 90.44 664 ARG A N 1
ATOM 5294 C CA . ARG A 1 664 ? 9.68 -35.25 13.609 1 90.44 664 ARG A CA 1
ATOM 5295 C C . ARG A 1 664 ? 9.633 -34 12.75 1 90.44 664 ARG A C 1
ATOM 5297 O O . ARG A 1 664 ? 10.664 -33.5 12.336 1 90.44 664 ARG A O 1
ATOM 5304 N N . ALA A 1 665 ? 8.383 -33.594 12.391 1 90.94 665 ALA A N 1
ATOM 5305 C CA . ALA A 1 665 ? 8.219 -32.344 11.633 1 90.94 665 ALA A CA 1
ATOM 5306 C C . ALA A 1 665 ? 8.844 -31.172 12.375 1 90.94 665 ALA A C 1
ATOM 5308 O O . ALA A 1 665 ? 9.523 -30.344 11.766 1 90.94 665 ALA A O 1
ATOM 5309 N N . LYS A 1 666 ? 8.641 -31.047 13.648 1 89.25 666 LYS A N 1
ATOM 5310 C CA . LYS A 1 666 ? 9.219 -29.984 14.461 1 89.25 666 LYS A CA 1
ATOM 5311 C C . LYS A 1 666 ? 10.742 -30.016 14.422 1 89.25 666 LYS A C 1
ATOM 5313 O O . LYS A 1 666 ? 11.391 -28.984 14.336 1 89.25 666 LYS A O 1
ATOM 5318 N N . GLU A 1 667 ? 11.273 -31.203 14.438 1 86.75 667 GLU A N 1
ATOM 5319 C CA . GLU A 1 667 ? 12.719 -31.375 14.391 1 86.75 667 GLU A CA 1
ATOM 5320 C C . GLU A 1 667 ? 13.289 -30.891 13.062 1 86.75 667 GLU A C 1
ATOM 5322 O O . GLU A 1 667 ? 14.391 -30.344 13.016 1 86.75 667 GLU A O 1
ATOM 5327 N N . ARG A 1 668 ? 12.547 -31.094 12.086 1 87.06 668 ARG A N 1
ATOM 5328 C CA . ARG A 1 668 ? 13.016 -30.75 10.75 1 87.06 668 ARG A CA 1
ATOM 5329 C C . ARG A 1 668 ? 12.805 -29.266 10.461 1 87.06 668 ARG A C 1
ATOM 5331 O O . ARG A 1 668 ? 13.555 -28.672 9.68 1 87.06 668 ARG A O 1
ATOM 5338 N N . ILE A 1 669 ? 11.82 -28.688 11.062 1 88.56 669 ILE A N 1
ATOM 5339 C CA . ILE A 1 669 ? 11.484 -27.281 10.805 1 88.56 669 ILE A CA 1
ATOM 5340 C C . ILE A 1 669 ? 12.305 -26.375 11.711 1 88.56 669 ILE A C 1
ATOM 5342 O O . ILE A 1 669 ? 12.836 -25.359 11.266 1 88.56 669 ILE A O 1
ATOM 5346 N N . TYR A 1 670 ? 12.406 -26.859 12.906 1 82.12 670 TYR A N 1
ATOM 5347 C CA . TYR A 1 670 ? 13.117 -26.062 13.898 1 82.12 670 TYR A CA 1
ATOM 5348 C C . TYR A 1 670 ? 14.5 -26.625 14.172 1 82.12 670 TYR A C 1
ATOM 5350 O O . TYR A 1 670 ? 14.672 -27.844 14.273 1 82.12 670 TYR A O 1
ATOM 5358 N N . SER A 1 671 ? 15.523 -25.906 13.977 1 70.06 671 SER A N 1
ATOM 5359 C CA . SER A 1 671 ? 16.875 -26.422 14.234 1 70.06 671 SER A CA 1
ATOM 5360 C C . SER A 1 671 ? 16.969 -27.016 15.633 1 70.06 671 SER A C 1
ATOM 5362 O O . SER A 1 671 ? 16.203 -26.656 16.531 1 70.06 671 SER A O 1
ATOM 5364 N N . SER A 1 672 ? 17.734 -28.062 15.781 1 61.91 672 SER A N 1
ATOM 5365 C CA . SER A 1 672 ? 17.953 -28.734 17.062 1 61.91 672 SER A CA 1
ATOM 5366 C C . SER A 1 672 ? 18.344 -27.719 18.141 1 61.91 672 SER A C 1
ATOM 5368 O O . SER A 1 672 ? 17.875 -27.812 19.281 1 61.91 672 SER A O 1
ATOM 5370 N N . ARG A 1 673 ? 19.031 -26.797 17.797 1 59.72 673 ARG A N 1
ATOM 5371 C CA . ARG A 1 673 ? 19.531 -25.812 18.75 1 59.72 673 ARG A CA 1
ATOM 5372 C C . ARG A 1 673 ? 18.406 -24.906 19.234 1 59.72 673 ARG A C 1
ATOM 5374 O O . ARG A 1 673 ? 18.375 -24.516 20.406 1 59.72 673 ARG A O 1
ATOM 5381 N N . PHE A 1 674 ? 17.516 -24.578 18.375 1 61.62 674 PHE A N 1
ATOM 5382 C CA . PHE A 1 674 ? 16.406 -23.703 18.703 1 61.62 674 PHE A CA 1
ATOM 5383 C C . PHE A 1 674 ? 15.438 -24.391 19.672 1 61.62 674 PHE A C 1
ATOM 5385 O O . PHE A 1 674 ? 14.93 -23.766 20.594 1 61.62 674 PHE A O 1
ATOM 5392 N N . ARG A 1 675 ? 15.289 -25.594 19.531 1 60.34 675 ARG A N 1
ATOM 5393 C CA . ARG A 1 675 ? 14.367 -26.359 20.359 1 60.34 675 ARG A CA 1
ATOM 5394 C C . ARG A 1 675 ? 14.891 -26.469 21.781 1 60.34 675 ARG A C 1
ATOM 5396 O O . ARG A 1 675 ? 14.102 -26.516 22.734 1 60.34 675 ARG A O 1
ATOM 5403 N N . GLN A 1 676 ? 16.203 -26.625 21.859 1 58.22 676 GLN A N 1
ATOM 5404 C CA . GLN A 1 676 ? 16.812 -26.766 23.172 1 58.22 676 GLN A CA 1
ATOM 5405 C C . GLN A 1 676 ? 16.672 -25.484 23.984 1 58.22 676 GLN A C 1
ATOM 5407 O O . GLN A 1 676 ? 16.562 -25.531 25.219 1 58.22 676 GLN A O 1
ATOM 5412 N N . GLY A 1 677 ? 16.672 -24.344 23.375 1 53 677 GLY A N 1
ATOM 5413 C CA . GLY A 1 677 ? 16.578 -23.062 24.078 1 53 677 GLY A CA 1
ATOM 5414 C C . GLY A 1 677 ? 15.148 -22.672 24.406 1 53 677 GLY A C 1
ATOM 5415 O O . GLY A 1 677 ? 14.914 -21.766 25.203 1 53 677 GLY A O 1
ATOM 5416 N N . ASN A 1 678 ? 14.195 -23.141 23.672 1 50.81 678 ASN A N 1
ATOM 5417 C CA . ASN A 1 678 ? 12.789 -22.875 23.938 1 50.81 678 ASN A CA 1
ATOM 5418 C C . ASN A 1 678 ? 12.062 -24.125 24.422 1 50.81 678 ASN A C 1
ATOM 5420 O O . ASN A 1 678 ? 11.375 -24.781 23.641 1 50.81 678 ASN A O 1
ATOM 5424 N N . PRO A 1 679 ? 12.508 -24.625 25.594 1 45.44 679 PRO A N 1
ATOM 5425 C CA . PRO A 1 679 ? 11.758 -25.812 26.062 1 45.44 679 PRO A CA 1
ATOM 5426 C C . PRO A 1 679 ? 10.25 -25.594 26.047 1 45.44 679 PRO A C 1
ATOM 5428 O O . PRO A 1 679 ? 9.781 -24.469 26.312 1 45.44 679 PRO A O 1
ATOM 5431 N N . SER A 1 680 ? 9.594 -26.172 25.234 1 43.41 680 SER A N 1
ATOM 5432 C CA . SER A 1 680 ? 8.133 -26.094 25.234 1 43.41 680 SER A CA 1
ATOM 5433 C C . SER A 1 680 ? 7.594 -25.969 26.656 1 43.41 680 SER A C 1
ATOM 5435 O O . SER A 1 680 ? 7.969 -26.75 27.547 1 43.41 680 SER A O 1
ATOM 5437 N N . GLU A 1 681 ? 7.25 -24.859 27.109 1 38.91 681 GLU A N 1
ATOM 5438 C CA . GLU A 1 681 ? 6.375 -24.766 28.266 1 38.91 681 GLU A CA 1
ATOM 5439 C C . GLU A 1 681 ? 5.348 -25.891 28.281 1 38.91 681 GLU A C 1
ATOM 5441 O O . GLU A 1 681 ? 4.199 -25.703 27.875 1 38.91 681 GLU A O 1
ATOM 5446 N N . ALA A 1 682 ? 5.527 -27 27.969 1 34.81 682 ALA A N 1
ATOM 5447 C CA . ALA A 1 682 ? 4.578 -28.094 28.172 1 34.81 682 ALA A CA 1
ATOM 5448 C C . ALA A 1 682 ? 4.098 -28.156 29.625 1 34.81 682 ALA A C 1
ATOM 5450 O O . ALA A 1 682 ? 3.223 -28.953 29.969 1 34.81 682 ALA A O 1
ATOM 5451 N N . GLU A 1 683 ? 4.93 -27.797 30.703 1 32.44 683 GLU A N 1
ATOM 5452 C CA . GLU A 1 683 ? 4.367 -28.078 32.031 1 32.44 683 GLU A CA 1
ATOM 5453 C C . GLU A 1 683 ? 3.213 -27.141 32.344 1 32.44 683 GLU A C 1
ATOM 5455 O O . GLU A 1 683 ? 2.684 -27.172 33.469 1 32.44 683 GLU A O 1
ATOM 5460 N N . ARG A 1 684 ? 3.166 -25.891 32.031 1 30.22 684 ARG A N 1
ATOM 5461 C CA . ARG A 1 684 ? 1.967 -25.188 32.469 1 30.22 684 ARG A CA 1
ATOM 5462 C C . ARG A 1 684 ? 0.72 -25.766 31.812 1 30.22 684 ARG A C 1
ATOM 5464 O O . ARG A 1 684 ? 0.631 -25.812 30.578 1 30.22 684 ARG A O 1
ATOM 5471 N N . HIS A 1 685 ? 0.039 -26.672 32.594 1 26.91 685 HIS A N 1
ATOM 5472 C CA . HIS A 1 685 ? -1.321 -27.156 32.406 1 26.91 685 HIS A CA 1
ATOM 5473 C C . HIS A 1 685 ? -2.232 -26.062 31.859 1 26.91 685 HIS A C 1
ATOM 5475 O O . HIS A 1 685 ? -2.555 -25.109 32.562 1 26.91 685 HIS A O 1
ATOM 5481 N N . PHE A 1 686 ? -1.995 -25.562 30.859 1 27.33 686 PHE A N 1
ATOM 5482 C CA . PHE A 1 686 ? -3.062 -24.703 30.359 1 27.33 686 PHE A CA 1
ATOM 5483 C C . PHE A 1 686 ? -4.43 -25.328 30.625 1 27.33 686 PHE A C 1
ATOM 5485 O O . PHE A 1 686 ? -4.676 -26.484 30.266 1 27.33 686 PHE A O 1
ATOM 5492 N N . ASP A 1 687 ? -4.98 -25.062 31.797 1 26.25 687 ASP A N 1
ATOM 5493 C CA . ASP A 1 687 ? -6.43 -25.25 31.859 1 26.25 687 ASP A CA 1
ATOM 5494 C C . ASP A 1 687 ? -7.07 -24.922 30.5 1 26.25 687 ASP A C 1
ATOM 5496 O O . ASP A 1 687 ? -7.023 -23.781 30.031 1 26.25 687 ASP A O 1
ATOM 5500 N N . VAL A 1 688 ? -7.031 -25.781 29.656 1 28.33 688 VAL A N 1
ATOM 5501 C CA . VAL A 1 688 ? -7.77 -25.891 28.391 1 28.33 688 VAL A CA 1
ATOM 5502 C C . VAL A 1 688 ? -9.156 -25.281 28.562 1 28.33 688 VAL A C 1
ATOM 5504 O O . VAL A 1 688 ? -9.969 -25.75 29.344 1 28.33 688 VAL A O 1
ATOM 5507 N N . LEU A 1 689 ? -9.234 -24 28.703 1 26.75 689 LEU A N 1
ATOM 5508 C CA . LEU A 1 689 ? -10.633 -23.625 28.547 1 26.75 689 LEU A CA 1
ATOM 5509 C C . LEU A 1 689 ? -11.367 -24.625 27.656 1 26.75 689 LEU A C 1
ATOM 5511 O O . LEU A 1 689 ? -10.781 -25.156 26.703 1 26.75 689 LEU A O 1
ATOM 5515 N N . ASP A 1 690 ? -12.266 -25.375 28.25 1 24.44 690 ASP A N 1
ATOM 5516 C CA . ASP A 1 690 ? -13.148 -26.344 27.609 1 24.44 690 ASP A CA 1
ATOM 5517 C C . ASP A 1 690 ? -13.477 -25.922 26.188 1 24.44 690 ASP A C 1
ATOM 5519 O O . ASP A 1 690 ? -13.859 -24.781 25.938 1 24.44 690 ASP A O 1
ATOM 5523 N N . PRO A 1 691 ? -12.945 -26.531 25.203 1 29.19 691 PRO A N 1
ATOM 5524 C CA . PRO A 1 691 ? -13.352 -26.359 23.797 1 29.19 691 PRO A CA 1
ATOM 5525 C C . PRO A 1 691 ? -14.844 -26.109 23.641 1 29.19 691 PRO A C 1
ATOM 5527 O O . PRO A 1 691 ? -15.344 -26.016 22.516 1 29.19 691 PRO A O 1
ATOM 5530 N N . GLY A 1 692 ? -15.68 -26.469 24.734 1 26.5 692 GLY A N 1
ATOM 5531 C CA . GLY A 1 692 ? -17.125 -26.391 24.641 1 26.5 692 GLY A CA 1
ATOM 5532 C C . GLY A 1 692 ? -17.625 -24.984 24.359 1 26.5 692 GLY A C 1
ATOM 5533 O O . GLY A 1 692 ? -18.75 -24.797 23.891 1 26.5 692 GLY A O 1
ATOM 5534 N N . GLU A 1 693 ? -17.156 -24.016 25.078 1 27.58 693 GLU A N 1
ATOM 5535 C CA . GLU A 1 693 ? -17.922 -22.781 24.953 1 27.58 693 GLU A CA 1
ATOM 5536 C C . GLU A 1 693 ? -17.578 -22.047 23.656 1 27.58 693 GLU A C 1
ATOM 5538 O O . GLU A 1 693 ? -18.094 -20.969 23.391 1 27.58 693 GLU A O 1
ATOM 5543 N N . MET A 1 694 ? -16.453 -22.203 23.109 1 27.7 694 MET A N 1
ATOM 5544 C CA . MET A 1 694 ? -16.5 -21.609 21.781 1 27.7 694 MET A CA 1
ATOM 5545 C C . MET A 1 694 ? -17.297 -22.484 20.812 1 27.7 694 MET A C 1
ATOM 5547 O O . MET A 1 694 ? -16.797 -23.516 20.344 1 27.7 694 MET A O 1
ATOM 5551 N N . SER A 1 695 ? -18.516 -22.812 21.172 1 25.64 695 SER A N 1
ATOM 5552 C CA . SER A 1 695 ? -19.422 -23.562 20.312 1 25.64 695 SER A CA 1
ATOM 5553 C C . SER A 1 695 ? -19.234 -23.156 18.844 1 25.64 695 SER A C 1
ATOM 5555 O O . SER A 1 695 ? -19.109 -21.969 18.547 1 25.64 695 SER A O 1
ATOM 5557 N N . LEU A 1 696 ? -18.734 -24 18.078 1 27.47 696 LEU A N 1
ATOM 5558 C CA . LEU A 1 696 ? -18.875 -23.984 16.625 1 27.47 696 LEU A CA 1
ATOM 5559 C C . LEU A 1 696 ? -20.188 -23.328 16.219 1 27.47 696 LEU A C 1
ATOM 5561 O O . LEU A 1 696 ? -20.453 -23.141 15.031 1 27.47 696 LEU A O 1
ATOM 5565 N N . ASP A 1 697 ? -21.234 -23.422 17.156 1 26.81 697 ASP A N 1
ATOM 5566 C CA . ASP A 1 697 ? -22.594 -22.938 16.906 1 26.81 697 ASP A CA 1
ATOM 5567 C C . ASP A 1 697 ? -22.641 -21.422 16.797 1 26.81 697 ASP A C 1
ATOM 5569 O O . ASP A 1 697 ? -23.656 -20.844 16.391 1 26.81 697 ASP A O 1
ATOM 5573 N N . ASP A 1 698 ? -21.891 -20.75 17.594 1 27.7 698 ASP A N 1
ATOM 5574 C CA . ASP A 1 698 ? -22.25 -19.344 17.609 1 27.7 698 ASP A CA 1
ATOM 5575 C C . ASP A 1 698 ? -21.906 -18.672 16.281 1 27.7 698 ASP A C 1
ATOM 5577 O O . ASP A 1 698 ? -21.938 -17.453 16.172 1 27.7 698 ASP A O 1
ATOM 5581 N N . VAL A 1 699 ? -21.062 -19.25 15.5 1 27.91 699 VAL A N 1
ATOM 5582 C CA . VAL A 1 699 ? -21.094 -18.875 14.094 1 27.91 699 VAL A CA 1
ATOM 5583 C C . VAL A 1 699 ? -22.453 -19.188 13.492 1 27.91 699 VAL A C 1
ATOM 5585 O O . VAL A 1 699 ? -22.938 -20.328 13.602 1 27.91 699 VAL A O 1
ATOM 5588 N N . GLY A 1 700 ? -23.406 -18.297 13.664 1 27.02 700 GLY A N 1
ATOM 5589 C CA . GLY A 1 700 ? -24.734 -18.359 13.062 1 27.02 700 GLY A CA 1
ATOM 5590 C C . GLY A 1 700 ? -24.781 -19.188 11.805 1 27.02 700 GLY A C 1
ATOM 5591 O O . GLY A 1 700 ? -24.734 -18.656 10.688 1 27.02 700 GLY A O 1
ATOM 5592 N N . PHE A 1 701 ? -24.156 -20.297 11.852 1 26.47 701 PHE A N 1
ATOM 5593 C CA . PHE A 1 701 ? -24.594 -21.141 10.75 1 26.47 701 PHE A CA 1
ATOM 5594 C C . PHE A 1 701 ? -26.109 -21.234 10.711 1 26.47 701 PHE A C 1
ATOM 5596 O O . PHE A 1 701 ? -26.75 -21.594 11.711 1 26.47 701 PHE A O 1
ATOM 5603 N N . PRO A 1 702 ? -26.828 -20.391 9.969 1 29.75 702 PRO A N 1
ATOM 5604 C CA . PRO A 1 702 ? -28.25 -20.75 9.906 1 29.75 702 PRO A CA 1
ATOM 5605 C C . PRO A 1 702 ? -28.5 -22.25 10.039 1 29.75 702 PRO A C 1
ATOM 5607 O O . PRO A 1 702 ? -27.609 -23.047 9.742 1 29.75 702 PRO A O 1
ATOM 5610 N N . GLN A 1 703 ? -29.297 -22.641 11.023 1 27.55 703 GLN A N 1
ATOM 5611 C CA . GLN A 1 703 ? -29.969 -23.938 11.047 1 27.55 703 GLN A CA 1
ATOM 5612 C C . GLN A 1 703 ? -30.234 -24.438 9.625 1 27.55 703 GLN A C 1
ATOM 5614 O O . GLN A 1 703 ? -30.781 -23.703 8.797 1 27.55 703 GLN A O 1
ATOM 5619 N N . PHE A 1 704 ? -29.516 -25.422 9.25 1 28.03 704 PHE A N 1
ATOM 5620 C CA . PHE A 1 704 ? -29.734 -26.25 8.07 1 28.03 704 PHE A CA 1
ATOM 5621 C C . PHE A 1 704 ? -31.203 -26.594 7.906 1 28.03 704 PHE A C 1
ATOM 5623 O O . PHE A 1 704 ? -31.812 -27.188 8.789 1 28.03 704 PHE A O 1
ATOM 5630 N N . ASP A 1 705 ? -31.953 -25.672 7.422 1 30.02 705 ASP A N 1
ATOM 5631 C CA . ASP A 1 705 ? -33.156 -26.328 6.93 1 30.02 705 ASP A CA 1
ATOM 5632 C C . ASP A 1 705 ? -32.844 -27.578 6.105 1 30.02 705 ASP A C 1
ATOM 5634 O O . ASP A 1 705 ? -32.062 -27.484 5.137 1 30.02 705 ASP A O 1
ATOM 5638 N N . PRO A 1 706 ? -32.875 -28.828 6.602 1 32.72 706 PRO A N 1
ATOM 5639 C CA . PRO A 1 706 ? -32.594 -30.109 5.957 1 32.72 706 PRO A CA 1
ATOM 5640 C C . PRO A 1 706 ? -33.062 -30.156 4.504 1 32.72 706 PRO A C 1
ATOM 5642 O O . PRO A 1 706 ? -32.781 -31.125 3.799 1 32.72 706 PRO A O 1
ATOM 5645 N N . THR A 1 707 ? -34 -29.422 4.234 1 33.28 707 THR A N 1
ATOM 5646 C CA . THR A 1 707 ? -34.625 -29.734 2.949 1 33.28 707 THR A CA 1
ATOM 5647 C C . THR A 1 707 ? -33.75 -29.25 1.796 1 33.28 707 THR A C 1
ATOM 5649 O O . THR A 1 707 ? -33.844 -29.781 0.687 1 33.28 707 THR A O 1
ATOM 5652 N N . VAL A 1 708 ? -33.375 -27.922 1.727 1 36.03 708 VAL A N 1
ATOM 5653 C CA . VAL A 1 708 ? -32.594 -27.547 0.553 1 36.03 708 VAL A CA 1
ATOM 5654 C C . VAL A 1 708 ? -31.109 -27.766 0.829 1 36.03 708 VAL A C 1
ATOM 5656 O O . VAL A 1 708 ? -30.547 -27.172 1.754 1 36.03 708 VAL A O 1
ATOM 5659 N N . PRO A 1 709 ? -30.344 -28.859 0.587 1 37.91 709 PRO A N 1
ATOM 5660 C CA . PRO A 1 709 ? -28.938 -29.141 0.843 1 37.91 709 PRO A CA 1
ATOM 5661 C C . PRO A 1 709 ? -28.031 -27.938 0.54 1 37.91 709 PRO A C 1
ATOM 5663 O O . PRO A 1 709 ? -27.922 -27.531 -0.616 1 37.91 709 PRO A O 1
ATOM 5666 N N . SER A 1 710 ? -27.969 -26.891 1.266 1 41.28 710 SER A N 1
ATOM 5667 C CA . SER A 1 710 ? -27.078 -25.766 1.008 1 41.28 710 SER A CA 1
ATOM 5668 C C . SER A 1 710 ? -25.641 -26.234 0.822 1 41.28 710 SER A C 1
ATOM 5670 O O . SER A 1 710 ? -25.188 -27.172 1.486 1 41.28 710 SER A O 1
ATOM 5672 N N . MET A 1 711 ? -25 -26.016 -0.315 1 46.91 711 MET A N 1
ATOM 5673 C CA . MET A 1 711 ? -23.609 -26.25 -0.67 1 46.91 711 MET A CA 1
ATOM 5674 C C . MET A 1 711 ? -22.688 -25.859 0.479 1 46.91 711 MET A C 1
ATOM 5676 O O . MET A 1 711 ? -21.484 -26.125 0.431 1 46.91 711 MET A O 1
ATOM 5680 N N . ASP A 1 712 ? -23.125 -25.109 1.425 1 46.28 712 ASP A N 1
ATOM 5681 C CA . ASP A 1 712 ? -22.297 -24.75 2.58 1 46.28 712 ASP A CA 1
ATOM 5682 C C . ASP A 1 712 ? -21.844 -25.984 3.338 1 46.28 712 ASP A C 1
ATOM 5684 O O . ASP A 1 712 ? -21.031 -25.906 4.254 1 46.28 712 ASP A O 1
ATOM 5688 N N . GLN A 1 713 ? -22.5 -27.094 2.971 1 46.34 713 GLN A N 1
ATOM 5689 C CA . GLN A 1 713 ? -22.109 -28.328 3.637 1 46.34 713 GLN A CA 1
ATOM 5690 C C . GLN A 1 713 ? -20.734 -28.797 3.176 1 46.34 713 GLN A C 1
ATOM 5692 O O . GLN A 1 713 ? -20.125 -29.656 3.82 1 46.34 713 GLN A O 1
ATOM 5697 N N . TYR A 1 714 ? -20.406 -28.25 1.979 1 51.31 714 TYR A N 1
ATOM 5698 C CA . TYR A 1 714 ? -19.109 -28.703 1.463 1 51.31 714 TYR A CA 1
ATOM 5699 C C . TYR A 1 714 ? -17.984 -27.828 1.984 1 51.31 714 TYR A C 1
ATOM 5701 O O . TYR A 1 714 ? -18.109 -26.609 2.043 1 51.31 714 TYR A O 1
ATOM 5709 N N . PHE A 1 715 ? -17.172 -28.344 2.85 1 51.88 715 PHE A N 1
ATOM 5710 C CA . PHE A 1 715 ? -16.031 -27.656 3.451 1 51.88 715 PHE A CA 1
ATOM 5711 C C . PHE A 1 715 ? -14.906 -27.484 2.438 1 51.88 715 PHE A C 1
ATOM 5713 O O . PHE A 1 715 ? -14.039 -28.344 2.311 1 51.88 715 PHE A O 1
ATOM 5720 N N . PHE A 1 716 ? -15.094 -26.641 1.457 1 63.34 716 PHE A N 1
ATOM 5721 C CA . PHE A 1 716 ? -14.031 -26.453 0.481 1 63.34 716 PHE A CA 1
ATOM 5722 C C . PHE A 1 716 ? -13.094 -25.328 0.914 1 63.34 716 PHE A C 1
ATOM 5724 O O . PHE A 1 716 ? -12.383 -24.75 0.088 1 63.34 716 PHE A O 1
ATOM 5731 N N . GLY A 1 717 ? -12.922 -25.094 2.227 1 59.62 717 GLY A N 1
ATOM 5732 C CA . GLY A 1 717 ? -12.133 -23.953 2.668 1 59.62 717 GLY A CA 1
ATOM 5733 C C . GLY A 1 717 ? -12.711 -22.609 2.223 1 59.62 717 GLY A C 1
ATOM 5734 O O . GLY A 1 717 ? -13.117 -21.797 3.055 1 59.62 717 GLY A O 1
ATOM 5735 N N . ASP A 1 718 ? -12.641 -22.391 0.797 1 64.69 718 ASP A N 1
ATOM 5736 C CA . ASP A 1 718 ? -13.359 -21.297 0.162 1 64.69 718 ASP A CA 1
ATOM 5737 C C . ASP A 1 718 ? -14.359 -21.812 -0.869 1 64.69 718 ASP A C 1
ATOM 5739 O O . ASP A 1 718 ? -14.031 -21.922 -2.053 1 64.69 718 ASP A O 1
ATOM 5743 N N . PRO A 1 719 ? -15.508 -22.125 -0.37 1 68.56 719 PRO A N 1
ATOM 5744 C CA . PRO A 1 719 ? -16.469 -22.766 -1.267 1 68.56 719 PRO A CA 1
ATOM 5745 C C . PRO A 1 719 ? -16.719 -21.969 -2.545 1 68.56 719 PRO A C 1
ATOM 5747 O O . PRO A 1 719 ? -16.906 -22.547 -3.615 1 68.56 719 PRO A O 1
ATOM 5750 N N . ALA A 1 720 ? -16.578 -20.734 -2.457 1 70.88 720 ALA A N 1
ATOM 5751 C CA . ALA A 1 720 ? -16.859 -19.891 -3.611 1 70.88 720 ALA A CA 1
ATOM 5752 C C . ALA A 1 720 ? -15.805 -20.078 -4.699 1 70.88 720 ALA A C 1
ATOM 5754 O O . ALA A 1 720 ? -16.078 -19.875 -5.883 1 70.88 720 ALA A O 1
ATOM 5755 N N . ALA A 1 721 ? -14.695 -20.5 -4.309 1 73.25 721 ALA A N 1
ATOM 5756 C CA . ALA A 1 721 ? -13.633 -20.734 -5.285 1 73.25 721 ALA A CA 1
ATOM 5757 C C . ALA A 1 721 ? -13.844 -22.047 -6.031 1 73.25 721 ALA A C 1
ATOM 5759 O O . ALA A 1 721 ? -13.305 -22.234 -7.125 1 73.25 721 ALA A O 1
ATOM 5760 N N . TRP A 1 722 ? -14.641 -22.891 -5.418 1 72.94 722 TRP A N 1
ATOM 5761 C CA . TRP A 1 722 ? -14.82 -24.234 -5.988 1 72.94 722 TRP A CA 1
ATOM 5762 C C . TRP A 1 722 ? -16.109 -24.297 -6.805 1 72.94 722 TRP A C 1
ATOM 5764 O O . TRP A 1 722 ? -16.156 -24.953 -7.848 1 72.94 722 TRP A O 1
ATOM 5774 N N . THR A 1 723 ? -17.125 -23.531 -6.273 1 70.56 723 THR A N 1
ATOM 5775 C CA . THR A 1 723 ? -18.453 -23.703 -6.875 1 70.56 723 THR A CA 1
ATOM 5776 C C . THR A 1 723 ? -18.922 -22.391 -7.512 1 70.56 723 THR A C 1
ATOM 5778 O O . THR A 1 723 ? -19.891 -22.391 -8.273 1 70.56 723 THR A O 1
ATOM 5781 N N . PHE A 1 724 ? -18.234 -21.281 -7.285 1 67.06 724 PHE A N 1
ATOM 5782 C CA . PHE A 1 724 ? -18.531 -19.969 -7.828 1 67.06 724 PHE A CA 1
ATOM 5783 C C . PHE A 1 724 ? -19.922 -19.516 -7.441 1 67.06 724 PHE A C 1
ATOM 5785 O O . PHE A 1 724 ? -20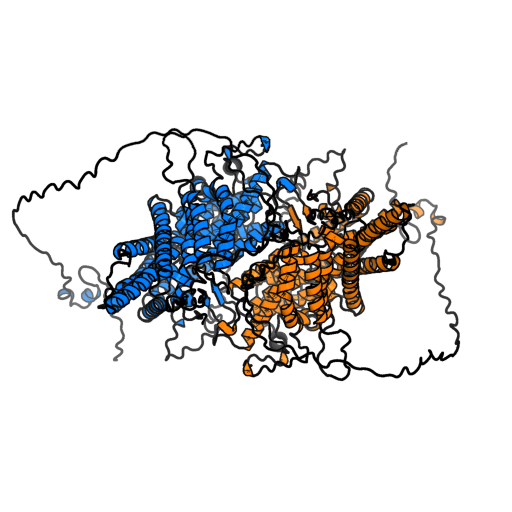.594 -18.797 -8.203 1 67.06 724 PHE A O 1
ATOM 5792 N N . ASP A 1 725 ? -20.531 -20.062 -6.43 1 60.94 725 ASP A N 1
ATOM 5793 C CA . ASP A 1 725 ? -21.875 -19.688 -5.992 1 60.94 725 ASP A CA 1
ATOM 5794 C C . ASP A 1 725 ? -21.953 -18.203 -5.664 1 60.94 725 ASP A C 1
ATOM 5796 O O . ASP A 1 725 ? -23.031 -17.594 -5.762 1 60.94 725 ASP A O 1
ATOM 5800 N N . ASN A 1 726 ? -20.906 -17.594 -5.465 1 58.69 726 ASN A N 1
ATOM 5801 C CA . ASN A 1 726 ? -20.953 -16.188 -5.109 1 58.69 726 ASN A CA 1
ATOM 5802 C C . ASN A 1 726 ? -20.234 -15.32 -6.141 1 58.69 726 ASN A C 1
ATOM 5804 O O . ASN A 1 726 ? -19.672 -14.281 -5.801 1 58.69 726 ASN A O 1
ATOM 5808 N N . LEU A 1 727 ? -20.281 -15.906 -7.348 1 58.53 727 LEU A N 1
ATOM 5809 C CA . LEU A 1 727 ? -19.719 -15.125 -8.438 1 58.53 727 LEU A CA 1
ATOM 5810 C C . LEU A 1 727 ? -20.75 -14.164 -9.016 1 58.53 727 LEU A C 1
ATOM 5812 O O . LEU A 1 727 ? -21.891 -14.562 -9.281 1 58.53 727 LEU A O 1
ATOM 5816 N N . TRP A 1 728 ? -20.625 -12.945 -8.82 1 50.53 728 TRP A N 1
ATOM 5817 C CA . TRP A 1 728 ? -21.609 -11.977 -9.312 1 50.53 728 TRP A CA 1
ATOM 5818 C C . TRP A 1 728 ? -21.359 -11.672 -10.789 1 50.53 728 TRP A C 1
ATOM 5820 O O . TRP A 1 728 ? -20.219 -11.477 -11.211 1 50.53 728 TRP A O 1
ATOM 5830 N N . GLU A 1 729 ? -22.234 -12.156 -11.617 1 46.44 729 GLU A N 1
ATOM 5831 C CA . GLU A 1 729 ? -22.219 -11.867 -13.047 1 46.44 729 GLU A CA 1
ATOM 5832 C C . GLU A 1 729 ? -22.297 -10.367 -13.305 1 46.44 729 GLU A C 1
ATOM 5834 O O . GLU A 1 729 ? -23.109 -9.664 -12.703 1 46.44 729 GLU A O 1
ATOM 5839 N N . VAL A 1 730 ? -21.203 -9.727 -13.547 1 39.59 730 VAL A N 1
ATOM 5840 C CA . VAL A 1 730 ? -21.344 -8.375 -14.086 1 39.59 730 VAL A CA 1
ATOM 5841 C C . VAL A 1 730 ? -22.281 -8.398 -15.289 1 39.59 730 VAL A C 1
ATOM 5843 O O . VAL A 1 730 ? -22.016 -9.086 -16.281 1 39.59 730 VAL A O 1
ATOM 5846 N N . ALA A 1 731 ? -23.609 -8.219 -15.164 1 35.03 731 ALA A N 1
ATOM 5847 C CA . ALA A 1 731 ? -24.5 -8 -16.312 1 35.03 731 ALA A CA 1
ATOM 5848 C C . ALA A 1 731 ? -24.016 -6.832 -17.156 1 35.03 731 ALA A C 1
ATOM 5850 O O . ALA A 1 731 ? -23.578 -5.805 -16.625 1 35.03 731 ALA A O 1
ATOM 5851 N N . MET B 1 1 ? 47.469 33.469 37.25 1 19.97 1 MET B N 1
ATOM 5852 C CA . MET B 1 1 ? 47.562 33 38.625 1 19.97 1 MET B CA 1
ATOM 5853 C C . MET B 1 1 ? 46.5 31.953 38.906 1 19.97 1 MET B C 1
ATOM 5855 O O . MET B 1 1 ? 45.312 32.219 38.75 1 19.97 1 MET B O 1
ATOM 5859 N N . SER B 1 2 ? 46.375 30.969 38.344 1 24.34 2 SER B N 1
ATOM 5860 C CA . SER B 1 2 ? 45.938 31.188 36.969 1 24.34 2 SER B CA 1
ATOM 5861 C C . SER B 1 2 ? 44.625 30.469 36.656 1 24.34 2 SER B C 1
ATOM 5863 O O . SER B 1 2 ? 44.594 29.547 35.844 1 24.34 2 SER B O 1
ATOM 5865 N N . ASP B 1 3 ? 43.875 30.25 37.906 1 27.53 3 ASP B N 1
ATOM 5866 C CA . ASP B 1 3 ? 42.938 29.297 38.531 1 27.53 3 ASP B CA 1
ATOM 5867 C C . ASP B 1 3 ? 41.5 29.547 38.062 1 27.53 3 ASP B C 1
ATOM 5869 O O . ASP B 1 3 ? 40.781 30.375 38.625 1 27.53 3 ASP B O 1
ATOM 5873 N N . PRO B 1 4 ? 41.25 29.859 36.688 1 25.67 4 PRO B N 1
ATOM 5874 C CA . PRO B 1 4 ? 40.25 30.578 35.906 1 25.67 4 PRO B CA 1
ATOM 5875 C C . PRO B 1 4 ? 38.844 30.016 36.156 1 25.67 4 PRO B C 1
ATOM 5877 O O . PRO B 1 4 ? 37.875 30.797 36.25 1 25.67 4 PRO B O 1
ATOM 5880 N N . THR B 1 5 ? 38.469 28.953 35.625 1 25.86 5 THR B N 1
ATOM 5881 C CA . THR B 1 5 ? 37.188 28.781 34.906 1 25.86 5 THR B CA 1
ATOM 5882 C C . THR B 1 5 ? 36.062 28.422 35.875 1 25.86 5 THR B C 1
ATOM 5884 O O . THR B 1 5 ? 35.062 27.812 35.5 1 25.86 5 THR B O 1
ATOM 5887 N N . ALA B 1 6 ? 36.25 28.703 37.156 1 26.58 6 ALA B N 1
ATOM 5888 C CA . ALA B 1 6 ? 35.375 28.156 38.156 1 26.58 6 ALA B CA 1
ATOM 5889 C C . ALA B 1 6 ? 33.938 28.672 37.969 1 26.58 6 ALA B C 1
ATOM 5891 O O . ALA B 1 6 ? 33.719 29.875 37.906 1 26.58 6 ALA B O 1
ATOM 5892 N N . LYS B 1 7 ? 33.125 27.906 37.406 1 28.05 7 LYS B N 1
ATOM 5893 C CA . LYS B 1 7 ? 31.703 28.031 37.125 1 28.05 7 LYS B CA 1
ATOM 5894 C C . LYS B 1 7 ? 30.922 28.516 38.344 1 28.05 7 LYS B C 1
ATOM 5896 O O . LYS B 1 7 ? 30.969 27.891 39.406 1 28.05 7 LYS B O 1
ATOM 5901 N N . LEU B 1 8 ? 30.891 29.906 38.688 1 31.05 8 LEU B N 1
ATOM 5902 C CA . LEU B 1 8 ? 30.297 30.484 39.875 1 31.05 8 LEU B CA 1
ATOM 5903 C C . LEU B 1 8 ? 28.859 30.016 40.062 1 31.05 8 LEU B C 1
ATOM 5905 O O . LEU B 1 8 ? 28.031 30.234 39.188 1 31.05 8 LEU B O 1
ATOM 5909 N N . ALA B 1 9 ? 28.562 28.953 40.719 1 36.25 9 ALA B N 1
ATOM 5910 C CA . ALA B 1 9 ? 27.359 28.234 41.125 1 36.25 9 ALA B CA 1
ATOM 5911 C C . ALA B 1 9 ? 26.453 29.125 41.969 1 36.25 9 ALA B C 1
ATOM 5913 O O . ALA B 1 9 ? 26.719 29.375 43.156 1 36.25 9 ALA B O 1
ATOM 5914 N N . CYS B 1 10 ? 25.906 30.281 41.375 1 35.5 10 CYS B N 1
ATOM 5915 C CA . CYS B 1 10 ? 25.016 31.156 42.156 1 35.5 10 CYS B CA 1
ATOM 5916 C C . CYS B 1 10 ? 23.734 30.438 42.531 1 35.5 10 CYS B C 1
ATOM 5918 O O . CYS B 1 10 ? 23.078 29.828 41.656 1 35.5 10 CYS B O 1
ATOM 5920 N N . ASP B 1 11 ? 23.391 29.875 43.625 1 49.25 11 ASP B N 1
ATOM 5921 C CA . ASP B 1 11 ? 22.406 28.922 44.125 1 49.25 11 ASP B CA 1
ATOM 5922 C C . ASP B 1 11 ? 21.031 29.578 44.25 1 49.25 11 ASP B C 1
ATOM 5924 O O . ASP B 1 11 ? 20.094 28.984 44.781 1 49.25 11 ASP B O 1
ATOM 5928 N N . ARG B 1 12 ? 20.75 30.688 43.688 1 44.44 12 ARG B N 1
ATOM 5929 C CA . ARG B 1 12 ? 19.594 31.562 43.469 1 44.44 12 ARG B CA 1
ATOM 5930 C C . ARG B 1 12 ? 18.578 31.422 44.625 1 44.44 12 ARG B C 1
ATOM 5932 O O . ARG B 1 12 ? 17.375 31.469 44.375 1 44.44 12 ARG B O 1
ATOM 5939 N N . GLU B 1 13 ? 18.953 31.094 45.875 1 54.12 13 GLU B N 1
ATOM 5940 C CA . GLU B 1 13 ? 18.078 31.031 47.062 1 54.12 13 GLU B CA 1
ATOM 5941 C C . GLU B 1 13 ? 17.594 32.406 47.469 1 54.12 13 GLU B C 1
ATOM 5943 O O . GLU B 1 13 ? 18.281 33.406 47.25 1 54.12 13 GLU B O 1
ATOM 5948 N N . TYR B 1 14 ? 16.188 32.531 47.781 1 56.28 14 TYR B N 1
ATOM 5949 C CA . TYR B 1 14 ? 15.641 33.781 48.281 1 56.28 14 TYR B CA 1
ATOM 5950 C C . TYR B 1 14 ? 16 33.969 49.75 1 56.28 14 TYR B C 1
ATOM 5952 O O . TYR B 1 14 ? 16.125 33 50.5 1 56.28 14 TYR B O 1
ATOM 5960 N N . PRO B 1 15 ? 16.172 35.125 50.094 1 51.22 15 PRO B N 1
ATOM 5961 C CA . PRO B 1 15 ? 16.188 36.438 49.406 1 51.22 15 PRO B CA 1
ATOM 5962 C C . PRO B 1 15 ? 17.516 36.688 48.688 1 51.22 15 PRO B C 1
ATOM 5964 O O . PRO B 1 15 ? 17.609 37.625 47.875 1 51.22 15 PRO B O 1
ATOM 5967 N N . SER B 1 16 ? 18.562 36.156 49.156 1 53.53 16 SER B N 1
ATOM 5968 C CA . SER B 1 16 ? 19.891 36.312 48.562 1 53.53 16 SER B CA 1
ATOM 5969 C C . SER B 1 16 ? 20.562 34.969 48.344 1 53.53 16 SER B C 1
ATOM 5971 O O . SER B 1 16 ? 20.281 34 49.062 1 53.53 16 SER B O 1
ATOM 5973 N N . CYS B 1 17 ? 21.266 34.594 47.188 1 58.31 17 CYS B N 1
ATOM 5974 C CA . CYS B 1 17 ? 21.859 33.312 46.938 1 58.31 17 CYS B CA 1
ATOM 5975 C C . CYS B 1 17 ? 22.906 32.938 47.969 1 58.31 17 CYS B C 1
ATOM 5977 O O . CYS B 1 17 ? 23.438 33.812 48.656 1 58.31 17 CYS B O 1
ATOM 5979 N N . THR B 1 18 ? 23.031 31.719 48.375 1 62.69 18 THR B N 1
ATOM 5980 C CA . THR B 1 18 ? 23.844 31.219 49.469 1 62.69 18 THR B CA 1
ATOM 5981 C C . THR B 1 18 ? 25.25 31.812 49.406 1 62.69 18 THR B C 1
ATOM 5983 O O . THR B 1 18 ? 25.891 32.031 50.438 1 62.69 18 THR B O 1
ATOM 5986 N N . ARG B 1 19 ? 25.734 32.062 48.25 1 56.41 19 ARG B N 1
ATOM 5987 C CA . ARG B 1 19 ? 27.125 32.5 48.062 1 56.41 19 ARG B CA 1
ATOM 5988 C C . ARG B 1 19 ? 27.312 33.938 48.5 1 56.41 19 ARG B C 1
ATOM 5990 O O . ARG B 1 19 ? 28.281 34.25 49.219 1 56.41 19 ARG B O 1
ATOM 5997 N N . CYS B 1 20 ? 26.391 34.719 47.969 1 57.25 20 CYS B N 1
ATOM 5998 C CA . CYS B 1 20 ? 26.422 36.125 48.375 1 57.25 20 CYS B CA 1
ATOM 5999 C C . CYS B 1 20 ? 26.266 36.281 49.875 1 57.25 20 CYS B C 1
ATOM 6001 O O . CYS B 1 20 ? 26.844 37.156 50.5 1 57.25 20 CYS B O 1
ATOM 6003 N N . ARG B 1 21 ? 25.484 35.344 50.469 1 62.28 21 ARG B N 1
ATOM 6004 C CA . ARG B 1 21 ? 25.281 35.312 51.938 1 62.28 21 ARG B CA 1
ATOM 6005 C C . ARG B 1 21 ? 26.594 35.156 52.656 1 62.28 21 ARG B C 1
ATOM 6007 O O . ARG B 1 21 ? 26.844 35.812 53.656 1 62.28 21 ARG B O 1
ATOM 6014 N N . LYS B 1 22 ? 27.375 34.125 52.25 1 60.47 22 LYS B N 1
ATOM 6015 C CA . LYS B 1 22 ? 28.594 33.75 53 1 60.47 22 LYS B CA 1
ATOM 6016 C C . LYS B 1 22 ? 29.672 34.844 52.844 1 60.47 22 LYS B C 1
ATOM 6018 O O . LYS B 1 22 ? 30.531 34.969 53.719 1 60.47 22 LYS B O 1
ATOM 6023 N N . THR B 1 23 ? 29.797 35.406 51.656 1 58.34 23 THR B N 1
ATOM 6024 C CA . THR B 1 23 ? 30.906 36.344 51.438 1 58.34 23 THR B CA 1
ATOM 6025 C C . THR B 1 23 ? 30.594 37.719 52.031 1 58.34 23 THR B C 1
ATOM 6027 O O . THR B 1 23 ? 31.359 38.656 51.844 1 58.34 23 THR B O 1
ATOM 6030 N N . GLY B 1 24 ? 29.797 38.094 52.906 1 52.44 24 GLY B N 1
ATOM 6031 C CA . GLY B 1 24 ? 29.422 39.25 53.688 1 52.44 24 GLY B CA 1
ATOM 6032 C C . GLY B 1 24 ? 28.656 40.281 52.906 1 52.44 24 GLY B C 1
ATOM 6033 O O . GLY B 1 24 ? 28.438 41.406 53.375 1 52.44 24 GLY B O 1
ATOM 6034 N N . ASN B 1 25 ? 28.969 40.344 51.656 1 47.41 25 ASN B N 1
ATOM 6035 C CA . ASN B 1 25 ? 28.375 41.375 50.812 1 47.41 25 ASN B CA 1
ATOM 6036 C C . ASN B 1 25 ? 26.875 41.156 50.656 1 47.41 25 ASN B C 1
ATOM 6038 O O . ASN B 1 25 ? 26.375 41.188 49.531 1 47.41 25 ASN B O 1
ATOM 6042 N N . SER B 1 26 ? 26.281 40.594 51.656 1 47.91 26 SER B N 1
ATOM 6043 C CA . SER B 1 26 ? 24.891 40.188 51.688 1 47.91 26 SER B CA 1
ATOM 6044 C C . SER B 1 26 ? 23.969 41.312 51.219 1 47.91 26 SER B C 1
ATOM 6046 O O . SER B 1 26 ? 22.953 41.031 50.594 1 47.91 26 SER B O 1
ATOM 6048 N N . ASP B 1 27 ? 24.281 42.5 51.781 1 46.5 27 ASP B N 1
ATOM 6049 C CA . ASP B 1 27 ? 23.391 43.656 51.719 1 46.5 27 ASP B CA 1
ATOM 6050 C C . ASP B 1 27 ? 23.203 44.125 50.281 1 46.5 27 ASP B C 1
ATOM 6052 O O . ASP B 1 27 ? 22.219 44.781 49.969 1 46.5 27 ASP B O 1
ATOM 6056 N N . SER B 1 28 ? 24.344 44.156 49.656 1 45.47 28 SER B N 1
ATOM 6057 C CA . SER B 1 28 ? 24.344 44.844 48.344 1 45.47 28 SER B CA 1
ATOM 6058 C C . SER B 1 28 ? 23.719 43.969 47.281 1 45.47 28 SER B C 1
ATOM 6060 O O . SER B 1 28 ? 23.828 44.281 46.094 1 45.47 28 SER B O 1
ATOM 6062 N N . CYS B 1 29 ? 23.406 42.719 47.594 1 40.28 29 CYS B N 1
ATOM 6063 C CA . CYS B 1 29 ? 22.859 41.719 46.688 1 40.28 29 CYS B CA 1
ATOM 6064 C C . CYS B 1 29 ? 21.406 42.031 46.344 1 40.28 29 CYS B C 1
ATOM 6066 O O . CYS B 1 29 ? 20.531 41.969 47.219 1 40.28 29 CYS B O 1
ATOM 6068 N N . SER B 1 30 ? 20.984 43.25 45.812 1 40.53 30 SER B N 1
ATOM 6069 C CA . SER B 1 30 ? 19.625 43.75 45.75 1 40.53 30 SER B CA 1
ATOM 6070 C C . SER B 1 30 ? 18.781 42.938 44.75 1 40.53 30 SER B C 1
ATOM 6072 O O . SER B 1 30 ? 19.281 42.531 43.719 1 40.53 30 SER B O 1
ATOM 6074 N N . TYR B 1 31 ? 18.016 42.188 45.125 1 33.97 31 TYR B N 1
ATOM 6075 C CA . TYR B 1 31 ? 17.109 41.5 44.219 1 33.97 31 TYR B CA 1
ATOM 6076 C C . TYR B 1 31 ? 16.047 42.469 43.656 1 33.97 31 TYR B C 1
ATOM 6078 O O . TYR B 1 31 ? 15.422 43.188 44.438 1 33.97 31 TYR B O 1
ATOM 6086 N N . ASP B 1 32 ? 16.188 43.312 42.688 1 29.89 32 ASP B N 1
ATOM 6087 C CA . ASP B 1 32 ? 15.266 44.375 42.312 1 29.89 32 ASP B CA 1
ATOM 6088 C C . ASP B 1 32 ? 13.82 43.906 42.344 1 29.89 32 ASP B C 1
ATOM 6090 O O . ASP B 1 32 ? 13.469 42.969 41.625 1 29.89 32 ASP B O 1
ATOM 6094 N N . ASP B 1 33 ? 12.992 44.062 43.375 1 27.86 33 ASP B N 1
ATOM 6095 C CA . ASP B 1 33 ? 11.625 43.688 43.75 1 27.86 33 ASP B CA 1
ATOM 6096 C C . ASP B 1 33 ? 10.609 44.531 42.969 1 27.86 33 ASP B C 1
ATOM 6098 O O . ASP B 1 33 ? 9.43 44.562 43.312 1 27.86 33 ASP B O 1
ATOM 6102 N N . SER B 1 34 ? 10.859 45.156 41.844 1 24.2 34 SER B N 1
ATOM 6103 C CA . SER B 1 34 ? 10.031 46.344 41.688 1 24.2 34 SER B CA 1
ATOM 6104 C C . SER B 1 34 ? 8.547 46 41.688 1 24.2 34 SER B C 1
ATOM 6106 O O . SER B 1 34 ? 8.141 45 41.094 1 24.2 34 SER B O 1
ATOM 6108 N N . PRO B 1 35 ? 7.703 46.75 42.531 1 24.81 35 PRO B N 1
ATOM 6109 C CA . PRO B 1 35 ? 6.344 46.688 43.062 1 24.81 35 PRO B CA 1
ATOM 6110 C C . PRO B 1 35 ? 5.273 46.938 42 1 24.81 35 PRO B C 1
ATOM 6112 O O . PRO B 1 35 ? 4.094 47.094 42.344 1 24.81 35 PRO B O 1
ATOM 6115 N N . ALA B 1 36 ? 5.383 46.781 40.844 1 22.19 36 ALA B N 1
ATOM 6116 C CA . ALA B 1 36 ? 4.844 47.906 40.062 1 22.19 36 ALA B CA 1
ATOM 6117 C C . ALA B 1 36 ? 3.318 47.906 40.125 1 22.19 36 ALA B C 1
ATOM 6119 O O . ALA B 1 36 ? 2.684 48.844 39.656 1 22.19 36 ALA B O 1
ATOM 6120 N N . PRO B 1 37 ? 2.475 47.219 40.75 1 20.55 37 PRO B N 1
ATOM 6121 C CA . PRO B 1 37 ? 1.319 46.969 39.906 1 20.55 37 PRO B CA 1
ATOM 6122 C C . PRO B 1 37 ? 0.281 48.094 39.969 1 20.55 37 PRO B C 1
ATOM 6124 O O . PRO B 1 37 ? -0.735 48.062 39.281 1 20.55 37 PRO B O 1
ATOM 6127 N N . SER B 1 38 ? 0.362 49.219 40.5 1 17.95 38 SER B N 1
ATOM 6128 C CA . SER B 1 38 ? -0.901 49.656 41.062 1 17.95 38 SER B CA 1
ATOM 6129 C C . SER B 1 38 ? -1.896 50.031 39.969 1 17.95 38 SER B C 1
ATOM 6131 O O . SER B 1 38 ? -1.642 50.938 39.188 1 17.95 38 SER B O 1
ATOM 6133 N N . ARG B 1 39 ? -2.646 49.094 39.594 1 21.38 39 ARG B N 1
ATOM 6134 C CA . ARG B 1 39 ? -3.678 49.375 38.625 1 21.38 39 ARG B CA 1
ATOM 6135 C C . ARG B 1 39 ? -4.695 50.375 39.156 1 21.38 39 ARG B C 1
ATOM 6137 O O . ARG B 1 39 ? -5.434 50.094 40.094 1 21.38 39 ARG B O 1
ATOM 6144 N N . ASN B 1 40 ? -4.363 51.625 39.125 1 16.23 40 ASN B N 1
ATOM 6145 C CA . ASN B 1 40 ? -5.379 52.625 39.469 1 16.23 40 ASN B CA 1
ATOM 6146 C C . ASN B 1 40 ? -6.637 52.469 38.625 1 16.23 40 ASN B C 1
ATOM 6148 O O . ASN B 1 40 ? -6.559 52.25 37.438 1 16.23 40 ASN B O 1
ATOM 6152 N N . LYS B 1 41 ? -7.766 52.219 39.219 1 20.69 41 LYS B N 1
ATOM 6153 C CA . LYS B 1 41 ? -9.188 52 39 1 20.69 41 LYS B CA 1
ATOM 6154 C C . LYS B 1 41 ? -9.852 53.219 38.375 1 20.69 41 LYS B C 1
ATOM 6156 O O . LYS B 1 41 ? -11.086 53.312 38.375 1 20.69 41 LYS B O 1
ATOM 6161 N N . GLN B 1 42 ? -9.039 54.062 37.625 1 16.27 42 GLN B N 1
ATOM 6162 C CA . GLN B 1 42 ? -9.797 55.312 37.438 1 16.27 42 GLN B CA 1
ATOM 6163 C C . GLN B 1 42 ? -11.125 55.031 36.719 1 16.27 42 GLN B C 1
ATOM 6165 O O . GLN B 1 42 ? -11.273 54.031 36.031 1 16.27 42 GLN B O 1
ATOM 6170 N N . GLN B 1 43 ? -12.062 56.094 36.719 1 16.72 43 GLN B N 1
ATOM 6171 C CA . GLN B 1 43 ? -13.445 56.531 36.688 1 16.72 43 GLN B CA 1
ATOM 6172 C C . GLN B 1 43 ? -13.953 56.625 35.25 1 16.72 43 GLN B C 1
ATOM 6174 O O . GLN B 1 43 ? -13.484 57.438 34.469 1 16.72 43 GLN B O 1
ATOM 6179 N N . ARG B 1 44 ? -13.969 55.562 34.594 1 17.7 44 ARG B N 1
ATOM 6180 C CA . ARG B 1 44 ? -14.344 55.625 33.188 1 17.7 44 ARG B CA 1
ATOM 6181 C C . ARG B 1 44 ? -15.672 56.375 33.031 1 17.7 44 ARG B C 1
ATOM 6183 O O . ARG B 1 44 ? -16.703 55.906 33.531 1 17.7 44 ARG B O 1
ATOM 6190 N N . SER B 1 45 ? -15.562 57.688 32.844 1 15.93 45 SER B N 1
ATOM 6191 C CA . SER B 1 45 ? -16.719 58.562 32.688 1 15.93 45 SER B CA 1
ATOM 6192 C C . SER B 1 45 ? -17.625 58.062 31.547 1 15.93 45 SER B C 1
ATOM 6194 O O . SER B 1 45 ? -17.203 57.281 30.703 1 15.93 45 SER B O 1
ATOM 6196 N N . ASP B 1 46 ? -18.891 58.75 31.281 1 16.94 46 ASP B N 1
ATOM 6197 C CA . ASP B 1 46 ? -20.297 58.719 30.922 1 16.94 46 ASP B CA 1
ATOM 6198 C C . ASP B 1 46 ? -20.484 58.875 29.406 1 16.94 46 ASP B C 1
ATOM 6200 O O . ASP B 1 46 ? -21.547 58.594 28.875 1 16.94 46 ASP B O 1
ATOM 6204 N N . VAL B 1 47 ? -19.438 59.438 28.641 1 16.23 47 VAL B N 1
ATOM 6205 C CA . VAL B 1 47 ? -20.016 60.438 27.75 1 16.23 47 VAL B CA 1
ATOM 6206 C C . VAL B 1 47 ? -20.969 59.781 26.766 1 16.23 47 VAL B C 1
ATOM 6208 O O . VAL B 1 47 ? -20.844 58.594 26.484 1 16.23 47 VAL B O 1
ATOM 6211 N N . LEU B 1 48 ? -21.578 60.625 25.688 1 16.14 48 LEU B N 1
ATOM 6212 C CA . LEU B 1 48 ? -22.781 61.156 25.062 1 16.14 48 LEU B CA 1
ATOM 6213 C C . LEU B 1 48 ? -23.172 60.344 23.828 1 16.14 48 LEU B C 1
ATOM 6215 O O . LEU B 1 48 ? -22.344 59.625 23.281 1 16.14 48 LEU B O 1
ATOM 6219 N N . GLY B 1 49 ? -23.969 60.969 22.844 1 16.36 49 GLY B N 1
ATOM 6220 C CA . GLY B 1 49 ? -25.266 60.844 22.188 1 16.36 49 GLY B CA 1
ATOM 6221 C C . GLY B 1 49 ? -25.188 60.219 20.828 1 16.36 49 GLY B C 1
ATOM 6222 O O . GLY B 1 49 ? -25.891 59.219 20.547 1 16.36 49 GLY B O 1
ATOM 6223 N N . GLN B 1 50 ? -24.641 60.938 19.688 1 16.17 50 GLN B N 1
ATOM 6224 C CA . GLN B 1 50 ? -25.484 61.375 18.578 1 16.17 50 GLN B CA 1
ATOM 6225 C C . GLN B 1 50 ? -25.469 60.375 17.438 1 16.17 50 GLN B C 1
ATOM 6227 O O . GLN B 1 50 ? -24.469 59.688 17.234 1 16.17 50 GLN B O 1
ATOM 6232 N N . ASN B 1 51 ? -26.625 60.031 16.781 1 18.25 51 ASN B N 1
ATOM 6233 C CA . ASN B 1 51 ? -27.469 59.281 15.867 1 18.25 51 ASN B CA 1
ATOM 6234 C C . ASN B 1 51 ? -26.953 59.344 14.438 1 18.25 51 ASN B C 1
ATOM 6236 O O . ASN B 1 51 ? -27.625 58.906 13.508 1 18.25 51 ASN B O 1
ATOM 6240 N N . ARG B 1 52 ? -25.609 59.688 14.102 1 18.09 52 ARG B N 1
ATOM 6241 C CA . ARG B 1 52 ? -25.656 60.406 12.828 1 18.09 52 ARG B CA 1
ATOM 6242 C C . ARG B 1 52 ? -26.141 59.5 11.703 1 18.09 52 ARG B C 1
ATOM 6244 O O . ARG B 1 52 ? -25.672 58.375 11.57 1 18.09 52 ARG B O 1
ATOM 6251 N N . PRO B 1 53 ? -27.219 59.906 10.945 1 18.64 53 PRO B N 1
ATOM 6252 C CA . PRO B 1 53 ? -28.156 59.438 9.938 1 18.64 53 PRO B CA 1
ATOM 6253 C C . PRO B 1 53 ? -27.484 59.031 8.625 1 18.64 53 PRO B C 1
ATOM 6255 O O . PRO B 1 53 ? -26.812 59.875 8.008 1 18.64 53 PRO B O 1
ATOM 6258 N N . VAL B 1 54 ? -26.625 58.125 8.578 1 19.05 54 VAL B N 1
ATOM 6259 C CA . VAL B 1 54 ? -25.938 58 7.297 1 19.05 54 VAL B CA 1
ATOM 6260 C C . VAL B 1 54 ? -26.969 58.031 6.164 1 19.05 54 VAL B C 1
ATOM 6262 O O . VAL B 1 54 ? -28.031 57.375 6.258 1 19.05 54 VAL B O 1
ATOM 6265 N N . LEU B 1 55 ? -26.828 59 5.277 1 17.03 55 LEU B N 1
ATOM 6266 C CA . LEU B 1 55 ? -27.578 59.594 4.172 1 17.03 55 LEU B CA 1
ATOM 6267 C C . LEU B 1 55 ? -28.094 58.5 3.229 1 17.03 55 LEU B C 1
ATOM 6269 O O . LEU B 1 55 ? -27.406 57.5 2.973 1 17.03 55 LEU B O 1
ATOM 6273 N N . THR B 1 56 ? -29.438 58.469 3.045 1 18.34 56 THR B N 1
ATOM 6274 C CA . THR B 1 56 ? -30.531 57.812 2.34 1 18.34 56 THR B CA 1
ATOM 6275 C C . THR B 1 56 ? -30.328 57.906 0.829 1 18.34 56 THR B C 1
ATOM 6277 O O . THR B 1 56 ? -31.219 57.562 0.057 1 18.34 56 THR B O 1
ATOM 6280 N N . ALA B 1 57 ? -29.078 57.844 0.281 1 18.45 57 ALA B N 1
ATOM 6281 C CA . ALA B 1 57 ? -29.141 58.344 -1.088 1 18.45 57 ALA B CA 1
ATOM 6282 C C . ALA B 1 57 ? -30.328 57.75 -1.837 1 18.45 57 ALA B C 1
ATOM 6284 O O . ALA B 1 57 ? -30.75 56.625 -1.535 1 18.45 57 ALA B O 1
ATOM 6285 N N . ALA B 1 58 ? -30.938 58.562 -2.666 1 18.28 58 ALA B N 1
ATOM 6286 C CA . ALA B 1 58 ? -32.125 58.812 -3.453 1 18.28 58 ALA B CA 1
ATOM 6287 C C . ALA B 1 58 ? -32.406 57.656 -4.426 1 18.28 58 ALA B C 1
ATOM 6289 O O . ALA B 1 58 ? -31.5 56.875 -4.73 1 18.28 58 ALA B O 1
ATOM 6290 N N . PRO B 1 59 ? -33.469 57.844 -5.309 1 19.36 59 PRO B N 1
ATOM 6291 C CA . PRO B 1 59 ? -34.594 57.125 -5.891 1 19.36 59 PRO B CA 1
ATOM 6292 C C . PRO B 1 59 ? -34.219 56.438 -7.203 1 19.36 59 PRO B C 1
ATOM 6294 O O . PRO B 1 59 ? -35.031 55.719 -7.766 1 19.36 59 PRO B O 1
ATOM 6297 N N . ALA B 1 60 ? -33.031 56.344 -7.684 1 18.83 60 ALA B N 1
ATOM 6298 C CA . ALA B 1 60 ? -33.094 56.562 -9.125 1 18.83 60 ALA B CA 1
ATOM 6299 C C . ALA B 1 60 ? -34.031 55.562 -9.805 1 18.83 60 ALA B C 1
ATOM 6301 O O . ALA B 1 60 ? -34.125 54.406 -9.406 1 18.83 60 ALA B O 1
ATOM 6302 N N . PRO B 1 61 ? -34.812 55.969 -10.703 1 17.58 61 PRO B N 1
ATOM 6303 C CA . PRO B 1 61 ? -36.062 55.5 -11.328 1 17.58 61 PRO B CA 1
ATOM 6304 C C . PRO B 1 61 ? -35.875 54.188 -12.086 1 17.58 61 PRO B C 1
ATOM 6306 O O . PRO B 1 61 ? -36.656 53.25 -11.891 1 17.58 61 PRO B O 1
ATOM 6309 N N . GLU B 1 62 ? -35.344 54.344 -13.266 1 16.92 62 GLU B N 1
ATOM 6310 C CA . GLU B 1 62 ? -36.125 54.094 -14.461 1 16.92 62 GLU B CA 1
ATOM 6311 C C . GLU B 1 62 ? -36.25 52.594 -14.742 1 16.92 62 GLU B C 1
ATOM 6313 O O . GLU B 1 62 ? -35.594 51.781 -14.078 1 16.92 62 GLU B O 1
ATOM 6318 N N . ASN B 1 63 ? -35.938 52.094 -16.047 1 15.73 63 ASN B N 1
ATOM 6319 C CA . ASN B 1 63 ? -36.688 51.531 -17.156 1 15.73 63 ASN B CA 1
ATOM 6320 C C . ASN B 1 63 ? -36.406 50.031 -17.281 1 15.73 63 ASN B C 1
ATOM 6322 O O . ASN B 1 63 ? -37.344 49.219 -17.391 1 15.73 63 ASN B O 1
ATOM 6326 N N . ALA B 1 64 ? -35.219 49.688 -17.984 1 16.5 64 ALA B N 1
ATOM 6327 C CA . ALA B 1 64 ? -35.375 48.938 -19.234 1 16.5 64 ALA B CA 1
ATOM 6328 C C . ALA B 1 64 ? -35.719 47.469 -18.938 1 16.5 64 ALA B C 1
ATOM 6330 O O . ALA B 1 64 ? -35.656 47.031 -17.797 1 16.5 64 ALA B O 1
ATOM 6331 N N . ALA B 1 65 ? -35.062 46.375 -19.703 1 16.33 65 ALA B N 1
ATOM 6332 C CA . ALA B 1 65 ? -35.406 45.438 -20.766 1 16.33 65 ALA B CA 1
ATOM 6333 C C . ALA B 1 65 ? -35.438 44 -20.25 1 16.33 65 ALA B C 1
ATOM 6335 O O . ALA B 1 65 ? -36.406 43.281 -20.453 1 16.33 65 ALA B O 1
ATOM 6336 N N . SER B 1 66 ? -34.125 43.312 -20.016 1 15.86 66 SER B N 1
ATOM 6337 C CA . SER B 1 66 ? -33.844 42.219 -20.953 1 15.86 66 SER B CA 1
ATOM 6338 C C . SER B 1 66 ? -34.469 40.906 -20.484 1 15.86 66 SER B C 1
ATOM 6340 O O . SER B 1 66 ? -34.875 40.781 -19.328 1 15.86 66 SER B O 1
ATOM 6342 N N . SER B 1 67 ? -33.812 39.625 -21.062 1 17.59 67 SER B N 1
ATOM 6343 C CA . SER B 1 67 ? -34 38.406 -21.844 1 17.59 67 SER B CA 1
ATOM 6344 C C . SER B 1 67 ? -34.062 37.156 -20.938 1 17.59 67 SER B C 1
ATOM 6346 O O . SER B 1 67 ? -33.188 37 -20.062 1 17.59 67 SER B O 1
ATOM 6348 N N . ALA B 1 68 ? -35.125 36.656 -20.641 1 19.25 68 ALA B N 1
ATOM 6349 C CA . ALA B 1 68 ? -35.656 35.562 -19.859 1 19.25 68 ALA B CA 1
ATOM 6350 C C . ALA B 1 68 ? -34.969 34.25 -20.234 1 19.25 68 ALA B C 1
ATOM 6352 O O . ALA B 1 68 ? -35.438 33.156 -19.859 1 19.25 68 ALA B O 1
ATOM 6353 N N . PHE B 1 69 ? -33.781 34.219 -21.031 1 17.41 69 PHE B N 1
ATOM 6354 C CA . PHE B 1 69 ? -33.625 33 -21.812 1 17.41 69 PHE B CA 1
ATOM 6355 C C . PHE B 1 69 ? -33.438 31.797 -20.891 1 17.41 69 PHE B C 1
ATOM 6357 O O . PHE B 1 69 ? -33.812 30.672 -21.234 1 17.41 69 PHE B O 1
ATOM 6364 N N . LEU B 1 70 ? -32.688 31.922 -19.734 1 17.17 70 LEU B N 1
ATOM 6365 C CA . LEU B 1 70 ? -31.75 30.797 -19.688 1 17.17 70 LEU B CA 1
ATOM 6366 C C . LEU B 1 70 ? -32.469 29.5 -19.391 1 17.17 70 LEU B C 1
ATOM 6368 O O . LEU B 1 70 ? -33.094 29.359 -18.328 1 17.17 70 LEU B O 1
ATOM 6372 N N . GLU B 1 71 ? -33.062 28.781 -20.312 1 18.84 71 GLU B N 1
ATOM 6373 C CA . GLU B 1 71 ? -33.625 27.453 -20.438 1 18.84 71 GLU B CA 1
ATOM 6374 C C . GLU B 1 71 ? -32.781 26.406 -19.719 1 18.84 71 GLU B C 1
ATOM 6376 O O . GLU B 1 71 ? -31.578 26.297 -19.984 1 18.84 71 GLU B O 1
ATOM 6381 N N . SER B 1 72 ? -33.125 26.094 -18.562 1 19.47 72 SER B N 1
ATOM 6382 C CA . SER B 1 72 ? -32.594 25.203 -17.531 1 19.47 72 SER B CA 1
ATOM 6383 C C . SER B 1 72 ? -32.125 23.875 -18.125 1 19.47 72 SER B C 1
ATOM 6385 O O . SER B 1 72 ? -32.625 23.438 -19.156 1 19.47 72 SER B O 1
ATOM 6387 N N . TYR B 1 73 ? -30.875 23.375 -17.625 1 17.95 73 TYR B N 1
ATOM 6388 C CA . TYR B 1 73 ? -29.859 22.328 -17.688 1 17.95 73 TYR B CA 1
ATOM 6389 C C . TYR B 1 73 ? -30.484 20.953 -17.562 1 17.95 73 TYR B C 1
ATOM 6391 O O . TYR B 1 73 ? -31.031 20.609 -16.516 1 17.95 73 TYR B O 1
ATOM 6399 N N . ARG B 1 74 ? -30.969 20.375 -18.562 1 18.38 74 ARG B N 1
ATOM 6400 C CA . ARG B 1 74 ? -31.531 19.062 -18.891 1 18.38 74 ARG B CA 1
ATOM 6401 C C . ARG B 1 74 ? -30.734 17.938 -18.219 1 18.38 74 ARG B C 1
ATOM 6403 O O . ARG B 1 74 ? -29.625 18.172 -17.719 1 18.38 74 ARG B O 1
ATOM 6410 N N . ASP B 1 75 ? -30.469 16.734 -18.953 1 19.91 75 ASP B N 1
ATOM 6411 C CA . ASP B 1 75 ? -30.516 15.273 -18.875 1 19.91 75 ASP B CA 1
ATOM 6412 C C . ASP B 1 75 ? -29.219 14.703 -18.312 1 19.91 75 ASP B C 1
ATOM 6414 O O . ASP B 1 75 ? -28.125 15.094 -18.734 1 19.91 75 ASP B O 1
ATOM 6418 N N . ASN B 1 76 ? -29.219 14.289 -17.141 1 21.41 76 ASN B N 1
ATOM 6419 C CA . ASN B 1 76 ? -28.203 13.75 -16.25 1 21.41 76 ASN B CA 1
ATOM 6420 C C . ASN B 1 76 ? -27.5 12.547 -16.859 1 21.41 76 ASN B C 1
ATOM 6422 O O . ASN B 1 76 ? -27.703 11.414 -16.438 1 21.41 76 ASN B O 1
ATOM 6426 N N . HIS B 1 77 ? -27.344 12.469 -18.188 1 21.64 77 HIS B N 1
ATOM 6427 C CA . HIS B 1 77 ? -26.844 11.195 -18.688 1 21.64 77 HIS B CA 1
ATOM 6428 C C . HIS B 1 77 ? -25.484 10.867 -18.094 1 21.64 77 HIS B C 1
ATOM 6430 O O . HIS B 1 77 ? -24.625 11.734 -18 1 21.64 77 HIS B O 1
ATOM 6436 N N . ASN B 1 78 ? -25.469 9.781 -17.234 1 22.28 78 ASN B N 1
ATOM 6437 C CA . ASN B 1 78 ? -24.422 9.141 -16.438 1 22.28 78 ASN B CA 1
ATOM 6438 C C . ASN B 1 78 ? -23.156 8.914 -17.234 1 22.28 78 ASN B C 1
ATOM 6440 O O . ASN B 1 78 ? -22.219 8.273 -16.75 1 22.28 78 ASN B O 1
ATOM 6444 N N . ASN B 1 79 ? -23.266 8.914 -18.578 1 23.69 79 ASN B N 1
ATOM 6445 C CA . ASN B 1 79 ? -22.219 8.148 -19.219 1 23.69 79 ASN B CA 1
ATOM 6446 C C . ASN B 1 79 ? -20.875 8.891 -19.203 1 23.69 79 ASN B C 1
ATOM 6448 O O . ASN B 1 79 ? -20.797 10.031 -19.656 1 23.69 79 ASN B O 1
ATOM 6452 N N . ARG B 1 80 ? -20.141 8.602 -18.188 1 23.44 80 ARG B N 1
ATOM 6453 C CA . ARG B 1 80 ? -18.844 9.289 -18.219 1 23.44 80 ARG B CA 1
ATOM 6454 C C . ARG B 1 80 ? -18.188 9.156 -19.578 1 23.44 80 ARG B C 1
ATOM 6456 O O . ARG B 1 80 ? -17.766 8.062 -19.984 1 23.44 80 ARG B O 1
ATOM 6463 N N . PRO B 1 81 ? -18.766 10.047 -20.688 1 22.53 81 PRO B N 1
ATOM 6464 C CA . PRO B 1 81 ? -18.234 9.805 -22.016 1 22.53 81 PRO B CA 1
ATOM 6465 C C . PRO B 1 81 ? -16.703 9.797 -22.062 1 22.53 81 PRO B C 1
ATOM 6467 O O . PRO B 1 81 ? -16.062 10.57 -21.344 1 22.53 81 PRO B O 1
ATOM 6470 N N . ILE B 1 82 ? -16.141 8.727 -22.266 1 24.52 82 ILE B N 1
ATOM 6471 C CA . ILE B 1 82 ? -14.742 8.695 -22.672 1 24.52 82 ILE B CA 1
ATOM 6472 C C . ILE B 1 82 ? -14.5 9.734 -23.766 1 24.52 82 ILE B C 1
ATOM 6474 O O . ILE B 1 82 ? -15.336 9.906 -24.656 1 24.52 82 ILE B O 1
ATOM 6478 N N . VAL B 1 83 ? -13.773 10.664 -23.641 1 22.03 83 VAL B N 1
ATOM 6479 C CA . VAL B 1 83 ? -13.336 11.711 -24.562 1 22.03 83 VAL B CA 1
ATOM 6480 C C . VAL B 1 83 ? -13.039 11.102 -25.938 1 22.03 83 VAL B C 1
ATOM 6482 O O . VAL B 1 83 ? -12.008 10.453 -26.125 1 22.03 83 VAL B O 1
ATOM 6485 N N . SER B 1 84 ? -14.102 10.234 -26.453 1 21.23 84 SER B N 1
ATOM 6486 C CA . SER B 1 84 ? -13.781 9.727 -27.781 1 21.23 84 SER B CA 1
ATOM 6487 C C . SER B 1 84 ? -13.422 10.867 -28.734 1 21.23 84 SER B C 1
ATOM 6489 O O . SER B 1 84 ? -12.508 10.734 -29.547 1 21.23 84 SER B O 1
ATOM 6491 N N . ASP B 1 85 ? -14.484 11.719 -28.938 1 21.28 85 ASP B N 1
ATOM 6492 C CA . ASP B 1 85 ? -14.859 12.102 -30.297 1 21.28 85 ASP B CA 1
ATOM 6493 C C . ASP B 1 85 ? -13.93 13.172 -30.844 1 21.28 85 ASP B C 1
ATOM 6495 O O . ASP B 1 85 ? -14.32 14.328 -31 1 21.28 85 ASP B O 1
ATOM 6499 N N . LEU B 1 86 ? -12.812 13.5 -30.281 1 20.36 86 LEU B N 1
ATOM 6500 C CA . LEU B 1 86 ? -12.25 14.719 -30.844 1 20.36 86 LEU B CA 1
ATOM 6501 C C . LEU B 1 86 ? -12.078 14.602 -32.344 1 20.36 86 LEU B C 1
ATOM 6503 O O . LEU B 1 86 ? -11.555 15.508 -33 1 20.36 86 LEU B O 1
ATOM 6507 N N . THR B 1 87 ? -12.25 13.344 -32.906 1 20.89 87 THR B N 1
ATOM 6508 C CA . THR B 1 87 ? -11.648 13.344 -34.25 1 20.89 87 THR B CA 1
ATOM 6509 C C . THR B 1 87 ? -12.539 14.094 -35.219 1 20.89 87 THR B C 1
ATOM 6511 O O . THR B 1 87 ? -12.172 14.266 -36.406 1 20.89 87 THR B O 1
ATOM 6514 N N . GLU B 1 88 ? -13.883 14.219 -34.938 1 20.36 88 GLU B N 1
ATOM 6515 C CA . GLU B 1 88 ? -14.633 14.258 -36.188 1 20.36 88 GLU B CA 1
ATOM 6516 C C . GLU B 1 88 ? -14.312 15.523 -36.969 1 20.36 88 GLU B C 1
ATOM 6518 O O . GLU B 1 88 ? -14.641 15.625 -38.156 1 20.36 88 GLU B O 1
ATOM 6523 N N . HIS B 1 89 ? -14.258 16.688 -36.375 1 18.38 89 HIS B N 1
ATOM 6524 C CA . HIS B 1 89 ? -14.617 17.797 -37.25 1 18.38 89 HIS B CA 1
ATOM 6525 C C . HIS B 1 89 ? -13.648 17.906 -38.406 1 18.38 89 HIS B C 1
ATOM 6527 O O . HIS B 1 89 ? -12.555 18.469 -38.281 1 18.38 89 HIS B O 1
ATOM 6533 N N . ALA B 1 90 ? -13.594 16.844 -39.219 1 20.14 90 ALA B N 1
ATOM 6534 C CA . ALA B 1 90 ? -13.062 17 -40.562 1 20.14 90 ALA B CA 1
ATOM 6535 C C . ALA B 1 90 ? -13.836 18.062 -41.344 1 20.14 90 ALA B C 1
ATOM 6537 O O . ALA B 1 90 ? -14.93 17.797 -41.844 1 20.14 90 ALA B O 1
ATOM 6538 N N . GLY B 1 91 ? -14.312 19.281 -40.688 1 17.31 91 GLY B N 1
ATOM 6539 C CA . GLY B 1 91 ? -14.93 20.344 -41.469 1 17.31 91 GLY B CA 1
ATOM 6540 C C . GLY B 1 91 ? -14.234 20.594 -42.781 1 17.31 91 GLY B C 1
ATOM 6541 O O . GLY B 1 91 ? -13.016 20.812 -42.844 1 17.31 91 GLY B O 1
ATOM 6542 N N . THR B 1 92 ? -14.773 19.969 -43.812 1 19.86 92 THR B N 1
ATOM 6543 C CA . THR B 1 92 ? -14.609 20.156 -45.25 1 19.86 92 THR B CA 1
ATOM 6544 C C . THR B 1 92 ? -14.938 21.594 -45.656 1 19.86 92 THR B C 1
ATOM 6546 O O . THR B 1 92 ? -16.109 21.984 -45.688 1 19.86 92 THR B O 1
ATOM 6549 N N . TRP B 1 93 ? -14.516 22.719 -44.938 1 17.09 93 TRP B N 1
ATOM 6550 C CA . TRP B 1 93 ? -14.734 24.031 -45.562 1 17.09 93 TRP B CA 1
ATOM 6551 C C . TRP B 1 93 ? -14.297 24.031 -47.031 1 17.09 93 TRP B C 1
ATOM 6553 O O . TRP B 1 93 ? -13.117 23.828 -47.312 1 17.09 93 TRP B O 1
ATOM 6563 N N . GLN B 1 94 ? -15.148 23.516 -47.812 1 18.62 94 GLN B N 1
ATOM 6564 C CA . GLN B 1 94 ? -15.164 23.562 -49.25 1 18.62 94 GLN B CA 1
ATOM 6565 C C . GLN B 1 94 ? -15.203 25 -49.781 1 18.62 94 GLN B C 1
ATOM 6567 O O . GLN B 1 94 ? -16.266 25.625 -49.781 1 18.62 94 GLN B O 1
ATOM 6572 N N . LEU B 1 95 ? -14.484 26 -49.125 1 17.34 95 LEU B N 1
ATOM 6573 C CA . LEU B 1 95 ? -14.602 27.281 -49.812 1 17.34 95 LEU B CA 1
ATOM 6574 C C . LEU B 1 95 ? -14.461 27.141 -51.312 1 17.34 95 LEU B C 1
ATOM 6576 O O . LEU B 1 95 ? -13.547 26.453 -51.781 1 17.34 95 LEU B O 1
ATOM 6580 N N . ILE B 1 96 ? -15.547 27.359 -52 1 19.69 96 ILE B N 1
ATOM 6581 C CA . ILE B 1 96 ? -16.016 27.438 -53.375 1 19.69 96 ILE B CA 1
ATOM 6582 C C . ILE B 1 96 ? -15.172 28.469 -54.125 1 19.69 96 ILE B C 1
ATOM 6584 O O . ILE B 1 96 ? -15.25 29.672 -53.844 1 19.69 96 ILE B O 1
ATOM 6588 N N . GLY B 1 97 ? -13.773 28.297 -54.188 1 18.66 97 GLY B N 1
ATOM 6589 C CA . GLY B 1 97 ? -12.992 29.141 -55.062 1 18.66 97 GLY B CA 1
ATOM 6590 C C . GLY B 1 97 ? -13.555 29.203 -56.469 1 18.66 97 GLY B C 1
ATOM 6591 O O . GLY B 1 97 ? -13.5 28.219 -57.219 1 18.66 97 GLY B O 1
ATOM 6592 N N . GLY B 1 98 ? -14.766 29.844 -56.625 1 18.89 98 GLY B N 1
ATOM 6593 C CA . GLY B 1 98 ? -15.211 30.25 -57.969 1 18.89 98 GLY B CA 1
ATOM 6594 C C . GLY B 1 98 ? -14.133 30.953 -58.781 1 18.89 98 GLY B C 1
ATOM 6595 O O . GLY B 1 98 ? -13.141 31.422 -58.219 1 18.89 98 GLY B O 1
ATOM 6596 N N . ASP B 1 99 ? -14.125 30.734 -60.188 1 21.72 99 ASP B N 1
ATOM 6597 C CA . ASP B 1 99 ? -13.172 31.078 -61.25 1 21.72 99 ASP B CA 1
ATOM 6598 C C . ASP B 1 99 ? -13.078 32.594 -61.406 1 21.72 99 ASP B C 1
ATOM 6600 O O . ASP B 1 99 ? -12.57 33.062 -62.438 1 21.72 99 ASP B O 1
ATOM 6604 N N . VAL B 1 100 ? -13.734 33.438 -60.594 1 20.81 100 VAL B N 1
ATOM 6605 C CA . VAL B 1 100 ? -13.828 34.75 -61.219 1 20.81 100 VAL B CA 1
ATOM 6606 C C . VAL B 1 100 ? -12.438 35.25 -61.625 1 20.81 100 VAL B C 1
ATOM 6608 O O . VAL B 1 100 ? -11.469 35.062 -60.906 1 20.81 100 VAL B O 1
ATOM 6611 N N . ASP B 1 101 ? -12.273 35.719 -63.031 1 21.39 101 ASP B N 1
ATOM 6612 C CA . ASP B 1 101 ? -11.234 36.125 -63.969 1 21.39 101 ASP B CA 1
ATOM 6613 C C . ASP B 1 101 ? -10.43 37.312 -63.406 1 21.39 101 ASP B C 1
ATOM 6615 O O . ASP B 1 101 ? -9.344 37.594 -63.906 1 21.39 101 ASP B O 1
ATOM 6619 N N . GLY B 1 102 ? -11.141 38.281 -62.781 1 18.61 102 GLY B N 1
ATOM 6620 C CA . GLY B 1 102 ? -10.625 39.625 -62.875 1 18.61 102 GLY B CA 1
ATOM 6621 C C . GLY B 1 102 ? -9.195 39.75 -62.406 1 18.61 102 GLY B C 1
ATOM 6622 O O . GLY B 1 102 ? -8.797 39.094 -61.438 1 18.61 102 GLY B O 1
ATOM 6623 N N . ALA B 1 103 ? -8.227 40.188 -63.406 1 22.41 103 ALA B N 1
ATOM 6624 C CA . ALA B 1 103 ? -6.793 40.469 -63.375 1 22.41 103 ALA B CA 1
ATOM 6625 C C . ALA B 1 103 ? -6.441 41.312 -62.156 1 22.41 103 ALA B C 1
ATOM 6627 O O . ALA B 1 103 ? -5.289 41.719 -62 1 22.41 103 ALA B O 1
ATOM 6628 N N . THR B 1 104 ? -7.465 42 -61.469 1 20.38 104 THR B N 1
ATOM 6629 C CA . THR B 1 104 ? -6.98 43.219 -60.844 1 20.38 104 THR B CA 1
ATOM 6630 C C . THR B 1 104 ? -5.785 42.938 -59.938 1 20.38 104 THR B C 1
ATOM 6632 O O . THR B 1 104 ? -5.77 41.938 -59.219 1 20.38 104 THR B O 1
ATOM 6635 N N . THR B 1 105 ? -4.59 43.719 -60.281 1 21.97 105 THR B N 1
ATOM 6636 C CA . THR B 1 105 ? -3.244 43.844 -59.75 1 21.97 105 THR B CA 1
ATOM 6637 C C . THR B 1 105 ? -3.297 44.062 -58.219 1 21.97 105 THR B C 1
ATOM 6639 O O . THR B 1 105 ? -2.359 44.594 -57.656 1 21.97 105 THR B O 1
ATOM 6642 N N . ILE B 1 106 ? -4.266 43.594 -57.656 1 20.84 106 ILE B N 1
ATOM 6643 C CA . ILE B 1 106 ? -4.316 44.25 -56.344 1 20.84 106 ILE B CA 1
ATOM 6644 C C . ILE B 1 106 ? -2.936 44.219 -55.719 1 20.84 106 ILE B C 1
ATOM 6646 O O . ILE B 1 106 ? -2.352 43.156 -55.531 1 20.84 106 ILE B O 1
ATOM 6650 N N . LYS B 1 107 ? -2.271 45.375 -55.688 1 20.17 107 LYS B N 1
ATOM 6651 C CA . LYS B 1 107 ? -1.082 45.906 -55.031 1 20.17 107 LYS B CA 1
ATOM 6652 C C . LYS B 1 107 ? -0.913 45.312 -53.656 1 20.17 107 LYS B C 1
ATOM 6654 O O . LYS B 1 107 ? -1.895 45.094 -52.938 1 20.17 107 LYS B O 1
ATOM 6659 N N . GLU B 1 108 ? 0.22 44.75 -53.531 1 22.23 108 GLU B N 1
ATOM 6660 C CA . GLU B 1 108 ? 0.885 44.062 -52.438 1 22.23 108 GLU B CA 1
ATOM 6661 C C . GLU B 1 108 ? 0.737 44.812 -51.125 1 22.23 108 GLU B C 1
ATOM 6663 O O . GLU B 1 108 ? 1.27 45.906 -50.969 1 22.23 108 GLU B O 1
ATOM 6668 N N . ARG B 1 109 ? -0.515 45.281 -50.75 1 26.22 109 ARG B N 1
ATOM 6669 C CA . ARG B 1 109 ? -0.2 46.219 -49.688 1 26.22 109 ARG B CA 1
ATOM 6670 C C . ARG B 1 109 ? 0.948 45.719 -48.812 1 26.22 109 ARG B C 1
ATOM 6672 O O . ARG B 1 109 ? 1.028 44.531 -48.531 1 26.22 109 ARG B O 1
ATOM 6679 N N . PRO B 1 110 ? 2.021 46.531 -48.75 1 22.58 110 PRO B N 1
ATOM 6680 C CA . PRO B 1 110 ? 3.207 46.156 -47.969 1 22.58 110 PRO B CA 1
ATOM 6681 C C . PRO B 1 110 ? 2.855 45.531 -46.625 1 22.58 110 PRO B C 1
ATOM 6683 O O . PRO B 1 110 ? 1.965 46 -45.938 1 22.58 110 PRO B O 1
ATOM 6686 N N . ALA B 1 111 ? 2.619 44.406 -46.656 1 24.34 111 ALA B N 1
ATOM 6687 C CA . ALA B 1 111 ? 2.301 43.781 -45.375 1 24.34 111 ALA B CA 1
ATOM 6688 C C . ALA B 1 111 ? 3.047 44.469 -44.25 1 24.34 111 ALA B C 1
ATOM 6690 O O . ALA B 1 111 ? 4.281 44.5 -44.219 1 24.34 111 ALA B O 1
ATOM 6691 N N . ILE B 1 112 ? 2.615 45.656 -43.875 1 22.84 112 ILE B N 1
ATOM 6692 C CA . ILE B 1 112 ? 3.375 46.25 -42.812 1 22.84 112 ILE B CA 1
ATOM 6693 C C . ILE B 1 112 ? 3.881 45.188 -41.844 1 22.84 112 ILE B C 1
ATOM 6695 O O . ILE B 1 112 ? 3.092 44.406 -41.312 1 22.84 112 ILE B O 1
ATOM 6699 N N . LYS B 1 113 ? 5.047 44.625 -42 1 24.55 113 LYS B N 1
ATOM 6700 C CA . LYS B 1 113 ? 6.156 44.156 -41.188 1 24.55 113 LYS B CA 1
ATOM 6701 C C . LYS B 1 113 ? 6.102 44.781 -39.781 1 24.55 113 LYS B C 1
ATOM 6703 O O . LYS B 1 113 ? 6.742 45.812 -39.531 1 24.55 113 LYS B O 1
ATOM 6708 N N . ALA B 1 114 ? 4.922 45.156 -39.312 1 23.73 114 ALA B N 1
ATOM 6709 C CA . ALA B 1 114 ? 5.012 45.875 -38.062 1 23.73 114 ALA B CA 1
ATOM 6710 C C . ALA B 1 114 ? 5.957 45.156 -37.094 1 23.73 114 ALA B C 1
ATOM 6712 O O . ALA B 1 114 ? 5.824 43.969 -36.844 1 23.73 114 ALA B O 1
ATOM 6713 N N . ASP B 1 115 ? 7.184 45.406 -36.969 1 24.62 115 ASP B N 1
ATOM 6714 C CA . ASP B 1 115 ? 8.336 45.344 -36.062 1 24.62 115 ASP B CA 1
ATOM 6715 C C . ASP B 1 115 ? 7.891 45.281 -34.625 1 24.62 115 ASP B C 1
ATOM 6717 O O . ASP B 1 115 ? 8.477 45.969 -33.75 1 24.62 115 ASP B O 1
ATOM 6721 N N . VAL B 1 116 ? 6.645 45.156 -34.406 1 28.78 116 VAL B N 1
ATOM 6722 C CA . VAL B 1 116 ? 6.406 45.188 -32.969 1 28.78 116 VAL B CA 1
ATOM 6723 C C . VAL B 1 116 ? 7.25 44.094 -32.281 1 28.78 116 VAL B C 1
ATOM 6725 O O . VAL B 1 116 ? 7.355 42.969 -32.781 1 28.78 116 VAL B O 1
ATOM 6728 N N . THR B 1 117 ? 8.227 44.406 -31.516 1 26.89 117 THR B N 1
ATOM 6729 C CA . THR B 1 117 ? 9.062 43.594 -30.641 1 26.89 117 THR B CA 1
ATOM 6730 C C . THR B 1 117 ? 8.336 42.312 -30.219 1 26.89 117 THR B C 1
ATOM 6732 O O . THR B 1 117 ? 7.184 42.344 -29.797 1 26.89 117 THR B O 1
ATOM 6735 N N . GLU B 1 118 ? 8.32 41.188 -30.969 1 31.09 118 GLU B N 1
ATOM 6736 C CA . GLU B 1 118 ? 8.086 39.812 -30.531 1 31.09 118 GLU B CA 1
ATOM 6737 C C . GLU B 1 118 ? 7.91 39.75 -29.031 1 31.09 118 GLU B C 1
ATOM 6739 O O . GLU B 1 118 ? 8.859 39.969 -28.266 1 31.09 118 GLU B O 1
ATOM 6744 N N . LEU B 1 119 ? 6.93 40.281 -28.531 1 32.56 119 LEU B N 1
ATOM 6745 C CA . LEU B 1 119 ? 6.684 40.062 -27.109 1 32.56 119 LEU B CA 1
ATOM 6746 C C . LEU B 1 119 ? 7.195 38.688 -26.688 1 32.56 119 LEU B C 1
ATOM 6748 O O . LEU B 1 119 ? 6.562 37.656 -26.969 1 32.56 119 LEU B O 1
ATOM 6752 N N . THR B 1 120 ? 8.359 38.219 -27.016 1 32.81 120 THR B N 1
ATOM 6753 C CA . THR B 1 120 ? 9.156 37.125 -26.484 1 32.81 120 THR B CA 1
ATOM 6754 C C . THR B 1 120 ? 8.625 36.688 -25.125 1 32.81 120 THR B C 1
ATOM 6756 O O . THR B 1 120 ? 8.797 37.375 -24.109 1 32.81 120 THR B O 1
ATOM 6759 N N . TYR B 1 121 ? 7.414 36.156 -25.156 1 36.12 121 TYR B N 1
ATOM 6760 C CA . TYR B 1 121 ? 7.219 35.5 -23.859 1 36.12 121 TYR B CA 1
ATOM 6761 C C . TYR B 1 121 ? 8.477 34.781 -23.438 1 36.12 121 TYR B C 1
ATOM 6763 O O . TYR B 1 121 ? 9.078 34.031 -24.219 1 36.12 121 TYR B O 1
ATOM 6771 N N . PRO B 1 122 ? 9.266 35.312 -22.672 1 39.47 122 PRO B N 1
ATOM 6772 C CA . PRO B 1 122 ? 10.422 34.562 -22.172 1 39.47 122 PRO B CA 1
ATOM 6773 C C . PRO B 1 122 ? 10.164 33.062 -22.094 1 39.47 122 PRO B C 1
ATOM 6775 O O . PRO B 1 122 ? 9.016 32.656 -21.953 1 39.47 122 PRO B O 1
ATOM 6778 N N . PRO B 1 123 ? 10.977 32.25 -22.797 1 42.41 123 PRO B N 1
ATOM 6779 C CA . PRO B 1 123 ? 10.852 30.812 -22.594 1 42.41 123 PRO B CA 1
ATOM 6780 C C . PRO B 1 123 ? 10.32 30.453 -21.203 1 42.41 123 PRO B C 1
ATOM 6782 O O . PRO B 1 123 ? 10.688 31.094 -20.219 1 42.41 123 PRO B O 1
ATOM 6785 N N . GLU B 1 124 ? 9.117 30 -21.188 1 44.91 124 GLU B N 1
ATOM 6786 C CA . GLU B 1 124 ? 8.578 29.531 -19.906 1 44.91 124 GLU B CA 1
ATOM 6787 C C . GLU B 1 124 ? 9.633 28.797 -19.094 1 44.91 124 GLU B C 1
ATOM 6789 O O . GLU B 1 124 ? 10.406 28 -19.641 1 44.91 124 GLU B O 1
ATOM 6794 N N . PRO B 1 125 ? 10.102 29.344 -18.109 1 45.09 125 PRO B N 1
ATOM 6795 C CA . PRO B 1 125 ? 11.086 28.703 -17.25 1 45.09 125 PRO B CA 1
ATOM 6796 C C . PRO B 1 125 ? 10.805 27.219 -17.016 1 45.09 125 PRO B C 1
ATOM 6798 O O . PRO B 1 125 ? 9.641 26.812 -16.938 1 45.09 125 PRO B O 1
ATOM 6801 N N . LYS B 1 126 ? 11.75 26.406 -17.359 1 47.5 126 LYS B N 1
ATOM 6802 C CA . LYS B 1 126 ? 11.711 25 -17 1 47.5 126 LYS B CA 1
ATOM 6803 C C . LYS B 1 126 ? 11.375 24.812 -15.523 1 47.5 126 LYS B C 1
ATOM 6805 O O . LYS B 1 126 ? 12.047 25.375 -14.656 1 47.5 126 LYS B O 1
ATOM 6810 N N . PRO B 1 127 ? 10.148 24.469 -15.289 1 51.72 127 PRO B N 1
ATOM 6811 C CA . PRO B 1 127 ? 9.742 24.344 -13.891 1 51.72 127 PRO B CA 1
ATOM 6812 C C . PRO B 1 127 ? 10.742 23.531 -13.062 1 51.72 127 PRO B C 1
ATOM 6814 O O . PRO B 1 127 ? 11.133 22.422 -13.461 1 51.72 127 PRO B O 1
ATOM 6817 N N . THR B 1 128 ? 11.617 24.25 -12.266 1 57.09 128 THR B N 1
ATOM 6818 C CA . THR B 1 128 ? 12.445 23.531 -11.305 1 57.09 128 THR B CA 1
ATOM 6819 C C . THR B 1 128 ? 11.578 22.766 -10.305 1 57.09 128 THR B C 1
ATOM 6821 O O . THR B 1 128 ? 10.617 23.312 -9.766 1 57.09 128 THR B O 1
ATOM 6824 N N . GLU B 1 129 ? 11.672 21.469 -10.234 1 66.5 129 GLU B N 1
ATOM 6825 C CA . GLU B 1 129 ? 10.953 20.609 -9.312 1 66.5 129 GLU B CA 1
ATOM 6826 C C . GLU B 1 129 ? 11.094 21.094 -7.875 1 66.5 129 GLU B C 1
ATOM 6828 O O . GLU B 1 129 ? 12.172 21.516 -7.457 1 66.5 129 GLU B O 1
ATOM 6833 N N . ALA B 1 130 ? 9.977 21.453 -7.25 1 74.75 130 ALA B N 1
ATOM 6834 C CA . ALA B 1 130 ? 9.977 21.734 -5.816 1 74.75 130 ALA B CA 1
ATOM 6835 C C . ALA B 1 130 ? 9.938 20.438 -5.008 1 74.75 130 ALA B C 1
ATOM 6837 O O . ALA B 1 130 ? 8.852 19.938 -4.684 1 74.75 130 ALA B O 1
ATOM 6838 N N . VAL B 1 131 ? 11.117 19.797 -4.891 1 83.12 131 VAL B N 1
ATOM 6839 C CA . VAL B 1 131 ? 11.172 18.516 -4.195 1 83.12 131 VAL B CA 1
ATOM 6840 C C . VAL B 1 131 ? 12.258 18.562 -3.125 1 83.12 131 VAL B C 1
ATOM 6842 O O . VAL B 1 131 ? 13.211 19.328 -3.23 1 83.12 131 VAL B O 1
ATOM 6845 N N . VAL B 1 132 ? 11.883 17.859 -2.094 1 82.88 132 VAL B N 1
ATOM 6846 C CA . VAL B 1 132 ? 12.914 17.609 -1.09 1 82.88 132 VAL B CA 1
ATOM 6847 C C . VAL B 1 132 ? 13.344 16.141 -1.148 1 82.88 132 VAL B C 1
ATOM 6849 O O . VAL B 1 132 ? 12.531 15.242 -0.912 1 82.88 132 VAL B O 1
ATOM 6852 N N . PHE B 1 133 ? 14.492 15.922 -1.593 1 84.69 133 PHE B N 1
ATOM 6853 C CA . PHE B 1 133 ? 15.133 14.609 -1.58 1 84.69 133 PHE B CA 1
ATOM 6854 C C . PHE B 1 133 ? 16.438 14.656 -0.789 1 84.69 133 PHE B C 1
ATOM 6856 O O . PHE B 1 133 ? 17.422 15.234 -1.242 1 84.69 133 PHE B O 1
ATOM 6863 N N . ARG B 1 134 ? 16.328 14.039 0.392 1 82.31 134 ARG B N 1
ATOM 6864 C CA . ARG B 1 134 ? 17.469 14.219 1.282 1 82.31 134 ARG B CA 1
ATOM 6865 C C . ARG B 1 134 ? 17.875 12.898 1.927 1 82.31 134 ARG B C 1
ATOM 6867 O O . ARG B 1 134 ? 17.094 11.945 1.954 1 82.31 134 ARG B O 1
ATOM 6874 N N . GLY B 1 135 ? 19.125 12.844 2.416 1 82 135 GLY B N 1
ATOM 6875 C CA . GLY B 1 135 ? 19.656 11.68 3.113 1 82 135 GLY B CA 1
ATOM 6876 C C . GLY B 1 135 ? 20.969 11.203 2.547 1 82 135 GLY B C 1
ATOM 6877 O O . GLY B 1 135 ? 21.578 11.875 1.712 1 82 135 GLY B O 1
ATOM 6878 N N . GLU B 1 136 ? 21.344 10.078 3.191 1 80.06 136 GLU B N 1
ATOM 6879 C CA . GLU B 1 136 ? 22.609 9.469 2.787 1 80.06 136 GLU B CA 1
ATOM 6880 C C . GLU B 1 136 ? 22.438 7.984 2.48 1 80.06 136 GLU B C 1
ATOM 6882 O O . GLU B 1 136 ? 21.828 7.25 3.264 1 80.06 136 GLU B O 1
ATOM 6887 N N . ASN B 1 137 ? 22.906 7.566 1.329 1 83.44 137 ASN B N 1
ATOM 6888 C CA . ASN B 1 137 ? 22.906 6.172 0.894 1 83.44 137 ASN B CA 1
ATOM 6889 C C . ASN B 1 137 ? 21.516 5.559 0.935 1 83.44 137 ASN B C 1
ATOM 6891 O O . ASN B 1 137 ? 20.703 5.809 0.049 1 83.44 137 ASN B O 1
ATOM 6895 N N . TYR B 1 138 ? 21.234 4.902 2.02 1 88.94 138 TYR B N 1
ATOM 6896 C CA . TYR B 1 138 ? 19.984 4.172 2.039 1 88.94 138 TYR B CA 1
ATOM 6897 C C . TYR B 1 138 ? 19.031 4.758 3.074 1 88.94 138 TYR B C 1
ATOM 6899 O O . TYR B 1 138 ? 17.891 4.305 3.203 1 88.94 138 TYR B O 1
ATOM 6907 N N . LYS B 1 139 ? 19.469 5.805 3.762 1 87 139 LYS B N 1
ATOM 6908 C CA . LYS B 1 139 ? 18.641 6.562 4.695 1 87 139 LYS B CA 1
ATOM 6909 C C . LYS B 1 139 ? 18.109 7.836 4.047 1 87 139 LYS B C 1
ATOM 6911 O O . LYS B 1 139 ? 18.422 8.945 4.5 1 87 139 LYS B O 1
ATOM 6916 N N . THR B 1 140 ? 17.359 7.668 3.035 1 89.62 140 THR B N 1
ATOM 6917 C CA . THR B 1 140 ? 16.875 8.82 2.285 1 89.62 140 THR B CA 1
ATOM 6918 C C . THR B 1 140 ? 15.367 8.992 2.473 1 89.62 140 THR B C 1
ATOM 6920 O O . THR B 1 140 ? 14.672 8.047 2.848 1 89.62 140 THR B O 1
ATOM 6923 N N . GLN B 1 141 ? 14.891 10.172 2.357 1 90.31 141 GLN B N 1
ATOM 6924 C CA . GLN B 1 141 ? 13.484 10.547 2.391 1 90.31 141 GLN B CA 1
ATOM 6925 C C . GLN B 1 141 ? 13.125 11.438 1.205 1 90.31 141 GLN B C 1
ATOM 6927 O O . GLN B 1 141 ? 13.914 12.281 0.792 1 90.31 141 GLN B O 1
ATOM 6932 N N . TYR B 1 142 ? 11.969 11.242 0.707 1 92.88 142 TYR B N 1
ATOM 6933 C CA . TYR B 1 142 ? 11.5 12.008 -0.44 1 92.88 142 TYR B CA 1
ATOM 6934 C C . TYR B 1 142 ? 10.188 12.719 -0.125 1 92.88 142 TYR B C 1
ATOM 6936 O O . TYR B 1 142 ? 9.242 12.094 0.348 1 92.88 142 TYR B O 1
ATOM 6944 N N . TYR B 1 143 ? 10.07 13.961 -0.371 1 93.56 143 TYR B N 1
ATOM 6945 C CA . TYR B 1 143 ? 8.883 14.797 -0.327 1 93.56 143 TYR B CA 1
ATOM 6946 C C . TYR B 1 143 ? 8.672 15.523 -1.649 1 93.56 143 TYR B C 1
ATOM 6948 O O . TYR B 1 143 ? 9.523 16.312 -2.068 1 93.56 143 TYR B O 1
ATOM 6956 N N . GLY B 1 144 ? 7.539 15.312 -2.295 1 93.75 144 GLY B N 1
ATOM 6957 C CA . GLY B 1 144 ? 7.281 15.867 -3.613 1 93.75 144 GLY B CA 1
ATOM 6958 C C . GLY B 1 144 ? 6.754 17.297 -3.566 1 93.75 144 GLY B C 1
ATOM 6959 O O . GLY B 1 144 ? 6.797 17.938 -2.52 1 93.75 144 GLY B O 1
ATOM 6960 N N . SER B 1 145 ? 6.289 17.734 -4.602 1 91.88 145 SER B N 1
ATOM 6961 C CA . SER B 1 145 ? 6.012 19.156 -4.824 1 91.88 145 SER B CA 1
ATOM 6962 C C . SER B 1 145 ? 4.844 19.625 -3.965 1 91.88 145 SER B C 1
ATOM 6964 O O . SER B 1 145 ? 4.785 20.797 -3.584 1 91.88 145 SER B O 1
ATOM 6966 N N . THR B 1 146 ? 3.945 18.75 -3.684 1 96 146 THR B N 1
ATOM 6967 C CA . THR B 1 146 ? 2.764 19.219 -2.965 1 96 146 THR B CA 1
ATOM 6968 C C . THR B 1 146 ? 3.025 19.25 -1.462 1 96 146 THR B C 1
ATOM 6970 O O . THR B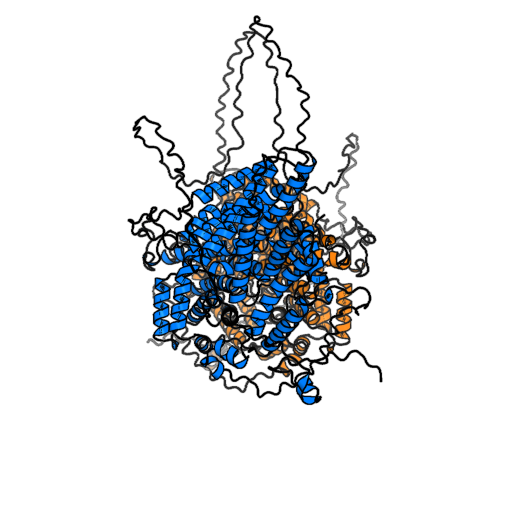 1 146 ? 2.201 19.766 -0.697 1 96 146 THR B O 1
ATOM 6973 N N . ASN B 1 147 ? 4.102 18.656 -1.018 1 95.75 147 ASN B N 1
ATOM 6974 C CA . ASN B 1 147 ? 4.473 18.828 0.382 1 95.75 147 ASN B CA 1
ATOM 6975 C C . ASN B 1 147 ? 4.82 20.281 0.69 1 95.75 147 ASN B C 1
ATOM 6977 O O . ASN B 1 147 ? 5.555 20.922 -0.063 1 95.75 147 ASN B O 1
ATOM 6981 N N . PRO B 1 148 ? 4.332 20.812 1.759 1 94.56 148 PRO B N 1
ATOM 6982 C CA . PRO B 1 148 ? 4.551 22.234 2.029 1 94.56 148 PRO B CA 1
ATOM 6983 C C . PRO B 1 148 ? 6.023 22.578 2.209 1 94.56 148 PRO B C 1
ATOM 6985 O O . PRO B 1 148 ? 6.453 23.688 1.839 1 94.56 148 PRO B O 1
ATOM 6988 N N . THR B 1 149 ? 6.809 21.703 2.693 1 92.75 149 THR B N 1
ATOM 6989 C CA . THR B 1 149 ? 8.211 22 2.967 1 92.75 149 THR B CA 1
ATOM 6990 C C . THR B 1 149 ? 9.008 22.078 1.669 1 92.75 149 THR B C 1
ATOM 6992 O O . THR B 1 149 ? 10.117 22.625 1.647 1 92.75 149 THR B O 1
ATOM 6995 N N . SER B 1 150 ? 8.492 21.609 0.605 1 90.31 150 SER B N 1
ATOM 6996 C CA . SER B 1 150 ? 9.227 21.562 -0.654 1 90.31 150 SER B CA 1
ATOM 6997 C C . SER B 1 150 ? 9.453 22.953 -1.217 1 90.31 150 SER B C 1
ATOM 6999 O O . SER B 1 150 ? 10.367 23.172 -2.016 1 90.31 150 SER B O 1
ATOM 7001 N N . LEU B 1 151 ? 8.664 23.875 -0.752 1 91.88 151 LEU B N 1
ATOM 7002 C CA . LEU B 1 151 ? 8.828 25.266 -1.171 1 91.88 151 LEU B CA 1
ATOM 7003 C C . LEU B 1 151 ? 10.211 25.781 -0.805 1 91.88 151 LEU B C 1
ATOM 7005 O O . LEU B 1 151 ? 10.758 26.656 -1.487 1 91.88 151 LEU B O 1
ATOM 7009 N N . ILE B 1 152 ? 10.797 25.219 0.188 1 89.56 152 ILE B N 1
ATOM 7010 C CA . ILE B 1 152 ? 12.094 25.656 0.678 1 89.56 152 ILE B CA 1
ATOM 7011 C C . ILE B 1 152 ? 13.156 25.438 -0.4 1 89.56 152 ILE B C 1
ATOM 7013 O O . ILE B 1 152 ? 14.164 26.156 -0.445 1 89.56 152 ILE B O 1
ATOM 7017 N N . GLY B 1 153 ? 12.891 24.5 -1.253 1 84.69 153 GLY B N 1
ATOM 7018 C CA . GLY B 1 153 ? 13.789 24.266 -2.377 1 84.69 153 GLY B CA 1
ATOM 7019 C C . GLY B 1 153 ? 13.906 25.469 -3.295 1 84.69 153 GLY B C 1
ATOM 7020 O O . GLY B 1 153 ? 14.945 25.672 -3.924 1 84.69 153 GLY B O 1
ATOM 7021 N N . HIS B 1 154 ? 12.953 26.344 -3.262 1 88 154 HIS B N 1
ATOM 7022 C CA . HIS B 1 154 ? 12.914 27.531 -4.113 1 88 154 HIS B CA 1
ATOM 7023 C C . HIS B 1 154 ? 13.125 28.797 -3.295 1 88 154 HIS B C 1
ATOM 7025 O O . HIS B 1 154 ? 12.898 29.906 -3.789 1 88 154 HIS B O 1
ATOM 7031 N N . PHE B 1 155 ? 13.484 28.609 -2.113 1 91.56 155 PHE B N 1
ATOM 7032 C CA . PHE B 1 155 ? 13.656 29.719 -1.196 1 91.56 155 PHE B CA 1
ATOM 7033 C C . PHE B 1 155 ? 15.008 29.656 -0.503 1 91.56 155 PHE B C 1
ATOM 7035 O O . PHE B 1 155 ? 15.086 29.594 0.725 1 91.56 155 PHE B O 1
ATOM 7042 N N . PRO B 1 156 ? 16.094 29.656 -1.315 1 90 156 PRO B N 1
ATOM 7043 C CA . PRO B 1 156 ? 17.438 29.484 -0.753 1 90 156 PRO B CA 1
ATOM 7044 C C . PRO B 1 156 ? 17.781 30.562 0.269 1 90 156 PRO B C 1
ATOM 7046 O O . PRO B 1 156 ? 18.547 30.312 1.2 1 90 156 PRO B O 1
ATOM 7049 N N . GLU B 1 157 ? 17.219 31.797 0.159 1 92 157 GLU B N 1
ATOM 7050 C CA . GLU B 1 157 ? 17.516 32.875 1.086 1 92 157 GLU B CA 1
ATOM 7051 C C . GLU B 1 157 ? 17.062 32.531 2.502 1 92 157 GLU B C 1
ATOM 7053 O O . GLU B 1 157 ? 17.797 32.75 3.465 1 92 157 GLU B O 1
ATOM 7058 N N . LEU B 1 158 ? 15.859 32.031 2.521 1 94.06 158 LEU B N 1
ATOM 7059 C CA . LEU B 1 158 ? 15.367 31.609 3.834 1 94.06 158 LEU B CA 1
ATOM 7060 C C . LEU B 1 158 ? 16.172 30.438 4.379 1 94.06 158 LEU B C 1
ATOM 7062 O O . LEU B 1 158 ? 16.484 30.391 5.574 1 94.06 158 LEU B O 1
ATOM 7066 N N . ARG B 1 159 ? 16.5 29.469 3.553 1 90.12 159 ARG B N 1
ATOM 7067 C CA . ARG B 1 159 ? 17.297 28.312 3.963 1 90.12 159 ARG B CA 1
ATOM 7068 C C . ARG B 1 159 ? 18.625 28.75 4.566 1 90.12 159 ARG B C 1
ATOM 7070 O O . ARG B 1 159 ? 19.031 28.25 5.613 1 90.12 159 ARG B O 1
ATOM 7077 N N . SER B 1 160 ? 19.281 29.641 3.842 1 90.56 160 SER B N 1
ATOM 7078 C CA . SER B 1 160 ? 20.562 30.156 4.32 1 90.56 160 SER B CA 1
ATOM 7079 C C . SER B 1 160 ? 20.391 30.875 5.652 1 90.56 160 SER B C 1
ATOM 7081 O O . SER B 1 160 ? 21.25 30.766 6.539 1 90.56 160 SER B O 1
ATOM 7083 N N . TYR B 1 161 ? 19.328 31.656 5.738 1 92.69 161 TYR B N 1
ATOM 7084 C CA . TYR B 1 161 ? 19.047 32.375 6.973 1 92.69 161 TYR B CA 1
ATOM 7085 C C . TYR B 1 161 ? 18.859 31.406 8.141 1 92.69 161 TYR B C 1
ATOM 7087 O O . TYR B 1 161 ? 19.375 31.641 9.234 1 92.69 161 TYR B O 1
ATOM 7095 N N . MET B 1 162 ? 18.125 30.344 7.93 1 92.5 162 MET B N 1
ATOM 7096 C CA . MET B 1 162 ? 17.859 29.312 8.945 1 92.5 162 MET B CA 1
ATOM 7097 C C . MET B 1 162 ? 19.141 28.625 9.367 1 92.5 162 MET B C 1
ATOM 7099 O O . MET B 1 162 ? 19.406 28.469 10.562 1 92.5 162 MET B O 1
ATOM 7103 N N . LYS B 1 163 ? 19.922 28.188 8.398 1 87.69 163 LYS B N 1
ATOM 7104 C CA . LYS B 1 163 ? 21.172 27.5 8.664 1 87.69 163 LYS B CA 1
ATOM 7105 C C . LYS B 1 163 ? 22.125 28.375 9.484 1 87.69 163 LYS B C 1
ATOM 7107 O O . LYS B 1 163 ? 22.703 27.922 10.469 1 87.69 163 LYS B O 1
ATOM 7112 N N . GLU B 1 164 ? 22.234 29.609 9.094 1 88.62 164 GLU B N 1
ATOM 7113 C CA . GLU B 1 164 ? 23.109 30.562 9.781 1 88.62 164 GLU B CA 1
ATOM 7114 C C . GLU B 1 164 ? 22.625 30.812 11.211 1 88.62 164 GLU B C 1
ATOM 7116 O O . GLU B 1 164 ? 23.453 30.938 12.125 1 88.62 164 GLU B O 1
ATOM 7121 N N . THR B 1 165 ? 21.359 30.906 11.281 1 89.62 165 THR B N 1
ATOM 7122 C CA . THR B 1 165 ? 20.797 31.188 12.594 1 89.62 165 THR B CA 1
ATOM 7123 C C . THR B 1 165 ? 21.078 30.047 13.57 1 89.62 165 THR B C 1
ATOM 7125 O O . THR B 1 165 ? 21.469 30.297 14.719 1 89.62 165 THR B O 1
ATOM 7128 N N . ILE B 1 166 ? 20.922 28.859 13.156 1 87.25 166 ILE B N 1
ATOM 7129 C CA . ILE B 1 166 ? 21.141 27.688 14.016 1 87.25 166 ILE B CA 1
ATOM 7130 C C . ILE B 1 166 ? 22.625 27.547 14.344 1 87.25 166 ILE B C 1
ATOM 7132 O O . ILE B 1 166 ? 22.984 27.188 15.461 1 87.25 166 ILE B O 1
ATOM 7136 N N . LYS B 1 167 ? 23.469 27.844 13.438 1 81.94 167 LYS B N 1
ATOM 7137 C CA . LYS B 1 167 ? 24.906 27.719 13.617 1 81.94 167 LYS B CA 1
ATOM 7138 C C . LYS B 1 167 ? 25.422 28.703 14.656 1 81.94 167 LYS B C 1
ATOM 7140 O O . LYS B 1 167 ? 26.344 28.406 15.414 1 81.94 167 LYS B O 1
ATOM 7145 N N . HIS B 1 168 ? 24.797 29.828 14.734 1 82.62 168 HIS B N 1
ATOM 7146 C CA . HIS B 1 168 ? 25.344 30.906 15.539 1 82.62 168 HIS B CA 1
ATOM 7147 C C . HIS B 1 168 ? 24.703 30.953 16.922 1 82.62 168 HIS B C 1
ATOM 7149 O O . HIS B 1 168 ? 25.188 31.641 17.828 1 82.62 168 HIS B O 1
ATOM 7155 N N . HIS B 1 169 ? 23.703 30.219 17.094 1 77.69 169 HIS B N 1
ATOM 7156 C CA . HIS B 1 169 ? 22.984 30.266 18.359 1 77.69 169 HIS B CA 1
ATOM 7157 C C . HIS B 1 169 ? 22.875 28.891 19 1 77.69 169 HIS B C 1
ATOM 7159 O O . HIS B 1 169 ? 22.125 28.031 18.516 1 77.69 169 HIS B O 1
ATOM 7165 N N . ALA B 1 170 ? 23.516 28.719 20.172 1 77.62 170 ALA B N 1
ATOM 7166 C CA . ALA B 1 170 ? 23.75 27.391 20.734 1 77.62 170 ALA B CA 1
ATOM 7167 C C . ALA B 1 170 ? 22.656 27.016 21.734 1 77.62 170 ALA B C 1
ATOM 7169 O O . ALA B 1 170 ? 22.703 25.953 22.344 1 77.62 170 ALA B O 1
ATOM 7170 N N . SER B 1 171 ? 21.625 27.75 21.828 1 83.38 171 SER B N 1
ATOM 7171 C CA . SER B 1 171 ? 20.641 27.484 22.859 1 83.38 171 SER B CA 1
ATOM 7172 C C . SER B 1 171 ? 19.734 26.312 22.484 1 83.38 171 SER B C 1
ATOM 7174 O O . SER B 1 171 ? 19.25 25.594 23.359 1 83.38 171 SER B O 1
ATOM 7176 N N . LEU B 1 172 ? 19.531 26.078 21.281 1 87.75 172 LEU B N 1
ATOM 7177 C CA . LEU B 1 172 ? 18.578 25.078 20.797 1 87.75 172 LEU B CA 1
ATOM 7178 C C . LEU B 1 172 ? 19.062 23.672 21.062 1 87.75 172 LEU B C 1
ATOM 7180 O O . LEU B 1 172 ? 18.328 22.828 21.609 1 87.75 172 LEU B O 1
ATOM 7184 N N . PRO B 1 173 ? 20.312 23.266 20.875 1 84.12 173 PRO B N 1
ATOM 7185 C CA . PRO B 1 173 ? 20.781 21.906 21.125 1 84.12 173 PRO B CA 1
ATOM 7186 C C . PRO B 1 173 ? 20.625 21.469 22.578 1 84.12 173 PRO B C 1
ATOM 7188 O O . PRO B 1 173 ? 20.328 20.297 22.844 1 84.12 173 PRO B O 1
ATOM 7191 N N . GLY B 1 174 ? 20.828 22.344 23.469 1 85.38 174 GLY B N 1
ATOM 7192 C CA . GLY B 1 174 ? 20.719 22 24.875 1 85.38 174 GLY B CA 1
ATOM 7193 C C . GLY B 1 174 ? 19.344 21.516 25.266 1 85.38 174 GLY B C 1
ATOM 7194 O O . GLY B 1 174 ? 19.203 20.453 25.891 1 85.38 174 GLY B O 1
ATOM 7195 N N . VAL B 1 175 ? 18.375 22.281 24.906 1 90.44 175 VAL B N 1
ATOM 7196 C CA . VAL B 1 175 ? 17.016 21.922 25.266 1 90.44 175 VAL B CA 1
ATOM 7197 C C . VAL B 1 175 ? 16.578 20.672 24.5 1 90.44 175 VAL B C 1
ATOM 7199 O O . VAL B 1 175 ? 15.734 19.906 24.969 1 90.44 175 VAL B O 1
ATOM 7202 N N . GLN B 1 176 ? 17.016 20.5 23.297 1 89.69 176 GLN B N 1
ATOM 7203 C CA . GLN B 1 176 ? 16.719 19.312 22.5 1 89.69 176 GLN B CA 1
ATOM 7204 C C . GLN B 1 176 ? 17.297 18.047 23.156 1 89.69 176 GLN B C 1
ATOM 7206 O O . GLN B 1 176 ? 16.641 17.016 23.203 1 89.69 176 GLN B O 1
ATOM 7211 N N . LYS B 1 177 ? 18.531 18.125 23.594 1 87.69 177 LYS B N 1
ATOM 7212 C CA . LYS B 1 177 ? 19.188 17.016 24.266 1 87.69 177 LYS B CA 1
ATOM 7213 C C . LYS B 1 177 ? 18.438 16.609 25.531 1 87.69 177 LYS B C 1
ATOM 7215 O O . LYS B 1 177 ? 18.297 15.422 25.828 1 87.69 177 LYS B O 1
ATOM 7220 N N . GLU B 1 178 ? 18.047 17.641 26.219 1 91.38 178 GLU B N 1
ATOM 7221 C CA . GLU B 1 178 ? 17.328 17.375 27.453 1 91.38 178 GLU B CA 1
ATOM 7222 C C . GLU B 1 178 ? 16.016 16.641 27.172 1 91.38 178 GLU B C 1
ATOM 7224 O O . GLU B 1 178 ? 15.68 15.68 27.891 1 91.38 178 GLU B O 1
ATOM 7229 N N . LEU B 1 179 ? 15.32 17.109 26.25 1 93.38 179 LEU B N 1
ATOM 7230 C CA . LEU B 1 179 ? 14.055 16.469 25.906 1 93.38 179 LEU B CA 1
ATOM 7231 C C . LEU B 1 179 ? 14.281 15.055 25.391 1 93.38 179 LEU B C 1
ATOM 7233 O O . LEU B 1 179 ? 13.516 14.141 25.719 1 93.38 179 LEU B O 1
ATOM 7237 N N . LYS B 1 180 ? 15.273 14.844 24.578 1 90.62 180 LYS B N 1
ATOM 7238 C CA . LYS B 1 180 ? 15.609 13.523 24.062 1 90.62 180 LYS B CA 1
ATOM 7239 C C . LYS B 1 180 ? 15.953 12.562 25.188 1 90.62 180 LYS B C 1
ATOM 7241 O O . LYS B 1 180 ? 15.609 11.375 25.141 1 90.62 180 LYS B O 1
ATOM 7246 N N . ALA B 1 181 ? 16.688 13.008 26.141 1 91.31 181 ALA B N 1
ATOM 7247 C CA . ALA B 1 181 ? 17.031 12.188 27.297 1 91.31 181 ALA B CA 1
ATOM 7248 C C . ALA B 1 181 ? 15.773 11.695 28.016 1 91.31 181 ALA B C 1
ATOM 7250 O O . ALA B 1 181 ? 15.711 10.547 28.453 1 91.31 181 ALA B O 1
ATOM 7251 N N . LEU B 1 182 ? 14.828 12.617 28.156 1 93.62 182 LEU B N 1
ATOM 7252 C CA . LEU B 1 182 ? 13.562 12.25 28.797 1 93.62 182 LEU B CA 1
ATOM 7253 C C . LEU B 1 182 ? 12.82 11.211 27.953 1 93.62 182 LEU B C 1
ATOM 7255 O O . LEU B 1 182 ? 12.219 10.281 28.5 1 93.62 182 LEU B O 1
ATOM 7259 N N . ASP B 1 183 ? 12.812 11.391 26.672 1 92.44 183 ASP B N 1
ATOM 7260 C CA . ASP B 1 183 ? 12.195 10.422 25.766 1 92.44 183 ASP B CA 1
ATOM 7261 C C . ASP B 1 183 ? 12.805 9.039 25.953 1 92.44 183 ASP B C 1
ATOM 7263 O O . ASP B 1 183 ? 12.086 8.031 25.969 1 92.44 183 ASP B O 1
ATOM 7267 N N . THR B 1 184 ? 14.102 8.969 25.984 1 89.38 184 THR B N 1
ATOM 7268 C CA . THR B 1 184 ? 14.82 7.707 26.125 1 89.38 184 THR B CA 1
ATOM 7269 C C . THR B 1 184 ? 14.469 7.027 27.453 1 89.38 184 THR B C 1
ATOM 7271 O O . THR B 1 184 ? 14.242 5.816 27.484 1 89.38 184 THR B O 1
ATOM 7274 N N . LYS B 1 185 ? 14.445 7.773 28.469 1 91 185 LYS B N 1
ATOM 7275 C CA . LYS B 1 185 ? 14.086 7.227 29.781 1 91 185 LYS B CA 1
ATOM 7276 C C . LYS B 1 185 ? 12.656 6.684 29.781 1 91 185 LYS B C 1
ATOM 7278 O O . LYS B 1 185 ? 12.391 5.629 30.359 1 91 185 LYS B O 1
ATOM 7283 N N . TRP B 1 186 ? 11.812 7.473 29.188 1 91.88 186 TRP B N 1
ATOM 7284 C CA . TRP B 1 186 ? 10.414 7.055 29.125 1 91.88 186 TRP B CA 1
ATOM 7285 C C . TRP B 1 186 ? 10.266 5.758 28.328 1 91.88 186 TRP B C 1
ATOM 7287 O O . TRP B 1 186 ? 9.438 4.906 28.688 1 91.88 186 TRP B O 1
ATOM 7297 N N . LYS B 1 187 ? 10.969 5.629 27.266 1 86.62 187 LYS B N 1
ATOM 7298 C CA . LYS B 1 187 ? 10.922 4.422 26.438 1 86.62 187 LYS B CA 1
ATOM 7299 C C . LYS B 1 187 ? 11.258 3.184 27.266 1 86.62 187 LYS B C 1
ATOM 7301 O O . LYS B 1 187 ? 10.695 2.111 27.047 1 86.62 187 LYS B O 1
ATOM 7306 N N . TYR B 1 188 ? 12.086 3.293 28.125 1 83.62 188 TYR B N 1
ATOM 7307 C CA . TYR B 1 188 ? 12.508 2.18 28.969 1 83.62 188 TYR B CA 1
ATOM 7308 C C . TYR B 1 188 ? 11.453 1.874 30.016 1 83.62 188 TYR B C 1
ATOM 7310 O O . TYR B 1 188 ? 11.312 0.728 30.453 1 83.62 188 TYR B O 1
ATOM 7318 N N . GLU B 1 189 ? 10.766 2.928 30.359 1 81.81 189 GLU B N 1
ATOM 7319 C CA . GLU B 1 189 ? 9.773 2.789 31.422 1 81.81 189 GLU B CA 1
ATOM 7320 C C . GLU B 1 189 ? 8.461 2.221 30.891 1 81.81 189 GLU B C 1
ATOM 7322 O O . GLU B 1 189 ? 7.684 1.63 31.641 1 81.81 189 GLU B O 1
ATOM 7327 N N . LYS B 1 190 ? 8.227 2.359 29.625 1 79.56 190 LYS B N 1
ATOM 7328 C CA . LYS B 1 190 ? 6.969 1.932 29.016 1 79.56 190 LYS B CA 1
ATOM 7329 C C . LYS B 1 190 ? 6.855 0.41 29 1 79.56 190 LYS B C 1
ATOM 7331 O O . LYS B 1 190 ? 7.836 -0.287 28.734 1 79.56 190 LYS B O 1
ATOM 7336 N N . PRO B 1 191 ? 5.668 -0.041 29.375 1 70.62 191 PRO B N 1
ATOM 7337 C CA . PRO B 1 191 ? 5.492 -1.493 29.297 1 70.62 191 PRO B CA 1
ATOM 7338 C C . PRO B 1 191 ? 5.617 -2.025 27.875 1 70.62 191 PRO B C 1
ATOM 7340 O O . PRO B 1 191 ? 5.215 -1.351 26.922 1 70.62 191 PRO B O 1
ATOM 7343 N N . HIS B 1 192 ? 6.148 -3.203 27.734 1 67.81 192 HIS B N 1
ATOM 7344 C CA . HIS B 1 192 ? 6.43 -3.77 26.422 1 67.81 192 HIS B CA 1
ATOM 7345 C C . HIS B 1 192 ? 5.289 -4.66 25.938 1 67.81 192 HIS B C 1
ATOM 7347 O O . HIS B 1 192 ? 5.148 -4.91 24.734 1 67.81 192 HIS B O 1
ATOM 7353 N N . ASN B 1 193 ? 4.465 -5.086 26.781 1 67.62 193 ASN B N 1
ATOM 7354 C CA . ASN B 1 193 ? 3.445 -6.039 26.359 1 67.62 193 ASN B CA 1
ATOM 7355 C C . ASN B 1 193 ? 2.094 -5.359 26.156 1 67.62 193 ASN B C 1
ATOM 7357 O O . ASN B 1 193 ? 1.524 -4.809 27.109 1 67.62 193 ASN B O 1
ATOM 7361 N N . LEU B 1 194 ? 1.689 -5.418 24.906 1 74.62 194 LEU B N 1
ATOM 7362 C CA . LEU B 1 194 ? 0.394 -4.832 24.594 1 74.62 194 LEU B CA 1
ATOM 7363 C C . LEU B 1 194 ? -0.728 -5.844 24.781 1 74.62 194 LEU B C 1
ATOM 7365 O O . LEU B 1 194 ? -0.568 -7.023 24.453 1 74.62 194 LEU B O 1
ATOM 7369 N N . PRO B 1 195 ? -1.765 -5.477 25.422 1 73.44 195 PRO B N 1
ATOM 7370 C CA . PRO B 1 195 ? -2.904 -6.375 25.609 1 73.44 195 PRO B CA 1
ATOM 7371 C C . PRO B 1 195 ? -3.613 -6.715 24.297 1 73.44 195 PRO B C 1
ATOM 7373 O O . PRO B 1 195 ? -3.912 -5.82 23.5 1 73.44 195 PRO B O 1
ATOM 7376 N N . VAL B 1 196 ? -3.895 -7.953 24.125 1 74 196 VAL B N 1
ATOM 7377 C CA . VAL B 1 196 ? -4.652 -8.359 22.953 1 74 196 VAL B CA 1
ATOM 7378 C C . VAL B 1 196 ? -5.848 -9.219 23.375 1 74 196 VAL B C 1
ATOM 7380 O O . VAL B 1 196 ? -6.84 -9.312 22.656 1 74 196 VAL B O 1
ATOM 7383 N N . LYS B 1 197 ? -5.801 -9.688 24.562 1 81.06 197 LYS B N 1
ATOM 7384 C CA . LYS B 1 197 ? -6.918 -10.484 25.062 1 81.06 197 LYS B CA 1
ATOM 7385 C C . LYS B 1 197 ? -8.07 -9.602 25.516 1 81.06 197 LYS B C 1
ATOM 7387 O O . LYS B 1 197 ? -7.844 -8.5 26.031 1 81.06 197 LYS B O 1
ATOM 7392 N N . THR B 1 198 ? -9.273 -10.055 25.375 1 82.31 198 THR B N 1
ATOM 7393 C CA . THR B 1 198 ? -10.469 -9.273 25.656 1 82.31 198 THR B CA 1
ATOM 7394 C C . THR B 1 198 ? -10.445 -8.727 27.078 1 82.31 198 THR B C 1
ATOM 7396 O O . THR B 1 198 ? -10.742 -7.555 27.312 1 82.31 198 THR B O 1
ATOM 7399 N N . ALA B 1 199 ? -10.102 -9.578 28 1 81.12 199 ALA B N 1
ATOM 7400 C CA . ALA B 1 199 ? -10.078 -9.18 29.406 1 81.12 199 ALA B CA 1
ATOM 7401 C C . ALA B 1 199 ? -9.117 -8.016 29.641 1 81.12 199 ALA B C 1
ATOM 7403 O O . ALA B 1 199 ? -9.398 -7.113 30.422 1 81.12 199 ALA B O 1
ATOM 7404 N N . ASP B 1 200 ? -8.086 -8.039 28.906 1 85.31 200 ASP B N 1
ATOM 7405 C CA . ASP B 1 200 ? -7.082 -6.984 29.047 1 85.31 200 ASP B CA 1
ATOM 7406 C C . ASP B 1 200 ? -7.52 -5.711 28.328 1 85.31 200 ASP B C 1
ATOM 7408 O O . ASP B 1 200 ? -7.191 -4.605 28.766 1 85.31 200 ASP B O 1
ATOM 7412 N N . LEU B 1 201 ? -8.234 -5.895 27.234 1 91.75 201 LEU B N 1
ATOM 7413 C CA . LEU B 1 201 ? -8.734 -4.742 26.5 1 91.75 201 LEU B CA 1
ATOM 7414 C C . LEU B 1 201 ? -9.695 -3.918 27.344 1 91.75 201 LEU B C 1
ATOM 7416 O O . LEU B 1 201 ? -9.672 -2.686 27.297 1 91.75 201 LEU B O 1
ATOM 7420 N N . LEU B 1 202 ? -10.5 -4.629 28.141 1 90.81 202 LEU B N 1
ATOM 7421 C CA . LEU B 1 202 ? -11.492 -3.973 28.984 1 90.81 202 LEU B CA 1
ATOM 7422 C C . LEU B 1 202 ? -10.82 -3.09 30.031 1 90.81 202 LEU B C 1
ATOM 7424 O O . LEU B 1 202 ? -11.375 -2.062 30.422 1 90.81 202 LEU B O 1
ATOM 7428 N N . LEU B 1 203 ? -9.648 -3.463 30.359 1 88 203 LEU B N 1
ATOM 7429 C CA . LEU B 1 203 ? -8.93 -2.736 31.406 1 88 203 LEU B CA 1
ATOM 7430 C C . LEU B 1 203 ? -8.406 -1.406 30.875 1 88 203 LEU B C 1
ATOM 7432 O O . LEU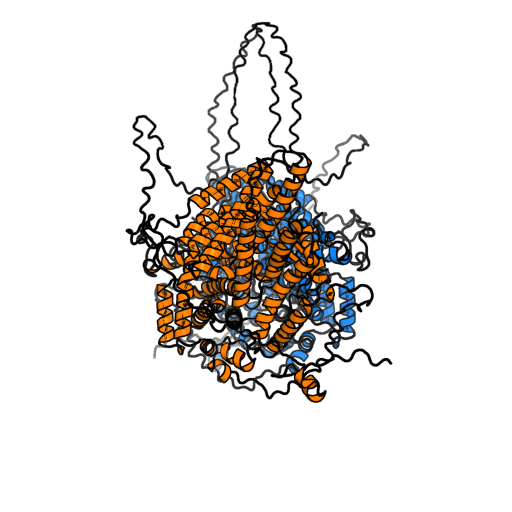 B 1 203 ? -8.031 -0.527 31.656 1 88 203 LEU B O 1
ATOM 7436 N N . LEU B 1 204 ? -8.375 -1.241 29.594 1 91.75 204 LEU B N 1
ATOM 7437 C CA . LEU B 1 204 ? -7.863 -0.015 29 1 91.75 204 LEU B CA 1
ATOM 7438 C C . LEU B 1 204 ? -8.945 1.055 28.938 1 91.75 204 LEU B C 1
ATOM 7440 O O . LEU B 1 204 ? -8.656 2.23 28.703 1 91.75 204 LEU B O 1
ATOM 7444 N N . LEU B 1 205 ? -10.195 0.656 29.125 1 92.31 205 LEU B N 1
ATOM 7445 C CA . LEU B 1 205 ? -11.305 1.604 29.016 1 92.31 205 LEU B CA 1
ATOM 7446 C C . LEU B 1 205 ? -11.352 2.521 30.234 1 92.31 205 LEU B C 1
ATOM 7448 O O . LEU B 1 205 ? -11.352 2.049 31.375 1 92.31 205 LEU B O 1
ATOM 7452 N N . PRO B 1 206 ? -11.344 3.807 30 1 90.75 206 PRO B N 1
ATOM 7453 C CA . PRO B 1 206 ? -11.484 4.73 31.141 1 90.75 206 PRO B CA 1
ATOM 7454 C C . PRO B 1 206 ? -12.898 4.73 31.719 1 90.75 206 PRO B C 1
ATOM 7456 O O . PRO B 1 206 ? -13.695 3.844 31.406 1 90.75 206 PRO B O 1
ATOM 7459 N N . ASP B 1 207 ? -13.133 5.715 32.656 1 90.25 207 ASP B N 1
ATOM 7460 C CA . ASP B 1 207 ? -14.461 5.805 33.25 1 90.25 207 ASP B CA 1
ATOM 7461 C C . ASP B 1 207 ? -15.5 6.242 32.219 1 90.25 207 ASP B C 1
ATOM 7463 O O . ASP B 1 207 ? -15.156 6.805 31.188 1 90.25 207 ASP B O 1
ATOM 7467 N N . GLN B 1 208 ? -16.719 6 32.5 1 93.44 208 GLN B N 1
ATOM 7468 C CA . GLN B 1 208 ? -17.812 6.199 31.562 1 93.44 208 GLN B CA 1
ATOM 7469 C C . GLN B 1 208 ? -17.938 7.664 31.156 1 93.44 208 GLN B C 1
ATOM 7471 O O . GLN B 1 208 ? -18.234 7.973 30 1 93.44 208 GLN B O 1
ATOM 7476 N N . ALA B 1 209 ? -17.75 8.539 32.125 1 93.81 209 ALA B N 1
ATOM 7477 C CA . ALA B 1 209 ? -17.875 9.969 31.828 1 93.81 209 ALA B CA 1
ATOM 7478 C C . ALA B 1 209 ? -16.844 10.406 30.781 1 93.81 209 ALA B C 1
ATOM 7480 O O . ALA B 1 209 ? -17.172 11.18 29.875 1 93.81 209 ALA B O 1
ATOM 7481 N N . GLU B 1 210 ? -15.656 9.93 30.938 1 92.25 210 GLU B N 1
ATOM 7482 C CA . GLU B 1 210 ? -14.602 10.234 29.984 1 92.25 210 GLU B CA 1
ATOM 7483 C C . GLU B 1 210 ? -14.914 9.641 28.609 1 92.25 210 GLU B C 1
ATOM 7485 O O . GLU B 1 210 ? -14.695 10.289 27.578 1 92.25 210 GLU B O 1
ATOM 7490 N N . MET B 1 211 ? -15.367 8.414 28.547 1 96 211 MET B N 1
ATOM 7491 C CA . MET B 1 211 ? -15.734 7.773 27.297 1 96 211 MET B CA 1
ATOM 7492 C C . MET B 1 211 ? -16.875 8.531 26.609 1 96 211 MET B C 1
ATOM 7494 O O . MET B 1 211 ? -16.812 8.789 25.406 1 96 211 MET B O 1
ATOM 7498 N N . ASP B 1 212 ? -17.875 8.898 27.391 1 97.38 212 ASP B N 1
ATOM 7499 C CA . ASP B 1 212 ? -19 9.648 26.859 1 97.38 212 ASP B CA 1
ATOM 7500 C C . ASP B 1 212 ? -18.547 10.961 26.234 1 97.38 212 ASP B C 1
ATOM 7502 O O . ASP B 1 212 ? -19 11.328 25.141 1 97.38 212 ASP B O 1
ATOM 7506 N N . ALA B 1 213 ? -17.703 11.656 26.969 1 96.62 213 ALA B N 1
ATOM 7507 C CA . ALA B 1 213 ? -17.219 12.945 26.484 1 96.62 213 ALA B CA 1
ATOM 7508 C C . ALA B 1 213 ? -16.422 12.781 25.188 1 96.62 213 ALA B C 1
ATOM 7510 O O . ALA B 1 213 ? -16.578 13.562 24.25 1 96.62 213 ALA B O 1
ATOM 7511 N N . ALA B 1 214 ? -15.547 11.797 25.172 1 97.38 214 ALA B N 1
ATOM 7512 C CA . ALA B 1 214 ? -14.727 11.539 24 1 97.38 214 ALA B CA 1
ATOM 7513 C C . ALA B 1 214 ? -15.594 11.148 22.797 1 97.38 214 ALA B C 1
ATOM 7515 O O . ALA B 1 214 ? -15.375 11.625 21.688 1 97.38 214 ALA B O 1
ATOM 7516 N N . ILE B 1 215 ? -16.5 10.281 22.984 1 98.25 215 ILE B N 1
ATOM 7517 C CA . ILE B 1 215 ? -17.391 9.805 21.938 1 98.25 215 ILE B CA 1
ATOM 7518 C C . ILE B 1 215 ? -18.234 10.969 21.406 1 98.25 215 ILE B C 1
ATOM 7520 O O . ILE B 1 215 ? -18.406 11.117 20.188 1 98.25 215 ILE B O 1
ATOM 7524 N N . ARG B 1 216 ? -18.703 11.766 22.312 1 97.69 216 ARG B N 1
ATOM 7525 C CA . ARG B 1 216 ? -19.469 12.938 21.906 1 97.69 216 ARG B CA 1
ATOM 7526 C C . ARG B 1 216 ? -18.625 13.875 21.047 1 97.69 216 ARG B C 1
ATOM 7528 O O . ARG B 1 216 ? -19.094 14.359 20.016 1 97.69 216 ARG B O 1
ATOM 7535 N N . LEU B 1 217 ? -17.453 14.125 21.5 1 97.44 217 LEU B N 1
ATOM 7536 C CA . LEU B 1 217 ? -16.578 15.023 20.766 1 97.44 217 LEU B CA 1
ATOM 7537 C C . LEU B 1 217 ? -16.266 14.461 19.375 1 97.44 217 LEU B C 1
ATOM 7539 O O . LEU B 1 217 ? -16.266 15.195 18.391 1 97.44 217 LEU B O 1
ATOM 7543 N N . TYR B 1 218 ? -16.016 13.18 19.328 1 98.06 218 TYR B N 1
ATOM 7544 C CA . TYR B 1 218 ? -15.766 12.516 18.062 1 98.06 218 TYR B CA 1
ATOM 7545 C C . TYR B 1 218 ? -16.938 12.727 17.109 1 98.06 218 TYR B C 1
ATOM 7547 O O . TYR B 1 218 ? -16.75 13.125 15.953 1 98.06 218 TYR B O 1
ATOM 7555 N N . PHE B 1 219 ? -18.125 12.508 17.5 1 97.31 219 PHE B N 1
ATOM 7556 C CA . PHE B 1 219 ? -19.328 12.594 16.672 1 97.31 219 PHE B CA 1
ATOM 7557 C C . PHE B 1 219 ? -19.625 14.039 16.281 1 97.31 219 PHE B C 1
ATOM 7559 O O . PHE B 1 219 ? -20.156 14.305 15.203 1 97.31 219 PHE B O 1
ATOM 7566 N N . ASP B 1 220 ? -19.141 14.969 17.078 1 95.44 220 ASP B N 1
ATOM 7567 C CA . ASP B 1 220 ? -19.422 16.375 16.828 1 95.44 220 ASP B CA 1
ATOM 7568 C C . ASP B 1 220 ? -18.375 17 15.898 1 95.44 220 ASP B C 1
ATOM 7570 O O . ASP B 1 220 ? -18.562 18.109 15.398 1 95.44 220 ASP B O 1
ATOM 7574 N N . THR B 1 221 ? -17.391 16.281 15.648 1 96.69 221 THR B N 1
ATOM 7575 C CA . THR B 1 221 ? -16.312 16.875 14.859 1 96.69 221 THR B CA 1
ATOM 7576 C C . THR B 1 221 ? -15.953 15.969 13.68 1 96.69 221 THR B C 1
ATOM 7578 O O . THR B 1 221 ? -16.578 16.047 12.617 1 96.69 221 THR B O 1
ATOM 7581 N N . LEU B 1 222 ? -15.172 14.867 13.938 1 97.94 222 LEU B N 1
ATOM 7582 C CA . LEU B 1 222 ? -14.617 14.047 12.875 1 97.94 222 LEU B CA 1
ATOM 7583 C C . LEU B 1 222 ? -15.719 13.266 12.156 1 97.94 222 LEU B C 1
ATOM 7585 O O . LEU B 1 222 ? -15.672 13.102 10.938 1 97.94 222 LEU B O 1
ATOM 7589 N N . GLU B 1 223 ? -16.703 12.789 12.891 1 97.56 223 GLU B N 1
ATOM 7590 C CA . GLU B 1 223 ? -17.781 11.992 12.305 1 97.56 223 GLU B CA 1
ATOM 7591 C C . GLU B 1 223 ? -18.719 12.859 11.477 1 97.56 223 GLU B C 1
ATOM 7593 O O . GLU B 1 223 ? -19.531 12.336 10.711 1 97.56 223 GLU B O 1
ATOM 7598 N N . THR B 1 224 ? -18.594 14.156 11.594 1 95.12 224 THR B N 1
ATOM 7599 C CA . THR B 1 224 ? -19.391 15.039 10.734 1 95.12 224 THR B CA 1
ATOM 7600 C C . THR B 1 224 ? -18.812 15.062 9.32 1 95.12 224 THR B C 1
ATOM 7602 O O . THR B 1 224 ? -19.484 15.516 8.383 1 95.12 224 THR B O 1
ATOM 7605 N N . MET B 1 225 ? -17.625 14.555 9.133 1 9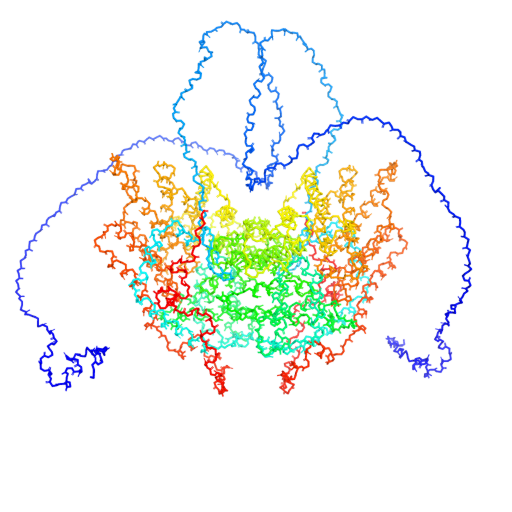6.38 225 MET B N 1
ATOM 7606 C CA . MET B 1 225 ? -16.969 14.516 7.832 1 96.38 225 MET B CA 1
ATOM 7607 C C . MET B 1 225 ? -16.953 13.102 7.266 1 96.38 225 MET B C 1
ATOM 7609 O O . MET B 1 225 ? -17.641 12.812 6.289 1 96.38 225 MET B O 1
ATOM 7613 N N . TYR B 1 226 ? -16.328 12.07 7.84 1 94.94 226 TYR B N 1
ATOM 7614 C CA . TYR B 1 226 ? -15.953 10.805 7.223 1 94.94 226 TYR B CA 1
ATOM 7615 C C . TYR B 1 226 ? -17.016 9.742 7.453 1 94.94 226 TYR B C 1
ATOM 7617 O O . TYR B 1 226 ? -17.109 8.773 6.695 1 94.94 226 TYR B O 1
ATOM 7625 N N . ARG B 1 227 ? -17.859 9.883 8.352 1 94.69 227 ARG B N 1
ATOM 7626 C CA . ARG B 1 227 ? -18.984 8.984 8.617 1 94.69 227 ARG B CA 1
ATOM 7627 C C . ARG B 1 227 ? -18.531 7.531 8.641 1 94.69 227 ARG B C 1
ATOM 7629 O O . ARG B 1 227 ? -19.078 6.695 7.918 1 94.69 227 ARG B O 1
ATOM 7636 N N . ILE B 1 228 ? -17.594 7.137 9.398 1 98.5 228 ILE B N 1
ATOM 7637 C CA . ILE B 1 228 ? -17.047 5.793 9.547 1 98.5 228 ILE B CA 1
ATOM 7638 C C . ILE B 1 228 ? -18.031 4.906 10.289 1 98.5 228 ILE B C 1
ATOM 7640 O O . ILE B 1 228 ? -18.172 3.721 9.977 1 98.5 228 ILE B O 1
ATOM 7644 N N . LEU B 1 229 ? -18.797 5.531 11.203 1 98.06 229 LEU B N 1
ATOM 7645 C CA . LEU B 1 229 ? -19.75 4.816 12.039 1 98.06 229 LEU B CA 1
ATOM 7646 C C . LEU B 1 229 ? -21.188 5.199 11.672 1 98.06 229 LEU B C 1
ATOM 7648 O O . LEU B 1 229 ? -21.406 6.25 11.062 1 98.06 229 LEU B O 1
ATOM 7652 N N . HIS B 1 230 ? -22.078 4.336 11.898 1 96.75 230 HIS B N 1
ATOM 7653 C CA . HIS B 1 230 ? -23.5 4.641 11.953 1 96.75 230 HIS B CA 1
ATOM 7654 C C . HIS B 1 230 ? -23.953 4.926 13.383 1 96.75 230 HIS B C 1
ATOM 7656 O O . HIS B 1 230 ? -24 4.02 14.219 1 96.75 230 HIS B O 1
ATOM 7662 N N . ARG B 1 231 ? -24.297 6.121 13.695 1 96.69 231 ARG B N 1
ATOM 7663 C CA . ARG B 1 231 ? -24.453 6.609 15.062 1 96.69 231 ARG B CA 1
ATOM 7664 C C . ARG B 1 231 ? -25.484 5.777 15.82 1 96.69 231 ARG B C 1
ATOM 7666 O O . ARG B 1 231 ? -25.219 5.301 16.922 1 96.69 231 ARG B O 1
ATOM 7673 N N . PRO B 1 232 ? -26.688 5.465 15.242 1 95.75 232 PRO B N 1
ATOM 7674 C CA . PRO B 1 232 ? -27.688 4.727 16.016 1 95.75 232 PRO B CA 1
ATOM 7675 C C . PRO B 1 232 ? -27.219 3.322 16.391 1 95.75 232 PRO B C 1
ATOM 7677 O O . PRO B 1 232 ? -27.344 2.912 17.547 1 95.75 232 PRO B O 1
ATOM 7680 N N . THR B 1 233 ? -26.641 2.605 15.422 1 95.88 233 THR B N 1
ATOM 7681 C CA . THR B 1 233 ? -26.219 1.241 15.711 1 95.88 233 THR B CA 1
ATOM 7682 C C . THR B 1 233 ? -25.031 1.235 16.688 1 95.88 233 THR B C 1
ATOM 7684 O O . THR B 1 233 ? -24.938 0.354 17.531 1 95.88 233 THR B O 1
ATOM 7687 N N . PHE B 1 234 ? -24.172 2.168 16.625 1 97.69 234 PHE B N 1
ATOM 7688 C CA . PHE B 1 234 ? -23.047 2.281 17.547 1 97.69 234 PHE B CA 1
ATOM 7689 C C . PHE B 1 234 ? -23.531 2.561 18.969 1 97.69 234 PHE B C 1
ATOM 7691 O O . PHE B 1 234 ? -23.062 1.93 19.922 1 97.69 234 PHE B O 1
ATOM 7698 N N . MET B 1 235 ? -24.391 3.584 19.047 1 97.62 235 MET B N 1
ATOM 7699 C CA . MET B 1 235 ? -24.859 3.986 20.375 1 97.62 235 MET B CA 1
ATOM 7700 C C . MET B 1 235 ? -25.594 2.844 21.062 1 97.62 235 MET B C 1
ATOM 7702 O O . MET B 1 235 ? -25.531 2.701 22.281 1 97.62 235 MET B O 1
ATOM 7706 N N . GLU B 1 236 ? -26.281 2.039 20.25 1 96.38 236 GLU B N 1
ATOM 7707 C CA . GLU B 1 236 ? -26.953 0.865 20.797 1 96.38 236 GLU B CA 1
ATOM 7708 C C . GLU B 1 236 ? -25.938 -0.119 21.391 1 96.38 236 GLU B C 1
ATOM 7710 O O . GLU B 1 236 ? -26.125 -0.604 22.5 1 96.38 236 GLU B O 1
ATOM 7715 N N . GLU B 1 237 ? -24.906 -0.395 20.625 1 96.75 237 GLU B N 1
ATOM 7716 C CA . GLU B 1 237 ? -23.891 -1.316 21.094 1 96.75 237 GLU B CA 1
ATOM 7717 C C . GLU B 1 237 ? -23.109 -0.72 22.266 1 96.75 237 GLU B C 1
ATOM 7719 O O . GLU B 1 237 ? -22.688 -1.444 23.172 1 96.75 237 GLU B O 1
ATOM 7724 N N . TYR B 1 238 ? -22.922 0.555 22.281 1 97.88 238 TYR B N 1
ATOM 7725 C CA . TYR B 1 238 ? -22.219 1.245 23.375 1 97.88 238 TYR B CA 1
ATOM 7726 C C . TYR B 1 238 ? -23.016 1.174 24.656 1 97.88 238 TYR B C 1
ATOM 7728 O O . TYR B 1 238 ? -22.453 0.991 25.734 1 97.88 238 TYR B O 1
ATOM 7736 N N . GLU B 1 239 ? -24.297 1.313 24.547 1 97.06 239 GLU B N 1
ATOM 7737 C CA . GLU B 1 239 ? -25.172 1.166 25.719 1 97.06 239 GLU B CA 1
ATOM 7738 C C . GLU B 1 239 ? -25.078 -0.245 26.297 1 97.06 239 GLU B C 1
ATOM 7740 O O . GLU B 1 239 ? -25.078 -0.427 27.516 1 97.06 239 GLU B O 1
ATOM 7745 N N . GLN B 1 240 ? -25.016 -1.19 25.406 1 96.38 240 GLN B N 1
ATOM 7746 C CA . GLN B 1 240 ? -24.875 -2.572 25.844 1 96.38 240 GLN B CA 1
ATOM 7747 C C . GLN B 1 240 ? -23.547 -2.775 26.562 1 96.38 240 GLN B C 1
ATOM 7749 O O . GLN B 1 240 ? -23.469 -3.494 27.562 1 96.38 240 GLN B O 1
ATOM 7754 N N . LEU B 1 241 ? -22.5 -2.166 26.016 1 95.81 241 LEU B N 1
ATOM 7755 C CA . LEU B 1 241 ? -21.188 -2.227 26.656 1 95.81 241 LEU B CA 1
ATOM 7756 C C . LEU B 1 241 ? -21.25 -1.641 28.062 1 95.81 241 LEU B C 1
ATOM 7758 O O . LEU B 1 241 ? -20.641 -2.18 28.984 1 95.81 241 LEU B O 1
ATOM 7762 N N . GLN B 1 242 ? -21.953 -0.54 28.234 1 94.5 242 GLN B N 1
ATOM 7763 C CA . GLN B 1 242 ? -22.078 0.123 29.531 1 94.5 242 GLN B CA 1
ATOM 7764 C C . GLN B 1 242 ? -22.875 -0.724 30.516 1 94.5 242 GLN B C 1
ATOM 7766 O O . GLN B 1 242 ? -22.625 -0.697 31.719 1 94.5 242 GLN B O 1
ATOM 7771 N N . GLN B 1 243 ? -23.781 -1.499 29.953 1 94.38 243 GLN B N 1
ATOM 7772 C CA . GLN B 1 243 ? -24.625 -2.348 30.797 1 94.38 243 GLN B CA 1
ATOM 7773 C C . GLN B 1 243 ? -23.859 -3.582 31.266 1 94.38 243 GLN B C 1
ATOM 7775 O O . GLN B 1 243 ? -23.969 -3.98 32.438 1 94.38 243 GLN B O 1
ATOM 7780 N N . ASP B 1 244 ? -23.125 -4.172 30.266 1 93.25 244 ASP B N 1
ATOM 7781 C CA . ASP B 1 244 ? -22.344 -5.367 30.578 1 93.25 244 ASP B CA 1
ATOM 7782 C C . ASP B 1 244 ? -21.047 -5.395 29.781 1 93.25 244 ASP B C 1
ATOM 7784 O O . ASP B 1 244 ? -21 -5.918 28.656 1 93.25 244 ASP B O 1
ATOM 7788 N N . ARG B 1 245 ? -20.047 -5.039 30.422 1 89.19 245 ARG B N 1
ATOM 7789 C CA . ARG B 1 245 ? -18.766 -4.93 29.75 1 89.19 245 ARG B CA 1
ATOM 7790 C C . ARG B 1 245 ? -18.188 -6.309 29.438 1 89.19 245 ARG B C 1
ATOM 7792 O O . ARG B 1 245 ? -17.453 -6.473 28.453 1 89.19 245 ARG B O 1
ATOM 7799 N N . THR B 1 246 ? -18.469 -7.262 30.156 1 86.94 246 THR B N 1
ATOM 7800 C CA . THR B 1 246 ? -17.906 -8.594 30.016 1 86.94 246 THR B CA 1
ATOM 7801 C C . THR B 1 246 ? -18.484 -9.289 28.781 1 86.94 246 THR B C 1
ATOM 7803 O O . THR B 1 246 ? -17.859 -10.203 28.234 1 86.94 246 THR B O 1
ATOM 7806 N N . ALA B 1 247 ? -19.609 -8.789 28.344 1 90.69 247 ALA B N 1
ATOM 7807 C CA . ALA B 1 247 ? -20.266 -9.398 27.188 1 90.69 247 ALA B CA 1
ATOM 7808 C C . ALA B 1 247 ? -19.844 -8.711 25.891 1 90.69 247 ALA B C 1
ATOM 7810 O O . ALA B 1 247 ? -20.203 -9.164 24.797 1 90.69 247 ALA B O 1
ATOM 7811 N N . ALA B 1 248 ? -19.047 -7.766 26 1 91.31 248 ALA B N 1
ATOM 7812 C CA . ALA B 1 248 ? -18.719 -6.953 24.828 1 91.31 248 ALA B CA 1
ATOM 7813 C C . ALA B 1 248 ? -17.797 -7.707 23.891 1 91.31 248 ALA B C 1
ATOM 7815 O O . ALA B 1 248 ? -16.891 -8.43 24.328 1 91.31 248 ALA B O 1
ATOM 7816 N N . LYS B 1 249 ? -18.031 -7.52 22.609 1 92.69 249 LYS B N 1
ATOM 7817 C CA . LYS B 1 249 ? -17.141 -8.07 21.594 1 92.69 249 LYS B CA 1
ATOM 7818 C C . LYS B 1 249 ? -15.812 -7.324 21.578 1 92.69 249 LYS B C 1
ATOM 7820 O O . LYS B 1 249 ? -15.781 -6.094 21.656 1 92.69 249 LYS B O 1
ATOM 7825 N N . PRO B 1 250 ? -14.688 -8 21.5 1 93.94 250 PRO B N 1
ATOM 7826 C CA . PRO B 1 250 ? -13.383 -7.34 21.531 1 93.94 250 PRO B CA 1
ATOM 7827 C C . PRO B 1 250 ? -13.234 -6.289 20.422 1 93.94 250 PRO B C 1
ATOM 7829 O O . PRO B 1 250 ? -12.641 -5.234 20.656 1 93.94 250 PRO B O 1
ATOM 7832 N N . GLY B 1 251 ? -13.773 -6.641 19.266 1 95.19 251 GLY B N 1
ATOM 7833 C CA . GLY B 1 251 ? -13.703 -5.668 18.188 1 95.19 251 GLY B CA 1
ATOM 7834 C C . GLY B 1 251 ? -14.359 -4.344 18.531 1 95.19 251 GLY B C 1
ATOM 7835 O O . GLY B 1 251 ? -13.859 -3.281 18.141 1 95.19 251 GLY B O 1
ATOM 7836 N N . PHE B 1 252 ? -15.461 -4.418 19.219 1 96.88 252 PHE B N 1
ATOM 7837 C CA . PHE B 1 252 ? -16.156 -3.195 19.609 1 96.88 252 PHE B CA 1
ATOM 7838 C C . PHE B 1 252 ? -15.359 -2.412 20.641 1 96.88 252 PHE B C 1
ATOM 7840 O O . PHE B 1 252 ? -15.336 -1.18 20.609 1 96.88 252 PHE B O 1
ATOM 7847 N N . ILE B 1 253 ? -14.711 -3.096 21.562 1 97.12 253 ILE B N 1
ATOM 7848 C CA . ILE B 1 253 ? -13.867 -2.434 22.562 1 97.12 253 ILE B CA 1
ATOM 7849 C C . ILE B 1 253 ? -12.742 -1.677 21.844 1 97.12 253 ILE B C 1
ATOM 7851 O O . ILE B 1 253 ? -12.484 -0.509 22.156 1 97.12 253 ILE B O 1
ATOM 7855 N N . VAL B 1 254 ? -12.078 -2.35 20.875 1 97.81 254 VAL B N 1
ATOM 7856 C CA . VAL B 1 254 ? -10.992 -1.742 20.109 1 97.81 254 VAL B CA 1
ATOM 7857 C C . VAL B 1 254 ? -11.516 -0.524 19.344 1 97.81 254 VAL B C 1
ATOM 7859 O O . VAL B 1 254 ? -10.828 0.497 19.25 1 97.81 254 VAL B O 1
ATOM 7862 N N . LEU B 1 255 ? -12.711 -0.646 18.844 1 98.5 255 LEU B N 1
ATOM 7863 C CA . LEU B 1 255 ? -13.352 0.456 18.125 1 98.5 255 LEU B CA 1
ATOM 7864 C C . LEU B 1 255 ? -13.508 1.671 19.047 1 98.5 255 LEU B C 1
ATOM 7866 O O . LEU B 1 255 ? -13.195 2.795 18.641 1 98.5 255 LEU B O 1
ATOM 7870 N N . VAL B 1 256 ? -13.953 1.448 20.219 1 98.38 256 VAL B N 1
ATOM 7871 C CA . VAL B 1 256 ? -14.148 2.523 21.188 1 98.38 256 VAL B CA 1
ATOM 7872 C C . VAL B 1 256 ? -12.805 3.146 21.547 1 98.38 256 VAL B C 1
ATOM 7874 O O . VAL B 1 256 ? -12.68 4.371 21.625 1 98.38 256 VAL B O 1
ATOM 7877 N N . LEU B 1 257 ? -11.812 2.307 21.781 1 97.75 257 LEU B N 1
ATOM 7878 C CA . LEU B 1 257 ? -10.477 2.809 22.078 1 97.75 257 LEU B CA 1
ATOM 7879 C C . LEU B 1 257 ? -9.984 3.732 20.969 1 97.75 257 LEU B C 1
ATOM 7881 O O . LEU B 1 257 ? -9.406 4.789 21.25 1 97.75 257 LEU B O 1
ATOM 7885 N N . LEU B 1 258 ? -10.203 3.359 19.75 1 98.75 258 LEU B N 1
ATOM 7886 C CA . LEU B 1 258 ? -9.727 4.148 18.625 1 98.75 258 LEU B CA 1
ATOM 7887 C C . LEU B 1 258 ? -10.492 5.461 18.5 1 98.75 258 LEU B C 1
ATOM 7889 O O . LEU B 1 258 ? -9.922 6.492 18.156 1 98.75 258 LEU B O 1
ATOM 7893 N N . ILE B 1 259 ? -11.789 5.367 18.734 1 98.75 259 ILE B N 1
ATOM 7894 C CA . ILE B 1 259 ? -12.57 6.598 18.75 1 98.75 259 ILE B CA 1
ATOM 7895 C C . ILE B 1 259 ? -11.977 7.574 19.766 1 98.75 259 ILE B C 1
ATOM 7897 O O . ILE B 1 259 ? -11.766 8.75 19.453 1 98.75 259 ILE B O 1
ATOM 7901 N N . MET B 1 260 ? -11.703 7.094 20.891 1 98.12 260 MET B N 1
ATOM 7902 C CA . MET B 1 260 ? -11.117 7.945 21.922 1 98.12 260 MET B CA 1
ATOM 7903 C C . MET B 1 260 ? -9.727 8.422 21.516 1 98.12 260 MET B C 1
ATOM 7905 O O . MET B 1 260 ? -9.352 9.555 21.812 1 98.12 260 MET B O 1
ATOM 7909 N N . ALA B 1 261 ? -8.953 7.609 20.844 1 98.44 261 ALA B N 1
ATOM 7910 C CA . ALA B 1 261 ? -7.609 7.98 20.406 1 98.44 261 ALA B CA 1
ATOM 7911 C C . ALA B 1 261 ? -7.652 9.18 19.453 1 98.44 261 ALA B C 1
ATOM 7913 O O . ALA B 1 261 ? -6.742 10.008 19.453 1 98.44 261 ALA B O 1
ATOM 7914 N N . THR B 1 262 ? -8.664 9.328 18.703 1 98.62 262 THR B N 1
ATOM 7915 C CA . THR B 1 262 ? -8.75 10.398 17.719 1 98.62 262 THR B CA 1
ATOM 7916 C C . THR B 1 262 ? -8.891 11.758 18.406 1 98.62 262 THR B C 1
ATOM 7918 O O . THR B 1 262 ? -8.594 12.797 17.812 1 98.62 262 THR B O 1
ATOM 7921 N N . VAL B 1 263 ? -9.367 11.758 19.641 1 98.25 263 VAL B N 1
ATOM 7922 C CA . VAL B 1 263 ? -9.641 13.039 20.281 1 98.25 263 VAL B CA 1
ATOM 7923 C C . VAL B 1 263 ? -8.828 13.164 21.562 1 98.25 263 VAL B C 1
ATOM 7925 O O . VAL B 1 263 ? -8.93 14.164 22.266 1 98.25 263 VAL B O 1
ATOM 7928 N N . SER B 1 264 ? -7.98 12.227 21.859 1 96.94 264 SER B N 1
ATOM 7929 C CA . SER B 1 264 ? -7.281 12.148 23.125 1 96.94 264 SER B CA 1
ATOM 7930 C C . SER B 1 264 ? -6.355 13.344 23.328 1 96.94 264 SER B C 1
ATOM 7932 O O . SER B 1 264 ? -6.195 13.844 24.438 1 96.94 264 SER B O 1
ATOM 7934 N N . CYS B 1 265 ? -5.77 13.867 22.281 1 96.81 265 CYS B N 1
ATOM 7935 C CA . CYS B 1 265 ? -4.816 14.961 22.375 1 96.81 265 CYS B CA 1
ATOM 7936 C C . CYS B 1 265 ? -5.512 16.266 22.766 1 96.81 265 CYS B C 1
ATOM 7938 O O . CYS B 1 265 ? -4.914 17.125 23.391 1 96.81 265 CYS B O 1
ATOM 7940 N N . THR B 1 266 ? -6.742 16.422 22.438 1 95.06 266 THR B N 1
ATOM 7941 C CA . THR B 1 266 ? -7.438 17.688 22.656 1 95.06 266 THR B CA 1
ATOM 7942 C C . THR B 1 266 ? -8.289 17.625 23.922 1 95.06 266 THR B C 1
ATOM 7944 O O . THR B 1 266 ? -8.633 18.656 24.516 1 95.06 266 THR B O 1
ATOM 7947 N N . THR B 1 267 ? -8.625 16.453 24.344 1 89.06 267 THR B N 1
ATOM 7948 C CA . THR B 1 267 ? -9.508 16.312 25.5 1 89.06 267 THR B CA 1
ATOM 7949 C C . THR B 1 267 ? -8.719 16.406 26.797 1 89.06 267 THR B C 1
ATOM 7951 O O . THR B 1 267 ? -9.281 16.734 27.844 1 89.06 267 THR B O 1
ATOM 7954 N N . ALA B 1 268 ? -7.508 16.172 26.766 1 75.25 268 ALA B N 1
ATOM 7955 C CA . ALA B 1 268 ? -6.719 16.266 27.984 1 75.25 268 ALA B CA 1
ATOM 7956 C C . ALA B 1 268 ? -6.609 17.719 28.453 1 75.25 268 ALA B C 1
ATOM 7958 O O . ALA B 1 268 ? -6.219 18.594 27.688 1 75.25 268 ALA B O 1
ATOM 7959 N N . THR B 1 269 ? -6.91 17.969 29.656 1 72.75 269 THR B N 1
ATOM 7960 C CA . THR B 1 269 ? -7.027 19.328 30.141 1 72.75 269 THR B CA 1
ATOM 7961 C C . THR B 1 269 ? -5.734 19.781 30.828 1 72.75 269 THR B C 1
ATOM 7963 O O . THR B 1 269 ? -5.395 20.969 30.812 1 72.75 269 THR B O 1
ATOM 7966 N N . ASP B 1 270 ? -5.027 18.953 31.516 1 77.19 270 ASP B N 1
ATOM 7967 C CA . ASP B 1 270 ? -3.877 19.344 32.312 1 77.19 270 ASP B CA 1
ATOM 7968 C C . ASP B 1 270 ? -2.66 19.625 31.438 1 77.19 270 ASP B C 1
ATOM 7970 O O . ASP B 1 270 ? -1.699 20.25 31.875 1 77.19 270 ASP B O 1
ATOM 7974 N N . ARG B 1 271 ? -2.695 19.516 30.234 1 88 271 ARG B N 1
ATOM 7975 C CA . ARG B 1 271 ? -1.641 19.781 29.266 1 88 271 ARG B CA 1
ATOM 7976 C C . ARG B 1 271 ? -0.269 19.453 29.844 1 88 271 ARG B C 1
ATOM 7978 O O . ARG B 1 271 ? 0.634 20.297 29.844 1 88 271 ARG B O 1
ATOM 7985 N N . THR B 1 272 ? -0.015 18.312 30.359 1 95.12 272 THR B N 1
ATOM 7986 C CA . THR B 1 272 ? 1.266 17.812 30.844 1 95.12 272 THR B CA 1
ATOM 7987 C C . THR B 1 272 ? 1.872 16.844 29.844 1 95.12 272 THR B C 1
ATOM 7989 O O . THR B 1 272 ? 1.192 16.391 28.906 1 95.12 272 THR B O 1
ATOM 7992 N N . TYR B 1 273 ? 3.148 16.594 30.078 1 96.88 273 TYR B N 1
ATOM 7993 C CA . TYR B 1 273 ? 3.896 15.844 29.078 1 96.88 273 TYR B CA 1
ATOM 7994 C C . TYR B 1 273 ? 4.75 14.766 29.719 1 96.88 273 TYR B C 1
ATOM 7996 O O . TYR B 1 273 ? 4.98 14.797 30.938 1 96.88 273 TYR B O 1
ATOM 8004 N N . VAL B 1 274 ? 5.094 13.82 29.016 1 95.5 274 VAL B N 1
ATOM 8005 C CA . VAL B 1 274 ? 6.176 12.883 29.297 1 95.5 274 VAL B CA 1
ATOM 8006 C C . VAL B 1 274 ? 7.133 12.82 28.109 1 95.5 274 VAL B C 1
ATOM 8008 O O . VAL B 1 274 ? 6.762 12.344 27.031 1 95.5 274 VAL B O 1
ATOM 8011 N N . GLY B 1 275 ? 8.352 13.312 28.359 1 94.62 275 GLY B N 1
ATOM 8012 C CA . GLY B 1 275 ? 9.219 13.539 27.219 1 94.62 275 GLY B CA 1
ATOM 8013 C C . GLY B 1 275 ? 8.633 14.523 26.219 1 94.62 275 GLY B C 1
ATOM 8014 O O . GLY B 1 275 ? 8.18 15.602 26.594 1 94.62 275 GLY B O 1
ATOM 8015 N N . SER B 1 276 ? 8.703 14.156 24.953 1 94.81 276 SER B N 1
ATOM 8016 C CA . SER B 1 276 ? 8.203 15.016 23.891 1 94.81 276 SER B CA 1
ATOM 8017 C C . SER B 1 276 ? 6.785 14.625 23.484 1 94.81 276 SER B C 1
ATOM 8019 O O . SER B 1 276 ? 6.445 14.641 22.297 1 94.81 276 SER B O 1
ATOM 8021 N N . SER B 1 277 ? 6.02 14.125 24.422 1 95.94 277 SER B N 1
ATOM 8022 C CA . SER B 1 277 ? 4.66 13.68 24.141 1 95.94 277 SER B CA 1
ATOM 8023 C C . SER B 1 277 ? 3.701 14.102 25.25 1 95.94 277 SER B C 1
ATOM 8025 O O . SER B 1 277 ? 3.992 13.922 26.438 1 95.94 277 SER B O 1
ATOM 8027 N N . SER B 1 278 ? 2.58 14.734 24.859 1 97 278 SER B N 1
ATOM 8028 C CA . SER B 1 278 ? 1.555 15.016 25.859 1 97 278 SER B CA 1
ATOM 8029 C C . SER B 1 278 ? 0.96 13.727 26.422 1 97 278 SER B C 1
ATOM 8031 O O . SER B 1 278 ? 1.038 12.672 25.781 1 97 278 SER B O 1
ATOM 8033 N N . ILE B 1 279 ? 0.39 13.812 27.562 1 95.12 279 ILE B N 1
ATOM 8034 C CA . ILE B 1 279 ? -0.228 12.641 28.172 1 95.12 279 ILE B CA 1
ATOM 8035 C C . ILE B 1 279 ? -1.368 12.141 27.281 1 95.12 279 ILE B C 1
ATOM 8037 O O . ILE B 1 279 ? -1.552 10.93 27.125 1 95.12 279 ILE B O 1
ATOM 8041 N N . GLY B 1 280 ? -2.176 13.102 26.75 1 95.31 280 GLY B N 1
ATOM 8042 C CA . GLY B 1 280 ? -3.232 12.727 25.812 1 95.31 280 GLY B CA 1
ATOM 8043 C C . GLY B 1 280 ? -2.721 11.977 24.594 1 95.31 280 GLY B C 1
ATOM 8044 O O . GLY B 1 280 ? -3.35 11.023 24.141 1 95.31 280 GLY B O 1
ATOM 8045 N N . ARG B 1 281 ? -1.616 12.375 24.078 1 96.81 281 ARG B N 1
ATOM 8046 C CA . ARG B 1 281 ? -1.015 11.734 22.922 1 96.81 281 ARG B CA 1
ATOM 8047 C C . ARG B 1 281 ? -0.495 10.344 23.281 1 96.81 281 ARG B C 1
ATOM 8049 O O . ARG B 1 281 ? -0.643 9.398 22.5 1 96.81 281 ARG B O 1
ATOM 8056 N N . GLU B 1 282 ? 0.126 10.188 24.453 1 94.75 282 GLU B N 1
ATOM 8057 C CA . GLU B 1 282 ? 0.629 8.891 24.906 1 94.75 282 GLU B CA 1
ATOM 8058 C C . GLU B 1 282 ? -0.509 7.891 25.094 1 94.75 282 GLU B C 1
ATOM 8060 O O . GLU B 1 282 ? -0.369 6.711 24.766 1 94.75 282 GLU B O 1
ATOM 8065 N N . ARG B 1 283 ? -1.564 8.383 25.625 1 93.81 283 ARG B N 1
ATOM 8066 C CA . ARG B 1 283 ? -2.74 7.535 25.781 1 93.81 283 ARG B CA 1
ATOM 8067 C C . ARG B 1 283 ? -3.271 7.09 24.422 1 93.81 283 ARG B C 1
ATOM 8069 O O . ARG B 1 283 ? -3.58 5.914 24.219 1 93.81 283 ARG B O 1
ATOM 8076 N N . GLY B 1 284 ? -3.432 8.094 23.562 1 96.56 284 GLY B N 1
ATOM 8077 C CA . GLY B 1 284 ? -3.844 7.754 22.203 1 96.56 284 GLY B CA 1
ATOM 8078 C C . GLY B 1 284 ? -2.922 6.758 21.531 1 96.56 284 GLY B C 1
ATOM 8079 O O . GLY B 1 284 ? -3.385 5.824 20.875 1 96.56 284 GLY B O 1
ATOM 8080 N N . SER B 1 285 ? -1.597 6.898 21.703 1 95.88 285 SER B N 1
ATOM 8081 C CA . SER B 1 285 ? -0.615 5.996 21.109 1 95.88 285 SER B CA 1
ATOM 8082 C C . SER B 1 285 ? -0.771 4.578 21.641 1 95.88 285 SER B C 1
ATOM 8084 O O . SER B 1 285 ? -0.647 3.605 20.906 1 95.88 285 SER B O 1
ATOM 8086 N N . LEU B 1 286 ? -0.999 4.5 22.906 1 94.62 286 LEU B N 1
ATOM 8087 C CA . LEU B 1 286 ? -1.241 3.195 23.516 1 94.62 286 LEU B CA 1
ATOM 8088 C C . LEU B 1 286 ? -2.443 2.512 22.875 1 94.62 286 LEU B C 1
ATOM 8090 O O . LEU B 1 286 ? -2.387 1.325 22.531 1 94.62 286 LEU B O 1
ATOM 8094 N N . TRP B 1 287 ? -3.533 3.242 22.75 1 96.81 287 TRP B N 1
ATOM 8095 C CA . TRP B 1 287 ? -4.75 2.693 22.156 1 96.81 287 TRP B CA 1
ATOM 8096 C C . TRP B 1 287 ? -4.527 2.309 20.703 1 96.81 287 TRP B C 1
ATOM 8098 O O . TRP B 1 287 ? -5.043 1.29 20.234 1 96.81 287 TRP B O 1
ATOM 8108 N N . ILE B 1 288 ? -3.777 3.104 19.938 1 97.62 288 ILE B N 1
ATOM 8109 C CA . ILE B 1 288 ? -3.428 2.809 18.547 1 97.62 288 ILE B CA 1
ATOM 8110 C C . ILE B 1 288 ? -2.623 1.513 18.484 1 97.62 288 ILE B C 1
ATOM 8112 O O . ILE B 1 288 ? -2.941 0.617 17.703 1 97.62 288 ILE B O 1
ATOM 8116 N N . GLU B 1 289 ? -1.591 1.401 19.312 1 94.88 289 GLU B N 1
ATOM 8117 C CA . GLU B 1 289 ? -0.74 0.215 19.328 1 94.88 289 GLU B CA 1
ATOM 8118 C C . GLU B 1 289 ? -1.538 -1.033 19.703 1 94.88 289 GLU B C 1
ATOM 8120 O O . GLU B 1 289 ? -1.327 -2.104 19.125 1 94.88 289 GLU B O 1
ATOM 8125 N N . THR B 1 290 ? -2.402 -0.869 20.641 1 95.12 290 THR B N 1
ATOM 8126 C CA . THR B 1 290 ? -3.27 -1.972 21.031 1 95.12 290 THR B CA 1
ATOM 8127 C C . THR B 1 290 ? -4.16 -2.41 19.875 1 95.12 290 THR B C 1
ATOM 8129 O O . THR B 1 290 ? -4.309 -3.607 19.625 1 95.12 290 THR B O 1
ATOM 8132 N N . ALA B 1 291 ? -4.762 -1.419 19.234 1 97.19 291 ALA B N 1
ATOM 8133 C CA . ALA B 1 291 ? -5.625 -1.714 18.094 1 97.19 291 ALA B CA 1
ATOM 8134 C C . ALA B 1 291 ? -4.852 -2.418 16.984 1 97.19 291 ALA B C 1
ATOM 8136 O O . ALA B 1 291 ? -5.344 -3.375 16.375 1 97.19 291 ALA B O 1
ATOM 8137 N N . GLU B 1 292 ? -3.639 -1.983 16.703 1 95.06 292 GLU B N 1
ATOM 8138 C CA . GLU B 1 292 ? -2.801 -2.605 15.68 1 95.06 292 GLU B CA 1
ATOM 8139 C C . GLU B 1 292 ? -2.461 -4.047 16.047 1 95.06 292 GLU B C 1
ATOM 8141 O O . GLU B 1 292 ? -2.502 -4.938 15.195 1 95.06 292 GLU B O 1
ATOM 8146 N N . ALA B 1 293 ? -2.092 -4.223 17.297 1 91.25 293 ALA B N 1
ATOM 8147 C CA . ALA B 1 293 ? -1.761 -5.566 17.766 1 91.25 293 ALA B CA 1
ATOM 8148 C C . ALA B 1 293 ? -2.961 -6.5 17.641 1 91.25 293 ALA B C 1
ATOM 8150 O O . ALA B 1 293 ? -2.826 -7.641 17.188 1 91.25 293 ALA B O 1
ATOM 8151 N N . TRP B 1 294 ? -4.094 -6.027 18.062 1 93.69 294 TRP B N 1
ATOM 8152 C CA . TRP B 1 294 ? -5.316 -6.824 17.969 1 93.69 294 TRP B CA 1
ATOM 8153 C C . TRP B 1 294 ? -5.66 -7.129 16.516 1 93.69 294 TRP B C 1
ATOM 8155 O O . TRP B 1 294 ? -5.992 -8.266 16.172 1 93.69 294 TRP B O 1
ATOM 8165 N N . LEU B 1 295 ? -5.664 -6.105 15.672 1 93.56 295 LEU B N 1
ATOM 8166 C CA . LEU B 1 295 ? -5.992 -6.262 14.258 1 93.56 295 LEU B CA 1
ATOM 8167 C C . LEU B 1 295 ? -5.059 -7.266 13.594 1 93.56 295 LEU B C 1
ATOM 8169 O O . LEU B 1 295 ? -5.488 -8.047 12.742 1 93.56 295 LEU B O 1
ATOM 8173 N N . GLY B 1 296 ? -3.795 -7.215 13.984 1 87.62 296 GLY B N 1
ATOM 8174 C CA . GLY B 1 296 ? -2.807 -8.117 13.422 1 87.62 296 GLY B CA 1
ATOM 8175 C C . GLY B 1 296 ? -3.092 -9.578 13.719 1 87.62 296 GLY B C 1
ATOM 8176 O O . GLY B 1 296 ? -2.66 -10.469 12.984 1 87.62 296 GLY B O 1
ATOM 8177 N N . LYS B 1 297 ? -3.861 -9.82 14.688 1 85.38 297 LYS B N 1
ATOM 8178 C CA . LYS B 1 297 ? -4.168 -11.188 15.102 1 85.38 297 LYS B CA 1
ATOM 8179 C C . LYS B 1 297 ? -5.484 -11.664 14.492 1 85.38 297 LYS B C 1
ATOM 8181 O O . LYS B 1 297 ? -5.84 -12.836 14.617 1 85.38 297 LYS B O 1
ATOM 8186 N N . GLN B 1 298 ? -6.141 -10.758 13.758 1 86.81 298 GLN B N 1
ATOM 8187 C CA . GLN B 1 298 ? -7.43 -11.125 13.18 1 86.81 298 GLN B CA 1
ATOM 8188 C C . GLN B 1 298 ? -7.246 -11.898 11.875 1 86.81 298 GLN B C 1
ATOM 8190 O O . GLN B 1 298 ? -6.348 -11.594 11.094 1 86.81 298 GLN B O 1
ATOM 8195 N N . SER B 1 299 ? -8.125 -12.93 11.781 1 80.06 299 SER B N 1
ATOM 8196 C CA . SER B 1 299 ? -8.125 -13.68 10.531 1 80.06 299 SER B CA 1
ATOM 8197 C C . SER B 1 299 ? -8.711 -12.852 9.391 1 80.06 299 SER B C 1
ATOM 8199 O O . SER B 1 299 ? -9.641 -12.07 9.594 1 80.06 299 SER B O 1
ATOM 8201 N N . LYS B 1 300 ? -8.258 -13.055 8.219 1 77.44 300 LYS B N 1
ATOM 8202 C CA . LYS B 1 300 ? -8.797 -12.367 7.047 1 77.44 300 LYS B CA 1
ATOM 8203 C C . LYS B 1 300 ? -9.938 -13.172 6.418 1 77.44 300 LYS B C 1
ATOM 8205 O O . LYS B 1 300 ? -10.539 -12.734 5.438 1 77.44 300 LYS B O 1
ATOM 8210 N N . LYS B 1 301 ? -10.242 -14.211 7.027 1 75.12 301 LYS B N 1
ATOM 8211 C CA . LYS B 1 301 ? -11.328 -15.047 6.512 1 75.12 301 LYS B CA 1
ATOM 8212 C C . LYS B 1 301 ? -12.68 -14.609 7.078 1 75.12 301 LYS B C 1
ATOM 8214 O O . LYS B 1 301 ? -13.727 -14.906 6.504 1 75.12 301 LYS B O 1
ATOM 8219 N N . ASN B 1 302 ? -12.617 -13.984 8.266 1 77.94 302 ASN B N 1
ATOM 8220 C CA . ASN B 1 302 ? -13.852 -13.523 8.891 1 77.94 302 ASN B CA 1
ATOM 8221 C C . ASN B 1 302 ? -13.844 -12.016 9.109 1 77.94 302 ASN B C 1
ATOM 8223 O O . ASN B 1 302 ? -13.734 -11.547 10.242 1 77.94 302 ASN B O 1
ATOM 8227 N N . ILE B 1 303 ? -14.039 -11.406 8.055 1 86.25 303 ILE B N 1
ATOM 8228 C CA . ILE B 1 303 ? -14.031 -9.945 8.117 1 86.25 303 ILE B CA 1
ATOM 8229 C C . ILE B 1 303 ? -15.469 -9.43 8.18 1 86.25 303 ILE B C 1
ATOM 8231 O O . ILE B 1 303 ? -16.328 -9.859 7.406 1 86.25 303 ILE B O 1
ATOM 8235 N N . TYR B 1 304 ? -15.719 -8.703 9.164 1 90.25 304 TYR B N 1
ATOM 8236 C CA . TYR B 1 304 ? -17.016 -8.062 9.305 1 90.25 304 TYR B CA 1
ATOM 8237 C C . TYR B 1 304 ? -16.875 -6.547 9.414 1 90.25 304 TYR B C 1
ATOM 8239 O O . TYR B 1 304 ? -15.773 -6.012 9.297 1 90.25 304 TYR B O 1
ATOM 8247 N N . LEU B 1 305 ? -17.922 -5.867 9.539 1 95.38 305 LEU B N 1
ATOM 8248 C CA . LEU B 1 305 ? -18 -4.418 9.414 1 95.38 305 LEU B CA 1
ATOM 8249 C C . LEU B 1 305 ? -16.984 -3.74 10.344 1 95.38 305 LEU B C 1
ATOM 8251 O O . LEU B 1 305 ? -16.25 -2.854 9.914 1 95.38 305 LEU B O 1
ATOM 8255 N N . VAL B 1 306 ? -16.859 -4.16 11.539 1 96.56 306 VAL B N 1
ATOM 8256 C CA . VAL B 1 306 ? -16.078 -3.498 12.578 1 96.56 306 VAL B CA 1
ATOM 8257 C C . VAL B 1 306 ? -14.609 -3.482 12.195 1 96.56 306 VAL B C 1
ATOM 8259 O O . VAL B 1 306 ? -13.891 -2.529 12.5 1 96.56 306 VAL B O 1
ATOM 8262 N N . ILE B 1 307 ? -14.156 -4.465 11.477 1 96.69 307 ILE B N 1
ATOM 8263 C CA . ILE B 1 307 ? -12.766 -4.539 11.047 1 96.69 307 ILE B CA 1
ATOM 8264 C C . ILE B 1 307 ? -12.445 -3.373 10.117 1 96.69 307 ILE B C 1
ATOM 8266 O O . ILE B 1 307 ? -11.391 -2.752 10.234 1 96.69 307 ILE B O 1
ATOM 8270 N N . TRP B 1 308 ? -13.336 -3.086 9.234 1 97.62 308 TRP B N 1
ATOM 8271 C CA . TRP B 1 308 ? -13.125 -1.993 8.289 1 97.62 308 TRP B CA 1
ATOM 8272 C C . TRP B 1 308 ? -13.211 -0.643 8.992 1 97.62 308 TRP B C 1
ATOM 8274 O O . TRP B 1 308 ? -12.469 0.286 8.648 1 97.62 308 TRP B O 1
ATOM 8284 N N . GLN B 1 309 ? -14.133 -0.55 9.914 1 98.62 309 GLN B N 1
ATOM 8285 C CA . GLN B 1 309 ? -14.227 0.669 10.711 1 98.62 309 GLN B CA 1
ATOM 8286 C C . GLN B 1 309 ? -12.938 0.907 11.5 1 98.62 309 GLN B C 1
ATOM 8288 O O . GLN B 1 309 ? -12.445 2.033 11.555 1 98.62 309 GLN B O 1
ATOM 8293 N N . ILE B 1 310 ? -12.414 -0.13 12.055 1 98.38 310 ILE B N 1
ATOM 8294 C CA . ILE B 1 310 ? -11.164 -0.061 12.805 1 98.38 310 ILE B CA 1
ATOM 8295 C C . ILE B 1 310 ? -10.031 0.38 11.875 1 98.38 310 ILE B C 1
ATOM 8297 O O . ILE B 1 310 ? -9.219 1.232 12.25 1 98.38 310 ILE B O 1
ATOM 8301 N N . ARG B 1 311 ? -9.961 -0.14 10.711 1 98.06 311 ARG B N 1
ATOM 8302 C CA . ARG B 1 311 ? -8.922 0.228 9.758 1 98.06 311 ARG B CA 1
ATOM 8303 C C . ARG B 1 311 ? -8.984 1.714 9.422 1 98.06 311 ARG B C 1
ATOM 8305 O O . ARG B 1 311 ? -7.957 2.389 9.367 1 98.06 311 ARG B O 1
ATOM 8312 N N . CYS B 1 312 ? -10.141 2.244 9.195 1 98.75 312 CYS B N 1
ATOM 8313 C CA . CYS B 1 312 ? -10.305 3.66 8.891 1 98.75 312 CYS B CA 1
ATOM 8314 C C . CYS B 1 312 ? -9.93 4.52 10.094 1 98.75 312 CYS B C 1
ATOM 8316 O O . CYS B 1 312 ? -9.203 5.504 9.961 1 98.75 312 CYS B O 1
ATOM 8318 N N . LEU B 1 313 ? -10.414 4.098 11.234 1 98.88 313 LEU B N 1
ATOM 8319 C CA . LEU B 1 313 ? -10.164 4.867 12.453 1 98.88 313 LEU B CA 1
ATOM 8320 C C . LEU B 1 313 ? -8.68 4.848 12.812 1 98.88 313 LEU B C 1
ATOM 8322 O O . LEU B 1 313 ? -8.156 5.824 13.359 1 98.88 313 LEU B O 1
ATOM 8326 N N . LEU B 1 314 ? -8.031 3.785 12.5 1 98.75 314 LEU B N 1
ATOM 8327 C CA . LEU B 1 314 ? -6.598 3.701 12.758 1 98.75 314 LEU B CA 1
ATOM 8328 C C . LEU B 1 314 ? -5.844 4.781 11.992 1 98.75 314 LEU B C 1
ATOM 8330 O O . LEU B 1 314 ? -4.961 5.438 12.539 1 98.75 314 LEU B O 1
ATOM 8334 N N . VAL B 1 315 ? -6.18 5 10.75 1 98.56 315 VAL B N 1
ATOM 8335 C CA . VAL B 1 315 ? -5.527 6.027 9.945 1 98.56 315 VAL B CA 1
ATOM 8336 C C . VAL B 1 315 ? -5.812 7.406 10.539 1 98.56 315 VAL B C 1
ATOM 8338 O O . VAL B 1 315 ? -4.902 8.227 10.68 1 98.56 315 VAL B O 1
ATOM 8341 N N . LEU B 1 316 ? -7.023 7.574 10.938 1 98.62 316 LEU B N 1
ATOM 8342 C CA . LEU B 1 316 ? -7.438 8.859 11.484 1 98.62 316 LEU B CA 1
ATOM 8343 C C . LEU B 1 316 ? -6.758 9.133 12.82 1 98.62 316 LEU B C 1
ATOM 8345 O O . LEU B 1 316 ? -6.254 10.227 13.055 1 98.62 316 LEU B O 1
ATOM 8349 N N . ALA B 1 317 ? -6.773 8.117 13.672 1 98.75 317 ALA B N 1
ATOM 8350 C CA . ALA B 1 317 ? -6.16 8.266 14.992 1 98.75 317 ALA B CA 1
ATOM 8351 C C . ALA B 1 317 ? -4.664 8.531 14.875 1 98.75 317 ALA B C 1
ATOM 8353 O O . ALA B 1 317 ? -4.109 9.352 15.609 1 98.75 317 ALA B O 1
ATOM 8354 N N . LYS B 1 318 ? -4.016 7.863 13.977 1 98.56 318 LYS B N 1
ATOM 8355 C CA . LYS B 1 318 ? -2.59 8.078 13.758 1 98.56 318 LYS B CA 1
ATOM 8356 C C . LYS B 1 318 ? -2.314 9.508 13.297 1 98.56 318 LYS B C 1
ATOM 8358 O O . LYS B 1 318 ? -1.321 10.117 13.703 1 98.56 318 LYS B O 1
ATOM 8363 N N . GLN B 1 319 ? -3.152 9.984 12.477 1 98.06 319 GLN B N 1
ATOM 8364 C CA . GLN B 1 319 ? -3.004 11.359 12.016 1 98.06 319 GLN B CA 1
ATOM 8365 C C . GLN B 1 319 ? -3.193 12.352 13.156 1 98.06 319 GLN B C 1
ATOM 8367 O O . GLN B 1 319 ? -2.396 13.281 13.32 1 98.06 319 GLN B O 1
ATOM 8372 N N . MET B 1 320 ? -4.184 12.102 13.953 1 98.31 320 MET B N 1
ATOM 8373 C CA . MET B 1 320 ? -4.527 13.016 15.031 1 98.31 320 MET B CA 1
ATOM 8374 C C . MET B 1 320 ? -3.447 13.016 16.109 1 98.31 320 MET B C 1
ATOM 8376 O O . MET B 1 320 ? -3.146 14.062 16.688 1 98.31 320 MET B O 1
ATOM 8380 N N . CYS B 1 321 ? -2.836 11.891 16.312 1 97.94 321 CYS B N 1
ATOM 8381 C CA . CYS B 1 321 ? -1.825 11.766 17.344 1 97.94 321 CYS B CA 1
ATOM 8382 C C . CYS B 1 321 ? -0.425 11.953 16.781 1 97.94 321 CYS B C 1
ATOM 8384 O O . CYS B 1 321 ? 0.565 11.852 17.5 1 97.94 321 CYS B O 1
ATOM 8386 N N . ARG B 1 322 ? -0.364 12.211 15.539 1 97.12 322 ARG B N 1
ATOM 8387 C CA . ARG B 1 322 ? 0.927 12.289 14.859 1 97.12 322 ARG B CA 1
ATOM 8388 C C . ARG B 1 322 ? 1.782 11.07 15.172 1 97.12 322 ARG B C 1
ATOM 8390 O O . ARG B 1 322 ? 2.947 11.195 15.555 1 97.12 322 ARG B O 1
ATOM 8397 N N . TYR B 1 323 ? 1.124 9.961 15.148 1 96.5 323 TYR B N 1
ATOM 8398 C CA . TYR B 1 323 ? 1.775 8.688 15.438 1 96.5 323 TYR B CA 1
ATOM 8399 C C . TYR B 1 323 ? 2.576 8.203 14.234 1 96.5 323 TYR B C 1
ATOM 8401 O O . TYR B 1 323 ? 2.004 7.863 13.195 1 96.5 323 TYR B O 1
ATOM 8409 N N . LYS B 1 324 ? 3.867 8.164 14.328 1 93.06 324 LYS B N 1
ATOM 8410 C CA . LYS B 1 324 ? 4.742 7.781 13.219 1 93.06 324 LYS B CA 1
ATOM 8411 C C . LYS B 1 324 ? 4.352 8.5 11.938 1 93.06 324 LYS B C 1
ATOM 8413 O O . LYS B 1 324 ? 4.102 7.863 10.914 1 93.06 324 LYS B O 1
ATOM 8418 N N . LYS B 1 325 ? 4.414 9.789 12.023 1 92.56 325 LYS B N 1
ATOM 8419 C CA . LYS B 1 325 ? 3.869 10.688 11.016 1 92.56 325 LYS B CA 1
ATOM 8420 C C . LYS B 1 325 ? 4.52 10.453 9.656 1 92.56 325 LYS B C 1
ATOM 8422 O O . LYS B 1 325 ? 3.875 10.602 8.617 1 92.56 325 LYS B O 1
ATOM 8427 N N . LYS B 1 326 ? 5.781 10.086 9.539 1 90.69 326 LYS B N 1
ATOM 8428 C CA . LYS B 1 326 ? 6.492 9.914 8.273 1 90.69 326 LYS B CA 1
ATOM 8429 C C . LYS B 1 326 ? 5.969 8.695 7.516 1 90.69 326 LYS B C 1
ATOM 8431 O O . LYS B 1 326 ? 6.258 8.523 6.328 1 90.69 326 LYS B O 1
ATOM 8436 N N . ARG B 1 327 ? 5.172 7.875 8.156 1 93.81 327 ARG B N 1
ATOM 8437 C CA . ARG B 1 327 ? 4.656 6.656 7.543 1 93.81 327 ARG B CA 1
ATOM 8438 C C . ARG B 1 327 ? 3.209 6.84 7.094 1 93.81 327 ARG B C 1
ATOM 8440 O O . ARG B 1 327 ? 2.613 5.93 6.516 1 93.81 327 ARG B O 1
ATOM 8447 N N . MET B 1 328 ? 2.65 7.961 7.324 1 96.44 328 MET B N 1
ATOM 8448 C CA . MET B 1 328 ? 1.217 8.172 7.141 1 96.44 328 MET B CA 1
ATOM 8449 C C . MET B 1 328 ? 0.807 7.898 5.695 1 96.44 328 MET B C 1
ATOM 8451 O O . MET B 1 328 ? -0.264 7.34 5.445 1 96.44 328 MET B O 1
ATOM 8455 N N . TRP B 1 329 ? 1.615 8.328 4.75 1 97 329 TRP B N 1
ATOM 8456 C CA . TRP B 1 329 ? 1.282 8.109 3.348 1 97 329 TRP B CA 1
ATOM 8457 C C . TRP B 1 329 ? 1.172 6.625 3.039 1 97 329 TRP B C 1
ATOM 8459 O O . TRP B 1 329 ? 0.23 6.188 2.373 1 97 329 TRP B O 1
ATOM 8469 N N . SER B 1 330 ? 2.102 5.805 3.527 1 94.81 330 SER B N 1
ATOM 8470 C CA . SER B 1 330 ? 2.086 4.363 3.309 1 94.81 330 SER B CA 1
ATOM 8471 C C . SER B 1 330 ? 0.904 3.709 4.016 1 94.81 330 SER B C 1
ATOM 8473 O O . SER B 1 330 ? 0.26 2.814 3.465 1 94.81 330 SER B O 1
ATOM 8475 N N . VAL B 1 331 ? 0.603 4.18 5.199 1 96.5 331 VAL B N 1
ATOM 8476 C CA . VAL B 1 331 ? -0.5 3.623 5.973 1 96.5 331 VAL B CA 1
ATOM 8477 C C . VAL B 1 331 ? -1.821 3.873 5.25 1 96.5 331 VAL B C 1
ATOM 8479 O O . VAL B 1 331 ? -2.65 2.969 5.125 1 96.5 331 VAL B O 1
ATOM 8482 N N . ALA B 1 332 ? -2.012 5.062 4.801 1 97.88 332 ALA B N 1
ATOM 8483 C CA . ALA B 1 332 ? -3.234 5.402 4.078 1 97.88 332 ALA B CA 1
ATOM 8484 C C . ALA B 1 332 ? -3.324 4.637 2.76 1 97.88 332 ALA B C 1
ATOM 8486 O O . ALA B 1 332 ? -4.406 4.207 2.357 1 97.88 332 ALA B O 1
ATOM 8487 N N . GLY B 1 333 ? -2.199 4.52 2.07 1 96.81 333 GLY B N 1
ATOM 8488 C CA . GLY B 1 333 ? -2.178 3.748 0.839 1 96.81 333 GLY B CA 1
ATOM 8489 C C . GLY B 1 333 ? -2.551 2.291 1.042 1 96.81 333 GLY B C 1
ATOM 8490 O O . GLY B 1 333 ? -3.26 1.706 0.222 1 96.81 333 GLY B O 1
ATOM 8491 N N . ASP B 1 334 ? -2.027 1.7 2.092 1 95.75 334 ASP B N 1
ATOM 8492 C CA . ASP B 1 334 ? -2.348 0.315 2.424 1 95.75 334 ASP B CA 1
ATOM 8493 C C . ASP B 1 334 ? -3.848 0.138 2.656 1 95.75 334 ASP B C 1
ATOM 8495 O O . ASP B 1 334 ? -4.418 -0.895 2.299 1 95.75 334 ASP B O 1
ATOM 8499 N N . LEU B 1 335 ? -4.445 1.079 3.309 1 97.75 335 LEU B N 1
ATOM 8500 C CA . LEU B 1 335 ? -5.883 1.039 3.555 1 97.75 335 LEU B CA 1
ATOM 8501 C C . LEU B 1 335 ? -6.652 0.944 2.242 1 97.75 335 LEU B C 1
ATOM 8503 O O . LEU B 1 335 ? -7.547 0.106 2.104 1 97.75 335 LEU B O 1
ATOM 8507 N N . VAL B 1 336 ? -6.32 1.747 1.276 1 97.69 336 VAL B N 1
ATOM 8508 C CA . VAL B 1 336 ? -7 1.771 -0.015 1 97.69 336 VAL B CA 1
ATOM 8509 C C . VAL B 1 336 ? -6.754 0.458 -0.754 1 97.69 336 VAL B C 1
ATOM 8511 O O . VAL B 1 336 ? -7.664 -0.095 -1.372 1 97.69 336 VAL B O 1
ATOM 8514 N N . ARG B 1 337 ? -5.562 -0.057 -0.693 1 96.25 337 ARG B N 1
ATOM 8515 C CA . ARG B 1 337 ? -5.246 -1.308 -1.376 1 96.25 337 ARG B CA 1
ATOM 8516 C C . ARG B 1 337 ? -6.035 -2.471 -0.786 1 96.25 337 ARG B C 1
ATOM 8518 O O . ARG B 1 337 ? -6.535 -3.326 -1.521 1 96.25 337 ARG B O 1
ATOM 8525 N N . GLU B 1 338 ? -6.133 -2.475 0.549 1 95.81 338 GLU B N 1
ATOM 8526 C CA . GLU B 1 338 ? -6.949 -3.502 1.188 1 95.81 338 GLU B CA 1
ATOM 8527 C C . GLU B 1 338 ? -8.414 -3.371 0.783 1 95.81 338 GLU B C 1
ATOM 8529 O O . GLU B 1 338 ? -9.094 -4.375 0.568 1 95.81 338 GLU B O 1
ATOM 8534 N N . GLY B 1 339 ? -8.891 -2.135 0.755 1 97 339 GLY B N 1
ATOM 8535 C CA . GLY B 1 339 ? -10.25 -1.912 0.294 1 97 339 GLY B CA 1
ATOM 8536 C C . GLY B 1 339 ? -10.492 -2.398 -1.123 1 97 339 GLY B C 1
ATOM 8537 O O . GLY B 1 339 ? -11.516 -3.02 -1.407 1 97 339 GLY B O 1
ATOM 8538 N N . MET B 1 340 ? -9.547 -2.184 -1.981 1 96.56 340 MET B N 1
ATOM 8539 C CA . MET B 1 340 ? -9.672 -2.609 -3.373 1 96.56 340 MET B CA 1
ATOM 8540 C C . MET B 1 340 ? -9.656 -4.133 -3.479 1 96.56 340 MET B C 1
ATOM 8542 O O . MET B 1 340 ? -10.422 -4.711 -4.25 1 96.56 340 MET B O 1
ATOM 8546 N N . ALA B 1 341 ? -8.742 -4.758 -2.719 1 95.06 341 ALA B N 1
ATOM 8547 C CA . ALA B 1 341 ? -8.672 -6.215 -2.721 1 95.06 341 ALA B CA 1
ATOM 8548 C C . ALA B 1 341 ? -10 -6.828 -2.301 1 95.06 341 ALA B C 1
ATOM 8550 O O . ALA B 1 341 ? -10.367 -7.91 -2.762 1 95.06 341 ALA B O 1
ATOM 8551 N N . ALA B 1 342 ? -10.727 -6.078 -1.461 1 94.75 342 ALA B N 1
ATOM 8552 C CA . ALA B 1 342 ? -12.031 -6.531 -1.005 1 94.75 342 ALA B CA 1
ATOM 8553 C C . ALA B 1 342 ? -13.141 -6.043 -1.937 1 94.75 342 ALA B C 1
ATOM 8555 O O . ALA B 1 342 ? -14.312 -6.344 -1.726 1 94.75 342 ALA B O 1
ATOM 8556 N N . GLY B 1 343 ? -12.859 -5.23 -2.926 1 95.12 343 GLY B N 1
ATOM 8557 C CA . GLY B 1 343 ? -13.812 -4.828 -3.951 1 95.12 343 GLY B CA 1
ATOM 8558 C C . GLY B 1 343 ? -14.594 -3.584 -3.58 1 95.12 343 GLY B C 1
ATOM 8559 O O . GLY B 1 343 ? -15.664 -3.33 -4.141 1 95.12 343 GLY B O 1
ATOM 8560 N N . PHE B 1 344 ? -14.047 -2.752 -2.686 1 97.12 344 PHE B N 1
ATOM 8561 C CA . PHE B 1 344 ? -14.773 -1.567 -2.236 1 97.12 344 PHE B CA 1
ATOM 8562 C C . PHE B 1 344 ? -14.883 -0.542 -3.357 1 97.12 344 PHE B C 1
ATOM 8564 O O . PHE B 1 344 ? -15.75 0.332 -3.322 1 97.12 344 PHE B O 1
ATOM 8571 N N . HIS B 1 345 ? -13.992 -0.536 -4.328 1 96.06 345 HIS B N 1
ATOM 8572 C CA . HIS B 1 345 ? -14.031 0.409 -5.438 1 96.06 345 HIS B CA 1
ATOM 8573 C C . HIS B 1 345 ? -15.148 0.072 -6.414 1 96.06 345 HIS B C 1
ATOM 8575 O O . HIS B 1 345 ? -15.469 0.868 -7.297 1 96.06 345 HIS B O 1
ATOM 8581 N N . ARG B 1 346 ? -15.719 -1.104 -6.223 1 94.44 346 ARG B N 1
ATOM 8582 C CA . ARG B 1 346 ? -16.891 -1.516 -6.992 1 94.44 346 ARG B CA 1
ATOM 8583 C C . ARG B 1 346 ? -18.172 -1.221 -6.23 1 94.44 346 ARG B C 1
ATOM 8585 O O . ARG B 1 346 ? -18.234 -1.395 -5.008 1 94.44 346 ARG B O 1
ATOM 8592 N N . ASP B 1 347 ? -19.234 -0.849 -6.969 1 94.31 347 ASP B N 1
ATOM 8593 C CA . ASP B 1 347 ? -20.5 -0.556 -6.285 1 94.31 347 ASP B CA 1
ATOM 8594 C C . ASP B 1 347 ? -21.062 -1.811 -5.633 1 94.31 347 ASP B C 1
ATOM 8596 O O . ASP B 1 347 ? -21.203 -2.852 -6.281 1 94.31 347 ASP B O 1
ATOM 8600 N N . PRO B 1 348 ? -21.422 -1.722 -4.402 1 93 348 PRO B N 1
ATOM 8601 C CA . PRO B 1 348 ? -21.875 -2.908 -3.68 1 93 348 PRO B CA 1
ATOM 8602 C C . PRO B 1 348 ? -23.203 -3.439 -4.211 1 93 348 PRO B C 1
ATOM 8604 O O . PRO B 1 348 ? -23.578 -4.586 -3.938 1 93 348 PRO B O 1
ATOM 8607 N N . SER B 1 349 ? -23.984 -2.613 -4.945 1 89.56 349 SER B N 1
ATOM 8608 C CA . SER B 1 349 ? -25.219 -3.104 -5.539 1 89.56 349 SER B CA 1
ATOM 8609 C C . SER B 1 349 ? -24.969 -4.281 -6.473 1 89.56 349 SER B C 1
ATOM 8611 O O . SER B 1 349 ? -25.875 -5.07 -6.754 1 89.56 349 SER B O 1
ATOM 8613 N N . ARG B 1 350 ? -23.719 -4.43 -6.914 1 86.88 350 ARG B N 1
ATOM 8614 C CA . ARG B 1 350 ? -23.328 -5.531 -7.789 1 86.88 350 ARG B CA 1
ATOM 8615 C C . ARG B 1 350 ? -23.375 -6.863 -7.055 1 86.88 350 ARG B C 1
ATOM 8617 O O . ARG B 1 350 ? -23.406 -7.926 -7.684 1 86.88 350 ARG B O 1
ATOM 8624 N N . LEU B 1 351 ? -23.312 -6.793 -5.707 1 85.5 351 LEU B N 1
ATOM 8625 C CA . LEU B 1 351 ? -23.391 -8.008 -4.906 1 85.5 351 LEU B CA 1
ATOM 8626 C C . LEU B 1 351 ? -24.828 -8.523 -4.844 1 85.5 351 LEU B C 1
ATOM 8628 O O . LEU B 1 351 ? -25.062 -9.633 -4.359 1 85.5 351 LEU B O 1
ATOM 8632 N N . GLY B 1 352 ? -25.766 -7.758 -5.301 1 79 352 GLY B N 1
ATOM 8633 C CA . GLY B 1 352 ? -27.156 -8.188 -5.41 1 79 352 GLY B CA 1
ATOM 8634 C C . GLY B 1 352 ? -27.812 -8.453 -4.066 1 79 352 GLY B C 1
ATOM 8635 O O . GLY B 1 352 ? -27.719 -7.629 -3.154 1 79 352 GLY B O 1
ATOM 8636 N N . GLY B 1 353 ? -28.484 -9.578 -3.988 1 77.62 353 GLY B N 1
ATOM 8637 C CA . GLY B 1 353 ? -29.25 -9.93 -2.805 1 77.62 353 GLY B CA 1
ATOM 8638 C C . GLY B 1 353 ? -28.375 -10.375 -1.642 1 77.62 353 GLY B C 1
ATOM 8639 O O . GLY B 1 353 ? -28.875 -10.594 -0.537 1 77.62 353 GLY B O 1
ATOM 8640 N N . LYS B 1 354 ? -27.125 -10.273 -1.747 1 80.62 354 LYS B N 1
ATOM 8641 C CA . LYS B 1 354 ? -26.234 -10.789 -0.715 1 80.62 354 LYS B CA 1
ATOM 8642 C C . LYS B 1 354 ? -25.797 -9.688 0.244 1 80.62 354 LYS B C 1
ATOM 8644 O O . LYS B 1 354 ? -24.953 -9.906 1.116 1 80.62 354 LYS B O 1
ATOM 8649 N N . ILE B 1 355 ? -26.328 -8.539 0.03 1 89.12 355 ILE B N 1
ATOM 8650 C CA . ILE B 1 355 ? -26 -7.402 0.891 1 89.12 355 ILE B CA 1
ATOM 8651 C C . ILE B 1 355 ? -27.219 -6.508 1.051 1 89.12 355 ILE B C 1
ATOM 8653 O O . ILE B 1 355 ? -27.953 -6.27 0.087 1 89.12 355 ILE B O 1
ATOM 8657 N N . SER B 1 356 ? -27.516 -6.148 2.223 1 91.12 356 SER B N 1
ATOM 8658 C CA . SER B 1 356 ? -28.656 -5.266 2.494 1 91.12 356 SER B CA 1
ATOM 8659 C C . SER B 1 356 ? -28.375 -3.852 1.996 1 91.12 356 SER B C 1
ATOM 8661 O O . SER B 1 356 ? -27.219 -3.482 1.761 1 91.12 356 SER B O 1
ATOM 8663 N N . PHE B 1 357 ? -29.406 -3.113 1.828 1 91.88 357 PHE B N 1
ATOM 8664 C CA . PHE B 1 357 ? -29.25 -1.723 1.421 1 91.88 357 PHE B CA 1
ATOM 8665 C C . PHE B 1 357 ? -28.438 -0.943 2.455 1 91.88 357 PHE B C 1
ATOM 8667 O O . PHE B 1 357 ? -27.609 -0.106 2.102 1 91.88 357 PHE B O 1
ATOM 8674 N N . PHE B 1 358 ? -28.75 -1.2 3.783 1 93.62 358 PHE B N 1
ATOM 8675 C CA . PHE B 1 358 ? -28 -0.589 4.875 1 93.62 358 PHE B CA 1
ATOM 8676 C C . PHE B 1 358 ? -26.5 -0.825 4.707 1 93.62 358 PHE B C 1
ATOM 8678 O O . PHE B 1 358 ? -25.719 0.119 4.758 1 93.62 358 PHE B O 1
ATOM 8685 N N . ASP B 1 359 ? -26.156 -2.037 4.402 1 94.31 359 ASP B N 1
ATOM 8686 C CA . ASP B 1 359 ? -24.734 -2.393 4.297 1 94.31 359 ASP B CA 1
ATOM 8687 C C . ASP B 1 359 ? -24.125 -1.84 3.012 1 94.31 359 ASP B C 1
ATOM 8689 O O . ASP B 1 359 ? -22.938 -1.533 2.969 1 94.31 359 ASP B O 1
ATOM 8693 N N . GLN B 1 360 ? -24.891 -1.74 2.002 1 94.88 360 GLN B N 1
ATOM 8694 C CA . GLN B 1 360 ? -24.406 -1.098 0.785 1 94.88 360 GLN B CA 1
ATOM 8695 C C . GLN B 1 360 ? -23.969 0.342 1.056 1 94.88 360 GLN B C 1
ATOM 8697 O O . GLN B 1 360 ? -22.891 0.757 0.654 1 94.88 360 GLN B O 1
ATOM 8702 N N . GLU B 1 361 ? -24.828 1.028 1.802 1 94.44 361 GLU B N 1
ATOM 8703 C CA . GLU B 1 361 ? -24.547 2.432 2.086 1 94.44 361 GLU B CA 1
ATOM 8704 C C . GLU B 1 361 ? -23.344 2.578 3.014 1 94.44 361 GLU B C 1
ATOM 8706 O O . GLU B 1 361 ? -22.516 3.477 2.83 1 94.44 361 GLU B O 1
ATOM 8711 N N . ILE B 1 362 ? -23.25 1.744 3.984 1 96.56 362 ILE B N 1
ATOM 8712 C CA . ILE B 1 362 ? -22.109 1.798 4.895 1 96.56 362 ILE B CA 1
ATOM 8713 C C . ILE B 1 362 ? -20.828 1.516 4.125 1 96.56 362 ILE B C 1
ATOM 8715 O O . ILE B 1 362 ? -19.797 2.158 4.363 1 96.56 362 ILE B O 1
ATOM 8719 N N . ARG B 1 363 ? -20.859 0.564 3.23 1 96.62 363 ARG B N 1
ATOM 8720 C CA . ARG B 1 363 ? -19.703 0.242 2.398 1 96.62 363 ARG B CA 1
ATOM 8721 C C . ARG B 1 363 ? -19.297 1.435 1.538 1 96.62 363 ARG B C 1
ATOM 8723 O O . ARG B 1 363 ? -18.109 1.728 1.393 1 96.62 363 ARG B O 1
ATOM 8730 N N . ARG B 1 364 ? -20.297 2.119 0.94 1 97.06 364 ARG B N 1
ATOM 8731 C CA . ARG B 1 364 ? -20.031 3.311 0.145 1 97.06 364 ARG B CA 1
ATOM 8732 C C . ARG B 1 364 ? -19.359 4.391 0.989 1 97.06 364 ARG B C 1
ATOM 8734 O O . ARG B 1 364 ? -18.406 5.031 0.544 1 97.06 364 ARG B O 1
ATOM 8741 N N . ARG B 1 365 ? -19.844 4.574 2.182 1 97.62 365 ARG B N 1
ATOM 8742 C CA . ARG B 1 365 ? -19.281 5.57 3.092 1 97.62 365 ARG B CA 1
ATOM 8743 C C . ARG B 1 365 ? -17.828 5.238 3.447 1 97.62 365 ARG B C 1
ATOM 8745 O O . ARG B 1 365 ? -16.969 6.125 3.465 1 97.62 365 ARG B O 1
ATOM 8752 N N . LEU B 1 366 ? -17.609 4.012 3.715 1 98.31 366 LEU B N 1
ATOM 8753 C CA . LEU B 1 366 ? -16.25 3.582 4.078 1 98.31 366 LEU B CA 1
ATOM 8754 C C . LEU B 1 366 ? -15.289 3.789 2.916 1 98.31 366 LEU B C 1
ATOM 8756 O O . LEU B 1 366 ? -14.18 4.297 3.107 1 98.31 366 LEU B O 1
ATOM 8760 N N . TRP B 1 367 ? -15.703 3.408 1.719 1 98 367 TRP B N 1
ATOM 8761 C CA . TRP B 1 367 ? -14.828 3.594 0.563 1 98 367 TRP B CA 1
ATOM 8762 C C . TRP B 1 367 ? -14.539 5.074 0.331 1 98 367 TRP B C 1
ATOM 8764 O O . TRP B 1 367 ? -13.398 5.453 0.06 1 98 367 TRP B O 1
ATOM 8774 N N . ALA B 1 368 ? -15.594 5.875 0.434 1 98.12 368 ALA B N 1
ATOM 8775 C CA . ALA B 1 368 ? -15.406 7.316 0.287 1 98.12 368 ALA B CA 1
ATOM 8776 C C . ALA B 1 368 ? -14.414 7.848 1.312 1 98.12 368 ALA B C 1
ATOM 8778 O O . ALA B 1 368 ? -13.57 8.695 0.991 1 98.12 368 ALA B O 1
ATOM 8779 N N . THR B 1 369 ? -14.523 7.383 2.492 1 98.62 369 THR B N 1
ATOM 8780 C CA . THR B 1 369 ? -13.617 7.789 3.562 1 98.62 369 THR B CA 1
ATOM 8781 C C . THR B 1 369 ? -12.188 7.375 3.242 1 98.62 369 THR B C 1
ATOM 8783 O O . THR B 1 369 ? -11.258 8.172 3.381 1 98.62 369 THR B O 1
ATOM 8786 N N . MET B 1 370 ? -12.031 6.137 2.803 1 98.44 370 MET B N 1
ATOM 8787 C CA . MET B 1 370 ? -10.703 5.645 2.443 1 98.44 370 MET B CA 1
ATOM 8788 C C . MET B 1 370 ? -10.07 6.523 1.368 1 98.44 370 MET B C 1
ATOM 8790 O O . MET B 1 370 ? -8.898 6.891 1.469 1 98.44 370 MET B O 1
ATOM 8794 N N . ALA B 1 371 ? -10.828 6.852 0.403 1 98 371 ALA B N 1
ATOM 8795 C CA . ALA B 1 371 ? -10.352 7.66 -0.717 1 98 371 ALA B CA 1
ATOM 8796 C C . ALA B 1 371 ? -9.906 9.039 -0.247 1 98 371 ALA B C 1
ATOM 8798 O O . ALA B 1 371 ? -8.836 9.523 -0.633 1 98 371 ALA B O 1
ATOM 8799 N N . GLU B 1 372 ? -10.672 9.625 0.631 1 98.38 372 GLU B N 1
ATOM 8800 C CA . GLU B 1 372 ? -10.375 10.969 1.114 1 98.38 372 GLU B CA 1
ATOM 8801 C C . GLU B 1 372 ? -9.109 10.977 1.972 1 98.38 372 GLU B C 1
ATOM 8803 O O . GLU B 1 372 ? -8.266 11.867 1.843 1 98.38 372 GLU B O 1
ATOM 8808 N N . LEU B 1 373 ? -9.031 10.023 2.82 1 98.31 373 LEU B N 1
ATOM 8809 C CA . LEU B 1 373 ? -7.871 9.938 3.701 1 98.31 373 LEU B CA 1
ATOM 8810 C C . LEU B 1 373 ? -6.594 9.719 2.898 1 98.31 373 LEU B C 1
ATOM 8812 O O . LEU B 1 373 ? -5.57 10.352 3.172 1 98.31 373 LEU B O 1
ATOM 8816 N N . GLU B 1 374 ? -6.672 8.898 1.926 1 98.12 374 GLU B N 1
ATOM 8817 C CA . GLU B 1 374 ? -5.496 8.586 1.118 1 98.12 374 GLU B CA 1
ATOM 8818 C C . GLU B 1 374 ? -5.094 9.773 0.25 1 98.12 374 GLU B C 1
ATOM 8820 O O . GLU B 1 374 ? -3.906 10.062 0.099 1 98.12 374 GLU B O 1
ATOM 8825 N N . LEU B 1 375 ? -6.012 10.422 -0.336 1 98.44 375 LEU B N 1
ATOM 8826 C CA . LEU B 1 375 ? -5.715 11.57 -1.18 1 98.44 375 LEU B CA 1
ATOM 8827 C C . LEU B 1 375 ? -5.047 12.68 -0.37 1 98.44 375 LEU B C 1
ATOM 8829 O O . LEU B 1 375 ? -4.051 13.258 -0.806 1 98.44 375 LEU B O 1
ATOM 8833 N N . GLN B 1 376 ? -5.613 12.93 0.782 1 98.19 376 GLN B N 1
ATOM 8834 C CA . GLN B 1 376 ? -5.027 13.992 1.595 1 98.19 376 GLN B CA 1
ATOM 8835 C C . GLN B 1 376 ? -3.631 13.609 2.076 1 98.19 376 GLN B C 1
ATOM 8837 O O . GLN B 1 376 ? -2.736 14.453 2.139 1 98.19 376 GLN B O 1
ATOM 8842 N N . ALA B 1 377 ? -3.457 12.375 2.457 1 98.19 377 ALA B N 1
ATOM 8843 C CA . ALA B 1 377 ? -2.125 11.914 2.838 1 98.19 377 ALA B CA 1
ATOM 8844 C C . ALA B 1 377 ? -1.136 12.078 1.688 1 98.19 377 ALA B C 1
ATOM 8846 O O . ALA B 1 377 ? 0.028 12.422 1.906 1 98.19 377 ALA B O 1
ATOM 8847 N N . SER B 1 378 ? -1.567 11.82 0.479 1 97.88 378 SER B N 1
ATOM 8848 C CA . SER B 1 378 ? -0.726 11.969 -0.705 1 97.88 378 SER B CA 1
ATOM 8849 C C . SER B 1 378 ? -0.335 13.422 -0.93 1 97.88 378 SER B C 1
ATOM 8851 O O . SER B 1 378 ? 0.817 13.719 -1.253 1 97.88 378 SER B O 1
ATOM 8853 N N . VAL B 1 379 ? -1.238 14.32 -0.707 1 97.94 379 VAL B N 1
ATOM 8854 C CA . VAL B 1 379 ? -0.952 15.75 -0.837 1 97.94 379 VAL B CA 1
ATOM 8855 C C . VAL B 1 379 ? 0.089 16.156 0.199 1 97.94 379 VAL B C 1
ATOM 8857 O O . VAL B 1 379 ? 1.055 16.859 -0.125 1 97.94 379 VAL B O 1
ATOM 8860 N N . GLU B 1 380 ? -0.098 15.719 1.379 1 97.06 380 GLU B N 1
ATOM 8861 C CA . GLU B 1 380 ? 0.769 16.125 2.48 1 97.06 380 GLU B CA 1
ATOM 8862 C C . GLU B 1 380 ? 2.182 15.57 2.303 1 97.06 380 GLU B C 1
ATOM 8864 O O . GLU B 1 380 ? 3.158 16.219 2.689 1 97.06 380 GLU B O 1
ATOM 8869 N N . ARG B 1 381 ? 2.262 14.406 1.737 1 96.62 381 ARG B N 1
ATOM 8870 C CA . ARG B 1 381 ? 3.572 13.797 1.518 1 96.62 381 ARG B CA 1
ATOM 8871 C C . ARG B 1 381 ? 4.215 14.336 0.243 1 96.62 381 ARG B C 1
ATOM 8873 O O . ARG B 1 381 ? 5.441 14.383 0.133 1 96.62 381 ARG B O 1
ATOM 8880 N N . GLY B 1 382 ? 3.469 14.773 -0.661 1 96.31 382 GLY B N 1
ATOM 8881 C CA . GLY B 1 382 ? 3.967 15.125 -1.981 1 96.31 382 GLY B CA 1
ATOM 8882 C C . GLY B 1 382 ? 4.156 13.922 -2.887 1 96.31 382 GLY B C 1
ATOM 8883 O O . GLY B 1 382 ? 5.227 13.742 -3.471 1 96.31 382 GLY B O 1
ATOM 8884 N N . MET B 1 383 ? 3.148 13.086 -2.896 1 96.62 383 MET B N 1
ATOM 8885 C CA . MET B 1 383 ? 3.164 11.883 -3.717 1 96.62 383 MET B CA 1
ATOM 8886 C C . MET B 1 383 ? 1.899 11.773 -4.562 1 96.62 383 MET B C 1
ATOM 8888 O O . MET B 1 383 ? 0.863 12.344 -4.207 1 96.62 383 MET B O 1
ATOM 8892 N N . PRO B 1 384 ? 1.991 11.117 -5.707 1 94.69 384 PRO B N 1
ATOM 8893 C CA . PRO B 1 384 ? 0.746 10.875 -6.438 1 94.69 384 PRO B CA 1
ATOM 8894 C C . PRO B 1 384 ? -0.201 9.938 -5.691 1 94.69 384 PRO B C 1
ATOM 8896 O O . PRO B 1 384 ? 0.246 8.969 -5.074 1 94.69 384 PRO B O 1
ATOM 8899 N N . SER B 1 385 ? -1.444 10.297 -5.742 1 97 385 SER B N 1
ATOM 8900 C CA . SER B 1 385 ? -2.459 9.445 -5.141 1 97 385 SER B CA 1
ATOM 8901 C C . SER B 1 385 ? -2.615 8.141 -5.914 1 97 385 SER B C 1
ATOM 8903 O O . SER B 1 385 ? -2.541 8.125 -7.145 1 97 385 SER B O 1
ATOM 8905 N N . ALA B 1 386 ? -2.857 7.047 -5.195 1 94.69 386 ALA B N 1
ATOM 8906 C CA . ALA B 1 386 ? -3.162 5.758 -5.816 1 94.69 386 ALA B CA 1
ATOM 8907 C C . ALA B 1 386 ? -4.434 5.844 -6.66 1 94.69 386 ALA B C 1
ATOM 8909 O O . ALA B 1 386 ? -4.598 5.086 -7.617 1 94.69 386 ALA B O 1
ATOM 8910 N N . LEU B 1 387 ? -5.309 6.762 -6.328 1 95.5 387 LEU B N 1
ATOM 8911 C CA . LEU B 1 387 ? -6.602 6.906 -6.98 1 95.5 387 LEU B CA 1
ATOM 8912 C C . LEU B 1 387 ? -6.43 7.324 -8.438 1 95.5 387 LEU B C 1
ATOM 8914 O O . LEU B 1 387 ? -7.355 7.184 -9.242 1 95.5 387 LEU B O 1
ATOM 8918 N N . ALA B 1 388 ? -5.277 7.824 -8.734 1 93.62 388 ALA B N 1
ATOM 8919 C CA . ALA B 1 388 ? -5.023 8.25 -10.109 1 93.62 388 ALA B CA 1
ATOM 8920 C C . ALA B 1 388 ? -5.012 7.051 -11.055 1 93.62 388 ALA B C 1
ATOM 8922 O O . ALA B 1 388 ? -5.328 7.188 -12.242 1 93.62 388 ALA B O 1
ATOM 8923 N N . ALA B 1 389 ? -4.648 5.875 -10.523 1 89.81 389 ALA B N 1
ATOM 8924 C CA . ALA B 1 389 ? -4.578 4.668 -11.344 1 89.81 389 ALA B CA 1
ATOM 8925 C C . ALA B 1 389 ? -5.805 3.785 -11.125 1 89.81 389 ALA B C 1
ATOM 8927 O O . ALA B 1 389 ? -5.949 2.744 -11.773 1 89.81 389 ALA B O 1
ATOM 8928 N N . ILE B 1 390 ? -6.633 4.152 -10.258 1 88.56 390 ILE B N 1
ATOM 8929 C CA . ILE B 1 390 ? -7.758 3.312 -9.867 1 88.56 390 ILE B CA 1
ATOM 8930 C C . ILE B 1 390 ? -9.031 3.799 -10.562 1 88.56 390 ILE B C 1
ATOM 8932 O O . ILE B 1 390 ? -9.406 4.965 -10.43 1 88.56 390 ILE B O 1
ATOM 8936 N N . ARG B 1 391 ? -9.57 2.947 -11.297 1 88 391 ARG B N 1
ATOM 8937 C CA . ARG B 1 391 ? -10.922 3.199 -11.797 1 88 391 ARG B CA 1
ATOM 8938 C C . ARG B 1 391 ? -11.969 2.58 -10.883 1 88 391 ARG B C 1
ATOM 8940 O O . ARG B 1 391 ? -11.797 1.459 -10.398 1 88 391 ARG B O 1
ATOM 8947 N N . MET B 1 392 ? -12.961 3.381 -10.555 1 92.38 392 MET B N 1
ATOM 8948 C CA . MET B 1 392 ? -13.992 2.889 -9.641 1 92.38 392 MET B CA 1
ATOM 8949 C C . MET B 1 392 ? -15.383 3.201 -10.172 1 92.38 392 MET B C 1
ATOM 8951 O O . MET B 1 392 ? -15.57 4.176 -10.898 1 92.38 392 MET B O 1
ATOM 8955 N N . ASP B 1 393 ? -16.359 2.354 -9.906 1 92.56 393 ASP B N 1
ATOM 8956 C CA . ASP B 1 393 ? -17.766 2.609 -10.227 1 92.56 393 ASP B CA 1
ATOM 8957 C C . ASP B 1 393 ? -18.625 2.662 -8.961 1 92.56 393 ASP B C 1
ATOM 8959 O O . ASP B 1 393 ? -19.844 2.658 -9.031 1 92.56 393 ASP B O 1
ATOM 8963 N N . CYS B 1 394 ? -17.953 2.609 -7.84 1 95.19 394 CYS B N 1
ATOM 8964 C CA . CYS B 1 394 ? -18.688 2.744 -6.586 1 95.19 394 CYS B CA 1
ATOM 8965 C C . CYS B 1 394 ? -19.391 4.09 -6.508 1 95.19 394 CYS B C 1
ATOM 8967 O O . CYS B 1 394 ? -18.75 5.141 -6.578 1 95.19 394 CYS B O 1
ATOM 8969 N N . ALA B 1 395 ? -20.672 4.059 -6.332 1 94.5 395 ALA B N 1
ATOM 8970 C CA . ALA B 1 395 ? -21.469 5.281 -6.273 1 94.5 395 ALA B CA 1
ATOM 8971 C C . ALA B 1 395 ? -21.172 6.07 -5.004 1 94.5 395 ALA B C 1
ATOM 8973 O O . ALA B 1 395 ? -20.703 5.504 -4.008 1 94.5 395 ALA B O 1
ATOM 8974 N N . PRO B 1 396 ? -21.375 7.434 -5.047 1 94.5 396 PRO B N 1
ATOM 8975 C CA . PRO B 1 396 ? -21.266 8.195 -3.801 1 94.5 396 PRO B CA 1
ATOM 8976 C C . PRO B 1 396 ? -22.281 7.754 -2.752 1 94.5 396 PRO B C 1
ATOM 8978 O O . PRO B 1 396 ? -23.359 7.262 -3.098 1 94.5 396 PRO B O 1
ATOM 8981 N N . PRO B 1 397 ? -21.906 7.895 -1.485 1 93.88 397 PRO B N 1
ATOM 8982 C CA . PRO B 1 397 ? -22.922 7.629 -0.463 1 93.88 397 PRO B CA 1
ATOM 8983 C C . PRO B 1 397 ? -24.172 8.477 -0.641 1 93.88 397 PRO B C 1
ATOM 8985 O O . PRO B 1 397 ? -24.094 9.648 -1.032 1 93.88 397 PRO B O 1
ATOM 8988 N N . VAL B 1 398 ? -25.281 7.891 -0.314 1 91 398 VAL B N 1
ATOM 8989 C CA . VAL B 1 398 ? -26.531 8.633 -0.373 1 91 398 VAL B CA 1
ATOM 8990 C C . VAL B 1 398 ? -26.547 9.711 0.71 1 91 398 VAL B C 1
ATOM 8992 O O . VAL B 1 398 ? -26.078 9.477 1.83 1 91 398 VAL B O 1
ATOM 8995 N N . ASP B 1 399 ? -27 10.883 0.379 1 90.44 399 ASP B N 1
ATOM 8996 C CA . ASP B 1 399 ? -27.062 11.992 1.326 1 90.44 399 ASP B CA 1
ATOM 8997 C C . ASP B 1 399 ? -28.25 11.836 2.271 1 90.44 399 ASP B C 1
ATOM 8999 O O . ASP B 1 399 ? -29.297 12.453 2.07 1 90.44 399 ASP B O 1
ATOM 9003 N N . ILE B 1 400 ? -28.078 11.094 3.314 1 89.56 400 ILE B N 1
ATOM 9004 C CA . ILE B 1 400 ? -29.125 10.727 4.25 1 89.56 400 ILE B CA 1
ATOM 9005 C C . ILE B 1 400 ? -28.594 10.781 5.68 1 89.56 400 ILE B C 1
ATOM 9007 O O . ILE B 1 400 ? -27.422 10.539 5.918 1 89.56 400 ILE B O 1
ATOM 9011 N N . ASP B 1 401 ? -29.469 11.148 6.57 1 90.31 401 ASP B N 1
ATOM 9012 C CA . ASP B 1 401 ? -29.094 11.141 7.984 1 90.31 401 ASP B CA 1
ATOM 9013 C C . ASP B 1 401 ? -29.031 9.719 8.531 1 90.31 401 ASP B C 1
ATOM 9015 O O . ASP B 1 401 ? -29.812 8.852 8.102 1 90.31 401 ASP B O 1
ATOM 9019 N N . ASP B 1 402 ? -28.203 9.461 9.469 1 91.25 402 ASP B N 1
ATOM 9020 C CA . ASP B 1 402 ? -28.062 8.148 10.078 1 91.25 402 ASP B CA 1
ATOM 9021 C C . ASP B 1 402 ? -29.391 7.648 10.648 1 91.25 402 ASP B C 1
ATOM 9023 O O . ASP B 1 402 ? -29.688 6.453 10.586 1 91.25 402 ASP B O 1
ATOM 9027 N N . GLU B 1 403 ? -30.141 8.547 11.188 1 89.31 403 GLU B N 1
ATOM 9028 C CA . GLU B 1 403 ? -31.406 8.195 11.82 1 89.31 403 GLU B CA 1
ATOM 9029 C C . GLU B 1 403 ? -32.406 7.672 10.797 1 89.31 403 GLU B C 1
ATOM 9031 O O . GLU B 1 403 ? -33.312 6.91 11.141 1 89.31 403 GLU B O 1
ATOM 9036 N N . ASP B 1 404 ? -32.125 8.031 9.586 1 89.06 404 ASP B N 1
ATOM 9037 C CA . ASP B 1 404 ? -33.062 7.625 8.531 1 89.06 404 ASP B CA 1
ATOM 9038 C C . ASP B 1 404 ? -32.531 6.395 7.793 1 89.06 404 ASP B C 1
ATOM 9040 O O . ASP B 1 404 ? -33.25 5.809 6.973 1 89.06 404 ASP B O 1
ATOM 9044 N N . LEU B 1 405 ? -31.359 6 8.047 1 91.12 405 LEU B N 1
ATOM 9045 C CA . LEU B 1 405 ? -30.781 4.797 7.465 1 91.12 405 LEU B CA 1
ATOM 9046 C C . LEU B 1 405 ? -30.812 3.643 8.461 1 91.12 405 LEU B C 1
ATOM 9048 O O . LEU B 1 405 ? -29.875 3.471 9.25 1 91.12 405 LEU B O 1
ATOM 9052 N N . ARG B 1 406 ? -31.891 2.865 8.391 1 87.88 406 ARG B N 1
ATOM 9053 C CA . ARG B 1 406 ? -32.031 1.749 9.312 1 87.88 406 ARG B CA 1
ATOM 9054 C C . ARG B 1 406 ? -31.641 0.434 8.656 1 87.88 406 ARG B C 1
ATOM 9056 O O . ARG B 1 406 ? -31.75 0.279 7.441 1 87.88 406 ARG B O 1
ATOM 9063 N N . PRO B 1 407 ? -31.078 -0.481 9.477 1 85.75 407 PRO B N 1
ATOM 9064 C CA . PRO B 1 407 ? -30.641 -1.768 8.93 1 85.75 407 PRO B CA 1
ATOM 9065 C C . PRO B 1 407 ? -31.734 -2.469 8.133 1 85.75 407 PRO B C 1
ATOM 9067 O O . PRO B 1 407 ? -31.438 -3.234 7.211 1 85.75 407 PRO B O 1
ATOM 9070 N N . GLU B 1 408 ? -32.969 -2.182 8.438 1 80.94 408 GLU B N 1
ATOM 9071 C CA . GLU B 1 408 ? -34.094 -2.84 7.773 1 80.94 408 GLU B CA 1
ATOM 9072 C C . GLU B 1 408 ? -34.531 -2.055 6.543 1 80.94 408 GLU B C 1
ATOM 9074 O O . GLU B 1 408 ? -35.406 -2.512 5.793 1 80.94 408 GLU B O 1
ATOM 9079 N N . CYS B 1 409 ? -33.875 -0.959 6.285 1 73.56 409 CYS B N 1
ATOM 9080 C CA . CYS B 1 409 ? -34.281 -0.058 5.215 1 73.56 409 CYS B CA 1
ATOM 9081 C C . CYS B 1 409 ? -34.062 -0.686 3.85 1 73.56 409 CYS B C 1
ATOM 9083 O O . CYS B 1 409 ? -33.094 -1.437 3.67 1 73.56 409 CYS B O 1
ATOM 9085 N N . ASP B 1 410 ? -35 -0.471 2.949 1 72.44 410 ASP B N 1
ATOM 9086 C CA . ASP B 1 410 ? -34.812 -0.797 1.537 1 72.44 410 ASP B CA 1
ATOM 9087 C C . ASP B 1 410 ? -34.594 0.461 0.708 1 72.44 410 ASP B C 1
ATOM 9089 O O . ASP B 1 410 ? -34.844 1.575 1.17 1 72.44 410 ASP B O 1
ATOM 9093 N N . SER B 1 411 ? -34 0.331 -0.455 1 67.38 411 SER B N 1
ATOM 9094 C CA . SER B 1 411 ? -33.594 1.434 -1.32 1 67.38 411 SER B CA 1
ATOM 9095 C C . SER B 1 411 ? -34.75 2.326 -1.671 1 67.38 411 SER B C 1
ATOM 9097 O O . SER B 1 411 ? -34.594 3.527 -1.897 1 67.38 411 SER B O 1
ATOM 9099 N N . THR B 1 412 ? -35.812 1.73 -1.736 1 60.31 412 THR B N 1
ATOM 9100 C CA . THR B 1 412 ? -37 2.432 -2.18 1 60.31 412 THR B CA 1
ATOM 9101 C C . THR B 1 412 ? -37.469 3.449 -1.137 1 60.31 412 THR B C 1
ATOM 9103 O O . THR B 1 412 ? -38.25 4.355 -1.44 1 60.31 412 THR B O 1
ATOM 9106 N N . GLN B 1 413 ? -37 3.355 -0.026 1 59.16 413 GLN B N 1
ATOM 9107 C CA . GLN B 1 413 ? -37.5 4.172 1.085 1 59.16 413 GLN B CA 1
ATOM 9108 C C . GLN B 1 413 ? -36.625 5.43 1.247 1 59.16 413 GLN B C 1
ATOM 9110 O O . GLN B 1 413 ? -36.938 6.293 2.07 1 59.16 413 GLN B O 1
ATOM 9115 N N . ILE B 1 414 ? -35.562 5.477 0.533 1 64.44 414 ILE B N 1
ATOM 9116 C CA . ILE B 1 414 ? -34.656 6.598 0.747 1 64.44 414 ILE B CA 1
ATOM 9117 C C . ILE B 1 414 ? -35.062 7.762 -0.162 1 64.44 414 ILE B C 1
ATOM 9119 O O . ILE B 1 414 ? -35.156 7.602 -1.381 1 64.44 414 ILE B O 1
ATOM 9123 N N . GLN B 1 415 ? -35.875 8.711 0.375 1 56.28 415 GLN B N 1
ATOM 9124 C CA . GLN B 1 415 ? -36.188 9.945 -0.342 1 56.28 415 GLN B CA 1
ATOM 9125 C C . GLN B 1 415 ? -35.031 10.945 -0.225 1 56.28 415 GLN B C 1
ATOM 9127 O O . GLN B 1 415 ? -34.594 11.273 0.88 1 56.28 415 GLN B O 1
ATOM 9132 N N . GLU B 1 416 ? -34.219 11.008 -1.254 1 57.75 416 GLU B N 1
ATOM 9133 C CA . GLU B 1 416 ? -33.188 12.055 -1.238 1 57.75 416 GLU B CA 1
ATOM 9134 C C . GLU B 1 416 ? -33.844 13.438 -1.184 1 57.75 416 GLU B C 1
ATOM 9136 O O . GLU B 1 416 ? -34.781 13.719 -1.914 1 57.75 416 GLU B O 1
ATOM 9141 N N . SER B 1 417 ? -33.938 14.086 -0.098 1 54.16 417 SER B N 1
ATOM 9142 C CA . SER B 1 417 ? -34.375 15.477 -0.177 1 54.16 417 SER B CA 1
ATOM 9143 C C . SER B 1 417 ? -33.188 16.391 -0.53 1 54.16 417 SER B C 1
ATOM 9145 O O . SER B 1 417 ? -32.25 16.531 0.255 1 54.16 417 SER B O 1
ATOM 9147 N N . PRO B 1 418 ? -33.062 16.719 -1.794 1 53.69 418 PRO B N 1
ATOM 9148 C CA . PRO B 1 418 ? -31.922 17.5 -2.281 1 53.69 418 PRO B CA 1
ATOM 9149 C C . PRO B 1 418 ? -31.672 18.75 -1.449 1 53.69 418 PRO B C 1
ATOM 9151 O O . PRO B 1 418 ? -30.594 19.344 -1.522 1 53.69 418 PRO B O 1
ATOM 9154 N N . SER B 1 419 ? -32.719 19.312 -0.843 1 54.88 419 SER B N 1
ATOM 9155 C CA . SER B 1 419 ? -32.594 20.703 -0.406 1 54.88 419 SER B CA 1
ATOM 9156 C C . SER B 1 419 ? -31.969 20.781 0.985 1 54.88 419 SER B C 1
ATOM 9158 O O . SER B 1 419 ? -31.594 21.875 1.431 1 54.88 419 SER B O 1
ATOM 9160 N N . HIS B 1 420 ? -31.719 19.578 1.626 1 65.88 420 HIS B N 1
ATOM 9161 C CA . HIS B 1 420 ? -31.281 19.719 3.006 1 65.88 420 HIS B CA 1
ATOM 9162 C C . HIS B 1 420 ? -29.969 18.953 3.236 1 65.88 420 HIS B C 1
ATOM 9164 O O . HIS B 1 420 ? -29.766 17.875 2.678 1 65.88 420 HIS B O 1
ATOM 9170 N N . ASN B 1 421 ? -28.969 19.688 3.875 1 79.25 421 ASN B N 1
ATOM 9171 C CA . ASN B 1 421 ? -27.734 19.031 4.258 1 79.25 421 ASN B CA 1
ATOM 9172 C C . ASN B 1 421 ? -27.969 17.969 5.332 1 79.25 421 ASN B C 1
ATOM 9174 O O . ASN B 1 421 ? -28.766 18.172 6.242 1 79.25 421 ASN B O 1
ATOM 9178 N N . THR B 1 422 ? -27.375 16.844 5.098 1 84.5 422 THR B N 1
ATOM 9179 C CA . THR B 1 422 ? -27.516 15.734 6.027 1 84.5 422 THR B CA 1
ATOM 9180 C C . THR B 1 422 ? -26.172 15.398 6.66 1 84.5 422 THR B C 1
ATOM 9182 O O . THR B 1 422 ? -25.172 16.094 6.438 1 84.5 422 THR B O 1
ATOM 9185 N N . SER B 1 423 ? -26.188 14.367 7.523 1 83.06 423 SER B N 1
ATOM 9186 C CA . SER B 1 423 ? -24.984 13.898 8.188 1 83.06 423 SER B CA 1
ATOM 9187 C C . SER B 1 423 ? -23.969 13.383 7.172 1 83.06 423 SER B C 1
ATOM 9189 O O . SER B 1 423 ? -22.766 13.375 7.441 1 83.06 423 SER B O 1
ATOM 9191 N N . THR B 1 424 ? -24.375 13.039 6.016 1 90.56 424 THR B N 1
ATOM 9192 C CA . THR B 1 424 ? -23.484 12.422 5.043 1 90.56 424 THR B CA 1
ATOM 9193 C C . THR B 1 424 ? -23.156 13.398 3.92 1 90.56 424 THR B C 1
ATOM 9195 O O . THR B 1 424 ? -22.469 13.031 2.953 1 90.56 424 THR B O 1
ATOM 9198 N N . SER B 1 425 ? -23.547 14.633 4.051 1 92.06 425 SER B N 1
ATOM 9199 C CA . SER B 1 425 ? -23.391 15.625 2.99 1 92.06 425 SER B CA 1
ATOM 9200 C C . SER B 1 425 ? -21.922 15.867 2.674 1 92.06 425 SER B C 1
ATOM 9202 O O . SER B 1 425 ? -21.547 16.078 1.516 1 92.06 425 SER B O 1
ATOM 9204 N N . PHE B 1 426 ? -21.125 15.867 3.736 1 95.81 426 PHE B N 1
ATOM 9205 C CA . PHE B 1 426 ? -19.703 16.109 3.523 1 95.81 426 PHE B CA 1
ATOM 9206 C C . PHE B 1 426 ? -19.125 15.125 2.516 1 95.81 426 PHE B C 1
ATOM 9208 O O . PHE B 1 426 ? -18.5 15.523 1.529 1 95.81 426 PHE B O 1
ATOM 9215 N N . LEU B 1 427 ? -19.312 13.82 2.693 1 95.25 427 LEU B N 1
ATOM 9216 C CA . LEU B 1 427 ? -18.766 12.789 1.815 1 95.25 427 LEU B CA 1
ATOM 9217 C C . LEU B 1 427 ? -19.406 12.875 0.428 1 95.25 427 LEU B C 1
ATOM 9219 O O . LEU B 1 427 ? -18.734 12.625 -0.577 1 95.25 427 LEU B O 1
ATOM 9223 N N . HIS B 1 428 ? -20.625 13.156 0.49 1 89.81 428 HIS B N 1
ATOM 9224 C CA . HIS B 1 428 ? -21.312 13.297 -0.784 1 89.81 428 HIS B CA 1
ATOM 9225 C C . HIS B 1 428 ? -20.719 14.414 -1.628 1 89.81 428 HIS B C 1
ATOM 9227 O O . HIS B 1 428 ? -20.469 14.227 -2.82 1 89.81 428 HIS B O 1
ATOM 9233 N N . LEU B 1 429 ? -20.453 15.516 -1.035 1 91.75 429 LEU B N 1
ATOM 9234 C CA . LEU B 1 429 ? -19.891 16.672 -1.722 1 91.75 429 LEU B CA 1
ATOM 9235 C C . LEU B 1 429 ? -18.438 16.422 -2.113 1 91.75 429 LEU B C 1
ATOM 9237 O O . LEU B 1 429 ? -17.984 16.875 -3.168 1 91.75 429 LEU B O 1
ATOM 9241 N N . CYS B 1 430 ? -17.703 15.719 -1.266 1 95.69 430 CYS B N 1
ATOM 9242 C CA . CYS B 1 430 ? -16.328 15.375 -1.576 1 95.69 430 CYS B CA 1
ATOM 9243 C C . CYS B 1 430 ? -16.234 14.578 -2.877 1 95.69 430 CYS B C 1
ATOM 9245 O O . CYS B 1 430 ? -15.297 14.75 -3.65 1 95.69 430 CYS B O 1
ATOM 9247 N N . ARG B 1 431 ? -17.203 13.758 -3.082 1 94 431 ARG B N 1
ATOM 9248 C CA . ARG B 1 431 ? -17.203 12.898 -4.262 1 94 431 ARG B CA 1
ATOM 9249 C C . ARG B 1 431 ? -17.312 13.719 -5.539 1 94 431 ARG B C 1
ATOM 9251 O O . ARG B 1 431 ? -16.75 13.359 -6.57 1 94 431 ARG B O 1
ATOM 9258 N N . HIS B 1 432 ? -17.891 14.844 -5.473 1 91.44 432 HIS B N 1
ATOM 9259 C CA . HIS B 1 432 ? -18.109 15.672 -6.656 1 91.44 432 HIS B CA 1
ATOM 9260 C C . HIS B 1 432 ? -16.797 16.266 -7.16 1 91.44 432 HIS B C 1
ATOM 9262 O O . HIS B 1 432 ? -16.625 16.469 -8.367 1 91.44 432 HIS B O 1
ATOM 9268 N N . SER B 1 433 ? -15.938 16.547 -6.293 1 96.62 433 SER B N 1
ATOM 9269 C CA . SER B 1 433 ? -14.688 17.188 -6.691 1 96.62 433 SER B CA 1
ATOM 9270 C C . SER B 1 433 ? -13.523 16.188 -6.664 1 96.62 433 SER B C 1
ATOM 9272 O O . SER B 1 433 ? -12.375 16.562 -6.906 1 96.62 433 SER B O 1
ATOM 9274 N N . LEU B 1 434 ? -13.773 14.969 -6.367 1 97.5 434 LEU B N 1
ATOM 9275 C CA . LEU B 1 434 ? -12.719 13.984 -6.141 1 97.5 434 LEU B CA 1
ATOM 9276 C C . LEU B 1 434 ? -11.844 13.836 -7.379 1 97.5 434 LEU B C 1
ATOM 9278 O O . LEU B 1 434 ? -10.617 13.859 -7.277 1 97.5 434 LEU B O 1
ATOM 9282 N N . ASP B 1 435 ? -12.398 13.68 -8.547 1 95.94 435 ASP B N 1
ATOM 9283 C CA . ASP B 1 435 ? -11.641 13.461 -9.773 1 95.94 435 ASP B CA 1
ATOM 9284 C C . ASP B 1 435 ? -10.727 14.648 -10.07 1 95.94 435 ASP B C 1
ATOM 9286 O O . ASP B 1 435 ? -9.586 14.461 -10.492 1 95.94 435 ASP B O 1
ATOM 9290 N N . LEU B 1 436 ? -11.297 15.805 -9.883 1 97.69 436 LEU B N 1
ATOM 9291 C CA . LEU B 1 436 ? -10.5 17.016 -10.086 1 97.69 436 LEU B CA 1
ATOM 9292 C C . LEU B 1 436 ? -9.305 17.031 -9.133 1 97.69 436 LEU B C 1
ATOM 9294 O O . LEU B 1 436 ? -8.18 17.281 -9.555 1 97.69 436 LEU B O 1
ATOM 9298 N N . ARG B 1 437 ? -9.539 16.797 -7.891 1 98.38 437 ARG B N 1
ATOM 9299 C CA . ARG B 1 437 ? -8.484 16.859 -6.887 1 98.38 437 ARG B CA 1
ATOM 9300 C C . ARG B 1 437 ? -7.426 15.789 -7.137 1 98.38 437 ARG B C 1
ATOM 9302 O O . ARG B 1 437 ? -6.23 16.031 -6.973 1 98.38 437 ARG B O 1
ATOM 9309 N N . VAL B 1 438 ? -7.859 14.602 -7.527 1 97.81 438 VAL B N 1
ATOM 9310 C CA . VAL B 1 438 ? -6.93 13.531 -7.859 1 97.81 438 VAL B CA 1
ATOM 9311 C C . VAL B 1 438 ? -6.07 13.938 -9.055 1 97.81 438 VAL B C 1
ATOM 9313 O O . VAL B 1 438 ? -4.855 13.734 -9.047 1 97.81 438 VAL B O 1
ATOM 9316 N N . SER B 1 439 ? -6.684 14.508 -10.055 1 96.19 439 SER B N 1
ATOM 9317 C CA . SER B 1 439 ? -5.969 14.961 -11.242 1 96.19 439 SER B CA 1
ATOM 9318 C C . SER B 1 439 ? -4.949 16.047 -10.898 1 96.19 439 SER B C 1
ATOM 9320 O O . SER B 1 439 ? -3.812 16 -11.375 1 96.19 439 SER B O 1
ATOM 9322 N N . LEU B 1 440 ? -5.375 16.953 -10.125 1 97 440 LEU B N 1
ATOM 9323 C CA . LEU B 1 440 ? -4.492 18.031 -9.703 1 97 440 LEU B CA 1
ATOM 9324 C C . LEU B 1 440 ? -3.299 17.484 -8.922 1 97 440 LEU B C 1
ATOM 9326 O O . LEU B 1 440 ? -2.156 17.875 -9.18 1 97 440 LEU B O 1
ATOM 9330 N N . ASN B 1 441 ? -3.584 16.594 -7.98 1 96.94 441 ASN B N 1
ATOM 9331 C CA . ASN B 1 441 ? -2.514 15.977 -7.207 1 96.94 441 ASN B CA 1
ATOM 9332 C C . ASN B 1 441 ? -1.498 15.289 -8.109 1 96.94 441 ASN B C 1
ATOM 9334 O O . ASN B 1 441 ? -0.29 15.414 -7.906 1 96.94 441 ASN B O 1
ATOM 9338 N N . SER B 1 442 ? -2.033 14.57 -9.094 1 93.81 442 SER B N 1
ATOM 9339 C CA . SER B 1 442 ? -1.177 13.844 -10.023 1 93.81 442 SER B CA 1
ATOM 9340 C C . SER B 1 442 ? -0.322 14.805 -10.852 1 93.81 442 SER B C 1
ATOM 9342 O O . SER B 1 442 ? 0.881 14.594 -11.008 1 93.81 442 SER B O 1
ATOM 9344 N N . ARG B 1 443 ? -0.904 15.82 -11.305 1 92.25 443 ARG B N 1
ATOM 9345 C CA . ARG B 1 443 ? -0.208 16.781 -12.164 1 92.25 443 ARG B CA 1
ATOM 9346 C C . ARG B 1 443 ? 0.864 17.531 -11.383 1 92.25 443 ARG B C 1
ATOM 9348 O O . ARG B 1 443 ? 1.954 17.781 -11.898 1 92.25 443 ARG B O 1
ATOM 9355 N N . MET B 1 444 ? 0.562 17.844 -10.234 1 93.12 444 MET B N 1
ATOM 9356 C CA . MET B 1 444 ? 1.482 18.641 -9.43 1 93.12 444 MET B CA 1
ATOM 9357 C C . MET B 1 444 ? 2.678 17.812 -8.977 1 93.12 444 MET B C 1
ATOM 9359 O O . MET B 1 444 ? 3.76 18.344 -8.742 1 93.12 444 MET B O 1
ATOM 9363 N N . ASN B 1 445 ? 2.465 16.531 -8.812 1 92.88 445 ASN B N 1
ATOM 9364 C CA . ASN B 1 445 ? 3.549 15.672 -8.359 1 92.88 445 ASN B CA 1
ATOM 9365 C C . ASN B 1 445 ? 4.191 14.93 -9.523 1 92.88 445 ASN B C 1
ATOM 9367 O O . ASN B 1 445 ? 4.93 13.961 -9.32 1 92.88 445 ASN B O 1
ATOM 9371 N N . ASP B 1 446 ? 3.84 15.367 -10.695 1 88 446 ASP B N 1
ATOM 9372 C CA . ASP B 1 446 ? 4.488 14.836 -11.891 1 88 446 ASP B CA 1
ATOM 9373 C C . ASP B 1 446 ? 5.879 15.438 -12.078 1 88 446 ASP B C 1
ATOM 9375 O O . ASP B 1 446 ? 6.031 16.656 -12.102 1 88 446 ASP B O 1
ATOM 9379 N N . LEU B 1 447 ? 6.887 14.656 -12.195 1 81.69 447 LEU B N 1
ATOM 9380 C CA . LEU B 1 447 ? 8.273 15.094 -12.25 1 81.69 447 LEU B CA 1
ATOM 9381 C C . LEU B 1 447 ? 8.555 15.859 -13.547 1 81.69 447 LEU B C 1
ATOM 9383 O O . LEU B 1 447 ? 9.508 16.641 -13.617 1 81.69 447 LEU B O 1
ATOM 9387 N N . THR B 1 448 ? 7.762 15.695 -14.586 1 74.5 448 THR B N 1
ATOM 9388 C CA . THR B 1 448 ? 8.031 16.25 -15.898 1 74.5 448 THR B CA 1
ATOM 9389 C C . THR B 1 448 ? 6.977 17.297 -16.266 1 74.5 448 THR B C 1
ATOM 9391 O O . THR B 1 448 ? 7.027 17.875 -17.359 1 74.5 448 THR B O 1
ATOM 9394 N N . SER B 1 449 ? 6.141 17.531 -15.359 1 69.31 449 SER B N 1
ATOM 9395 C CA . SER B 1 449 ? 4.984 18.344 -15.742 1 69.31 449 SER B CA 1
ATOM 9396 C C . SER B 1 449 ? 5.344 19.828 -15.828 1 69.31 449 SER B C 1
ATOM 9398 O O . SER B 1 449 ? 5.934 20.375 -14.891 1 69.31 449 SER B O 1
ATOM 9400 N N . ASP B 1 450 ? 5.289 20.266 -16.938 1 78.62 450 ASP B N 1
ATOM 9401 C CA . ASP B 1 450 ? 5.305 21.703 -17.172 1 78.62 450 ASP B CA 1
ATOM 9402 C C . ASP B 1 450 ? 3.951 22.188 -17.688 1 78.62 450 ASP B C 1
ATOM 9404 O O . ASP B 1 450 ? 3.715 22.203 -18.906 1 78.62 450 ASP B O 1
ATOM 9408 N N . LEU B 1 451 ? 3.176 22.641 -16.719 1 85 451 LEU B N 1
ATOM 9409 C CA . LEU B 1 451 ? 1.835 23.062 -17.109 1 85 451 LEU B CA 1
ATOM 9410 C C . LEU B 1 451 ? 1.87 24.453 -17.75 1 85 451 LEU B C 1
ATOM 9412 O O . LEU B 1 451 ? 2.338 25.406 -17.141 1 85 451 LEU B O 1
ATOM 9416 N N . PRO B 1 452 ? 1.422 24.5 -18.984 1 89.12 452 PRO B N 1
ATOM 9417 C CA . PRO B 1 452 ? 1.288 25.844 -19.562 1 89.12 452 PRO B CA 1
ATOM 9418 C C . PRO B 1 452 ? 0.319 26.734 -18.781 1 89.12 452 PRO B C 1
ATOM 9420 O O . PRO B 1 452 ? -0.565 26.219 -18.094 1 89.12 452 PRO B O 1
ATOM 9423 N N . TYR B 1 453 ? 0.501 27.984 -18.922 1 92.44 453 TYR B N 1
ATOM 9424 C CA . TYR B 1 453 ? -0.295 28.922 -18.141 1 92.44 453 TYR B CA 1
ATOM 9425 C C . TYR B 1 453 ? -1.778 28.766 -18.453 1 92.44 453 TYR B C 1
ATOM 9427 O O . TYR B 1 453 ? -2.625 28.938 -17.562 1 92.44 453 TYR B O 1
ATOM 9435 N N . GLU B 1 454 ? -2.107 28.406 -19.719 1 92.75 454 GLU B N 1
ATOM 9436 C CA . GLU B 1 454 ? -3.502 28.219 -20.109 1 92.75 454 GLU B CA 1
ATOM 9437 C C . GLU B 1 454 ? -4.148 27.094 -19.312 1 92.75 454 GLU B C 1
ATOM 9439 O O . GLU B 1 454 ? -5.32 27.172 -18.938 1 92.75 454 GLU B O 1
ATOM 9444 N N . ASP B 1 455 ? -3.371 26.094 -19.109 1 93.25 455 ASP B N 1
ATOM 9445 C CA . ASP B 1 455 ? -3.869 24.969 -18.312 1 93.25 455 ASP B CA 1
ATOM 9446 C C . ASP B 1 455 ? -4.051 25.375 -16.859 1 93.25 455 ASP B C 1
ATOM 9448 O O . ASP B 1 455 ? -4.977 24.906 -16.188 1 93.25 455 ASP B O 1
ATOM 9452 N N . ILE B 1 456 ? -3.189 26.219 -16.344 1 95.62 456 ILE B N 1
ATOM 9453 C CA . ILE B 1 456 ? -3.301 26.719 -14.984 1 95.62 456 ILE B CA 1
ATOM 9454 C C . ILE B 1 456 ? -4.621 27.469 -14.812 1 95.62 456 ILE B C 1
ATOM 9456 O O . ILE B 1 456 ? -5.344 27.25 -13.836 1 95.62 456 ILE B O 1
ATOM 9460 N N . LEU B 1 457 ? -4.895 28.25 -15.781 1 96.25 457 LEU B N 1
ATOM 9461 C CA . LEU B 1 457 ? -6.125 29.031 -15.727 1 96.25 457 LEU B CA 1
ATOM 9462 C C . LEU B 1 457 ? -7.348 28.125 -15.836 1 96.25 457 LEU B C 1
ATOM 9464 O O . LEU B 1 457 ? -8.359 28.359 -15.18 1 96.25 457 LEU B O 1
ATOM 9468 N N . ARG B 1 458 ? -7.207 27.141 -16.703 1 96.62 458 ARG B N 1
ATOM 9469 C CA . ARG B 1 458 ? -8.305 26.188 -16.844 1 96.62 458 ARG B CA 1
ATOM 9470 C C . ARG B 1 458 ? -8.586 25.453 -15.539 1 96.62 458 ARG B C 1
ATOM 9472 O O . ARG B 1 458 ? -9.734 25.344 -15.109 1 96.62 458 ARG B O 1
ATOM 9479 N N . TYR B 1 459 ? -7.582 24.969 -14.914 1 97 459 TYR B N 1
ATOM 9480 C CA . TYR B 1 459 ? -7.73 24.281 -13.633 1 97 459 TYR B CA 1
ATOM 9481 C C . TYR B 1 459 ? -8.25 25.219 -12.562 1 97 459 TYR B C 1
ATOM 9483 O O . TYR B 1 459 ? -9.039 24.828 -11.703 1 97 459 TYR B O 1
ATOM 9491 N N . GLU B 1 460 ? -7.758 26.438 -12.539 1 97.75 460 GLU B N 1
ATOM 9492 C CA . GLU B 1 460 ? -8.273 27.438 -11.594 1 97.75 460 GLU B CA 1
ATOM 9493 C C . GLU B 1 460 ? -9.789 27.594 -11.742 1 97.75 460 GLU B C 1
ATOM 9495 O O . GLU B 1 460 ? -10.516 27.641 -10.75 1 97.75 460 GLU B O 1
ATOM 9500 N N . ASP B 1 461 ? -10.164 27.672 -12.984 1 97.44 461 ASP B N 1
ATOM 9501 C CA . ASP B 1 461 ? -11.594 27.828 -13.25 1 97.44 461 ASP B CA 1
ATOM 9502 C C . ASP B 1 461 ? -12.375 26.625 -12.711 1 97.44 461 ASP B C 1
ATOM 9504 O O . ASP B 1 461 ? -13.469 26.797 -12.164 1 97.44 461 ASP B O 1
ATOM 9508 N N . MET B 1 462 ? -11.836 25.516 -12.93 1 97.56 462 MET B N 1
ATOM 9509 C CA . MET B 1 462 ? -12.492 24.312 -12.438 1 97.56 462 MET B CA 1
ATOM 9510 C C . MET B 1 462 ? -12.57 24.312 -10.914 1 97.56 462 MET B C 1
ATOM 9512 O O . MET B 1 462 ? -13.602 23.953 -10.344 1 97.56 462 MET B O 1
ATOM 9516 N N . ILE B 1 463 ? -11.523 24.688 -10.234 1 98.12 463 ILE B N 1
ATOM 9517 C CA . ILE B 1 463 ? -11.484 24.766 -8.773 1 98.12 463 ILE B CA 1
ATOM 9518 C C . ILE B 1 463 ? -12.516 25.766 -8.273 1 98.12 463 ILE B C 1
ATOM 9520 O O . ILE B 1 463 ? -13.289 25.484 -7.359 1 98.12 463 ILE B O 1
ATOM 9524 N N . MET B 1 464 ? -12.484 26.906 -8.93 1 97.5 464 MET B N 1
ATOM 9525 C CA . MET B 1 464 ? -13.406 27.969 -8.523 1 97.5 464 MET B CA 1
ATOM 9526 C C . MET B 1 464 ? -14.852 27.547 -8.734 1 97.5 464 MET B C 1
ATOM 9528 O O . MET B 1 464 ? -15.727 27.891 -7.938 1 97.5 464 MET B O 1
ATOM 9532 N N . SER B 1 465 ? -15.078 26.844 -9.82 1 96.5 465 SER B N 1
ATOM 9533 C CA . SER B 1 465 ? -16.422 26.328 -10.078 1 96.5 465 SER B CA 1
ATOM 9534 C C . SER B 1 465 ? -16.859 25.375 -8.969 1 96.5 465 SER B C 1
ATOM 9536 O O . SER B 1 465 ? -18 25.453 -8.5 1 96.5 465 SER B O 1
ATOM 9538 N N . GLU B 1 466 ? -16 24.516 -8.523 1 96.56 466 GLU B N 1
ATOM 9539 C CA . GLU B 1 466 ? -16.328 23.594 -7.441 1 96.56 466 GLU B CA 1
ATOM 9540 C C . GLU B 1 466 ? -16.531 24.328 -6.125 1 96.56 466 GLU B C 1
ATOM 9542 O O . GLU B 1 466 ? -17.391 23.969 -5.324 1 96.56 466 GLU B O 1
ATOM 9547 N N . LEU B 1 467 ? -15.75 25.375 -5.84 1 96.12 467 LEU B N 1
ATOM 9548 C CA . LEU B 1 467 ? -15.867 26.172 -4.625 1 96.12 467 LEU B CA 1
ATOM 9549 C C . LEU B 1 467 ? -17.219 26.875 -4.574 1 96.12 467 LEU B C 1
ATOM 9551 O O . LEU B 1 467 ? -17.828 26.984 -3.508 1 96.12 467 LEU B O 1
ATOM 9555 N N . ARG B 1 468 ? -17.688 27.25 -5.719 1 94 468 ARG B N 1
ATOM 9556 C CA . ARG B 1 468 ? -18.953 27.969 -5.785 1 94 468 ARG B CA 1
ATOM 9557 C C . ARG B 1 468 ? -20.125 27.047 -5.504 1 94 468 ARG B C 1
ATOM 9559 O O . ARG B 1 468 ? -21.172 27.484 -5.035 1 94 468 ARG B O 1
ATOM 9566 N N . LYS B 1 469 ? -19.891 25.781 -5.762 1 89.94 469 LYS B N 1
ATOM 9567 C CA . LYS B 1 469 ? -20.953 24.797 -5.551 1 89.94 469 LYS B CA 1
ATOM 9568 C C . LYS B 1 469 ? -21.094 24.453 -4.07 1 89.94 469 LYS B C 1
ATOM 9570 O O . LYS B 1 469 ? -22.094 23.859 -3.66 1 89.94 469 LYS B O 1
ATOM 9575 N N . LEU B 1 470 ? -20.141 24.875 -3.254 1 90.88 470 LEU B N 1
ATOM 9576 C CA . LEU B 1 470 ? -20.188 24.531 -1.835 1 90.88 470 LEU B CA 1
ATOM 9577 C C . LEU B 1 470 ? -21.266 25.359 -1.117 1 90.88 470 LEU B C 1
ATOM 9579 O O . LEU B 1 470 ? -21.531 26.5 -1.495 1 90.88 470 LEU B O 1
ATOM 9583 N N . PRO B 1 471 ? -21.875 24.797 -0.126 1 83.19 471 PRO B N 1
ATOM 9584 C CA . PRO B 1 471 ? -22.891 25.547 0.625 1 83.19 471 PRO B CA 1
ATOM 9585 C C . PRO B 1 471 ? -22.328 26.781 1.311 1 83.19 471 PRO B C 1
ATOM 9587 O O . PRO B 1 471 ? -21.203 26.766 1.801 1 83.19 471 PRO B O 1
ATOM 9590 N N . SER B 1 472 ? -23.016 27.906 1.221 1 76.5 472 SER B N 1
ATOM 9591 C CA . SER B 1 472 ? -22.594 29.172 1.8 1 76.5 472 SER B CA 1
ATOM 9592 C C . SER B 1 472 ? -22.688 29.156 3.322 1 76.5 472 SER B C 1
ATOM 9594 O O . SER B 1 472 ? -23.562 28.484 3.885 1 76.5 472 SER B O 1
ATOM 9596 N N . PRO B 1 473 ? -21.641 29.734 3.945 1 67.44 473 PRO B N 1
ATOM 9597 C CA . PRO B 1 473 ? -21.688 29.781 5.406 1 67.44 473 PRO B CA 1
ATOM 9598 C C . PRO B 1 473 ? -22.938 30.484 5.922 1 67.44 473 PRO B C 1
ATOM 9600 O O . PRO B 1 473 ? -23.406 30.203 7.027 1 67.44 473 PRO B O 1
ATOM 9603 N N . THR B 1 474 ? -23.391 31.688 5.297 1 58.25 474 THR B N 1
ATOM 9604 C CA . THR B 1 474 ? -24.469 32.562 5.75 1 58.25 474 THR B CA 1
ATOM 9605 C C . THR B 1 474 ? -25.828 31.922 5.547 1 58.25 474 THR B C 1
ATOM 9607 O O . THR B 1 474 ? -26.859 32.469 5.957 1 58.25 474 THR B O 1
ATOM 9610 N N . GLU B 1 475 ? -25.875 31 4.844 1 50.62 475 GLU B N 1
ATOM 9611 C CA . GLU B 1 475 ? -27.234 30.531 4.652 1 50.62 475 GLU B CA 1
ATOM 9612 C C . GLU B 1 475 ? -27.859 30.062 5.969 1 50.62 475 GLU B C 1
ATOM 9614 O O . GLU B 1 475 ? -27.781 28.875 6.301 1 50.62 475 GLU B O 1
ATOM 9619 N N . SER B 1 476 ? -27.438 30.609 7.023 1 42.66 476 SER B N 1
ATOM 9620 C CA . SER B 1 476 ? -28.312 30.531 8.195 1 42.66 476 SER B CA 1
ATOM 9621 C C . SER B 1 476 ? -29.734 30.969 7.863 1 42.66 476 SER B C 1
ATOM 9623 O O . SER B 1 476 ? -30.062 32.156 7.977 1 42.66 476 SER B O 1
ATOM 9625 N N . ASN B 1 477 ? -30.266 30.719 6.902 1 39.72 477 ASN B N 1
ATOM 9626 C CA . ASN B 1 477 ? -31.688 31.031 7.012 1 39.72 477 ASN B CA 1
ATOM 9627 C C . ASN B 1 477 ? -32.25 30.578 8.352 1 39.72 477 ASN B C 1
ATOM 9629 O O . ASN B 1 477 ? -32.219 29.391 8.68 1 39.72 477 ASN B O 1
ATOM 9633 N N . GLU B 1 478 ? -32.375 31.469 9.32 1 43.5 478 GLU B N 1
ATOM 9634 C CA . GLU B 1 478 ? -33.125 31.312 10.57 1 43.5 478 GLU B CA 1
ATOM 9635 C C . GLU B 1 478 ? -34.219 30.266 10.43 1 43.5 478 GLU B C 1
ATOM 9637 O O . GLU B 1 478 ? -34.625 29.641 11.414 1 43.5 478 GLU B O 1
ATOM 9642 N N . ASP B 1 479 ? -35 30.422 9.492 1 39.94 479 ASP B N 1
ATOM 9643 C CA . ASP B 1 479 ? -36.312 29.75 9.539 1 39.94 479 ASP B CA 1
ATOM 9644 C C . ASP B 1 479 ? -36.156 28.25 9.281 1 39.94 479 ASP B C 1
ATOM 9646 O O . ASP B 1 479 ? -37.156 27.516 9.312 1 39.94 479 ASP B O 1
ATOM 9650 N N . THR B 1 480 ? -35.281 27.812 8.375 1 43.44 480 THR B N 1
ATOM 9651 C CA . THR B 1 480 ? -35.5 26.406 8.031 1 43.44 480 THR B CA 1
ATOM 9652 C C . THR B 1 480 ? -34.688 25.516 8.969 1 43.44 480 THR B C 1
ATOM 9654 O O . THR B 1 480 ? -33.531 25.844 9.32 1 43.44 480 THR B O 1
ATOM 9657 N N . THR B 1 481 ? -35.25 24.672 9.711 1 42.59 481 THR B N 1
ATOM 9658 C CA . THR B 1 481 ? -34.875 23.516 10.5 1 42.59 481 THR B CA 1
ATOM 9659 C C . THR B 1 481 ? -33.781 22.719 9.797 1 42.59 481 THR B C 1
ATOM 9661 O O . THR B 1 481 ? -33.469 21.594 10.195 1 42.59 481 THR B O 1
ATOM 9664 N N . ASP B 1 482 ? -33.375 23.125 8.773 1 50.75 482 ASP B N 1
ATOM 9665 C CA . ASP B 1 482 ? -32.5 22.266 7.98 1 50.75 482 ASP B CA 1
ATOM 9666 C C . ASP B 1 482 ? -31.094 22.188 8.609 1 50.75 482 ASP B C 1
ATOM 9668 O O . ASP B 1 482 ? -30.5 23.219 8.945 1 50.75 482 ASP B O 1
ATOM 9672 N N . ARG B 1 483 ? -30.781 21.062 8.977 1 58.84 483 ARG B N 1
ATOM 9673 C CA . ARG B 1 483 ? -29.516 20.734 9.602 1 58.84 483 ARG B CA 1
ATOM 9674 C C . ARG B 1 483 ? -28.344 21.219 8.742 1 58.84 483 ARG B C 1
ATOM 9676 O O . ARG B 1 483 ? -28.234 20.844 7.57 1 58.84 483 ARG B O 1
ATOM 9683 N N . LYS B 1 484 ? -27.672 22.188 9.148 1 68.5 484 LYS B N 1
ATOM 9684 C CA . LYS B 1 484 ? -26.531 22.828 8.508 1 68.5 484 LYS B CA 1
ATOM 9685 C C . LYS B 1 484 ? -25.266 21.953 8.625 1 68.5 484 LYS B C 1
ATOM 9687 O O . LYS B 1 484 ? -25.156 21.156 9.555 1 68.5 484 LYS B O 1
ATOM 9692 N N . LEU B 1 485 ? -24.484 21.969 7.527 1 85.88 485 LEU B N 1
ATOM 9693 C CA . LEU B 1 485 ? -23.141 21.391 7.582 1 85.88 485 LEU B CA 1
ATOM 9694 C C . LEU B 1 485 ? -22.344 21.969 8.75 1 85.88 485 LEU B C 1
ATOM 9696 O O . LEU B 1 485 ? -22.422 23.172 9.016 1 85.88 485 LEU B O 1
ATOM 9700 N N . SER B 1 486 ? -21.719 21.078 9.453 1 90.12 486 SER B N 1
ATOM 9701 C CA . SER B 1 486 ? -20.875 21.578 10.531 1 90.12 486 SER B CA 1
ATOM 9702 C C . SER B 1 486 ? -19.844 22.562 10 1 90.12 486 SER B C 1
ATOM 9704 O O . SER B 1 486 ? -19.453 22.5 8.828 1 90.12 486 SER B O 1
ATOM 9706 N N . GLN B 1 487 ? -19.422 23.453 10.828 1 92.06 487 GLN B N 1
ATOM 9707 C CA . GLN B 1 487 ? -18.406 24.438 10.438 1 92.06 487 GLN B CA 1
ATOM 9708 C C . GLN B 1 487 ? -17.141 23.734 9.969 1 92.06 487 GLN B C 1
ATOM 9710 O O . GLN B 1 487 ? -16.531 24.141 8.969 1 92.06 487 GLN B O 1
ATOM 9715 N N . MET B 1 488 ? -16.734 22.734 10.695 1 94.62 488 MET B N 1
ATOM 9716 C CA . MET B 1 488 ? -15.523 22.016 10.352 1 94.62 488 MET B CA 1
ATOM 9717 C C . MET B 1 488 ? -15.648 21.359 8.977 1 94.62 488 MET B C 1
ATOM 9719 O O . MET B 1 488 ? -14.727 21.438 8.164 1 94.62 488 MET B O 1
ATOM 9723 N N . ALA B 1 489 ? -16.75 20.703 8.703 1 95.31 489 ALA B N 1
ATOM 9724 C CA . ALA B 1 489 ? -16.984 20.062 7.41 1 95.31 489 ALA B CA 1
ATOM 9725 C C . ALA B 1 489 ? -16.906 21.078 6.273 1 95.31 489 ALA B C 1
ATOM 9727 O O . ALA B 1 489 ? -16.312 20.812 5.227 1 95.31 489 ALA B O 1
ATOM 9728 N N . ARG B 1 490 ? -17.484 22.219 6.477 1 93.88 490 ARG B N 1
ATOM 9729 C CA . ARG B 1 490 ? -17.5 23.266 5.461 1 93.88 490 ARG B CA 1
ATOM 9730 C C . ARG B 1 490 ? -16.078 23.766 5.184 1 93.88 490 ARG B C 1
ATOM 9732 O O . ARG B 1 490 ? -15.695 23.953 4.027 1 93.88 490 ARG B O 1
ATOM 9739 N N . VAL B 1 491 ? -15.375 23.984 6.27 1 96.12 491 VAL B N 1
ATOM 9740 C CA . VAL B 1 491 ? -14.008 24.484 6.156 1 96.12 491 VAL B CA 1
ATOM 9741 C C . VAL B 1 491 ? -13.156 23.484 5.375 1 96.12 491 VAL B C 1
ATOM 9743 O O . VAL B 1 491 ? -12.414 23.875 4.473 1 96.12 491 VAL B O 1
ATOM 9746 N N . VAL B 1 492 ? -13.297 22.219 5.656 1 97.56 492 VAL B N 1
ATOM 9747 C CA . VAL B 1 492 ? -12.469 21.203 5.016 1 97.56 492 VAL B CA 1
ATOM 9748 C C . VAL B 1 492 ? -12.852 21.078 3.543 1 97.56 492 VAL B C 1
ATOM 9750 O O . VAL B 1 492 ? -11.984 20.875 2.686 1 97.56 492 VAL B O 1
ATOM 9753 N N . LEU B 1 493 ? -14.148 21.172 3.211 1 96.88 493 LEU B N 1
ATOM 9754 C CA . LEU B 1 493 ? -14.594 21.141 1.822 1 96.88 493 LEU B CA 1
ATOM 9755 C C . LEU B 1 493 ? -13.93 22.25 1.014 1 96.88 493 LEU B C 1
ATOM 9757 O O . LEU B 1 493 ? -13.547 22.047 -0.138 1 96.88 493 LEU B O 1
ATOM 9761 N N . ASP B 1 494 ? -13.781 23.344 1.649 1 97 494 ASP B N 1
ATOM 9762 C CA . ASP B 1 494 ? -13.172 24.5 0.987 1 97 494 ASP B CA 1
ATOM 9763 C C . ASP B 1 494 ? -11.656 24.328 0.888 1 97 494 ASP B C 1
ATOM 9765 O O . ASP B 1 494 ? -11.078 24.484 -0.188 1 97 494 ASP B O 1
ATOM 9769 N N . LEU B 1 495 ? -11.023 23.953 1.979 1 98.06 495 LEU B N 1
ATOM 9770 C CA . LEU B 1 495 ? -9.57 23.859 2.076 1 98.06 495 LEU B CA 1
ATOM 9771 C C . LEU B 1 495 ? -9.023 22.844 1.069 1 98.06 495 LEU B C 1
ATOM 9773 O O . LEU B 1 495 ? -7.953 23.062 0.494 1 98.06 495 LEU B O 1
ATOM 9777 N N . GLN B 1 496 ? -9.719 21.781 0.887 1 97.69 496 GLN B N 1
ATOM 9778 C CA . GLN B 1 496 ? -9.211 20.703 0.035 1 97.69 496 GLN B CA 1
ATOM 9779 C C . GLN B 1 496 ? -9.148 21.141 -1.425 1 97.69 496 GLN B C 1
ATOM 9781 O O . GLN B 1 496 ? -8.453 20.531 -2.236 1 97.69 496 GLN B O 1
ATOM 9786 N N . LEU B 1 497 ? -9.844 22.219 -1.76 1 98 497 LEU B N 1
ATOM 9787 C CA . LEU B 1 497 ? -9.797 22.797 -3.104 1 98 497 LEU B CA 1
ATOM 9788 C C . LEU B 1 497 ? -8.828 23.969 -3.164 1 98 497 LEU B C 1
ATOM 9790 O O . LEU B 1 497 ? -7.988 24.031 -4.066 1 98 497 LEU B O 1
ATOM 9794 N N . ARG B 1 498 ? -8.875 24.844 -2.203 1 97.88 498 ARG B N 1
ATOM 9795 C CA . ARG B 1 498 ? -8.086 26.078 -2.203 1 97.88 498 ARG B CA 1
ATOM 9796 C C . ARG B 1 498 ? -6.598 25.766 -2.119 1 97.88 498 ARG B C 1
ATOM 9798 O O . ARG B 1 498 ? -5.777 26.516 -2.662 1 97.88 498 ARG B O 1
ATOM 9805 N N . GLN B 1 499 ? -6.227 24.719 -1.426 1 98.19 499 GLN B N 1
ATOM 9806 C CA . GLN B 1 499 ? -4.816 24.359 -1.329 1 98.19 499 GLN B CA 1
ATOM 9807 C C . GLN B 1 499 ? -4.203 24.156 -2.713 1 98.19 499 GLN B C 1
ATOM 9809 O O . GLN B 1 499 ? -3.021 24.438 -2.92 1 98.19 499 GLN B O 1
ATOM 9814 N N . PHE B 1 500 ? -5.023 23.75 -3.695 1 98 500 PHE B N 1
ATOM 9815 C CA . PHE B 1 500 ? -4.512 23.5 -5.035 1 98 500 PHE B CA 1
ATOM 9816 C C . PHE B 1 500 ? -4.344 24.797 -5.809 1 98 500 PHE B C 1
ATOM 9818 O O . PHE B 1 500 ? -3.602 24.859 -6.793 1 98 500 PHE B O 1
ATOM 9825 N N . LEU B 1 501 ? -5.031 25.859 -5.406 1 98.06 501 LEU B N 1
ATOM 9826 C CA . LEU B 1 501 ? -4.789 27.156 -6.027 1 98.06 501 LEU B CA 1
ATOM 9827 C C . LEU B 1 501 ? -3.375 27.641 -5.723 1 98.06 501 LEU B C 1
ATOM 9829 O O . LEU B 1 501 ? -2.689 28.156 -6.609 1 98.06 501 LEU B O 1
ATOM 9833 N N . VAL B 1 502 ? -2.988 27.438 -4.484 1 97.25 502 VAL B N 1
ATOM 9834 C CA . VAL B 1 502 ? -1.639 27.828 -4.086 1 97.25 502 VAL B CA 1
ATOM 9835 C C . VAL B 1 502 ? -0.615 27.031 -4.895 1 97.25 502 VAL B C 1
ATOM 9837 O O . VAL B 1 502 ? 0.33 27.609 -5.441 1 97.25 502 VAL B O 1
ATOM 9840 N N . LEU B 1 503 ? -0.851 25.766 -5.023 1 95.62 503 LEU B N 1
ATOM 9841 C CA . LEU B 1 503 ? 0.1 24.859 -5.652 1 95.62 503 LEU B CA 1
ATOM 9842 C C . LEU B 1 503 ? 0.156 25.078 -7.16 1 95.62 503 LEU B C 1
ATOM 9844 O O . LEU B 1 503 ? 1.237 25.078 -7.754 1 95.62 503 LEU B O 1
ATOM 9848 N N . LEU B 1 504 ? -0.979 25.312 -7.75 1 95.25 504 LEU B N 1
ATOM 9849 C CA . LEU B 1 504 ? -1.112 25.469 -9.195 1 95.25 504 LEU B CA 1
ATOM 9850 C C . LEU B 1 504 ? -0.392 26.719 -9.672 1 95.25 504 LEU B C 1
ATOM 9852 O O . LEU B 1 504 ? 0.265 26.703 -10.719 1 95.25 504 LEU B O 1
ATOM 9856 N N . HIS B 1 505 ? -0.428 27.781 -8.945 1 95.25 505 HIS B N 1
ATOM 9857 C CA . HIS B 1 505 ? 0.078 29.078 -9.383 1 95.25 505 HIS B CA 1
ATOM 9858 C C . HIS B 1 505 ? 1.502 29.297 -8.891 1 95.25 505 HIS B C 1
ATOM 9860 O O . HIS B 1 505 ? 2.186 30.219 -9.352 1 95.25 505 HIS B O 1
ATOM 9866 N N . ALA B 1 506 ? 2.008 28.453 -8.023 1 93.25 506 ALA B N 1
ATOM 9867 C CA . ALA B 1 506 ? 3.287 28.656 -7.344 1 93.25 506 ALA B CA 1
ATOM 9868 C C . ALA B 1 506 ? 4.426 28.797 -8.352 1 93.25 506 ALA B C 1
ATOM 9870 O O . ALA B 1 506 ? 5.277 29.672 -8.203 1 93.25 506 ALA B O 1
ATOM 9871 N N . PRO B 1 507 ? 4.445 27.969 -9.438 1 90.81 507 PRO B N 1
ATOM 9872 C CA . PRO B 1 507 ? 5.566 28.078 -10.375 1 90.81 507 PRO B CA 1
ATOM 9873 C C . PRO B 1 507 ? 5.633 29.438 -11.062 1 90.81 507 PRO B C 1
ATOM 9875 O O . PRO B 1 507 ? 6.723 29.953 -11.328 1 90.81 507 PRO B O 1
ATOM 9878 N N . PHE B 1 508 ? 4.543 30.109 -11.281 1 92.12 508 PHE B N 1
ATOM 9879 C CA . PHE B 1 508 ? 4.504 31.422 -11.922 1 92.12 508 PHE B CA 1
ATOM 9880 C C . PHE B 1 508 ? 4.641 32.531 -10.891 1 92.12 508 PHE B C 1
ATOM 9882 O O . PHE B 1 508 ? 5.211 33.594 -11.18 1 92.12 508 PHE B O 1
ATOM 9889 N N . ALA B 1 509 ? 4.121 32.25 -9.734 1 92.81 509 ALA B N 1
ATOM 9890 C CA . ALA B 1 509 ? 4.164 33.25 -8.664 1 92.81 509 ALA B CA 1
ATOM 9891 C C . ALA B 1 509 ? 5.598 33.5 -8.203 1 92.81 509 ALA B C 1
ATOM 9893 O O . ALA B 1 509 ? 5.918 34.562 -7.715 1 92.81 509 ALA B O 1
ATOM 9894 N N . ARG B 1 510 ? 6.488 32.562 -8.406 1 90.62 510 ARG B N 1
ATOM 9895 C CA . ARG B 1 510 ? 7.852 32.656 -7.895 1 90.62 510 ARG B CA 1
ATOM 9896 C C . ARG B 1 510 ? 8.734 33.438 -8.859 1 90.62 510 ARG B C 1
ATOM 9898 O O . ARG B 1 510 ? 9.82 33.906 -8.484 1 90.62 510 ARG B O 1
ATOM 9905 N N . LYS B 1 511 ? 8.219 33.656 -10.016 1 88.31 511 LYS B N 1
ATOM 9906 C CA . LYS B 1 511 ? 9 34.375 -11.008 1 88.31 511 LYS B CA 1
ATOM 9907 C C . LYS B 1 511 ? 9.078 35.875 -10.664 1 88.31 511 LYS B C 1
ATOM 9909 O O . LYS B 1 511 ? 8.094 36.469 -10.219 1 88.31 511 LYS B O 1
ATOM 9914 N N . THR B 1 512 ? 10.219 36.438 -10.867 1 87.25 512 THR B N 1
ATOM 9915 C CA . THR B 1 512 ? 10.461 37.781 -10.398 1 87.25 512 THR B CA 1
ATOM 9916 C C . THR B 1 512 ? 10.336 38.781 -11.547 1 87.25 512 THR B C 1
ATOM 9918 O O . THR B 1 512 ? 10.312 40 -11.32 1 87.25 512 THR B O 1
ATOM 9921 N N . GLU B 1 513 ? 10.211 38.312 -12.727 1 84.75 513 GLU B N 1
ATOM 9922 C CA . GLU B 1 513 ? 10.086 39.188 -13.875 1 84.75 513 GLU B CA 1
ATOM 9923 C C . GLU B 1 513 ? 8.75 39.938 -13.844 1 84.75 513 GLU B C 1
ATOM 9925 O O . GLU B 1 513 ? 7.762 39.438 -13.312 1 84.75 513 GLU B O 1
ATOM 9930 N N . ILE B 1 514 ? 8.844 41.125 -14.383 1 83.12 514 ILE B N 1
ATOM 9931 C CA . ILE B 1 514 ? 7.609 41.906 -14.508 1 83.12 514 ILE B CA 1
ATOM 9932 C C . ILE B 1 514 ? 6.77 41.344 -15.656 1 83.12 514 ILE B C 1
ATOM 9934 O O . ILE B 1 514 ? 7.094 41.562 -16.828 1 83.12 514 ILE B O 1
ATOM 9938 N N . ASN B 1 515 ? 5.805 40.625 -15.289 1 87.25 515 ASN B N 1
ATOM 9939 C CA . ASN B 1 515 ? 4.895 39.938 -16.203 1 87.25 515 ASN B CA 1
ATOM 9940 C C . ASN B 1 515 ? 3.484 39.844 -15.617 1 87.25 515 ASN B C 1
ATOM 9942 O O . ASN B 1 515 ? 3.312 39.531 -14.445 1 87.25 515 ASN B O 1
ATOM 9946 N N . SER B 1 516 ? 2.529 40.281 -16.406 1 88.31 516 SER B N 1
ATOM 9947 C CA . SER B 1 516 ? 1.15 40.312 -15.93 1 88.31 516 SER B CA 1
ATOM 9948 C C . SER B 1 516 ? 0.685 38.938 -15.461 1 88.31 516 SER B C 1
ATOM 9950 O O . SER B 1 516 ? -0.059 38.844 -14.484 1 88.31 516 SER B O 1
ATOM 9952 N N . ARG B 1 517 ? 1.072 37.875 -16.172 1 91.56 517 ARG B N 1
ATOM 9953 C CA . ARG B 1 517 ? 0.704 36.531 -15.789 1 91.56 517 ARG B CA 1
ATOM 9954 C C . ARG B 1 517 ? 1.277 36.188 -14.422 1 91.56 517 ARG B C 1
ATOM 9956 O O . ARG B 1 517 ? 0.605 35.531 -13.602 1 91.56 517 ARG B O 1
ATOM 9963 N N . TYR B 1 518 ? 2.441 36.562 -14.211 1 92.69 518 TYR B N 1
ATOM 9964 C CA . TYR B 1 518 ? 3.096 36.281 -12.938 1 92.69 518 TYR B CA 1
ATOM 9965 C C . TYR B 1 518 ? 2.439 37.062 -11.805 1 92.69 518 TYR B C 1
ATOM 9967 O O . TYR B 1 518 ? 2.281 36.562 -10.695 1 92.69 518 TYR B O 1
ATOM 9975 N N . ALA B 1 519 ? 2.053 38.312 -12.086 1 90.38 519 ALA B N 1
ATOM 9976 C CA . ALA B 1 519 ? 1.399 39.125 -11.086 1 90.38 519 ALA B CA 1
ATOM 9977 C C . ALA B 1 519 ? 0.055 38.531 -10.664 1 90.38 519 ALA B C 1
ATOM 9979 O O . ALA B 1 519 ? -0.293 38.562 -9.484 1 90.38 519 ALA B O 1
ATOM 9980 N N . VAL B 1 520 ? -0.678 38.062 -11.664 1 93.06 520 VAL B N 1
ATOM 9981 C CA . VAL B 1 520 ? -1.97 37.469 -11.375 1 93.06 520 VAL B CA 1
ATOM 9982 C C . VAL B 1 520 ? -1.77 36.219 -10.523 1 93.06 520 VAL B C 1
ATOM 9984 O O . VAL B 1 520 ? -2.494 36 -9.547 1 93.06 520 VAL B O 1
ATOM 9987 N N . SER B 1 521 ? -0.827 35.375 -10.914 1 95.5 521 SER B N 1
ATOM 9988 C CA . SER B 1 521 ? -0.533 34.188 -10.148 1 95.5 521 SER B CA 1
ATOM 9989 C C . SER B 1 521 ? -0.123 34.531 -8.719 1 95.5 521 SER B C 1
ATOM 9991 O O . SER B 1 521 ? -0.495 33.812 -7.781 1 95.5 521 SER B O 1
ATOM 9993 N N . ARG B 1 522 ? 0.656 35.531 -8.508 1 94 522 ARG B N 1
ATOM 9994 C CA . ARG B 1 522 ? 1.033 35.969 -7.16 1 94 522 ARG B CA 1
ATOM 9995 C C . ARG B 1 522 ? -0.192 36.375 -6.348 1 94 522 ARG B C 1
ATOM 9997 O O . ARG B 1 522 ? -0.298 36.031 -5.168 1 94 522 ARG B O 1
ATOM 10004 N N . MET B 1 523 ? -1.06 37 -7.023 1 93.5 523 MET B N 1
ATOM 10005 C CA . MET B 1 523 ? -2.273 37.438 -6.348 1 93.5 523 MET B CA 1
ATOM 10006 C C . MET B 1 523 ? -3.137 36.25 -5.938 1 93.5 523 MET B C 1
ATOM 10008 O O . MET B 1 523 ? -3.654 36.219 -4.82 1 93.5 523 MET B O 1
ATOM 10012 N N . VAL B 1 524 ? -3.285 35.344 -6.84 1 95.62 524 VAL B N 1
ATOM 10013 C CA . VAL B 1 524 ? -4.09 34.188 -6.547 1 95.62 524 VAL B CA 1
ATOM 10014 C C . VAL B 1 524 ? -3.453 33.375 -5.406 1 95.62 524 VAL B C 1
ATOM 10016 O O . VAL B 1 524 ? -4.148 32.938 -4.496 1 95.62 524 VAL B O 1
ATOM 10019 N N . CYS B 1 525 ? -2.166 33.219 -5.453 1 95.12 525 CYS B N 1
ATOM 10020 C CA . CYS B 1 525 ? -1.443 32.531 -4.402 1 95.12 525 CYS B CA 1
ATOM 10021 C C . CYS B 1 525 ? -1.617 33.219 -3.059 1 95.12 525 CYS B C 1
ATOM 10023 O O . CYS B 1 525 ? -1.836 32.562 -2.039 1 95.12 525 CYS B O 1
ATOM 10025 N N . PHE B 1 526 ? -1.496 34.531 -3.086 1 94.44 526 PHE B N 1
ATOM 10026 C CA . PHE B 1 526 ? -1.646 35.312 -1.857 1 94.44 526 PHE B CA 1
ATOM 10027 C C . PHE B 1 526 ? -3.025 35.094 -1.246 1 94.44 526 PHE B C 1
ATOM 10029 O O . PHE B 1 526 ? -3.141 34.75 -0.065 1 94.44 526 PHE B O 1
ATOM 10036 N N . ASN B 1 527 ? -4.012 35.25 -2.084 1 95.69 527 ASN B N 1
ATOM 10037 C CA . ASN B 1 527 ? -5.383 35.156 -1.601 1 95.69 527 ASN B CA 1
ATOM 10038 C C . ASN B 1 527 ? -5.688 33.75 -1.068 1 95.69 527 ASN B C 1
ATOM 10040 O O . ASN B 1 527 ? -6.32 33.594 -0.022 1 95.69 527 ASN B O 1
ATOM 10044 N N . ALA B 1 528 ? -5.289 32.781 -1.804 1 97.88 528 ALA B N 1
ATOM 10045 C CA . ALA B 1 528 ? -5.539 31.406 -1.393 1 97.88 528 ALA B CA 1
ATOM 10046 C C . ALA B 1 528 ? -4.789 31.078 -0.106 1 97.88 528 ALA B C 1
ATOM 10048 O O . ALA B 1 528 ? -5.352 30.484 0.812 1 97.88 528 ALA B O 1
ATOM 10049 N N . ALA B 1 529 ? -3.539 31.438 -0.036 1 98 529 ALA B N 1
ATOM 10050 C CA . ALA B 1 529 ? -2.721 31.172 1.144 1 98 529 ALA B CA 1
ATOM 10051 C C . ALA B 1 529 ? -3.293 31.859 2.377 1 98 529 ALA B C 1
ATOM 10053 O O . ALA B 1 529 ? -3.369 31.266 3.453 1 98 529 ALA B O 1
ATOM 10054 N N . ALA B 1 530 ? -3.635 33.094 2.215 1 97.5 530 ALA B N 1
ATOM 10055 C CA . ALA B 1 530 ? -4.242 33.844 3.314 1 97.5 530 ALA B CA 1
ATOM 10056 C C . ALA B 1 530 ? -5.531 33.188 3.783 1 97.5 530 ALA B C 1
ATOM 10058 O O . ALA B 1 530 ? -5.789 33.094 4.984 1 97.5 530 ALA B O 1
ATOM 10059 N N . SER B 1 531 ? -6.277 32.719 2.844 1 97.69 531 SER B N 1
ATOM 10060 C CA . SER B 1 531 ? -7.547 32.062 3.16 1 97.69 531 SER B CA 1
ATOM 10061 C C . SER B 1 531 ? -7.328 30.766 3.924 1 97.69 531 SER B C 1
ATOM 10063 O O . SER B 1 531 ? -8.094 30.438 4.828 1 97.69 531 SER B O 1
ATOM 10065 N N . LEU B 1 532 ? -6.348 29.969 3.557 1 98.38 532 LEU B N 1
ATOM 10066 C CA . LEU B 1 532 ? -6.02 28.75 4.273 1 98.38 532 LEU B CA 1
ATOM 10067 C C . LEU B 1 532 ? -5.781 29.031 5.754 1 98.38 532 LEU B C 1
ATOM 10069 O O . LEU B 1 532 ? -6.312 28.328 6.617 1 98.38 532 LEU B O 1
ATOM 10073 N N . ILE B 1 533 ? -5.02 30.062 6.016 1 98.5 533 ILE B N 1
ATOM 10074 C CA . ILE B 1 533 ? -4.676 30.422 7.387 1 98.5 533 ILE B CA 1
ATOM 10075 C C . ILE B 1 533 ? -5.914 30.922 8.117 1 98.5 533 ILE B C 1
ATOM 10077 O O . ILE B 1 533 ? -6.207 30.5 9.234 1 98.5 533 ILE B O 1
ATOM 10081 N N . ASP B 1 534 ? -6.629 31.781 7.445 1 97.88 534 ASP B N 1
ATOM 10082 C CA . ASP B 1 534 ? -7.77 32.438 8.055 1 97.88 534 ASP B CA 1
ATOM 10083 C C . ASP B 1 534 ? -8.852 31.438 8.461 1 97.88 534 ASP B C 1
ATOM 10085 O O . ASP B 1 534 ? -9.461 31.562 9.523 1 97.88 534 ASP B O 1
ATOM 10089 N N . GLN B 1 535 ? -9.102 30.5 7.652 1 97.38 535 GLN B N 1
ATOM 10090 C CA . GLN B 1 535 ? -10.141 29.516 7.938 1 97.38 535 GLN B CA 1
ATOM 10091 C C . GLN B 1 535 ? -9.773 28.656 9.141 1 97.38 535 GLN B C 1
ATOM 10093 O O . GLN B 1 535 ? -10.617 28.375 9.984 1 97.38 535 GLN B O 1
ATOM 10098 N N . HIS B 1 536 ? -8.562 28.188 9.211 1 98.06 536 HIS B N 1
ATOM 10099 C CA . HIS B 1 536 ? -8.109 27.484 10.406 1 98.06 536 HIS B CA 1
ATOM 10100 C C . HIS B 1 536 ? -8.227 28.375 11.641 1 98.06 536 HIS B C 1
ATOM 10102 O O . HIS B 1 536 ? -8.68 27.922 12.695 1 98.06 536 HIS B O 1
ATOM 10108 N N . TRP B 1 537 ? -7.809 29.625 11.484 1 97.81 537 TRP B N 1
ATOM 10109 C CA . TRP B 1 537 ? -7.801 30.578 12.594 1 97.81 537 TRP B CA 1
ATOM 10110 C C . TRP B 1 537 ? -9.203 30.797 13.141 1 97.81 537 TRP B C 1
ATOM 10112 O O . TRP B 1 537 ? -9.414 30.75 14.359 1 97.81 537 TRP B O 1
ATOM 10122 N N . ARG B 1 538 ? -10.133 30.969 12.273 1 96.56 538 ARG B N 1
ATOM 10123 C CA . ARG B 1 538 ? -11.516 31.172 12.68 1 96.56 538 ARG B CA 1
ATOM 10124 C C . ARG B 1 538 ? -12.07 29.953 13.398 1 96.56 538 ARG B C 1
ATOM 10126 O O . ARG B 1 538 ? -12.82 30.078 14.367 1 96.56 538 ARG B O 1
ATOM 10133 N N . LEU B 1 539 ? -11.727 28.797 12.883 1 95.81 539 LEU B N 1
ATOM 10134 C CA . LEU B 1 539 ? -12.188 27.578 13.516 1 95.81 539 LEU B CA 1
ATOM 10135 C C . LEU B 1 539 ? -11.625 27.438 14.922 1 95.81 539 LEU B C 1
ATOM 10137 O O . LEU B 1 539 ? -12.336 27.047 15.852 1 95.81 539 LEU B O 1
ATOM 10141 N N . VAL B 1 540 ? -10.383 27.734 15.109 1 96.44 540 VAL B N 1
ATOM 10142 C CA . VAL B 1 540 ? -9.734 27.688 16.422 1 96.44 540 VAL B CA 1
ATOM 10143 C C . VAL B 1 540 ? -10.367 28.719 17.344 1 96.44 540 VAL B C 1
ATOM 10145 O O . VAL B 1 540 ? -10.633 28.438 18.516 1 96.44 540 VAL B O 1
ATOM 10148 N N . GLN B 1 541 ? -10.633 29.922 16.812 1 95.81 541 GLN B N 1
ATOM 10149 C CA . GLN B 1 541 ? -11.219 30.984 17.609 1 95.81 541 GLN B CA 1
ATOM 10150 C C . GLN B 1 541 ? -12.641 30.625 18.047 1 95.81 541 GLN B C 1
ATOM 10152 O O . GLN B 1 541 ? -13.117 31.109 19.078 1 95.81 541 GLN B O 1
ATOM 10157 N N . SER B 1 542 ? -13.234 29.719 17.266 1 94.19 542 SER B N 1
ATOM 10158 C CA . SER B 1 542 ? -14.578 29.266 17.625 1 94.19 542 SER B CA 1
ATOM 10159 C C . SER B 1 542 ? -14.531 28.125 18.641 1 94.19 542 SER B C 1
ATOM 10161 O O . SER B 1 542 ? -15.57 27.578 19 1 94.19 542 SER B O 1
ATOM 10163 N N . GLY B 1 543 ? -13.383 27.719 18.969 1 93.31 543 GLY B N 1
ATOM 10164 C CA . GLY B 1 543 ? -13.227 26.75 20.047 1 93.31 543 GLY B CA 1
ATOM 10165 C C . GLY B 1 543 ? -12.961 25.344 19.531 1 93.31 543 GLY B C 1
ATOM 10166 O O . GLY B 1 543 ? -12.953 24.391 20.312 1 93.31 543 GLY B O 1
ATOM 10167 N N . ASN B 1 544 ? -12.789 25.156 18.25 1 95.56 544 ASN B N 1
ATOM 10168 C CA . ASN B 1 544 ? -12.531 23.844 17.672 1 95.56 544 ASN B CA 1
ATOM 10169 C C . ASN B 1 544 ? -11.094 23.719 17.188 1 95.56 544 ASN B C 1
ATOM 10171 O O . ASN B 1 544 ? -10.773 24.125 16.078 1 95.56 544 ASN B O 1
ATOM 10175 N N . PRO B 1 545 ? -10.242 23.031 17.906 1 95.94 545 PRO B N 1
ATOM 10176 C CA . PRO B 1 545 ? -8.836 22.922 17.516 1 95.94 545 PRO B CA 1
ATOM 10177 C C . PRO B 1 545 ? -8.562 21.672 16.688 1 95.94 545 PRO B C 1
ATOM 10179 O O . PRO B 1 545 ? -7.414 21.406 16.312 1 95.94 545 PRO B O 1
ATOM 10182 N N . MET B 1 546 ? -9.539 20.859 16.328 1 96.88 546 MET B N 1
ATOM 10183 C CA . MET B 1 546 ? -9.359 19.531 15.766 1 96.88 546 MET B CA 1
ATOM 10184 C C . MET B 1 546 ? -8.594 19.594 14.445 1 96.88 546 MET B C 1
ATOM 10186 O O . MET B 1 546 ? -7.727 18.766 14.18 1 96.88 546 MET B O 1
ATOM 10190 N N . LEU B 1 547 ? -8.852 20.547 13.664 1 97 547 LEU B N 1
ATOM 10191 C CA . LEU B 1 547 ? -8.266 20.625 12.328 1 97 547 LEU B CA 1
ATOM 10192 C C . LEU B 1 547 ? -6.781 20.969 12.406 1 97 547 LEU B C 1
ATOM 10194 O O . LEU B 1 547 ? -6.023 20.656 11.484 1 97 547 LEU B O 1
ATOM 10198 N N . LEU B 1 548 ? -6.309 21.578 13.539 1 96.44 548 LEU B N 1
ATOM 10199 C CA . LEU B 1 548 ? -4.898 21.875 13.758 1 96.44 548 LEU B CA 1
ATOM 10200 C C . LEU B 1 548 ? -4.062 20.594 13.766 1 96.44 548 LEU B C 1
ATOM 10202 O O . LEU B 1 548 ? -2.893 20.609 13.375 1 96.44 548 LEU B O 1
ATOM 10206 N N . LEU B 1 549 ? -4.723 19.578 14.203 1 97.25 549 LEU B N 1
ATOM 10207 C CA . LEU B 1 549 ? -4.008 18.312 14.328 1 97.25 549 LEU B CA 1
ATOM 10208 C C . LEU B 1 549 ? -4.191 17.453 13.078 1 97.25 549 LEU B C 1
ATOM 10210 O O . LEU B 1 549 ? -3.318 16.656 12.734 1 97.25 549 LEU B O 1
ATOM 10214 N N . LEU B 1 550 ? -5.234 17.672 12.383 1 97.44 550 LEU B N 1
ATOM 10215 C CA . LEU B 1 550 ? -5.602 16.812 11.258 1 97.44 550 LEU B CA 1
ATOM 10216 C C . LEU B 1 550 ? -4.891 17.266 9.984 1 97.44 550 LEU B C 1
ATOM 10218 O O . LEU B 1 550 ? -4.551 16.438 9.133 1 97.44 550 LEU B O 1
ATOM 10222 N N . ARG B 1 551 ? -4.602 18.578 9.797 1 96.62 551 ARG B N 1
ATOM 10223 C CA . ARG B 1 551 ? -4.09 19.109 8.531 1 96.62 551 ARG B CA 1
ATOM 10224 C C . ARG B 1 551 ? -3.047 20.188 8.773 1 96.62 551 ARG B C 1
ATOM 10226 O O . ARG B 1 551 ? -2.977 20.766 9.859 1 96.62 551 ARG B O 1
ATOM 10233 N N . HIS B 1 552 ? -2.244 20.484 7.695 1 94.69 552 HIS B N 1
ATOM 10234 C CA . HIS B 1 552 ? -1.161 21.453 7.816 1 94.69 552 HIS B CA 1
ATOM 10235 C C . HIS B 1 552 ? -1.315 22.594 6.805 1 94.69 552 HIS B C 1
ATOM 10237 O O . HIS B 1 552 ? -0.326 23.203 6.398 1 94.69 552 HIS B O 1
ATOM 10243 N N . ASP B 1 553 ? -2.527 22.906 6.461 1 96.56 553 ASP B N 1
ATOM 10244 C CA . ASP B 1 553 ? -2.814 23.969 5.496 1 96.56 553 ASP B CA 1
ATOM 10245 C C . ASP B 1 553 ? -2.277 25.312 5.98 1 96.56 553 ASP B C 1
ATOM 10247 O O . ASP B 1 553 ? -1.809 26.125 5.18 1 96.56 553 ASP B O 1
ATOM 10251 N N . TYR B 1 554 ? -2.465 25.594 7.258 1 98.12 554 TYR B N 1
ATOM 10252 C CA . TYR B 1 554 ? -2.039 26.875 7.797 1 98.12 554 TYR B CA 1
ATOM 10253 C C . TYR B 1 554 ? -0.524 27.031 7.727 1 98.12 554 TYR B C 1
ATOM 10255 O O . TYR B 1 554 ? -0.011 28.125 7.516 1 98.12 554 TYR B O 1
ATOM 10263 N N . PHE B 1 555 ? 0.189 26.016 7.875 1 98.19 555 PHE B N 1
ATOM 10264 C CA . PHE B 1 555 ? 1.634 26.031 7.676 1 98.19 555 PHE B CA 1
ATOM 10265 C C . PHE B 1 555 ? 1.976 26.312 6.219 1 98.19 555 PHE B C 1
ATOM 10267 O O . PHE B 1 555 ? 2.832 27.156 5.93 1 98.19 555 PHE B O 1
ATOM 10274 N N . ARG B 1 556 ? 1.326 25.562 5.305 1 97.75 556 ARG B N 1
ATOM 10275 C CA . ARG B 1 556 ? 1.498 25.812 3.877 1 97.75 556 ARG B CA 1
ATOM 10276 C C . ARG B 1 556 ? 1.255 27.266 3.533 1 97.75 556 ARG B C 1
ATOM 10278 O O . ARG B 1 556 ? 2.039 27.875 2.803 1 97.75 556 ARG B O 1
ATOM 10285 N N . GLY B 1 557 ? 0.134 27.75 4.059 1 98.31 557 GLY B N 1
ATOM 10286 C CA . GLY B 1 557 ? -0.204 29.141 3.805 1 98.31 557 GLY B CA 1
ATOM 10287 C C . GLY B 1 557 ? 0.856 30.109 4.289 1 98.31 557 GLY B C 1
ATOM 10288 O O . GLY B 1 557 ? 1.226 31.047 3.576 1 98.31 557 GLY B O 1
ATOM 10289 N N . ALA B 1 558 ? 1.35 29.875 5.441 1 98.5 558 ALA B N 1
ATOM 10290 C CA . ALA B 1 558 ? 2.322 30.781 6.047 1 98.5 558 ALA B CA 1
ATOM 10291 C C . ALA B 1 558 ? 3.629 30.781 5.262 1 98.5 558 ALA B C 1
ATOM 10293 O O . ALA B 1 558 ? 4.207 31.844 5.016 1 98.5 558 ALA B O 1
ATOM 10294 N N . LEU B 1 559 ? 4.09 29.609 4.922 1 96.94 559 LEU B N 1
ATOM 10295 C CA . LEU B 1 559 ? 5.328 29.531 4.156 1 96.94 559 LEU B CA 1
ATOM 10296 C C . LEU B 1 559 ? 5.16 30.172 2.783 1 96.94 559 LEU B C 1
ATOM 10298 O O . LEU B 1 559 ? 6.062 30.859 2.303 1 96.94 559 LEU B O 1
ATOM 10302 N N . SER B 1 560 ? 4.062 29.984 2.125 1 96.69 560 SER B N 1
ATOM 10303 C CA . SER B 1 560 ? 3.771 30.578 0.824 1 96.69 560 SER B CA 1
ATOM 10304 C C . SER B 1 560 ? 3.703 32.094 0.91 1 96.69 560 SER B C 1
ATOM 10306 O O . SER B 1 560 ? 4.199 32.812 0.025 1 96.69 560 SER B O 1
ATOM 10308 N N . LEU B 1 561 ? 3.084 32.594 1.988 1 96.94 561 LEU B N 1
ATOM 10309 C CA . LEU B 1 561 ? 2.986 34.031 2.178 1 96.94 561 LEU B CA 1
ATOM 10310 C C . LEU B 1 561 ? 4.363 34.656 2.42 1 96.94 561 LEU B C 1
ATOM 10312 O O . LEU B 1 561 ? 4.629 35.781 1.999 1 96.94 561 LEU B O 1
ATOM 10316 N N . THR B 1 562 ? 5.176 33.906 3.129 1 96.19 562 THR B N 1
ATOM 10317 C CA . THR B 1 562 ? 6.539 34.375 3.348 1 96.19 562 THR B CA 1
ATOM 10318 C C . THR B 1 562 ? 7.281 34.531 2.021 1 96.19 562 THR B C 1
ATOM 10320 O O . THR B 1 562 ? 7.949 35.531 1.785 1 96.19 562 THR B O 1
ATOM 10323 N N . HIS B 1 563 ? 7.203 33.531 1.213 1 94.25 563 HIS B N 1
ATOM 10324 C CA . HIS B 1 563 ? 7.844 33.594 -0.096 1 94.25 563 HIS B CA 1
ATOM 10325 C C . HIS B 1 563 ? 7.281 34.719 -0.955 1 94.25 563 HIS B C 1
ATOM 10327 O O . HIS B 1 563 ? 8.031 35.406 -1.649 1 94.25 563 HIS B O 1
ATOM 10333 N N . TYR B 1 564 ? 5.988 34.875 -0.871 1 93.12 564 TYR B N 1
ATOM 10334 C CA . TYR B 1 564 ? 5.309 35.938 -1.579 1 93.12 564 TYR B CA 1
ATOM 10335 C C . TYR B 1 564 ? 5.859 37.312 -1.161 1 93.12 564 TYR B C 1
ATOM 10337 O O . TYR B 1 564 ? 6.141 38.156 -2.01 1 93.12 564 TYR B O 1
ATOM 10345 N N . ALA B 1 565 ? 5.93 37.5 0.102 1 92.38 565 ALA B N 1
ATOM 10346 C CA . ALA B 1 565 ? 6.43 38.781 0.632 1 92.38 565 ALA B CA 1
ATOM 10347 C C . ALA B 1 565 ? 7.848 39.031 0.143 1 92.38 565 ALA B C 1
ATOM 10349 O O . ALA B 1 565 ? 8.172 40.188 -0.227 1 92.38 565 ALA B O 1
ATOM 10350 N N . TYR B 1 566 ? 8.648 38.062 0.164 1 92 566 TYR B N 1
ATOM 10351 C CA . TYR B 1 566 ? 10.031 38.219 -0.27 1 92 566 TYR B CA 1
ATOM 10352 C C . TYR B 1 566 ? 10.102 38.594 -1.748 1 92 566 TYR B C 1
ATOM 10354 O O . TYR B 1 566 ? 10.805 39.531 -2.127 1 92 566 TYR B O 1
ATOM 10362 N N . VAL B 1 567 ? 9.391 37.812 -2.596 1 90.12 567 VAL B N 1
ATOM 10363 C CA . VAL B 1 567 ? 9.398 38.031 -4.039 1 90.12 567 VAL B CA 1
ATOM 10364 C C . VAL B 1 567 ? 8.844 39.406 -4.352 1 90.12 567 VAL B C 1
ATOM 10366 O O . VAL B 1 567 ? 9.406 40.156 -5.18 1 90.12 567 VAL B O 1
ATOM 10369 N N . SER B 1 568 ? 7.805 39.812 -3.701 1 86.06 568 SER B N 1
ATOM 10370 C CA . SER B 1 568 ? 7.172 41.125 -3.932 1 86.06 568 SER B CA 1
ATOM 10371 C C . SER B 1 568 ? 8.094 42.281 -3.539 1 86.06 568 SER B C 1
ATOM 10373 O O . SER B 1 568 ? 8.125 43.312 -4.211 1 86.06 568 SER B O 1
ATOM 10375 N N . SER B 1 569 ? 8.781 42.125 -2.432 1 83.25 569 SER B N 1
ATOM 10376 C CA . SER B 1 569 ? 9.742 43.125 -2.004 1 83.25 569 SER B CA 1
ATOM 10377 C C . SER B 1 569 ? 10.867 43.281 -3.018 1 83.25 569 SER B C 1
ATOM 10379 O O . SER B 1 569 ? 11.336 44.406 -3.271 1 83.25 569 SER B O 1
ATOM 10381 N N . GLY B 1 570 ? 11.258 42.188 -3.57 1 79.12 570 GLY B N 1
ATOM 10382 C CA . GLY B 1 570 ? 12.281 42.25 -4.605 1 79.12 570 GLY B CA 1
ATOM 10383 C C . GLY B 1 570 ? 11.812 42.969 -5.859 1 79.12 570 GLY B C 1
ATOM 10384 O O . GLY B 1 570 ? 12.562 43.75 -6.449 1 79.12 570 GLY B O 1
ATOM 10385 N N . ILE B 1 571 ? 10.688 42.75 -6.23 1 74.75 571 ILE B N 1
ATOM 10386 C CA . ILE B 1 571 ? 10.117 43.375 -7.414 1 74.75 571 ILE B CA 1
ATOM 10387 C C . ILE B 1 571 ? 9.969 44.875 -7.18 1 74.75 571 ILE B C 1
ATOM 10389 O O . ILE B 1 571 ? 10.289 45.688 -8.055 1 74.75 571 ILE B O 1
ATOM 10393 N N . GLN B 1 572 ? 9.477 45.281 -6.012 1 76 572 GLN B N 1
ATOM 10394 C CA . GLN B 1 572 ? 9.297 46.688 -5.676 1 76 572 GLN B CA 1
ATOM 10395 C C . GLN B 1 572 ? 10.633 47.406 -5.668 1 76 572 GLN B C 1
ATOM 10397 O O . GLN B 1 572 ? 10.734 48.531 -6.145 1 76 572 GLN B O 1
ATOM 10402 N N . ALA B 1 573 ? 11.523 46.656 -5.098 1 71.44 573 ALA B N 1
ATOM 10403 C CA . ALA B 1 573 ? 12.852 47.25 -5.078 1 71.44 573 ALA B CA 1
ATOM 10404 C C . ALA B 1 573 ? 13.383 47.469 -6.492 1 71.44 573 ALA B C 1
ATOM 10406 O O . ALA B 1 573 ? 13.977 48.5 -6.793 1 71.44 573 ALA B O 1
ATOM 10407 N N . PHE B 1 574 ? 13.156 46.594 -7.293 1 66.69 574 PHE B N 1
ATOM 10408 C CA . PHE B 1 574 ? 13.602 46.688 -8.68 1 66.69 574 PHE B CA 1
ATOM 10409 C C . PHE B 1 574 ? 12.859 47.812 -9.414 1 66.69 574 PHE B C 1
ATOM 10411 O O . PHE B 1 574 ? 13.461 48.562 -10.164 1 66.69 574 PHE B O 1
ATOM 10418 N N . ARG B 1 575 ? 11.617 47.844 -9.266 1 69.81 575 ARG B N 1
ATOM 10419 C CA . ARG B 1 575 ? 10.812 48.906 -9.906 1 69.81 575 ARG B CA 1
ATOM 10420 C C . ARG B 1 575 ? 11.266 50.281 -9.469 1 69.81 575 ARG B C 1
ATOM 10422 O O . ARG B 1 575 ? 11.297 51.219 -10.273 1 69.81 575 ARG B O 1
ATOM 10429 N N . TRP B 1 576 ? 11.484 50.438 -8.164 1 67.81 576 TRP B N 1
ATOM 10430 C CA . TRP B 1 576 ? 11.992 51.719 -7.648 1 67.81 576 TRP B CA 1
ATOM 10431 C C . TRP B 1 576 ? 13.312 52.094 -8.32 1 67.81 576 TRP B C 1
ATOM 10433 O O . TRP B 1 576 ? 13.516 53.25 -8.688 1 67.81 576 TRP B O 1
ATOM 10443 N N . LEU B 1 577 ? 14.008 51.062 -8.547 1 64.44 577 LEU B N 1
ATOM 10444 C CA . LEU B 1 577 ? 15.312 51.281 -9.156 1 64.44 577 LEU B CA 1
ATOM 10445 C C . LEU B 1 577 ? 15.172 51.75 -10.594 1 64.44 577 LEU B C 1
ATOM 10447 O O . LEU B 1 577 ? 15.969 52.594 -11.055 1 64.44 577 LEU B O 1
ATOM 10451 N N . ILE B 1 578 ? 14.102 51.281 -11.273 1 66.94 578 ILE B N 1
ATOM 10452 C CA . ILE B 1 578 ? 13.961 51.656 -12.672 1 66.94 578 ILE B CA 1
ATOM 10453 C C . ILE B 1 578 ? 12.945 52.812 -12.781 1 66.94 578 ILE B C 1
ATOM 10455 O O . ILE B 1 578 ? 12.461 53.094 -13.875 1 66.94 578 ILE B O 1
ATOM 10459 N N . ASN B 1 579 ? 12.602 53.594 -11.695 1 61.97 579 ASN B N 1
ATOM 10460 C CA . ASN B 1 579 ? 11.711 54.75 -11.609 1 61.97 579 ASN B CA 1
ATOM 10461 C C . ASN B 1 579 ? 10.336 54.438 -12.203 1 61.97 579 ASN B C 1
ATOM 10463 O O . ASN B 1 579 ? 9.797 55.25 -12.961 1 61.97 579 ASN B O 1
ATOM 10467 N N . MET B 1 580 ? 10.016 53.25 -12.188 1 57.31 580 MET B N 1
ATOM 10468 C CA . MET B 1 580 ? 8.68 52.906 -12.672 1 57.31 580 MET B CA 1
ATOM 10469 C C . MET B 1 580 ? 7.641 53.094 -11.578 1 57.31 580 MET B C 1
ATOM 10471 O O . MET B 1 580 ? 7.922 52.875 -10.398 1 57.31 580 MET B O 1
ATOM 10475 N N . SER B 1 581 ? 6.465 53.938 -11.875 1 50.03 581 SER B N 1
ATOM 10476 C CA . SER B 1 581 ? 5.363 54.25 -10.977 1 50.03 581 SER B CA 1
ATOM 10477 C C . SER B 1 581 ? 4.848 53.031 -10.258 1 50.03 581 SER B C 1
ATOM 10479 O O . SER B 1 581 ? 4.824 51.938 -10.836 1 50.03 581 SER B O 1
ATOM 10481 N N . ALA B 1 582 ? 4.785 53.031 -8.984 1 49.06 582 ALA B N 1
ATOM 10482 C CA . ALA B 1 582 ? 4.367 52.094 -7.961 1 49.06 582 ALA B CA 1
ATOM 10483 C C . ALA B 1 582 ? 2.988 51.5 -8.273 1 49.06 582 ALA B C 1
ATOM 10485 O O . ALA B 1 582 ? 2.471 50.688 -7.52 1 49.06 582 ALA B O 1
ATOM 10486 N N . ASP B 1 583 ? 2.25 51.938 -9.266 1 43.97 583 ASP B N 1
ATOM 10487 C CA . ASP B 1 583 ? 0.799 51.812 -9.359 1 43.97 583 ASP B CA 1
ATOM 10488 C C . ASP B 1 583 ? 0.371 50.344 -9.484 1 43.97 583 ASP B C 1
ATOM 10490 O O . ASP B 1 583 ? -0.783 50.031 -9.211 1 43.97 583 ASP B O 1
ATOM 10494 N N . LEU B 1 584 ? 1.084 49.5 -10.117 1 43.34 584 LEU B N 1
ATOM 10495 C CA . LEU B 1 584 ? 0.403 48.281 -10.477 1 43.34 584 LEU B CA 1
ATOM 10496 C C . LEU B 1 584 ? 0.611 47.219 -9.398 1 43.34 584 LEU B C 1
ATOM 10498 O O . LEU B 1 584 ? 0.2 46.062 -9.57 1 43.34 584 LEU B O 1
ATOM 10502 N N . CYS B 1 585 ? 1.492 47.438 -8.477 1 47.81 585 CYS B N 1
ATOM 10503 C CA . CYS B 1 585 ? 1.632 46.344 -7.527 1 47.81 585 CYS B CA 1
ATOM 10504 C C . CYS B 1 585 ? 0.633 46.469 -6.383 1 47.81 585 CYS B C 1
ATOM 10506 O O . CYS B 1 585 ? 0.439 47.562 -5.848 1 47.81 585 CYS B O 1
ATOM 10508 N N . PHE B 1 586 ? -0.406 45.781 -6.312 1 49.62 586 PHE B N 1
ATOM 10509 C CA . PHE B 1 586 ? -1.331 45.688 -5.188 1 49.62 586 PHE B CA 1
ATOM 10510 C C . PHE B 1 586 ? -0.595 45.875 -3.865 1 49.62 586 PHE B C 1
ATOM 10512 O O . PHE B 1 586 ? 0.323 45.125 -3.553 1 49.62 586 PHE B O 1
ATOM 10519 N N . PRO B 1 587 ? -0.57 47.125 -3.244 1 51.22 587 PRO B N 1
ATOM 10520 C CA . PRO B 1 587 ? 0.116 47.281 -1.962 1 51.22 587 PRO B CA 1
ATOM 10521 C C . PRO B 1 587 ? -0.281 46.219 -0.932 1 51.22 587 PRO B C 1
ATOM 10523 O O . PRO B 1 587 ? -1.453 46.125 -0.561 1 51.22 587 PRO B O 1
ATOM 10526 N N . VAL B 1 588 ? 0.308 45.031 -1.03 1 60.22 588 VAL B N 1
ATOM 10527 C CA . VAL B 1 588 ? 0.026 44.125 0.084 1 60.22 588 VAL B CA 1
ATOM 10528 C C . VAL B 1 588 ? 0.474 44.781 1.394 1 60.22 588 VAL B C 1
ATOM 10530 O O . VAL B 1 588 ? 1.612 45.25 1.51 1 60.22 588 VAL B O 1
ATOM 10533 N N . ASP B 1 589 ? -0.539 45.219 2.207 1 76.81 589 ASP B N 1
ATOM 10534 C CA . ASP B 1 589 ? -0.251 45.656 3.564 1 76.81 589 ASP B CA 1
ATOM 10535 C C . ASP B 1 589 ? 0.673 44.688 4.285 1 76.81 589 ASP B C 1
ATOM 10537 O O . ASP B 1 589 ? 0.247 43.594 4.688 1 76.81 589 ASP B O 1
ATOM 10541 N N . HIS B 1 590 ? 1.911 45.031 4.281 1 79.88 590 HIS B N 1
ATOM 10542 C CA . HIS B 1 590 ? 2.928 44.219 4.91 1 79.88 590 HIS B CA 1
ATOM 10543 C C . HIS B 1 590 ? 2.51 43.781 6.32 1 79.88 590 HIS B C 1
ATOM 10545 O O . HIS B 1 590 ? 2.793 42.688 6.754 1 79.88 590 HIS B O 1
ATOM 10551 N N . ASN B 1 591 ? 1.796 44.656 6.938 1 84.25 591 ASN B N 1
ATOM 10552 C CA . ASN B 1 591 ? 1.367 44.344 8.297 1 84.25 591 ASN B CA 1
ATOM 10553 C C . ASN B 1 591 ? 0.3 43.25 8.312 1 84.25 591 ASN B C 1
ATOM 10555 O O . ASN B 1 591 ? 0.312 42.375 9.18 1 84.25 591 ASN B O 1
ATOM 10559 N N . ALA B 1 592 ? -0.523 43.375 7.398 1 88.31 592 ALA B N 1
ATOM 10560 C CA . ALA B 1 592 ? -1.563 42.375 7.301 1 88.31 592 ALA B CA 1
ATOM 10561 C C . ALA B 1 592 ? -0.965 41 6.969 1 88.31 592 ALA B C 1
ATOM 10563 O O . ALA B 1 592 ? -1.388 40 7.52 1 88.31 592 ALA B O 1
ATOM 10564 N N . LEU B 1 593 ? -0.056 41.031 6.066 1 92.44 593 LEU B N 1
ATOM 10565 C CA . LEU B 1 593 ? 0.615 39.812 5.664 1 92.44 593 LEU B CA 1
ATOM 10566 C C . LEU B 1 593 ? 1.337 39.156 6.848 1 92.44 593 LEU B C 1
ATOM 10568 O O . LEU B 1 593 ? 1.22 37.969 7.074 1 92.44 593 LEU B O 1
ATOM 10572 N N . LEU B 1 594 ? 2.004 39.906 7.625 1 93.25 594 LEU B N 1
ATOM 10573 C CA . LEU B 1 594 ? 2.734 39.406 8.789 1 93.25 594 LEU B CA 1
ATOM 10574 C C . LEU B 1 594 ? 1.775 38.906 9.852 1 93.25 594 LEU B C 1
ATOM 10576 O O . LEU B 1 594 ? 2.096 37.938 10.57 1 93.25 594 LEU B O 1
ATOM 10580 N N . GLN B 1 595 ? 0.612 39.5 9.883 1 95.5 595 GLN B N 1
ATOM 10581 C CA . GLN B 1 595 ? -0.376 39.031 10.852 1 95.5 595 GLN B CA 1
ATOM 10582 C C . GLN B 1 595 ? -0.852 37.625 10.523 1 95.5 595 GLN B C 1
ATOM 10584 O O . GLN B 1 595 ? -1.039 36.812 11.422 1 95.5 595 GLN B O 1
ATOM 10589 N N . TYR B 1 596 ? -1.106 37.375 9.242 1 97.31 596 TYR B N 1
ATOM 10590 C CA . TYR B 1 596 ? -1.475 36.031 8.844 1 97.31 596 TYR B CA 1
ATOM 10591 C C . TYR B 1 596 ? -0.404 35.031 9.25 1 97.31 596 TYR B C 1
ATOM 10593 O O . TYR B 1 596 ? -0.712 33.969 9.82 1 97.31 596 TYR B O 1
ATOM 10601 N N . ILE B 1 597 ? 0.816 35.312 8.977 1 98.19 597 ILE B N 1
ATOM 10602 C CA . ILE B 1 597 ? 1.93 34.406 9.281 1 98.19 597 ILE B CA 1
ATOM 10603 C C . ILE B 1 597 ? 2.049 34.25 10.797 1 98.19 597 ILE B C 1
ATOM 10605 O O . ILE B 1 597 ? 2.291 33.125 11.273 1 98.19 597 ILE B O 1
ATOM 10609 N N . GLN B 1 598 ? 1.811 35.312 11.523 1 97.88 598 GLN B N 1
ATOM 10610 C CA . GLN B 1 598 ? 1.846 35.25 12.977 1 97.88 598 GLN B CA 1
ATOM 10611 C C . GLN B 1 598 ? 0.725 34.375 13.516 1 97.88 598 GLN B C 1
ATOM 10613 O O . GLN B 1 598 ? 0.917 33.656 14.492 1 97.88 598 GLN B O 1
ATOM 10618 N N . ASN B 1 599 ? -0.45 34.5 12.922 1 98.31 599 ASN B N 1
ATOM 10619 C CA . ASN B 1 599 ? -1.544 33.625 13.312 1 98.31 599 ASN B CA 1
ATOM 10620 C C . ASN B 1 599 ? -1.176 32.156 13.133 1 98.31 599 ASN B C 1
ATOM 10622 O O . ASN B 1 599 ? -1.505 31.312 13.969 1 98.31 599 ASN B O 1
ATOM 10626 N N . ALA B 1 600 ? -0.542 31.859 12 1 98.62 600 ALA B N 1
ATOM 10627 C CA . ALA B 1 600 ? -0.102 30.484 11.75 1 98.62 600 ALA B CA 1
ATOM 10628 C C . ALA B 1 600 ? 0.898 30.031 12.805 1 98.62 600 ALA B C 1
ATOM 10630 O O . ALA B 1 600 ? 0.853 28.875 13.258 1 98.62 600 ALA B O 1
ATOM 10631 N N . LEU B 1 601 ? 1.834 30.875 13.219 1 98.56 601 LEU B N 1
ATOM 10632 C CA . LEU B 1 601 ? 2.799 30.547 14.258 1 98.56 601 LEU B CA 1
ATOM 10633 C C . LEU B 1 601 ? 2.094 30.234 15.57 1 98.56 601 LEU B C 1
ATOM 10635 O O . LEU B 1 601 ? 2.455 29.281 16.266 1 98.56 601 LEU B O 1
ATOM 10639 N N . THR B 1 602 ? 1.114 31.062 15.867 1 98.25 602 THR B N 1
ATOM 10640 C CA . THR B 1 602 ? 0.335 30.844 17.078 1 98.25 602 THR B CA 1
ATOM 10641 C C . THR B 1 602 ? -0.364 29.484 17.031 1 98.25 602 THR B C 1
ATOM 10643 O O . THR B 1 602 ? -0.396 28.766 18.031 1 98.25 602 THR B O 1
ATOM 10646 N N . MET B 1 603 ? -0.9 29.172 15.922 1 98.44 603 MET B N 1
ATOM 10647 C CA . MET B 1 603 ? -1.584 27.891 15.758 1 98.44 603 MET B CA 1
ATOM 10648 C C . MET B 1 603 ? -0.602 26.734 15.875 1 98.44 603 MET B C 1
ATOM 10650 O O . MET B 1 603 ? -0.945 25.672 16.406 1 98.44 603 MET B O 1
ATOM 10654 N N . LEU B 1 604 ? 0.622 26.906 15.359 1 98.31 604 LEU B N 1
ATOM 10655 C CA . LEU B 1 604 ? 1.65 25.875 15.523 1 98.31 604 LEU B CA 1
ATOM 10656 C C . LEU B 1 604 ? 2.008 25.703 17 1 98.31 604 LEU B C 1
ATOM 10658 O O . LEU B 1 604 ? 2.256 24.578 17.453 1 98.31 604 LEU B O 1
ATOM 10662 N N . GLU B 1 605 ? 2.037 26.766 17.734 1 98 605 GLU B N 1
ATOM 10663 C CA . GLU B 1 605 ? 2.273 26.688 19.172 1 98 605 GLU B CA 1
ATOM 10664 C C . GLU B 1 605 ? 1.155 25.906 19.875 1 98 605 GLU B C 1
ATOM 10666 O O . GLU B 1 605 ? 1.417 25.094 20.766 1 98 605 GLU B O 1
ATOM 10671 N N . ASP B 1 606 ? -0.085 26.219 19.453 1 96.81 606 ASP B N 1
ATOM 10672 C CA . ASP B 1 606 ? -1.217 25.469 19.984 1 96.81 606 ASP B CA 1
ATOM 10673 C C . ASP B 1 606 ? -1.07 23.969 19.703 1 96.81 606 ASP B C 1
ATOM 10675 O O . ASP B 1 606 ? -1.327 23.141 20.578 1 96.81 606 ASP B O 1
ATOM 10679 N N . SER B 1 607 ? -0.724 23.672 18.516 1 97.12 607 SER B N 1
ATOM 10680 C CA . SER B 1 607 ? -0.527 22.281 18.141 1 97.12 607 SER B CA 1
ATOM 10681 C C . SER B 1 607 ? 0.52 21.609 19.031 1 97.12 607 SER B C 1
ATOM 10683 O O . SER B 1 607 ? 0.337 20.469 19.453 1 97.12 607 SER B O 1
ATOM 10685 N N . ILE B 1 608 ? 1.664 22.281 19.312 1 97.12 608 ILE B N 1
ATOM 10686 C CA . ILE B 1 608 ? 2.703 21.75 20.188 1 97.12 608 ILE B CA 1
ATOM 10687 C C . ILE B 1 608 ? 2.135 21.531 21.578 1 97.12 608 ILE B C 1
ATOM 10689 O O . ILE B 1 608 ? 2.457 20.531 22.234 1 97.12 608 ILE B O 1
ATOM 10693 N N . THR B 1 609 ? 1.283 22.453 21.984 1 96.69 609 THR B N 1
ATOM 10694 C CA . THR B 1 609 ? 0.673 22.328 23.312 1 96.69 609 THR B CA 1
ATOM 10695 C C . THR B 1 609 ? -0.173 21.062 23.406 1 96.69 609 THR B C 1
ATOM 10697 O O . THR B 1 609 ? -0.166 20.375 24.438 1 96.69 609 THR B O 1
ATOM 10700 N N . TYR B 1 610 ? -0.894 20.734 22.375 1 97.25 610 TYR B N 1
ATOM 10701 C CA . TYR B 1 610 ? -1.759 19.562 22.375 1 97.25 610 TYR B CA 1
ATOM 10702 C C . TYR B 1 610 ? -0.941 18.281 22.25 1 97.25 610 TYR B C 1
ATOM 10704 O O . TYR B 1 610 ? -1.318 17.234 22.781 1 97.25 610 TYR B O 1
ATOM 10712 N N . LEU B 1 611 ? 0.198 18.312 21.547 1 97.06 611 LEU B N 1
ATOM 10713 C CA . LEU B 1 611 ? 0.882 17.078 21.156 1 97.06 611 LEU B CA 1
ATOM 10714 C C . LEU B 1 611 ? 2.17 16.906 21.953 1 97.06 611 LEU B C 1
ATOM 10716 O O . LEU B 1 611 ? 2.584 15.773 22.219 1 97.06 611 LEU B O 1
ATOM 10720 N N . GLY B 1 612 ? 2.873 17.984 22.25 1 96.31 612 GLY B N 1
ATOM 10721 C CA . GLY B 1 612 ? 4.195 17.938 22.844 1 96.31 612 GLY B CA 1
ATOM 10722 C C . GLY B 1 612 ? 5.312 17.844 21.828 1 96.31 612 GLY B C 1
ATOM 10723 O O . GLY B 1 612 ? 6.488 17.75 22.203 1 96.31 612 GLY B O 1
ATOM 10724 N N . THR B 1 613 ? 4.957 17.875 20.5 1 94.25 613 THR B N 1
ATOM 10725 C CA . THR B 1 613 ? 5.918 17.781 19.406 1 94.25 613 THR B CA 1
ATOM 10726 C C . THR B 1 613 ? 5.484 18.672 18.234 1 94.25 613 THR B C 1
ATOM 10728 O O . THR B 1 613 ? 4.457 19.344 18.312 1 94.25 613 THR B O 1
ATOM 10731 N N . GLY B 1 614 ? 6.32 18.812 17.203 1 93.88 614 GLY B N 1
ATOM 10732 C CA . GLY B 1 614 ? 6.035 19.672 16.047 1 93.88 614 GLY B CA 1
ATOM 10733 C C . GLY B 1 614 ? 6.902 20.906 15.992 1 93.88 614 GLY B C 1
ATOM 10734 O O . GLY B 1 614 ? 6.555 21.891 15.328 1 93.88 614 GLY B O 1
ATOM 10735 N N . PHE B 1 615 ? 8.023 20.891 16.516 1 95.25 615 PHE B N 1
ATOM 10736 C CA . PHE B 1 615 ? 8.898 22.047 16.672 1 95.25 615 PHE B CA 1
ATOM 10737 C C . PHE B 1 615 ? 9.492 22.469 15.328 1 95.25 615 PHE B C 1
ATOM 10739 O O . PHE B 1 615 ? 9.797 23.641 15.117 1 95.25 615 PHE B O 1
ATOM 10746 N N . THR B 1 616 ? 9.625 21.531 14.422 1 92.94 616 THR B N 1
ATOM 10747 C CA . THR B 1 616 ? 10.281 21.812 13.148 1 92.94 616 THR B CA 1
ATOM 10748 C C . THR B 1 616 ? 9.461 22.812 12.336 1 92.94 616 THR B C 1
ATOM 10750 O O . THR B 1 616 ? 10 23.781 11.805 1 92.94 616 THR B O 1
ATOM 10753 N N . TYR B 1 617 ? 8.164 22.578 12.219 1 95.44 617 TYR B N 1
ATOM 10754 C CA . TYR B 1 617 ? 7.309 23.516 11.492 1 95.44 617 TYR B CA 1
ATOM 10755 C C . TYR B 1 617 ? 7.266 24.875 12.18 1 95.44 617 TYR B C 1
ATOM 10757 O O . TYR B 1 617 ? 7.215 25.906 11.523 1 95.44 617 TYR B O 1
ATOM 10765 N N . HIS B 1 618 ? 7.254 24.812 13.523 1 97.06 618 HIS B N 1
ATOM 10766 C CA . HIS B 1 618 ? 7.316 26.062 14.273 1 97.06 618 HIS B CA 1
ATOM 10767 C C . HIS B 1 618 ? 8.594 26.844 13.961 1 97.06 618 HIS B C 1
ATOM 10769 O O . HIS B 1 618 ? 8.555 28.062 13.781 1 97.06 618 HIS B O 1
ATOM 10775 N N . TRP B 1 619 ? 9.688 26.141 13.844 1 95.94 619 TRP B N 1
ATOM 10776 C CA . TRP B 1 619 ? 10.961 26.766 13.508 1 95.94 619 TRP B CA 1
ATOM 10777 C C . TRP B 1 619 ? 10.906 27.406 12.125 1 95.94 619 TRP B C 1
ATOM 10779 O O . TRP B 1 619 ? 11.375 28.547 11.953 1 95.94 619 TRP B O 1
ATOM 10789 N N . TYR B 1 620 ? 10.336 26.734 11.133 1 95.94 620 TYR B N 1
ATOM 10790 C CA . TYR B 1 620 ? 10.234 27.266 9.781 1 95.94 620 TYR B CA 1
ATOM 10791 C C . TYR B 1 620 ? 9.555 28.625 9.773 1 95.94 620 TYR B C 1
ATOM 10793 O O . TYR B 1 620 ? 10.039 29.562 9.148 1 95.94 620 TYR B O 1
ATOM 10801 N N . ILE B 1 621 ? 8.477 28.703 10.539 1 97.88 621 ILE B N 1
ATOM 10802 C CA . ILE B 1 621 ? 7.676 29.922 10.477 1 97.88 621 ILE B CA 1
ATOM 10803 C C . ILE B 1 621 ? 8.305 31 11.359 1 97.88 621 ILE B C 1
ATOM 10805 O O . ILE B 1 621 ? 8.281 32.188 11.023 1 97.88 621 ILE B O 1
ATOM 10809 N N . SER B 1 622 ? 8.867 30.609 12.508 1 97.5 622 SER B N 1
ATOM 10810 C CA . SER B 1 622 ? 9.594 31.578 13.336 1 97.5 622 SER B CA 1
ATOM 10811 C C . SER B 1 622 ? 10.75 32.219 12.562 1 97.5 622 SER B C 1
ATOM 10813 O O . SER B 1 622 ? 10.922 33.438 12.586 1 97.5 622 SER B O 1
ATOM 10815 N N . ALA B 1 623 ? 11.523 31.375 11.883 1 96.25 623 ALA B N 1
ATOM 10816 C CA . ALA B 1 623 ? 12.633 31.859 11.062 1 96.25 623 ALA B CA 1
ATOM 10817 C C . ALA B 1 623 ? 12.125 32.719 9.914 1 96.25 623 ALA B C 1
ATOM 10819 O O . ALA B 1 623 ? 12.758 33.719 9.562 1 96.25 623 ALA B O 1
ATOM 10820 N N . ALA B 1 624 ? 11.039 32.344 9.336 1 96.62 624 ALA B N 1
ATOM 10821 C CA . ALA B 1 624 ? 10.453 33.094 8.227 1 96.62 624 ALA B CA 1
ATOM 10822 C C . ALA B 1 624 ? 10.07 34.5 8.656 1 96.62 624 ALA B C 1
ATOM 10824 O O . ALA B 1 624 ? 10.352 35.469 7.941 1 96.62 624 ALA B O 1
ATOM 10825 N N . ILE B 1 625 ? 9.445 34.656 9.828 1 96.5 625 ILE B N 1
ATOM 10826 C CA . ILE B 1 625 ? 9.055 35.969 10.359 1 96.5 625 ILE B CA 1
ATOM 10827 C C . ILE B 1 625 ? 10.297 36.812 10.602 1 96.5 625 ILE B C 1
ATOM 10829 O O . ILE B 1 625 ? 10.352 37.969 10.211 1 96.5 625 ILE B O 1
ATOM 10833 N N . SER B 1 626 ? 11.25 36.188 11.242 1 95.56 626 SER B N 1
ATOM 10834 C CA . SER B 1 626 ? 12.5 36.875 11.531 1 95.56 626 SER B CA 1
ATOM 10835 C C . SER B 1 626 ? 13.195 37.312 10.242 1 95.56 626 SER B C 1
ATOM 10837 O O . SER B 1 626 ? 13.727 38.438 10.164 1 95.56 626 SER B O 1
ATOM 10839 N N . PHE B 1 627 ? 13.234 36.531 9.18 1 95.12 627 PHE B N 1
ATOM 10840 C CA . PHE B 1 627 ? 13.836 36.812 7.879 1 95.12 627 PHE B CA 1
ATOM 10841 C C . PHE B 1 627 ? 13.164 38 7.215 1 95.12 627 PHE B C 1
ATOM 10843 O O . PHE B 1 627 ? 13.844 38.938 6.746 1 95.12 627 PHE B O 1
ATOM 10850 N N . LEU B 1 628 ? 11.836 38 7.266 1 92.88 628 LEU B 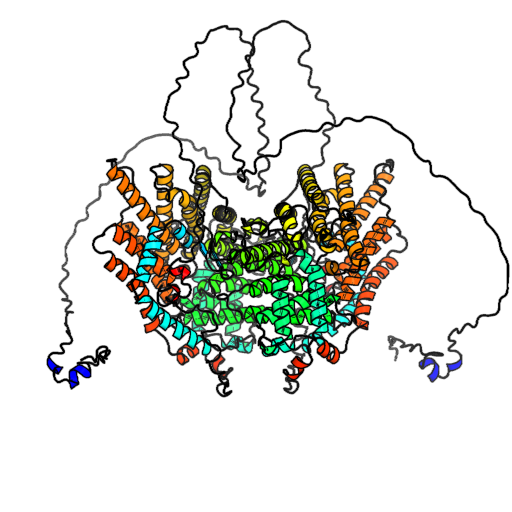N 1
ATOM 10851 C CA . LEU B 1 628 ? 11.102 39.094 6.652 1 92.88 628 LEU B CA 1
ATOM 10852 C C . LEU B 1 628 ? 11.367 40.406 7.387 1 92.88 628 LEU B C 1
ATOM 10854 O O . LEU B 1 628 ? 11.547 41.438 6.762 1 92.88 628 LEU B O 1
ATOM 10858 N N . ARG B 1 629 ? 11.438 40.312 8.688 1 91.56 629 ARG B N 1
ATOM 10859 C CA . ARG B 1 629 ? 11.727 41.5 9.492 1 91.56 629 ARG B CA 1
ATOM 10860 C C . ARG B 1 629 ? 13.148 42 9.227 1 91.56 629 ARG B C 1
ATOM 10862 O O . ARG B 1 629 ? 13.391 43.188 9.234 1 91.56 629 ARG B O 1
ATOM 10869 N N . SER B 1 630 ? 14.031 41.062 9.023 1 91.44 630 SER B N 1
ATOM 10870 C CA . SER B 1 630 ? 15.422 41.438 8.773 1 91.44 630 SER B CA 1
ATOM 10871 C C . SER B 1 630 ? 15.578 42.125 7.434 1 91.44 630 SER B C 1
ATOM 10873 O O . SER B 1 630 ? 16.5 42.938 7.25 1 91.44 630 SER B O 1
ATOM 10875 N N . GLN B 1 631 ? 14.75 41.844 6.488 1 85.44 631 GLN B N 1
ATOM 10876 C CA . GLN B 1 631 ? 14.773 42.5 5.195 1 85.44 631 GLN B CA 1
ATOM 10877 C C . GLN B 1 631 ? 14.32 43.969 5.324 1 85.44 631 GLN B C 1
ATOM 10879 O O . GLN B 1 631 ? 14.812 44.844 4.602 1 85.44 631 GLN B O 1
ATOM 10884 N N . SER B 1 632 ? 13.438 44.219 6.289 1 79.19 632 SER B N 1
ATOM 10885 C CA . SER B 1 632 ? 12.906 45.562 6.484 1 79.19 632 SER B CA 1
ATOM 10886 C C . SER B 1 632 ? 13.766 46.375 7.453 1 79.19 632 SER B C 1
ATOM 10888 O O . SER B 1 632 ? 13.766 47.594 7.422 1 79.19 632 SER B O 1
ATOM 10890 N N . GLN B 1 633 ? 14.383 45.625 8.422 1 80.31 633 GLN B N 1
ATOM 10891 C CA . GLN B 1 633 ? 15.227 46.281 9.43 1 80.31 633 GLN B CA 1
ATOM 10892 C C . GLN B 1 633 ? 16.656 45.719 9.375 1 80.31 633 GLN B C 1
ATOM 10894 O O . GLN B 1 633 ? 17.047 44.938 10.227 1 80.31 633 GLN B O 1
ATOM 10899 N N . PRO B 1 634 ? 17.438 46.25 8.562 1 74.56 634 PRO B N 1
ATOM 10900 C CA . PRO B 1 634 ? 18.766 45.656 8.391 1 74.56 634 PRO B CA 1
ATOM 10901 C C . PRO B 1 634 ? 19.734 46 9.516 1 74.56 634 PRO B C 1
ATOM 10903 O O . PRO B 1 634 ? 20.797 45.406 9.633 1 74.56 634 PRO B O 1
ATOM 10906 N N . ALA B 1 635 ? 19.375 46.781 10.406 1 73.81 635 ALA B N 1
ATOM 10907 C CA . ALA B 1 635 ? 20.344 47.312 11.367 1 73.81 635 ALA B CA 1
ATOM 10908 C C . ALA B 1 635 ? 20.672 46.281 12.445 1 73.81 635 ALA B C 1
ATOM 10910 O O . ALA B 1 635 ? 21.719 46.344 13.078 1 73.81 635 ALA B O 1
ATOM 10911 N N . LYS B 1 636 ? 19.859 45.312 12.695 1 79.88 636 LYS B N 1
ATOM 10912 C CA . LYS B 1 636 ? 20.172 44.406 13.781 1 79.88 636 LYS B CA 1
ATOM 10913 C C . LYS B 1 636 ? 19.828 42.969 13.414 1 79.88 636 LYS B C 1
ATOM 10915 O O . LYS B 1 636 ? 19.047 42.312 14.102 1 79.88 636 LYS B O 1
ATOM 10920 N N . PRO B 1 637 ? 20.562 42.406 12.516 1 82 637 PRO B N 1
ATOM 10921 C CA . PRO B 1 637 ? 20.203 41.031 12.062 1 82 637 PRO B CA 1
ATOM 10922 C C . PRO B 1 637 ? 20.5 39.969 13.109 1 82 637 PRO B C 1
ATOM 10924 O O . PRO B 1 637 ? 19.734 39.031 13.258 1 82 637 PRO B O 1
ATOM 10927 N N . SER B 1 638 ? 21.438 40.125 13.883 1 86 638 SER B N 1
ATOM 10928 C CA . SER B 1 638 ? 21.812 39.125 14.883 1 86 638 SER B CA 1
ATOM 10929 C C . SER B 1 638 ? 20.766 39.031 15.984 1 86 638 SER B C 1
ATOM 10931 O O . SER B 1 638 ? 20.469 37.938 16.469 1 86 638 SER B O 1
ATOM 10933 N N . ALA B 1 639 ? 20.219 40.156 16.328 1 90 639 ALA B N 1
ATOM 10934 C CA . ALA B 1 639 ? 19.188 40.188 17.375 1 90 639 ALA B CA 1
ATOM 10935 C C . ALA B 1 639 ? 17.922 39.5 16.891 1 90 639 ALA B C 1
ATOM 10937 O O . ALA B 1 639 ? 17.25 38.812 17.672 1 90 639 ALA B O 1
ATOM 10938 N N . LEU B 1 640 ? 17.594 39.656 15.672 1 93.19 640 LEU B N 1
ATOM 10939 C CA . LEU B 1 640 ? 16.406 39.031 15.109 1 93.19 640 LEU B CA 1
ATOM 10940 C C . LEU B 1 640 ? 16.578 37.5 15.008 1 93.19 640 LEU B C 1
ATOM 10942 O O . LEU B 1 640 ? 15.641 36.75 15.281 1 93.19 640 LEU B O 1
ATOM 10946 N N . LYS B 1 641 ? 17.734 37.094 14.586 1 92.44 641 LYS B N 1
ATOM 10947 C CA . LYS B 1 641 ? 18.047 35.656 14.531 1 92.44 641 LYS B CA 1
ATOM 10948 C C . LYS B 1 641 ? 17.938 35.031 15.914 1 92.44 641 LYS B C 1
ATOM 10950 O O . LYS B 1 641 ? 17.375 33.938 16.062 1 92.44 641 LYS B O 1
ATOM 10955 N N . GLN B 1 642 ? 18.438 35.719 16.875 1 91.44 642 GLN B N 1
ATOM 10956 C CA . GLN B 1 642 ? 18.359 35.219 18.25 1 91.44 642 GLN B CA 1
ATOM 10957 C C . GLN B 1 642 ? 16.922 35.125 18.719 1 91.44 642 GLN B C 1
ATOM 10959 O O . GLN B 1 642 ? 16.547 34.156 19.406 1 91.44 642 GLN B O 1
ATOM 10964 N N . GLU B 1 643 ? 16.172 36.094 18.375 1 92.75 643 GLU B N 1
ATOM 10965 C CA . GLU B 1 643 ? 14.766 36.125 18.766 1 92.75 643 GLU B CA 1
ATOM 10966 C C . GLU B 1 643 ? 14.023 34.938 18.141 1 92.75 643 GLU B C 1
ATOM 10968 O O . GLU B 1 643 ? 13.141 34.344 18.766 1 92.75 643 GLU B O 1
ATOM 10973 N N . ALA B 1 644 ? 14.336 34.656 16.906 1 94.44 644 ALA B N 1
ATOM 10974 C CA . ALA B 1 644 ? 13.695 33.531 16.219 1 94.44 644 ALA B CA 1
ATOM 10975 C C . ALA B 1 644 ? 13.984 32.219 16.922 1 94.44 644 ALA B C 1
ATOM 10977 O O . ALA B 1 644 ? 13.078 31.406 17.094 1 94.44 644 ALA B O 1
ATOM 10978 N N . ILE B 1 645 ? 15.164 31.969 17.312 1 93.06 645 ILE B N 1
ATOM 10979 C CA . ILE B 1 645 ? 15.562 30.75 18 1 93.06 645 ILE B CA 1
ATOM 10980 C C . ILE B 1 645 ? 14.922 30.703 19.391 1 93.06 645 ILE B C 1
ATOM 10982 O O . ILE B 1 645 ? 14.492 29.641 19.844 1 93.06 645 ILE B O 1
ATOM 10986 N N . ASN B 1 646 ? 14.898 31.859 20.016 1 93.94 646 ASN B N 1
ATOM 10987 C CA . ASN B 1 646 ? 14.312 31.938 21.344 1 93.94 646 ASN B CA 1
ATOM 10988 C C . ASN B 1 646 ? 12.836 31.562 21.328 1 93.94 646 ASN B C 1
ATOM 10990 O O . ASN B 1 646 ? 12.328 30.984 22.297 1 93.94 646 ASN B O 1
ATOM 10994 N N . GLN B 1 647 ? 12.195 31.906 20.281 1 95.81 647 GLN B N 1
ATOM 10995 C CA . GLN B 1 647 ? 10.789 31.547 20.156 1 95.81 647 GLN B CA 1
ATOM 10996 C C . GLN B 1 647 ? 10.602 30.031 20.156 1 95.81 647 GLN B C 1
ATOM 10998 O O . GLN B 1 647 ? 9.664 29.516 20.766 1 95.81 647 GLN B O 1
ATOM 11003 N N . VAL B 1 648 ? 11.477 29.312 19.5 1 95.31 648 VAL B N 1
ATOM 11004 C CA . VAL B 1 648 ? 11.414 27.859 19.453 1 95.31 648 VAL B CA 1
ATOM 11005 C C . VAL B 1 648 ? 11.82 27.281 20.797 1 95.31 648 VAL B C 1
ATOM 11007 O O . VAL B 1 648 ? 11.18 26.344 21.297 1 95.31 648 VAL B O 1
ATOM 11010 N N . VAL B 1 649 ? 12.891 27.828 21.359 1 94.75 649 VAL B N 1
ATOM 11011 C CA . VAL B 1 649 ? 13.406 27.359 22.641 1 94.75 649 VAL B CA 1
ATOM 11012 C C . VAL B 1 649 ? 12.336 27.531 23.719 1 94.75 649 VAL B C 1
ATOM 11014 O O . VAL B 1 649 ? 12.211 26.688 24.609 1 94.75 649 VAL B O 1
ATOM 11017 N N . ARG B 1 650 ? 11.609 28.594 23.641 1 96.69 650 ARG B N 1
ATOM 11018 C CA . ARG B 1 650 ? 10.523 28.828 24.578 1 96.69 650 ARG B CA 1
ATOM 11019 C C . ARG B 1 650 ? 9.516 27.672 24.547 1 96.69 650 ARG B C 1
ATOM 11021 O O . ARG B 1 650 ? 8.969 27.297 25.594 1 96.69 650 ARG B O 1
ATOM 11028 N N . GLN B 1 651 ? 9.219 27.172 23.375 1 96.5 651 GLN B N 1
ATOM 11029 C CA . GLN B 1 651 ? 8.297 26.047 23.266 1 96.5 651 GLN B CA 1
ATOM 11030 C C . GLN B 1 651 ? 8.891 24.797 23.906 1 96.5 651 GLN B C 1
ATOM 11032 O O . GLN B 1 651 ? 8.172 24.031 24.547 1 96.5 651 GLN B O 1
ATOM 11037 N N . TYR B 1 652 ? 10.188 24.531 23.703 1 95.31 652 TYR B N 1
ATOM 11038 C CA . TYR B 1 652 ? 10.852 23.422 24.359 1 95.31 652 TYR B CA 1
ATOM 11039 C C . TYR B 1 652 ? 10.758 23.547 25.875 1 95.31 652 TYR B C 1
ATOM 11041 O O . TYR B 1 652 ? 10.453 22.578 26.562 1 95.31 652 TYR B O 1
ATOM 11049 N N . TYR B 1 653 ? 11 24.75 26.359 1 96 653 TYR B N 1
ATOM 11050 C CA . TYR B 1 653 ? 10.953 24.969 27.797 1 96 653 TYR B CA 1
ATOM 11051 C C . TYR B 1 653 ? 9.547 24.766 28.344 1 96 653 TYR B C 1
ATOM 11053 O O . TYR B 1 653 ? 9.367 24.266 29.453 1 96 653 TYR B O 1
ATOM 11061 N N . ARG B 1 654 ? 8.594 25.219 27.625 1 95.88 654 ARG B N 1
ATOM 11062 C CA . ARG B 1 654 ? 7.219 24.984 28.047 1 95.88 654 ARG B CA 1
ATOM 11063 C C . ARG B 1 654 ? 6.941 23.5 28.234 1 95.88 654 ARG B C 1
ATOM 11065 O O . ARG B 1 654 ? 6.34 23.109 29.234 1 95.88 654 ARG B O 1
ATOM 11072 N N . VAL B 1 655 ? 7.363 22.656 27.312 1 96.75 655 VAL B N 1
ATOM 11073 C CA . VAL B 1 655 ? 7.16 21.203 27.391 1 96.75 655 VAL B CA 1
ATOM 11074 C C . VAL B 1 655 ? 7.992 20.641 28.531 1 96.75 655 VAL B C 1
ATOM 11076 O O . VAL B 1 655 ? 7.508 19.812 29.312 1 96.75 655 VAL B O 1
ATOM 11079 N N . LEU B 1 656 ? 9.258 21.094 28.719 1 96.31 656 LEU B N 1
ATOM 11080 C CA . LEU B 1 656 ? 10.156 20.609 29.75 1 96.31 656 LEU B CA 1
ATOM 11081 C C . LEU B 1 656 ? 9.648 21 31.141 1 96.31 656 LEU B C 1
ATOM 11083 O O . LEU B 1 656 ? 9.781 20.219 32.094 1 96.31 656 LEU B O 1
ATOM 11087 N N . ALA B 1 657 ? 9.039 22.156 31.203 1 95.94 657 ALA B N 1
ATOM 11088 C CA . ALA B 1 657 ? 8.562 22.672 32.469 1 95.94 657 ALA B CA 1
ATOM 11089 C C . ALA B 1 657 ? 7.305 21.938 32.938 1 95.94 657 ALA B C 1
ATOM 11091 O O . ALA B 1 657 ? 6.992 21.906 34.125 1 95.94 657 ALA B O 1
ATOM 11092 N N . SER B 1 658 ? 6.625 21.375 32.062 1 96.25 658 SER B N 1
ATOM 11093 C CA . SER B 1 658 ? 5.348 20.75 32.375 1 96.25 658 SER B CA 1
ATOM 11094 C C . SER B 1 658 ? 5.445 19.219 32.281 1 96.25 658 SER B C 1
ATOM 11096 O O . SER B 1 658 ? 4.484 18.562 31.891 1 96.25 658 SER B O 1
ATOM 11098 N N . GLN B 1 659 ? 6.598 18.609 32.594 1 96.19 659 GLN B N 1
ATOM 11099 C CA . GLN B 1 659 ? 6.797 17.156 32.594 1 96.19 659 GLN B CA 1
ATOM 11100 C C . GLN B 1 659 ? 6.086 16.516 33.781 1 96.19 659 GLN B C 1
ATOM 11102 O O . GLN B 1 659 ? 6.102 17.047 34.875 1 96.19 659 GLN B O 1
ATOM 11107 N N . GLU B 1 660 ? 5.414 15.5 33.531 1 93.56 660 GLU B N 1
ATOM 11108 C CA . GLU B 1 660 ? 4.832 14.672 34.562 1 93.56 660 GLU B CA 1
ATOM 11109 C C . GLU B 1 660 ? 5.824 13.617 35.062 1 93.56 660 GLU B C 1
ATOM 11111 O O . GLU B 1 660 ? 6.594 13.07 34.281 1 93.56 660 GLU B O 1
ATOM 11116 N N . GLN B 1 661 ? 5.711 13.32 36.406 1 92.75 661 GLN B N 1
ATOM 11117 C CA . GLN B 1 661 ? 6.531 12.227 36.906 1 92.75 661 GLN B CA 1
ATOM 11118 C C . GLN B 1 661 ? 6.117 10.891 36.281 1 92.75 661 GLN B C 1
ATOM 11120 O O . GLN B 1 661 ? 4.93 10.648 36.062 1 92.75 661 GLN B O 1
ATOM 11125 N N . PHE B 1 662 ? 7.082 10.094 36.062 1 91.56 662 PHE B N 1
ATOM 11126 C CA . PHE B 1 662 ? 6.859 8.867 35.281 1 91.56 662 PHE B CA 1
ATOM 11127 C C . PHE B 1 662 ? 5.797 8 35.969 1 91.56 662 PHE B C 1
ATOM 11129 O O . PHE B 1 662 ? 4.871 7.523 35.312 1 91.56 662 PHE B O 1
ATOM 11136 N N . PRO B 1 663 ? 5.812 7.781 37.312 1 89.12 663 PRO B N 1
ATOM 11137 C CA . PRO B 1 663 ? 4.773 6.957 37.938 1 89.12 663 PRO B CA 1
ATOM 11138 C C . PRO B 1 663 ? 3.373 7.531 37.75 1 89.12 663 PRO B C 1
ATOM 11140 O O . PRO B 1 663 ? 2.422 6.781 37.5 1 89.12 663 PRO B O 1
ATOM 11143 N N . ARG B 1 664 ? 3.271 8.852 37.875 1 90.31 664 ARG B N 1
ATOM 11144 C CA . ARG B 1 664 ? 1.979 9.5 37.688 1 90.31 664 ARG B CA 1
ATOM 11145 C C . ARG B 1 664 ? 1.538 9.406 36.219 1 90.31 664 ARG B C 1
ATOM 11147 O O . ARG B 1 664 ? 0.351 9.242 35.938 1 90.31 664 ARG B O 1
ATOM 11154 N N . ALA B 1 665 ? 2.498 9.625 35.312 1 90.94 665 ALA B N 1
ATOM 11155 C CA . ALA B 1 665 ? 2.203 9.477 33.875 1 90.94 665 ALA B CA 1
ATOM 11156 C C . ALA B 1 665 ? 1.667 8.086 33.594 1 90.94 665 ALA B C 1
ATOM 11158 O O . ALA B 1 665 ? 0.699 7.934 32.844 1 90.94 665 ALA B O 1
ATOM 11159 N N . LYS B 1 666 ? 2.248 7.043 34.125 1 89.12 666 LYS B N 1
ATOM 11160 C CA . LYS B 1 666 ? 1.798 5.668 33.938 1 89.12 666 LYS B CA 1
ATOM 11161 C C . LYS B 1 666 ? 0.373 5.477 34.438 1 89.12 666 LYS B C 1
ATOM 11163 O O . LYS B 1 666 ? -0.435 4.801 33.781 1 89.12 666 LYS B O 1
ATOM 11168 N N . GLU B 1 667 ? 0.089 6.102 35.531 1 86.62 667 GLU B N 1
ATOM 11169 C CA . GLU B 1 667 ? -1.249 6.008 36.125 1 86.62 667 GLU B CA 1
ATOM 11170 C C . GLU B 1 667 ? -2.289 6.645 35.188 1 86.62 667 GLU B C 1
ATOM 11172 O O . GLU B 1 667 ? -3.424 6.168 35.125 1 86.62 667 GLU B O 1
ATOM 11177 N N . ARG B 1 668 ? -1.876 7.66 34.594 1 87 668 ARG B N 1
ATOM 11178 C CA . ARG B 1 668 ? -2.809 8.414 33.75 1 87 668 ARG B CA 1
ATOM 11179 C C . ARG B 1 668 ? -2.957 7.766 32.375 1 87 668 ARG B C 1
ATOM 11181 O O . ARG B 1 668 ? -4 7.895 31.734 1 87 668 ARG B O 1
ATOM 11188 N N . ILE B 1 669 ? -1.949 7.102 31.922 1 88.56 669 ILE B N 1
ATOM 11189 C CA . ILE B 1 669 ? -1.951 6.508 30.594 1 88.56 669 ILE B CA 1
ATOM 11190 C C . ILE B 1 669 ? -2.578 5.117 30.656 1 88.56 669 ILE B C 1
ATOM 11192 O O . ILE B 1 669 ? -3.385 4.754 29.797 1 88.56 669 ILE B O 1
ATOM 11196 N N . TYR B 1 670 ? -2.195 4.457 31.703 1 82.44 670 TYR B N 1
ATOM 11197 C CA . TYR B 1 670 ? -2.67 3.086 31.859 1 82.44 670 TYR B CA 1
ATOM 11198 C C . TYR B 1 670 ? -3.779 3 32.906 1 82.44 670 TYR B C 1
ATOM 11200 O O . TYR B 1 670 ? -3.713 3.654 33.938 1 82.44 670 TYR B O 1
ATOM 11208 N N . SER B 1 671 ? -4.91 2.547 32.562 1 69.88 671 SER B N 1
ATOM 11209 C CA . SER B 1 671 ? -5.992 2.441 33.531 1 69.88 671 SER B CA 1
ATOM 11210 C C . SER B 1 671 ? -5.535 1.719 34.812 1 69.88 671 SER B C 1
ATOM 11212 O O . SER B 1 671 ? -4.59 0.928 34.75 1 69.88 671 SER B O 1
ATOM 11214 N N . SER B 1 672 ? -6.043 2.127 35.938 1 61.88 672 SER B N 1
ATOM 11215 C CA . SER B 1 672 ? -5.715 1.51 37.219 1 61.88 672 SER B CA 1
ATOM 11216 C C . SER B 1 672 ? -5.902 -0.003 37.156 1 61.88 672 SER B C 1
ATOM 11218 O O . SER B 1 672 ? -5.082 -0.753 37.688 1 61.88 672 SER B O 1
ATOM 11220 N N . ARG B 1 673 ? -6.805 -0.417 36.5 1 59.91 673 ARG B N 1
ATOM 11221 C CA . ARG B 1 673 ? -7.129 -1.838 36.406 1 59.91 673 ARG B CA 1
ATOM 11222 C C . ARG B 1 673 ? -6.07 -2.59 35.594 1 59.91 673 ARG B C 1
ATOM 11224 O O . ARG B 1 673 ? -5.727 -3.727 35.938 1 59.91 673 ARG B O 1
ATOM 11231 N N . PHE B 1 674 ? -5.582 -1.988 34.594 1 61.78 674 PHE B N 1
ATOM 11232 C CA . PHE B 1 674 ? -4.578 -2.594 33.719 1 61.78 674 PHE B CA 1
ATOM 11233 C C . PHE B 1 674 ? -3.256 -2.76 34.469 1 61.78 674 PHE B C 1
ATOM 11235 O O . PHE B 1 674 ? -2.582 -3.783 34.312 1 61.78 674 PHE B O 1
ATOM 11242 N N . ARG B 1 675 ? -2.959 -1.891 35.25 1 60.75 675 ARG B N 1
ATOM 11243 C CA . ARG B 1 675 ? -1.708 -1.919 36.031 1 60.75 675 ARG B CA 1
ATOM 11244 C C . ARG B 1 675 ? -1.715 -3.041 37.062 1 60.75 675 ARG B C 1
ATOM 11246 O O . ARG B 1 675 ? -0.67 -3.627 37.344 1 60.75 675 ARG B O 1
ATOM 11253 N N . GLN B 1 676 ? -2.889 -3.225 37.625 1 58.19 676 GLN B N 1
ATOM 11254 C CA . GLN B 1 676 ? -3.012 -4.258 38.656 1 58.19 676 GLN B CA 1
ATOM 11255 C C . GLN B 1 676 ? -2.842 -5.648 38.062 1 58.19 676 GLN B C 1
ATOM 11257 O O . GLN B 1 676 ? -2.354 -6.562 38.719 1 58.19 676 GLN B O 1
ATOM 11262 N N . GLY B 1 677 ? -3.232 -5.879 36.844 1 53.16 677 GLY B N 1
ATOM 11263 C CA . GLY B 1 677 ? -3.137 -7.18 36.219 1 53.16 677 GLY B CA 1
ATOM 11264 C C . GLY B 1 677 ? -1.765 -7.457 35.625 1 53.16 677 GLY B C 1
ATOM 11265 O O . GLY B 1 677 ? -1.449 -8.602 35.281 1 53.16 677 GLY B O 1
ATOM 11266 N N . ASN B 1 678 ? -1.017 -6.469 35.25 1 50.5 678 ASN B N 1
ATOM 11267 C CA . ASN B 1 678 ? 0.344 -6.641 34.75 1 50.5 678 ASN B CA 1
ATOM 11268 C C . ASN B 1 678 ? 1.378 -6.188 35.781 1 50.5 678 ASN B C 1
ATOM 11270 O O . ASN B 1 678 ? 1.913 -5.082 35.688 1 50.5 678 ASN B O 1
ATOM 11274 N N . PRO B 1 679 ? 1.362 -6.852 37 1 45.19 679 PRO B N 1
ATOM 11275 C CA . PRO B 1 679 ? 2.398 -6.418 37.938 1 45.19 679 PRO B CA 1
ATOM 11276 C C . PRO B 1 679 ? 3.783 -6.348 37.312 1 45.19 679 PRO B C 1
ATOM 11278 O O . PRO B 1 679 ? 4.117 -7.172 36.438 1 45.19 679 PRO B O 1
ATOM 11281 N N . SER B 1 680 ? 4.305 -5.273 37.125 1 42.75 680 SER B N 1
ATOM 11282 C CA . SER B 1 680 ? 5.668 -5.109 36.625 1 42.75 680 SER B CA 1
ATOM 11283 C C . SER B 1 680 ? 6.586 -6.203 37.188 1 42.75 680 SER B C 1
ATOM 11285 O O . SER B 1 680 ? 6.574 -6.484 38.375 1 42.75 680 SER B O 1
ATOM 11287 N N . GLU B 1 681 ? 6.938 -7.156 36.438 1 38.31 681 GLU B N 1
ATOM 11288 C CA . GLU B 1 681 ? 8.141 -7.945 36.688 1 38.31 681 GLU B CA 1
ATOM 11289 C C . GLU B 1 681 ? 9.258 -7.078 37.25 1 38.31 681 GLU B C 1
ATOM 11291 O O . GLU B 1 681 ? 10.016 -6.453 36.5 1 38.31 681 GLU B O 1
ATOM 11296 N N . ALA B 1 682 ? 9.188 -6.324 38.156 1 34.31 682 ALA B N 1
ATOM 11297 C CA . ALA B 1 682 ? 10.297 -5.66 38.844 1 34.31 682 ALA B CA 1
ATOM 11298 C C . ALA B 1 682 ? 11.352 -6.672 39.281 1 34.31 682 ALA B C 1
ATOM 11300 O O . ALA B 1 682 ? 12.445 -6.293 39.719 1 34.31 682 ALA B O 1
ATOM 11301 N N . GLU B 1 683 ? 11.016 -7.898 39.875 1 29.83 683 GLU B N 1
ATOM 11302 C CA . GLU B 1 683 ? 12.094 -8.672 40.469 1 29.83 683 GLU B CA 1
ATOM 11303 C C . GLU B 1 683 ? 13.008 -9.273 39.406 1 29.83 683 GLU B C 1
ATOM 11305 O O . GLU B 1 683 ? 13.914 -10.055 39.719 1 29.83 683 GLU B O 1
ATOM 11310 N N . ARG B 1 684 ? 12.617 -9.688 38.312 1 30.41 684 ARG B N 1
ATOM 11311 C CA . ARG B 1 684 ? 13.688 -10.234 37.469 1 30.41 684 ARG B CA 1
ATOM 11312 C C . ARG B 1 684 ? 14.75 -9.18 37.188 1 30.41 684 ARG B C 1
ATOM 11314 O O . ARG B 1 684 ? 14.453 -8.109 36.656 1 30.41 684 ARG B O 1
ATOM 11321 N N . HIS B 1 685 ? 15.797 -9.195 38.125 1 25.41 685 HIS B N 1
ATOM 11322 C CA . HIS B 1 685 ? 17.094 -8.555 37.938 1 25.41 685 HIS B CA 1
ATOM 11323 C C . HIS B 1 685 ? 17.547 -8.594 36.5 1 25.41 685 HIS B C 1
ATOM 11325 O O . HIS B 1 685 ? 17.891 -9.656 35.969 1 25.41 685 HIS B O 1
ATOM 11331 N N . PHE B 1 686 ? 16.922 -8.062 35.688 1 27.08 686 PHE B N 1
ATOM 11332 C CA . PHE B 1 686 ? 17.562 -7.961 34.406 1 27.08 686 PHE B CA 1
ATOM 11333 C C . PHE B 1 686 ? 19.047 -7.668 34.531 1 27.08 686 PHE B C 1
ATOM 11335 O O . PHE B 1 686 ? 19.438 -6.699 35.188 1 27.08 686 PHE B O 1
ATOM 11342 N N . ASP B 1 687 ? 19.859 -8.703 34.719 1 26.16 687 ASP B N 1
ATOM 11343 C CA . ASP B 1 687 ? 21.25 -8.461 34.375 1 26.16 687 ASP B CA 1
ATOM 11344 C C . ASP B 1 687 ? 21.359 -7.461 33.219 1 26.16 687 ASP B C 1
ATOM 11346 O O . ASP B 1 687 ? 20.922 -7.746 32.094 1 26.16 687 ASP B O 1
ATOM 11350 N N . VAL B 1 688 ? 21.219 -6.312 33.5 1 28.28 688 VAL B N 1
ATOM 11351 C CA . VAL B 1 688 ? 21.547 -5.125 32.719 1 28.28 688 VAL B CA 1
ATOM 11352 C C . VAL B 1 688 ? 22.75 -5.414 31.812 1 28.28 688 VAL B C 1
ATOM 11354 O O . VAL B 1 688 ? 23.844 -5.676 32.281 1 28.28 688 VAL B O 1
ATOM 11357 N N . LEU B 1 689 ? 22.578 -6.254 30.844 1 26.62 689 LEU B N 1
ATOM 11358 C CA . LEU B 1 689 ? 23.75 -6.133 29.984 1 26.62 689 LEU B CA 1
ATOM 11359 C C . LEU B 1 689 ? 24.328 -4.723 30.031 1 26.62 689 LEU B C 1
ATOM 11361 O O . LEU B 1 689 ? 23.578 -3.748 30.172 1 26.62 689 LEU B O 1
ATOM 11365 N N . ASP B 1 690 ? 25.5 -4.609 30.641 1 24.45 690 ASP B N 1
ATOM 11366 C CA . ASP B 1 690 ? 26.281 -3.385 30.766 1 24.45 690 ASP B CA 1
ATOM 11367 C C . ASP B 1 690 ? 26.031 -2.455 29.578 1 24.45 690 ASP B C 1
ATOM 11369 O O . ASP B 1 690 ? 26.094 -2.887 28.422 1 24.45 690 ASP B O 1
ATOM 11373 N N . PRO B 1 691 ? 25.328 -1.396 29.75 1 29.11 691 PRO B N 1
ATOM 11374 C CA . PRO B 1 691 ? 25.203 -0.334 28.75 1 29.11 691 PRO B CA 1
ATOM 11375 C C . PRO B 1 691 ? 26.484 -0.127 27.938 1 29.11 691 PRO B C 1
ATOM 11377 O O . PRO B 1 691 ? 26.547 0.764 27.078 1 29.11 691 PRO B O 1
ATOM 11380 N N . GLY B 1 692 ? 27.672 -0.604 28.516 1 26.22 692 GLY B N 1
ATOM 11381 C CA . GLY B 1 692 ? 28.969 -0.349 27.906 1 26.22 692 GLY B CA 1
ATOM 11382 C C . GLY B 1 692 ? 29.094 -0.915 26.516 1 26.22 692 GLY B C 1
ATOM 11383 O O . GLY B 1 692 ? 29.984 -0.523 25.75 1 26.22 692 GLY B O 1
ATOM 11384 N N . GLU B 1 693 ? 28.719 -2.105 26.312 1 27.53 693 GLU B N 1
ATOM 11385 C CA . GLU B 1 693 ? 29.141 -2.676 25.031 1 27.53 693 GLU B CA 1
ATOM 11386 C C . GLU B 1 693 ? 28.281 -2.178 23.891 1 27.53 693 GLU B C 1
ATOM 11388 O O . GLU B 1 693 ? 28.469 -2.58 22.734 1 27.53 693 GLU B O 1
ATOM 11393 N N . MET B 1 694 ? 27.078 -1.845 24.109 1 27.98 694 MET B N 1
ATOM 11394 C CA . MET B 1 694 ? 26.594 -1.161 22.922 1 27.98 694 MET B CA 1
ATOM 11395 C C . MET B 1 694 ? 27.203 0.23 22.797 1 27.98 694 MET B C 1
ATOM 11397 O O . MET B 1 694 ? 26.797 1.157 23.5 1 27.98 694 MET B O 1
ATOM 11401 N N . SER B 1 695 ? 28.531 0.295 22.828 1 25.47 695 SER B N 1
ATOM 11402 C CA . SER B 1 695 ? 29.25 1.556 22.656 1 25.47 695 SER B CA 1
ATOM 11403 C C . SER B 1 695 ? 28.531 2.453 21.656 1 25.47 695 SER B C 1
ATOM 11405 O O . SER B 1 695 ? 28.062 1.981 20.609 1 25.47 695 SER B O 1
ATOM 11407 N N . LEU B 1 696 ? 27.984 3.486 22.094 1 27.06 696 LEU B N 1
ATOM 11408 C CA . LEU B 1 696 ? 27.672 4.664 21.281 1 27.06 696 LEU B CA 1
ATOM 11409 C C . LEU B 1 696 ? 28.625 4.777 20.094 1 27.06 696 LEU B C 1
ATOM 11411 O O . LEU B 1 696 ? 28.453 5.648 19.234 1 27.06 696 LEU B O 1
ATOM 11415 N N . ASP B 1 697 ? 29.891 4.227 20.266 1 26.89 697 ASP B N 1
ATOM 11416 C CA . ASP B 1 697 ? 30.984 4.297 19.312 1 26.89 697 ASP B CA 1
ATOM 11417 C C . ASP B 1 697 ? 30.672 3.479 18.062 1 26.89 697 ASP B C 1
ATOM 11419 O O . ASP B 1 697 ? 31.375 3.586 17.047 1 26.89 697 ASP B O 1
ATOM 11423 N N . ASP B 1 698 ? 30.094 2.357 18.219 1 27.64 698 ASP B N 1
ATOM 11424 C CA . ASP B 1 698 ? 30.109 1.537 17.016 1 27.64 698 ASP B CA 1
ATOM 11425 C C . ASP B 1 698 ? 29.234 2.143 15.922 1 27.64 698 ASP B C 1
ATOM 11427 O O . ASP B 1 698 ? 28.969 1.499 14.906 1 27.64 698 ASP B O 1
ATOM 11431 N N . VAL B 1 699 ? 28.312 2.98 16.266 1 28.05 699 VAL B N 1
ATOM 11432 C CA . VAL B 1 699 ? 27.828 3.898 15.242 1 28.05 699 VAL B CA 1
ATOM 11433 C C . VAL B 1 699 ? 28.969 4.777 14.734 1 28.05 699 VAL B C 1
ATOM 11435 O O . VAL B 1 699 ? 29.641 5.434 15.523 1 28.05 699 VAL B O 1
ATOM 11438 N N . GLY B 1 700 ? 29.75 4.246 13.844 1 27.12 700 GLY B N 1
ATOM 11439 C CA . GLY B 1 700 ? 30.797 4.977 13.141 1 27.12 700 GLY B CA 1
ATOM 11440 C C . GLY B 1 700 ? 30.547 6.473 13.102 1 27.12 700 GLY B C 1
ATOM 11441 O O . GLY B 1 700 ? 30.047 6.996 12.109 1 27.12 700 GLY B O 1
ATOM 11442 N N . PHE B 1 701 ? 30.172 6.996 14.172 1 26.31 701 PHE B N 1
ATOM 11443 C CA . PHE B 1 701 ? 30.359 8.445 14.102 1 26.31 701 PHE B CA 1
ATOM 11444 C C . PHE B 1 701 ? 31.781 8.781 13.664 1 26.31 701 PHE B C 1
ATOM 11446 O O . PHE B 1 701 ? 32.75 8.32 14.273 1 26.31 701 PHE B O 1
ATOM 11453 N N . PRO B 1 702 ? 32.094 8.961 12.383 1 29.95 702 PRO B N 1
ATOM 11454 C CA . PRO B 1 702 ? 33.438 9.453 12.172 1 29.95 702 PRO B CA 1
ATOM 11455 C C . PRO B 1 702 ? 33.938 10.297 13.336 1 29.95 702 PRO B C 1
ATOM 11457 O O . PRO B 1 702 ? 33.156 10.875 14.078 1 29.95 702 PRO B O 1
ATOM 11460 N N . GLN B 1 703 ? 35.062 9.883 13.945 1 27.56 703 GLN B N 1
ATOM 11461 C CA . GLN B 1 703 ? 35.875 10.773 14.742 1 27.56 703 GLN B CA 1
ATOM 11462 C C . GLN B 1 703 ? 35.781 12.211 14.258 1 27.56 703 GLN B C 1
ATOM 11464 O O . GLN B 1 703 ? 35.938 12.477 13.062 1 27.56 703 GLN B O 1
ATOM 11469 N N . PHE B 1 704 ? 35.125 13.008 15.031 1 27.8 704 PHE B N 1
ATOM 11470 C CA . PHE B 1 704 ? 35.094 14.461 14.938 1 27.8 704 PHE B CA 1
ATOM 11471 C C . PHE B 1 704 ? 36.5 15.016 14.648 1 27.8 704 PHE B C 1
ATOM 11473 O O . PHE B 1 704 ? 37.438 14.773 15.414 1 27.8 704 PHE B O 1
ATOM 11480 N N . ASP B 1 705 ? 36.906 14.922 13.453 1 29.97 705 ASP B N 1
ATOM 11481 C CA . ASP B 1 705 ? 38 15.875 13.305 1 29.97 705 ASP B CA 1
ATOM 11482 C C . ASP B 1 705 ? 37.656 17.219 13.938 1 29.97 705 ASP B C 1
ATOM 11484 O O . ASP B 1 705 ? 36.656 17.828 13.578 1 29.97 705 ASP B O 1
ATOM 11488 N N . PRO B 1 706 ? 38.031 17.578 15.18 1 32.59 706 PRO B N 1
ATOM 11489 C CA . PRO B 1 706 ? 37.781 18.812 15.914 1 32.59 706 PRO B CA 1
ATOM 11490 C C . PRO B 1 706 ? 37.781 20.047 15.016 1 32.59 706 PRO B C 1
ATOM 11492 O O . PRO B 1 706 ? 37.469 21.156 15.469 1 32.59 706 PRO B O 1
ATOM 11495 N N . THR B 1 707 ? 38.469 19.922 13.992 1 33.03 707 THR B N 1
ATOM 11496 C CA . THR B 1 707 ? 38.719 21.203 13.312 1 33.03 707 THR B CA 1
ATOM 11497 C C . THR B 1 707 ? 37.469 21.656 12.57 1 33.03 707 THR B C 1
ATOM 11499 O O . THR B 1 707 ? 37.281 22.859 12.328 1 33.03 707 THR B O 1
ATOM 11502 N N . VAL B 1 708 ? 36.875 20.812 11.641 1 36.16 708 VAL B N 1
ATOM 11503 C CA . VAL B 1 708 ? 35.719 21.375 10.938 1 36.16 708 VAL B CA 1
ATOM 11504 C C . VAL B 1 708 ? 34.438 21.078 11.719 1 36.16 708 VAL B C 1
ATOM 11506 O O . VAL B 1 708 ? 34.094 19.906 11.93 1 36.16 708 VAL B O 1
ATOM 11509 N N . PRO B 1 709 ? 33.812 21.781 12.648 1 37.44 709 PRO B N 1
ATOM 11510 C CA . PRO B 1 709 ? 32.594 21.547 13.453 1 37.44 709 PRO B CA 1
ATOM 11511 C C . PRO B 1 709 ? 31.453 20.938 12.641 1 37.44 709 PRO B C 1
ATOM 11513 O O . PRO B 1 709 ? 30.953 21.578 11.711 1 37.44 709 PRO B O 1
ATOM 11516 N N . SER B 1 710 ? 31.438 19.734 12.258 1 40.78 710 SER B N 1
ATOM 11517 C CA . SER B 1 710 ? 30.328 19.141 11.516 1 40.78 710 SER B CA 1
ATOM 11518 C C . SER B 1 710 ? 29 19.391 12.227 1 40.78 710 SER B C 1
ATOM 11520 O O . SER B 1 710 ? 28.922 19.344 13.453 1 40.78 710 SER B O 1
ATOM 11522 N N . MET B 1 711 ? 28.047 20.078 11.648 1 45.75 711 MET B N 1
ATOM 11523 C CA . MET B 1 711 ? 26.688 20.328 12.094 1 45.75 711 MET B CA 1
ATOM 11524 C C . MET B 1 711 ? 26.047 19.078 12.664 1 45.75 711 MET B C 1
ATOM 11526 O O . MET B 1 711 ? 24.953 19.125 13.227 1 45.75 711 MET B O 1
ATOM 11530 N N . ASP B 1 712 ? 26.547 17.922 12.383 1 45.12 712 ASP B N 1
ATOM 11531 C CA . ASP B 1 712 ? 26.016 16.688 12.953 1 45.12 712 ASP B CA 1
ATOM 11532 C C . ASP B 1 712 ? 26.031 16.734 14.484 1 45.12 712 ASP B C 1
ATOM 11534 O O . ASP B 1 712 ? 25.453 15.867 15.141 1 45.12 712 ASP B O 1
ATOM 11538 N N . GLN B 1 713 ? 26.812 17.688 14.969 1 44.34 713 GLN B N 1
ATOM 11539 C CA . GLN B 1 713 ? 26.891 17.828 16.422 1 44.34 713 GLN B CA 1
ATOM 11540 C C . GLN B 1 713 ? 25.562 18.344 16.984 1 44.34 713 GLN B C 1
ATOM 11542 O O . GLN B 1 713 ? 25.344 18.281 18.203 1 44.34 713 GLN B O 1
ATOM 11547 N N . TYR B 1 714 ? 24.812 18.984 16.031 1 48.53 714 TYR B N 1
ATOM 11548 C CA . TYR B 1 714 ? 23.578 19.547 16.547 1 48.53 714 TYR B CA 1
ATOM 11549 C C . TYR B 1 714 ? 22.469 18.5 16.531 1 48.53 714 TYR B C 1
ATOM 11551 O O . TYR B 1 714 ? 22.266 17.797 15.539 1 48.53 714 TYR B O 1
ATOM 11559 N N . PHE B 1 715 ? 22.156 17.891 17.625 1 49.06 715 PHE B N 1
ATOM 11560 C CA . PHE B 1 715 ? 21.156 16.859 17.844 1 49.06 715 PHE B CA 1
ATOM 11561 C C . PHE B 1 715 ? 19.766 17.359 17.469 1 49.06 715 PHE B C 1
ATOM 11563 O O . PHE B 1 715 ? 19.047 17.906 18.312 1 49.06 715 PHE B O 1
ATOM 11570 N N . PHE B 1 716 ? 19.578 17.672 16.25 1 60.28 716 PHE B N 1
ATOM 11571 C CA . PHE B 1 716 ? 18.25 18.141 15.898 1 60.28 716 PHE B CA 1
ATOM 11572 C C . PHE B 1 716 ? 17.344 16.984 15.492 1 60.28 716 PHE B C 1
ATOM 11574 O O . PHE B 1 716 ? 16.453 17.141 14.664 1 60.28 716 PHE B O 1
ATOM 11581 N N . GLY B 1 717 ? 17.469 15.844 16.156 1 59.66 717 GLY B N 1
ATOM 11582 C CA . GLY B 1 717 ? 16.672 14.719 15.688 1 59.66 717 GLY B CA 1
ATOM 11583 C C . GLY B 1 717 ? 16.938 14.359 14.234 1 59.66 717 GLY B C 1
ATOM 11584 O O . GLY B 1 717 ? 17.828 13.562 13.945 1 59.66 717 GLY B O 1
ATOM 11585 N N . ASP B 1 718 ? 16.234 15.109 13.305 1 63.5 718 ASP B N 1
ATOM 11586 C CA . ASP B 1 718 ? 16.562 15.055 11.891 1 63.5 718 ASP B CA 1
ATOM 11587 C C . ASP B 1 718 ? 17.266 16.328 11.438 1 63.5 718 ASP B C 1
ATOM 11589 O O . ASP B 1 718 ? 16.609 17.297 11.016 1 63.5 718 ASP B O 1
ATOM 11593 N N . PRO B 1 719 ? 18.578 16.344 11.617 1 67.31 719 PRO B N 1
ATOM 11594 C CA . PRO B 1 719 ? 19.297 17.594 11.336 1 67.31 719 PRO B CA 1
ATOM 11595 C C . PRO B 1 719 ? 19 18.141 9.945 1 67.31 719 PRO B C 1
ATOM 11597 O O . PRO B 1 719 ? 18.938 19.359 9.766 1 67.31 719 PRO B O 1
ATOM 11600 N N . ALA B 1 720 ? 18.688 17.312 9.086 1 69.69 720 ALA B N 1
ATOM 11601 C CA . ALA B 1 720 ? 18.453 17.75 7.715 1 69.69 720 ALA B CA 1
ATOM 11602 C C . ALA B 1 720 ? 17.156 18.547 7.613 1 69.69 720 ALA B C 1
ATOM 11604 O O . ALA B 1 720 ? 17.016 19.391 6.727 1 69.69 720 ALA B O 1
ATOM 11605 N N . ALA B 1 721 ? 16.328 18.328 8.516 1 72.31 721 ALA B N 1
ATOM 11606 C CA . ALA B 1 721 ? 15.062 19.062 8.5 1 72.31 721 ALA B CA 1
ATOM 11607 C C . ALA B 1 721 ? 15.242 20.469 9.062 1 72.31 721 ALA B C 1
ATOM 11609 O O . ALA B 1 721 ? 14.422 21.359 8.805 1 72.31 721 ALA B O 1
ATOM 11610 N N . TRP B 1 722 ? 16.344 20.641 9.797 1 71.06 722 TRP B N 1
ATOM 11611 C CA . TRP B 1 722 ? 16.562 21.922 10.461 1 71.06 722 TRP B CA 1
ATOM 11612 C C . TRP B 1 722 ? 17.531 22.781 9.664 1 71.06 722 TRP B C 1
ATOM 11614 O O . TRP B 1 722 ? 17.344 24 9.57 1 71.06 722 TRP B O 1
ATOM 11624 N N . THR B 1 723 ? 18.531 22.047 9.039 1 70.31 723 THR B N 1
ATOM 11625 C CA . THR B 1 723 ? 19.609 22.812 8.422 1 70.31 723 THR B CA 1
ATOM 11626 C C . THR B 1 723 ? 19.656 22.578 6.918 1 70.31 723 THR B C 1
ATOM 11628 O O . THR B 1 723 ? 20.344 23.281 6.188 1 70.31 723 THR B O 1
ATOM 11631 N N . PHE B 1 724 ? 18.906 21.641 6.402 1 67.38 724 PHE B N 1
ATOM 11632 C CA . PHE B 1 724 ? 18.766 21.312 4.988 1 67.38 724 PHE B CA 1
ATOM 11633 C C . PHE B 1 724 ? 20.109 20.891 4.402 1 67.38 724 PHE B C 1
ATOM 11635 O O . PHE B 1 724 ? 20.375 21.109 3.221 1 67.38 724 PHE B O 1
ATOM 11642 N N . ASP B 1 725 ? 21.078 20.531 5.199 1 60.66 725 ASP B N 1
ATOM 11643 C CA . ASP B 1 725 ? 22.391 20.125 4.719 1 60.66 725 ASP B CA 1
ATOM 11644 C C . ASP B 1 725 ? 22.297 18.969 3.73 1 60.66 725 ASP B C 1
ATOM 11646 O O . ASP B 1 725 ? 23.156 18.812 2.865 1 60.66 725 ASP B O 1
ATOM 11650 N N . ASN B 1 726 ? 21.266 18.312 3.723 1 58.5 726 ASN B N 1
ATOM 11651 C CA . ASN B 1 726 ? 21.172 17.172 2.811 1 58.5 726 ASN B CA 1
ATOM 11652 C C . ASN B 1 726 ? 20.031 17.359 1.815 1 58.5 726 ASN B C 1
ATOM 11654 O O . ASN B 1 726 ? 19.422 16.375 1.371 1 58.5 726 ASN B O 1
ATOM 11658 N N . LEU B 1 727 ? 19.766 18.656 1.62 1 57.47 727 LEU B N 1
ATOM 11659 C CA . LEU B 1 727 ? 18.766 18.953 0.61 1 57.47 727 LEU B CA 1
ATOM 11660 C C . LEU B 1 727 ? 19.375 18.984 -0.784 1 57.47 727 LEU B C 1
ATOM 11662 O O . LEU B 1 727 ? 20.422 19.609 -0.989 1 57.47 727 LEU B O 1
ATOM 11666 N N . TRP B 1 728 ? 19.109 18.078 -1.584 1 50.97 728 TRP B N 1
ATOM 11667 C CA . TRP B 1 728 ? 19.703 18.031 -2.918 1 50.97 728 TRP B CA 1
ATOM 11668 C C . TRP B 1 728 ? 18.953 18.953 -3.881 1 50.97 728 TRP B C 1
ATOM 11670 O O . TRP B 1 728 ? 17.719 19.016 -3.855 1 50.97 728 TRP B O 1
ATOM 11680 N N . GLU B 1 729 ? 19.594 20.016 -4.273 1 46.5 729 GLU B N 1
ATOM 11681 C CA . GLU B 1 729 ? 19.078 20.953 -5.258 1 46.5 729 GLU B CA 1
ATOM 11682 C C . GLU B 1 729 ? 18.781 20.266 -6.586 1 46.5 729 GLU B C 1
ATOM 11684 O O . GLU B 1 729 ? 19.594 19.453 -7.059 1 46.5 729 GLU B O 1
ATOM 11689 N N . VAL B 1 730 ? 17.547 19.938 -6.875 1 39.56 730 VAL B N 1
ATOM 11690 C CA . VAL B 1 730 ? 17.25 19.594 -8.258 1 39.56 730 VAL B CA 1
ATOM 11691 C C . VAL B 1 730 ? 17.812 20.656 -9.195 1 39.56 730 VAL B C 1
ATOM 11693 O O . VAL B 1 730 ? 17.469 21.828 -9.094 1 39.56 730 VAL B O 1
ATOM 11696 N N . ALA B 1 731 ? 19.062 20.578 -9.68 1 35 731 ALA B N 1
ATOM 11697 C CA . ALA B 1 731 ? 19.531 21.453 -10.75 1 35 731 ALA B CA 1
ATOM 11698 C C . ALA B 1 731 ? 18.609 21.391 -11.953 1 35 731 ALA B C 1
ATOM 11700 O O . ALA B 1 731 ? 18.141 20.312 -12.336 1 35 731 ALA B O 1
#